Protein 4C4O (pdb70)

InterPro domains:
  IPR002328 Alcohol dehydrogenase, zinc-type, conserved site [PS00059] (64-78)
  IPR011032 GroES-like superfamily [SSF50129] (11-178)
  IPR013149 Alcohol dehydrogenase-like, C-terminal [PF00107] (181-300)
  IPR013154 Alcohol dehydrogenase-like, N-terminal [PF08240] (31-142)
  IPR020843 Enoylreductase domain [SM00829] (17-334)
  IPR036291 NAD(P)-binding domain superfamily [SSF51735] (145-305)

Secondary structure (DSSP, 8-state):
--SEEEEEEEETTTEEEEEEEEE-PPP-TT-EEEEEEEEE--TTT---S--S-SSEE---EEEEEEEEE-TT--S--TT-EEEE-TT---SSSHHHHBT-GGG-GGGTT-EETBEE--SSBSEEEES-GGGEEEPPTTS-HHHHHHHTTTTHHHHHHHHHTT--TT-EEEEE--SHHHHHHHHHHHHTT-EEEEE-SSHHHHHHHHHTT-SEEESS--TTSPTT-EEEEEESS-SHHHHHHHHHHEEEEEEEEE-S-S-SEEEEEHHHHHHTT-EEE---S--HHHHHHHHHHHHTTS------EEEGGGHHHHHHHHHT--EEE-/---SEEEEEEEETTTEEEEEEEEE-PPP-TT-EEEEEEEEE--HHHHHHHHS---S-SSEE---EEEEEEEEE-TT--S--TT-EEEE-TT---SSSHHHHTT-GGG-GGGTT-EETBEE--SSBSEEEES-GGGEEEPPTTS-HHHHHHIIIIIHHHHHHHHHTT--TT-EEEEE--SHHHHHHHHHHHHHT-EEEEE-SSHHHHHHHHHTT-SEEESS--TTSPTT-EEEEEESS--HHHHHHHHHHEEEEEEEEE-S-SSSEEEEEHHHHHHTT-EEE---S--HHHHHHHHHHHHTTS----EEEEEGGGHHHHHHHHHTT-SSSEEEEE-/--------PPP-TT-EEEEEEEEE--TTT--------EEEEEEEEE-TT--S--TT-EEEE-TT---SSSHHHHTT-GGG-GGGTT-EETBEE---SSEEEES-GGGEEEPPTTS-HHHHHHHTTTTHHHHHHHHHTT--TT-EEEEE--SHHHHHHHHHHHHTT-EEEEE-SSHHHHHHHHHTT-SEEESS--TTSPTT-EEEEEESS-SHHHHHHHHHHEEEEEEEEE-S-SSSEEEEEHHHHHHTT-EEE---S--HHHHHHHHHHHHTTS------EEEGGGHHHHHHHHHT--EEE-/------SS-EEEEEEEEE--TTT------EEEEE----TT-EEEE-TT---SSSHHHHBT-GGG-GGGTT-BTTBB---SEEEES-GGGEEEPPTTS-HHHHHHHTTTTHHHHHHHHHTT--TT-EEEEE--SHHHHHHHHHHHHTT-EEEEE-SSHHHHHHHHHTT-SEEESS--TTSPTT-EEEEEESS-SHHHHHHHHHHEEEEEEEEE-S-SSSEEEEEHHHHHHTT-EEE---S--HHHHHHHHHHHHTTS--------TT----

Structure (mmCIF, N/CA/C/O backbone):
data_4C4O
#
_entry.id   4C4O
#
_cell.length_a   66.720
_cell.length_b   88.840
_cell.length_c   118.200
_cell.angle_alpha   90.00
_cell.angle_beta   100.40
_cell.angle_gamma   90.00
#
_symmetry.space_group_name_H-M   'P 1 21 1'
#
loop_
_entity.id
_entity.type
_entity.pdbx_description
1 polymer 'CARBONYL REDUCTASE CPCR2'
2 non-polymer 'ZINC ION'
3 non-polymer NICOTINAMIDE-ADENINE-DINUCLEOTIDE
4 non-polymer 1,2-ETHANEDIOL
5 water water
#
loop_
_atom_site.group_PDB
_atom_site.id
_atom_site.type_symbol
_atom_site.label_atom_id
_atom_site.label_alt_id
_atom_site.label_comp_id
_atom_site.label_asym_id
_atom_site.label_entity_id
_atom_site.label_seq_id
_atom_site.pdbx_PDB_ins_code
_atom_site.Cartn_x
_atom_site.Cartn_y
_atom_site.Cartn_z
_atom_site.occupancy
_atom_site.B_iso_or_equiv
_atom_site.auth_seq_id
_atom_site.auth_comp_id
_atom_site.auth_asym_id
_atom_site.auth_atom_id
_atom_site.pdbx_PDB_model_num
ATOM 1 N N . ILE A 1 3 ? -33.403 -11.119 72.106 1.00 74.86 3 ILE A N 1
ATOM 2 C CA . ILE A 1 3 ? -34.450 -10.773 71.112 1.00 74.04 3 ILE A CA 1
ATOM 3 C C . ILE A 1 3 ? -35.740 -11.620 71.298 1.00 69.96 3 ILE A C 1
ATOM 4 O O . ILE A 1 3 ? -35.669 -12.790 71.595 1.00 70.71 3 ILE A O 1
ATOM 8 N N . PRO A 1 4 ? -36.930 -11.018 71.118 1.00 72.82 4 PRO A N 1
ATOM 9 C CA . PRO A 1 4 ? -38.120 -11.726 71.570 1.00 66.64 4 PRO A CA 1
ATOM 10 C C . PRO A 1 4 ? -38.461 -12.894 70.680 1.00 67.64 4 PRO A C 1
ATOM 11 O O . PRO A 1 4 ? -37.889 -13.049 69.624 1.00 77.51 4 PRO A O 1
ATOM 15 N N . SER A 1 5 ? -39.419 -13.703 71.099 1.00 66.34 5 SER A N 1
ATOM 16 C CA . SER A 1 5 ? -39.839 -14.836 70.324 1.00 60.02 5 SER A CA 1
ATOM 17 C C . SER A 1 5 ? -41.136 -14.505 69.592 1.00 58.71 5 SER A C 1
ATOM 18 O O . SER A 1 5 ? -41.479 -15.183 68.635 1.00 63.68 5 SER A O 1
ATOM 21 N N . SER A 1 6 ? -41.836 -13.463 70.028 1.00 55.58 6 SER A N 1
ATOM 22 C CA . SER A 1 6 ? -43.009 -12.917 69.326 1.00 61.99 6 SER A CA 1
ATOM 23 C C . SER A 1 6 ? -42.881 -11.431 69.019 1.00 56.47 6 SER A C 1
ATOM 24 O O . SER A 1 6 ? -42.122 -10.702 69.668 1.00 51.34 6 SER A O 1
ATOM 27 N N . GLN A 1 7 ? -43.732 -10.957 68.111 1.00 59.11 7 GLN A N 1
ATOM 28 C CA . GLN A 1 7 ? -43.692 -9.557 67.676 1.00 58.27 7 GLN A CA 1
ATOM 29 C C . GLN A 1 7 ? -45.019 -9.169 67.005 1.00 59.90 7 GLN A C 1
ATOM 30 O O . GLN A 1 7 ? -45.853 -10.030 66.733 1.00 60.51 7 GLN A O 1
ATOM 36 N N . TYR A 1 8 ? -45.178 -7.893 66.675 1.00 61.09 8 TYR A N 1
ATOM 37 C CA . TYR A 1 8 ? -46.336 -7.422 65.903 1.00 63.45 8 TYR A CA 1
ATOM 38 C C . TYR A 1 8 ? -45.990 -6.996 64.482 1.00 73.49 8 TYR A C 1
ATOM 39 O O . TYR A 1 8 ? -44.839 -6.658 64.197 1.00 73.85 8 TYR A O 1
ATOM 48 N N . GLY A 1 9 ? -46.990 -7.009 63.598 1.00 77.96 9 GLY A N 1
ATOM 49 C CA . GLY A 1 9 ? -46.808 -6.564 62.225 1.00 73.99 9 GLY A CA 1
ATOM 50 C C . GLY A 1 9 ? -48.071 -6.563 61.401 1.00 76.44 9 GLY A C 1
ATOM 51 O O . GLY A 1 9 ? -49.090 -7.123 61.801 1.00 78.86 9 GLY A O 1
ATOM 52 N N . PHE A 1 10 ? -47.979 -5.948 60.224 1.00 72.25 10 PHE A N 1
ATOM 53 C CA . PHE A 1 10 ? -49.103 -5.830 59.325 1.00 65.66 10 PHE A CA 1
ATOM 54 C C . PHE A 1 10 ? -48.926 -6.758 58.118 1.00 65.98 10 PHE A C 1
ATOM 55 O O . PHE A 1 10 ? -48.030 -6.537 57.256 1.00 70.11 10 PHE A O 1
ATOM 63 N N . VAL A 1 11 ? -49.783 -7.785 58.071 1.00 62.19 11 VAL A N 1
ATOM 64 C CA . VAL A 1 11 ? -49.816 -8.787 57.004 1.00 62.23 11 VAL A CA 1
ATOM 65 C C . VAL A 1 11 ? -50.947 -8.481 56.001 1.00 64.24 11 VAL A C 1
ATOM 66 O O . VAL A 1 11 ? -52.048 -8.087 56.401 1.00 70.54 11 VAL A O 1
ATOM 68 N N . PHE A 1 12 ? -50.644 -8.621 54.704 1.00 66.70 12 PHE A N 1
ATOM 69 C CA . PHE A 1 12 ? -51.617 -8.483 53.623 1.00 70.56 12 PHE A CA 1
ATOM 70 C C . PHE A 1 12 ? -52.117 -9.846 53.190 1.00 71.82 12 PHE A C 1
ATOM 71 O O . PHE A 1 12 ? -51.333 -10.796 53.076 1.00 71.98 12 PHE A O 1
ATOM 77 N N . ASN A 1 13 ? -53.425 -9.927 52.950 1.00 70.49 13 ASN A N 1
ATOM 78 C CA . ASN A 1 13 ? -54.055 -11.098 52.366 1.00 72.23 13 ASN A CA 1
ATOM 79 C C . ASN A 1 13 ? -54.989 -10.603 51.276 1.00 65.82 13 ASN A C 1
ATOM 80 O O . ASN A 1 13 ? -55.657 -9.580 51.437 1.00 63.14 13 ASN A O 1
ATOM 85 N N . LYS A 1 14 ? -55.016 -11.324 50.159 1.00 79.04 14 LYS A N 1
ATOM 86 C CA . LYS A 1 14 ? -55.806 -10.925 49.000 1.00 74.61 14 LYS A CA 1
ATOM 87 C C . LYS A 1 14 ? -57.296 -10.804 49.362 1.00 80.98 14 LYS A C 1
ATOM 88 O O . LYS A 1 14 ? -57.979 -9.919 48.843 1.00 72.25 14 LYS A O 1
ATOM 91 N N . GLN A 1 15 ? -57.763 -11.646 50.298 1.00 88.73 15 GLN A N 1
ATOM 92 C CA . GLN A 1 15 ? -59.174 -11.667 50.757 1.00 93.88 15 GLN A CA 1
ATOM 93 C C . GLN A 1 15 ? -59.585 -10.593 51.799 1.00 92.69 15 GLN A C 1
ATOM 94 O O . GLN A 1 15 ? -60.752 -10.218 51.858 1.00 96.71 15 GLN A O 1
ATOM 96 N N . SER A 1 16 ? -58.654 -10.117 52.623 1.00 89.76 16 SER A N 1
ATOM 97 C CA . SER A 1 16 ? -59.003 -9.245 53.754 1.00 83.70 16 SER A CA 1
ATOM 98 C C . SER A 1 16 ? -58.073 -8.052 53.977 1.00 84.39 16 SER A C 1
ATOM 99 O O . SER A 1 16 ? -58.073 -7.469 55.068 1.00 85.97 16 SER A O 1
ATOM 102 N N . GLY A 1 17 ? -57.282 -7.698 52.962 1.00 88.48 17 GLY A N 1
ATOM 103 C CA . GLY A 1 17 ? -56.439 -6.509 53.018 1.00 79.82 17 GLY A CA 1
ATOM 104 C C . GLY A 1 17 ? -55.288 -6.616 53.994 1.00 76.87 17 GLY A C 1
ATOM 105 O O . GLY A 1 17 ? -54.799 -7.714 54.274 1.00 70.29 17 GLY A O 1
ATOM 106 N N . LEU A 1 18 ? -54.866 -5.464 54.514 1.00 73.71 18 LEU A N 1
ATOM 107 C CA . LEU A 1 18 ? -53.745 -5.375 55.448 1.00 77.87 18 LEU A CA 1
ATOM 108 C C . LEU A 1 18 ? -54.282 -5.316 56.873 1.00 81.37 18 LEU A C 1
ATOM 109 O O . LEU A 1 18 ? -55.061 -4.425 57.188 1.00 71.61 18 LEU A O 1
ATOM 111 N N . ASN A 1 19 ? -53.832 -6.240 57.731 1.00 87.29 19 ASN A N 1
ATOM 112 C CA . ASN A 1 19 ? -54.323 -6.344 59.115 1.00 79.08 19 ASN A CA 1
ATOM 113 C C . ASN A 1 19 ? -53.201 -6.468 60.140 1.00 75.10 19 ASN A C 1
ATOM 114 O O . ASN A 1 19 ? -52.211 -7.166 59.890 1.00 71.89 19 ASN A O 1
ATOM 119 N N . LEU A 1 20 ? -53.365 -5.785 61.278 1.00 74.16 20 LEU A N 1
ATOM 120 C CA . LEU A 1 20 ? -52.486 -5.947 62.450 1.00 76.06 20 LEU A CA 1
ATOM 121 C C . LEU A 1 20 ? -52.579 -7.363 63.012 1.00 79.25 20 LEU A C 1
ATOM 122 O O . LEU A 1 20 ? -53.670 -7.920 63.106 1.00 82.14 20 LEU A O 1
ATOM 125 N N . ARG A 1 21 ? -51.425 -7.941 63.346 1.00 83.29 21 ARG A N 1
ATOM 126 C CA . ARG A 1 21 ? -51.343 -9.180 64.125 1.00 74.51 21 ARG A CA 1
ATOM 127 C C . ARG A 1 21 ? -50.307 -8.917 65.208 1.00 75.97 21 ARG A C 1
ATOM 128 O O . ARG A 1 21 ? -49.200 -8.464 64.892 1.00 71.29 21 ARG A O 1
ATOM 131 N N . ASN A 1 22 ? -50.651 -9.181 66.473 1.00 66.13 22 ASN A N 1
ATOM 132 C CA . ASN A 1 22 ? -49.725 -8.970 67.602 1.00 66.53 22 ASN A CA 1
ATOM 133 C C . ASN A 1 22 ? -49.062 -10.283 68.113 1.00 65.87 22 ASN A C 1
ATOM 134 O O . ASN A 1 22 ? -48.314 -10.286 69.108 1.00 61.62 22 ASN A O 1
ATOM 136 N N . ASP A 1 23 ? -49.295 -11.368 67.380 1.00 70.35 23 ASP A N 1
ATOM 137 C CA . ASP A 1 23 ? -48.897 -12.706 67.798 1.00 77.28 23 ASP A CA 1
ATOM 138 C C . ASP A 1 23 ? -48.001 -13.339 66.709 1.00 77.02 23 ASP A C 1
ATOM 139 O O . ASP A 1 23 ? -48.033 -14.549 66.503 1.00 83.83 23 ASP A O 1
ATOM 141 N N . LEU A 1 24 ? -47.213 -12.522 65.999 1.00 73.98 24 LEU A N 1
ATOM 142 C CA . LEU A 1 24 ? -46.366 -13.014 64.902 1.00 67.32 24 LEU A CA 1
ATOM 143 C C . LEU A 1 24 ? -45.100 -13.672 65.431 1.00 57.45 24 LEU A C 1
ATOM 144 O O . LEU A 1 24 ? -44.527 -13.236 66.420 1.00 53.24 24 LEU A O 1
ATOM 149 N N . PRO A 1 25 ? -44.622 -14.701 64.727 1.00 60.77 25 PRO A N 1
ATOM 150 C CA . PRO A 1 25 ? -43.345 -15.267 65.114 1.00 63.14 25 PRO A CA 1
ATOM 151 C C . PRO A 1 25 ? -42.135 -14.390 64.728 1.00 61.69 25 PRO A C 1
ATOM 152 O O . PRO A 1 25 ? -42.214 -13.549 63.821 1.00 55.68 25 PRO A O 1
ATOM 156 N N . VAL A 1 26 ? -41.038 -14.622 65.429 1.00 53.69 26 VAL A N 1
ATOM 157 C CA . VAL A 1 26 ? -39.725 -14.109 65.084 1.00 61.42 26 VAL A CA 1
ATOM 158 C C . VAL A 1 26 ? -38.844 -15.285 64.696 1.00 60.23 26 VAL A C 1
ATOM 159 O O . VAL A 1 26 ? -38.583 -16.158 65.521 1.00 56.39 26 VAL A O 1
ATOM 163 N N . HIS A 1 27 ? -38.370 -15.307 63.454 1.00 60.83 27 HIS A N 1
ATOM 164 C CA . HIS A 1 27 ? -37.692 -16.477 62.937 1.00 59.87 27 HIS A CA 1
ATOM 165 C C . HIS A 1 27 ? -36.221 -16.492 63.365 1.00 51.52 27 HIS A C 1
ATOM 166 O O . HIS A 1 27 ? -35.608 -15.442 63.483 1.00 54.48 27 HIS A O 1
ATOM 173 N N . LYS A 1 28 ? -35.640 -17.677 63.529 1.00 50.09 28 LYS A N 1
ATOM 174 C CA . LYS A 1 28 ? -34.201 -17.822 63.826 1.00 46.14 28 LYS A CA 1
ATOM 175 C C . LYS A 1 28 ? -33.600 -18.042 62.469 1.00 50.62 28 LYS A C 1
ATOM 176 O O . LYS A 1 28 ? -34.088 -18.871 61.709 1.00 50.62 28 LYS A O 1
ATOM 178 N N . PRO A 1 29 ? -32.542 -17.299 62.142 1.00 51.84 29 PRO A N 1
ATOM 179 C CA . PRO A 1 29 ? -31.930 -17.513 60.837 1.00 51.53 29 PRO A CA 1
ATOM 180 C C . PRO A 1 29 ? -31.283 -18.874 60.672 1.00 50.33 29 PRO A C 1
ATOM 181 O O . PRO A 1 29 ? -30.658 -19.364 61.586 1.00 49.41 29 PRO A O 1
ATOM 185 N N . LYS A 1 30 ? -31.422 -19.464 59.496 1.00 53.37 30 LYS A N 1
ATOM 186 C CA . LYS A 1 30 ? -30.611 -20.616 59.099 1.00 57.30 30 LYS A CA 1
ATOM 187 C C . LYS A 1 30 ? -29.259 -20.135 58.584 1.00 51.32 30 LYS A C 1
ATOM 188 O O . LYS A 1 30 ? -28.985 -18.914 58.497 1.00 47.33 30 LYS A O 1
ATOM 190 N N . ALA A 1 31 ? -28.432 -21.101 58.208 1.00 46.84 31 ALA A N 1
ATOM 191 C CA . ALA A 1 31 ? -27.156 -20.825 57.584 1.00 48.96 31 ALA A CA 1
ATOM 192 C C . ALA A 1 31 ? -27.485 -19.936 56.374 1.00 49.55 31 ALA A C 1
ATOM 193 O O . ALA A 1 31 ? -28.413 -20.180 55.583 1.00 48.23 31 ALA A O 1
ATOM 195 N N . GLY A 1 32 ? -26.703 -18.922 56.210 1.00 48.46 32 GLY A N 1
ATOM 196 C CA . GLY A 1 32 ? -26.857 -18.118 55.053 1.00 51.10 32 GLY A CA 1
ATOM 197 C C . GLY A 1 32 ? -27.869 -17.019 55.223 1.00 47.90 32 GLY A C 1
ATOM 198 O O . GLY A 1 32 ? -27.902 -16.192 54.374 1.00 49.09 32 GLY A O 1
ATOM 199 N N . GLN A 1 33 ? -28.624 -16.962 56.337 1.00 46.04 33 GLN A N 1
ATOM 200 C CA . GLN A 1 33 ? -29.648 -15.927 56.549 1.00 43.03 33 GLN A CA 1
ATO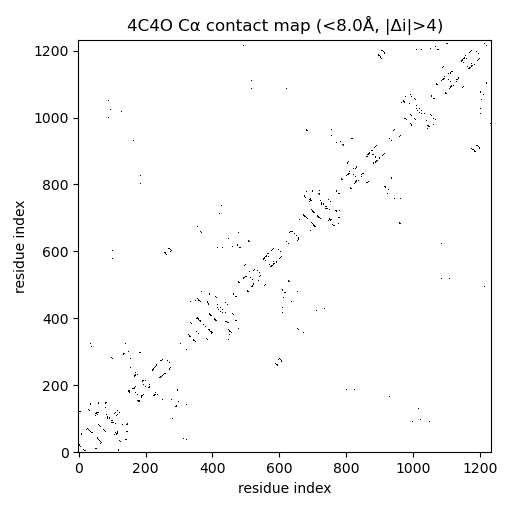M 201 C C . GLN A 1 33 ? -29.262 -15.010 57.667 1.00 47.37 33 GLN A C 1
ATOM 202 O O . GLN A 1 33 ? -28.276 -15.254 58.375 1.00 48.51 33 GLN A O 1
ATOM 208 N N . LEU A 1 34 ? -30.031 -13.940 57.826 1.00 38.93 34 LEU A N 1
ATOM 209 C CA . LEU A 1 34 ? -29.883 -13.091 58.984 1.00 39.02 34 LEU A CA 1
ATOM 210 C C . LEU A 1 34 ? -31.215 -12.516 59.377 1.00 36.14 34 LEU A C 1
ATOM 211 O O . LEU A 1 34 ? -32.172 -12.537 58.604 1.00 38.80 34 LEU A O 1
ATOM 216 N N . LEU A 1 35 ? -31.269 -12.040 60.603 1.00 41.26 35 LEU A N 1
ATOM 217 C CA . LEU A 1 35 ? -32.461 -11.455 61.168 1.00 41.70 35 LEU A CA 1
ATOM 218 C C . LEU A 1 35 ? -32.192 -10.007 61.356 1.00 40.61 35 LEU A C 1
ATOM 219 O O . LEU A 1 35 ? -31.196 -9.602 61.978 1.00 38.35 35 LEU A O 1
ATOM 224 N N . LEU A 1 36 ? -33.084 -9.199 60.797 1.00 40.07 36 LEU A N 1
ATOM 225 C CA . LEU A 1 36 ? -32.936 -7.762 60.841 1.00 40.88 36 LEU A CA 1
ATOM 226 C C . LEU A 1 36 ? -33.951 -7.193 61.813 1.00 46.13 36 LEU A C 1
ATOM 227 O O . LEU A 1 36 ? -35.178 -7.437 61.672 1.00 44.44 36 LEU A O 1
ATOM 232 N N . LYS A 1 37 ? -33.467 -6.377 62.736 1.00 42.18 37 LYS A N 1
ATOM 233 C CA . LYS A 1 37 ? -34.349 -5.552 63.548 1.00 46.14 37 LYS A CA 1
ATOM 234 C C . LYS A 1 37 ? -34.719 -4.265 62.798 1.00 44.69 37 LYS A C 1
ATOM 235 O O . LYS A 1 37 ? -33.845 -3.460 62.488 1.00 42.99 37 LYS A O 1
ATOM 241 N N . VAL A 1 38 ? -35.998 -4.069 62.518 1.00 41.64 38 VAL A N 1
ATOM 242 C CA . VAL A 1 38 ? -36.442 -2.954 61.666 1.00 42.95 38 VAL A CA 1
ATOM 243 C C . VAL A 1 38 ? -36.395 -1.668 62.449 1.00 48.44 38 VAL A C 1
ATOM 244 O O . VAL A 1 38 ? -37.005 -1.575 63.490 1.00 57.21 38 VAL A O 1
ATOM 248 N N . ASP A 1 39 ? -35.648 -0.679 61.963 1.00 47.59 39 ASP A N 1
ATOM 249 C CA . ASP A 1 39 ? -35.587 0.644 62.597 1.00 44.96 39 ASP A CA 1
ATOM 250 C C . ASP A 1 39 ? -36.541 1.643 61.903 1.00 45.87 39 ASP A C 1
ATOM 251 O O . ASP A 1 39 ? -37.113 2.503 62.560 1.00 48.77 39 ASP A O 1
ATOM 256 N N . ALA A 1 40 ? -36.720 1.538 60.581 1.00 41.10 40 ALA A N 1
ATOM 257 C CA . ALA A 1 40 ? -37.587 2.467 59.853 1.00 36.49 40 ALA A CA 1
ATOM 258 C C . ALA A 1 40 ? -38.064 1.788 58.616 1.00 42.02 40 ALA A C 1
ATOM 259 O O . ALA A 1 40 ? -37.328 0.990 58.018 1.00 44.07 40 ALA A O 1
ATOM 261 N N . VAL A 1 41 ? -39.329 2.012 58.280 1.00 46.98 41 VAL A N 1
ATOM 262 C CA . VAL A 1 41 ? -39.923 1.414 57.099 1.00 45.28 41 VAL A CA 1
ATOM 263 C C . VAL A 1 41 ? -40.885 2.426 56.457 1.00 51.65 41 VAL A C 1
ATOM 264 O O . VAL A 1 41 ? -41.725 3.035 57.143 1.00 46.42 41 VAL A O 1
ATOM 268 N N . GLY A 1 42 ? -40.723 2.628 55.144 1.00 55.44 42 GLY A N 1
ATOM 269 C CA . GLY A 1 42 ? -41.407 3.711 54.410 1.00 51.30 42 GLY A CA 1
ATOM 270 C C . GLY A 1 42 ? -42.705 3.198 53.838 1.00 50.48 42 GLY A C 1
ATOM 271 O O . GLY A 1 42 ? -42.865 2.013 53.680 1.00 53.35 42 GLY A O 1
ATOM 272 N N . LEU A 1 43 ? -43.610 4.114 53.500 1.00 50.36 43 LEU A N 1
ATOM 273 C CA . LEU A 1 43 ? -44.883 3.799 52.874 1.00 52.25 43 LEU A CA 1
ATOM 274 C C . LEU A 1 43 ? -44.898 4.411 51.460 1.00 46.98 43 LEU A C 1
ATOM 275 O O . LEU A 1 43 ? -44.575 5.610 51.373 1.00 49.65 43 LEU A O 1
ATOM 280 N N . HIS A 1 45 ? -46.768 5.049 47.363 1.00 51.92 45 HIS A N 1
ATOM 281 C CA . HIS A 1 45 ? -48.066 4.918 46.642 1.00 57.20 45 HIS A CA 1
ATOM 282 C C . HIS A 1 45 ? -48.263 3.493 46.161 1.00 62.56 45 HIS A C 1
ATOM 283 O O . HIS A 1 45 ? -49.399 3.050 46.055 1.00 55.87 45 HIS A O 1
ATOM 285 N N . SER A 1 46 ? -47.162 2.772 45.910 1.00 56.01 46 SER A N 1
ATOM 286 C CA . SER A 1 46 ? -47.227 1.378 45.455 1.00 59.11 46 SER A CA 1
ATOM 287 C C . SER A 1 46 ? -47.904 0.423 46.463 1.00 60.59 46 SER A C 1
ATOM 288 O O . SER A 1 46 ? -48.499 -0.592 46.056 1.00 54.21 46 SER A O 1
ATOM 291 N N . ASP A 1 47 ? -47.847 0.725 47.755 1.00 54.80 47 ASP A N 1
ATOM 292 C CA . ASP A 1 47 ? -48.581 -0.113 48.712 1.00 65.82 47 ASP A CA 1
ATOM 293 C C . ASP A 1 47 ? -50.106 -0.004 48.503 1.00 65.87 47 ASP A C 1
ATOM 294 O O . ASP A 1 47 ? -50.828 -0.995 48.601 1.00 64.64 47 ASP A O 1
ATOM 299 N N . LEU A 1 48 ? -50.569 1.197 48.171 1.00 69.62 48 LEU A N 1
ATOM 300 C CA . LEU A 1 48 ? -51.990 1.431 47.894 1.00 64.42 48 LEU A CA 1
ATOM 301 C C . LEU A 1 48 ? -52.420 0.634 46.664 1.00 70.36 48 LEU A C 1
ATOM 302 O O . LEU A 1 48 ? -53.486 0.015 46.685 1.00 71.57 48 LEU A O 1
ATOM 304 N N . HIS A 1 49 ? -51.591 0.591 45.614 1.00 72.15 49 HIS A N 1
ATOM 305 C CA . HIS A 1 49 ? -51.977 -0.151 44.396 1.00 72.68 49 HIS A CA 1
ATOM 306 C C . HIS A 1 49 ? -52.142 -1.645 44.695 1.00 69.82 49 HIS A C 1
ATOM 307 O O . HIS A 1 49 ? -53.065 -2.280 44.185 1.00 58.35 49 HIS A O 1
ATOM 314 N N . ILE A 1 51 ? -53.145 -4.508 46.873 1.00 52.01 51 ILE A N 1
ATOM 315 C CA . ILE A 1 51 ? -53.710 -3.723 47.986 1.00 64.11 51 ILE A CA 1
ATOM 316 C C . ILE A 1 51 ? -55.178 -3.249 47.734 1.00 71.32 51 ILE A C 1
ATOM 317 O O . ILE A 1 51 ? -56.103 -4.024 47.956 1.00 72.00 51 ILE A O 1
ATOM 319 N N . TYR A 1 52 ? -55.385 -2.006 47.280 1.00 75.80 52 TYR A N 1
ATOM 320 C CA . TYR A 1 52 ? -56.712 -1.491 46.893 1.00 80.66 52 TYR A CA 1
ATOM 321 C C . TYR A 1 52 ? -57.014 -1.672 45.414 1.00 81.38 52 TYR A C 1
ATOM 322 O O . TYR A 1 52 ? -58.168 -1.672 45.043 1.00 81.33 52 TYR A O 1
ATOM 331 N N . GLU A 1 53 ? -55.986 -1.821 44.580 1.00 87.19 53 GLU A N 1
ATOM 332 C CA . GLU A 1 53 ? -56.125 -1.777 43.120 1.00 82.58 53 GLU A CA 1
ATOM 333 C C . GLU A 1 53 ? -55.828 -3.110 42.456 1.00 87.03 53 GLU A C 1
ATOM 334 O O . GLU A 1 53 ? -55.956 -3.209 41.245 1.00 90.22 53 GLU A O 1
ATOM 336 N N . GLY A 1 54 ? -55.405 -4.097 43.251 1.00 86.53 54 GLY A N 1
ATOM 337 C CA . GLY A 1 54 ? -55.288 -5.489 42.836 1.00 80.96 54 GLY A CA 1
ATOM 338 C C . GLY A 1 54 ? -54.004 -5.883 42.107 1.00 89.61 54 GLY A C 1
ATOM 339 O O . GLY A 1 54 ? -54.060 -6.409 40.987 1.00 83.45 54 GLY A O 1
ATOM 340 N N . LEU A 1 55 ? -52.853 -5.705 42.768 1.00 100.09 55 LEU A N 1
ATOM 341 C CA . LEU A 1 55 ? -51.525 -5.898 42.147 1.00 93.68 55 LEU A CA 1
ATOM 342 C C . LEU A 1 55 ? -50.886 -7.246 42.582 1.00 89.55 55 LEU A C 1
ATOM 343 O O . LEU A 1 55 ? -51.575 -8.139 43.063 1.00 79.94 55 LEU A O 1
ATOM 348 N N . CYS A 1 57 ? -49.415 -8.659 43.243 1.00 84.48 57 CYS A N 1
ATOM 349 C CA . CYS A 1 57 ? -48.101 -8.952 43.787 1.00 95.34 57 CYS A CA 1
ATOM 350 C C . CYS A 1 57 ? -48.027 -10.058 44.855 1.00 94.00 57 CYS A C 1
ATOM 351 O O . CYS A 1 57 ? -46.978 -10.681 44.957 1.00 101.70 57 CYS A O 1
ATOM 353 N N . GLY A 1 58 ? -49.072 -10.333 45.653 1.00 92.29 58 GLY A N 1
ATOM 354 C CA . GLY A 1 58 ? -48.848 -11.378 46.655 1.00 87.82 58 GLY A CA 1
ATOM 355 C C . GLY A 1 58 ? -50.013 -12.141 47.293 1.00 85.41 58 GLY A C 1
ATOM 356 O O . GLY A 1 58 ? -50.884 -12.537 46.580 1.00 88.33 58 GLY A O 1
ATOM 357 N N . ASP A 1 59 ? -50.021 -12.351 48.619 1.00 91.83 59 ASP A N 1
ATOM 358 C CA . ASP A 1 59 ? -50.882 -13.312 49.240 1.00 88.34 59 ASP A CA 1
ATOM 359 C C . ASP A 1 59 ? -50.106 -13.693 50.479 1.00 81.77 59 ASP A C 1
ATOM 360 O O . ASP A 1 59 ? -49.209 -14.512 50.454 1.00 68.01 59 ASP A O 1
ATOM 365 N N . ASN A 1 60 ? -50.448 -13.020 51.560 1.00 78.38 60 ASN A N 1
ATOM 366 C CA . ASN A 1 60 ? -50.037 -13.446 52.890 1.00 70.65 60 ASN A CA 1
ATOM 367 C C . ASN A 1 60 ? -48.561 -13.190 53.167 1.00 75.56 60 ASN A C 1
ATOM 368 O O . ASN A 1 60 ? -47.790 -14.111 53.433 1.00 66.23 60 ASN A O 1
ATOM 370 N N . TYR A 1 61 ? -48.183 -11.913 53.110 1.00 73.46 61 TYR A N 1
ATOM 371 C CA . TYR A 1 61 ? -46.820 -11.494 53.399 1.00 60.51 61 TYR A CA 1
ATOM 372 C C . TYR A 1 61 ? -46.900 -10.195 54.177 1.00 65.89 61 TYR A C 1
ATOM 373 O O . TYR A 1 61 ? -47.874 -9.449 54.032 1.00 59.53 61 TYR A O 1
ATOM 382 N N . VAL A 1 62 ? -45.894 -9.935 55.014 1.00 58.69 62 VAL A N 1
ATOM 383 C CA . VAL A 1 62 ? -45.772 -8.642 55.699 1.00 58.17 62 VAL A CA 1
ATOM 384 C C . VAL A 1 62 ? -45.381 -7.601 54.635 1.00 59.41 62 VAL A C 1
ATOM 385 O O . VAL A 1 62 ? -44.444 -7.828 53.867 1.00 53.68 62 VAL A O 1
ATOM 389 N N . MET A 1 63 ? -46.132 -6.502 54.565 1.00 53.97 63 MET A N 1
ATOM 390 C CA . MET A 1 63 ? -45.826 -5.462 53.601 1.00 53.53 63 MET A CA 1
ATOM 391 C C . MET A 1 63 ? -44.762 -4.528 54.157 1.00 54.13 63 MET A C 1
ATOM 392 O O . MET A 1 63 ? -44.249 -4.733 55.263 1.00 57.84 63 MET A O 1
ATOM 397 N N . GLY A 1 64 ? -44.399 -3.532 53.362 1.00 49.65 64 GLY A N 1
ATOM 398 C CA . GLY A 1 64 ? -43.380 -2.563 53.737 1.00 51.02 64 GLY A CA 1
ATOM 399 C C . GLY A 1 64 ? -42.116 -2.843 52.926 1.00 49.66 64 GLY A C 1
ATOM 400 O O . GLY A 1 64 ? -41.341 -3.722 53.296 1.00 39.13 64 GLY A O 1
ATOM 401 N N . HIS A 1 65 ? -41.894 -2.087 51.850 1.00 44.48 65 HIS A N 1
ATOM 402 C CA . HIS A 1 65 ? -40.793 -2.417 50.905 1.00 46.90 65 HIS A CA 1
ATOM 403 C C . HIS A 1 65 ? -39.655 -1.398 50.922 1.00 46.07 65 HIS A C 1
ATOM 404 O O . HIS A 1 65 ? -38.768 -1.438 50.061 1.00 48.54 65 HIS A O 1
ATOM 411 N N . GLU A 1 66 ? -39.685 -0.479 51.893 1.00 43.50 66 GLU A N 1
ATOM 412 C CA . GLU A 1 66 ? -38.663 0.546 52.037 1.00 37.62 66 GLU A CA 1
ATOM 413 C C . GLU A 1 66 ? -38.134 0.363 53.420 1.00 42.35 66 GLU A C 1
ATOM 414 O O . GLU A 1 66 ? -38.655 0.977 54.370 1.00 45.11 66 GLU A O 1
ATOM 420 N N . ILE A 1 67 ? -37.050 -0.399 53.560 1.00 39.63 67 ILE A N 1
ATOM 421 C CA . ILE A 1 67 ? -36.636 -0.903 54.885 1.00 37.73 67 ILE A CA 1
ATOM 422 C C . ILE A 1 67 ? -35.212 -0.558 55.291 1.00 40.56 67 ILE A C 1
ATOM 423 O O . ILE A 1 67 ? -34.262 -0.768 54.508 1.00 39.62 67 ILE A O 1
ATOM 428 N N . ALA A 1 68 ? -35.059 -0.047 56.513 1.00 35.10 68 ALA A N 1
ATOM 429 C CA . ALA A 1 68 ? -33.777 0.188 57.126 1.00 36.09 68 ALA A CA 1
ATOM 430 C C . ALA A 1 68 ? -33.763 -0.456 58.532 1.00 41.49 68 ALA A C 1
ATOM 431 O O . ALA A 1 68 ? -34.768 -0.426 59.239 1.00 43.07 68 ALA A O 1
ATOM 433 N N . GLY A 1 69 ? -32.645 -1.053 58.920 1.00 37.77 69 GLY A N 1
ATOM 434 C CA . GLY A 1 69 ? -32.557 -1.691 60.212 1.00 40.56 69 GLY A CA 1
ATOM 435 C C . GLY A 1 69 ? -31.181 -2.061 60.639 1.00 39.76 69 GLY A C 1
ATOM 436 O O . GLY A 1 69 ? -30.203 -1.581 60.060 1.00 37.56 69 GLY A O 1
ATOM 437 N N . THR A 1 70 ? -31.119 -2.890 61.696 1.00 41.04 70 THR A N 1
ATOM 438 C CA . THR A 1 70 ? -29.878 -3.293 62.374 1.00 39.14 70 THR A CA 1
ATOM 439 C C . THR A 1 70 ? -29.894 -4.791 62.458 1.00 40.89 70 THR A C 1
ATOM 440 O O . THR A 1 70 ? -30.903 -5.397 62.855 1.00 40.49 70 THR A O 1
ATOM 444 N N . VAL A 1 71 ? -28.807 -5.415 62.009 1.00 40.73 71 VAL A N 1
ATOM 445 C CA . VAL A 1 71 ? -28.681 -6.874 62.051 1.00 42.67 71 VAL A CA 1
ATOM 446 C C . VAL A 1 71 ? -28.765 -7.328 63.543 1.00 47.22 71 VAL A C 1
ATOM 447 O O . VAL A 1 71 ? -27.975 -6.882 64.387 1.00 44.57 71 VAL A O 1
ATOM 451 N N . ALA A 1 72 ? -29.687 -8.236 63.827 1.00 45.16 72 ALA A N 1
ATOM 452 C CA . ALA A 1 72 ? -29.919 -8.694 65.187 1.00 50.42 72 ALA A CA 1
ATOM 453 C C . ALA A 1 72 ? -29.327 -10.071 65.417 1.00 51.66 72 ALA A C 1
ATOM 454 O O . ALA A 1 72 ? -28.947 -10.383 66.540 1.00 52.08 72 ALA A O 1
ATOM 456 N N . ALA A 1 73 ? -29.286 -10.907 64.388 1.00 48.14 73 ALA A N 1
ATOM 457 C CA . ALA A 1 73 ? -28.635 -12.209 64.484 1.00 47.78 73 ALA A CA 1
ATOM 458 C C . ALA A 1 73 ? -28.280 -12.675 63.103 1.00 49.57 73 ALA A C 1
ATOM 459 O O . ALA A 1 73 ? -28.978 -12.333 62.132 1.00 39.46 73 ALA A O 1
ATOM 461 N N . VAL A 1 74 ? -27.212 -13.467 63.011 1.00 46.43 74 VAL A N 1
ATOM 462 C CA . VAL A 1 74 ? -26.764 -14.013 61.752 1.00 46.61 74 VAL A CA 1
ATOM 463 C C . VAL A 1 74 ? -26.660 -15.505 61.850 1.00 49.31 74 VAL A C 1
ATOM 464 O O . VAL A 1 74 ? -26.383 -16.038 62.926 1.00 54.78 74 VAL A O 1
ATOM 468 N N . GLY A 1 75 ? -26.896 -16.173 60.729 1.00 50.10 75 GLY A N 1
ATOM 469 C CA . GLY A 1 75 ? -26.753 -17.627 60.592 1.00 46.78 75 GLY A CA 1
ATOM 470 C C . GLY A 1 75 ? -25.303 -17.981 60.343 1.00 43.55 75 GLY A C 1
ATOM 471 O O . GLY A 1 75 ? -24.457 -17.101 60.238 1.00 48.52 75 GLY A O 1
ATOM 472 N N . ASP A 1 76 ? -25.010 -19.273 60.269 1.00 49.80 76 ASP A N 1
ATOM 473 C CA . ASP A 1 76 ? -23.695 -19.733 59.770 1.00 54.74 76 ASP A CA 1
ATOM 474 C C . ASP A 1 76 ? -23.465 -19.288 58.333 1.00 58.13 76 ASP A C 1
ATOM 475 O O . ASP A 1 76 ? -24.413 -19.098 57.576 1.00 59.28 76 ASP A O 1
ATOM 480 N N . ASP A 1 77 ? -22.209 -19.203 57.930 1.00 63.14 77 ASP A N 1
ATOM 481 C CA . ASP A 1 77 ? -21.865 -18.855 56.541 1.00 74.72 77 ASP A CA 1
ATOM 482 C C . ASP A 1 77 ? -22.242 -17.442 56.203 1.00 76.19 77 ASP A C 1
ATOM 483 O O . ASP A 1 77 ? -22.287 -17.099 55.026 1.00 81.38 77 ASP A O 1
ATOM 488 N N . VAL A 1 78 ? -22.563 -16.623 57.197 1.00 70.97 78 VAL A N 1
ATOM 489 C CA . VAL A 1 78 ? -22.651 -15.224 56.906 1.00 72.17 78 VAL A CA 1
ATOM 490 C C . VAL A 1 78 ? -21.374 -14.518 57.398 1.00 82.85 78 VAL A C 1
ATOM 491 O O . VAL A 1 78 ? -21.105 -14.449 58.607 1.00 91.28 78 VAL A O 1
ATOM 495 N N . ILE A 1 79 ? -20.593 -14.016 56.445 1.00 86.54 79 ILE A N 1
ATOM 496 C CA . ILE A 1 79 ? -19.296 -13.378 56.740 1.00 87.35 79 ILE A CA 1
ATOM 497 C C . ILE A 1 79 ? -19.288 -11.871 56.429 1.00 74.89 79 ILE A C 1
ATOM 498 O O . ILE A 1 79 ? -18.474 -11.143 56.981 1.00 77.51 79 ILE A O 1
ATOM 500 N N . ASN A 1 80 ? -20.194 -11.408 55.566 1.00 66.66 80 ASN A N 1
ATOM 501 C CA . ASN A 1 80 ? -20.260 -9.998 55.200 1.00 61.03 80 ASN A CA 1
ATOM 502 C C . ASN A 1 80 ? -20.970 -9.120 56.250 1.00 62.69 80 ASN A C 1
ATOM 503 O O . ASN A 1 80 ? -20.804 -7.910 56.230 1.00 57.77 80 ASN A O 1
ATOM 508 N N . TYR A 1 81 ? -21.771 -9.712 57.142 1.00 53.99 81 TYR A N 1
ATOM 509 C CA . TYR A 1 81 ? -22.501 -8.932 58.127 1.00 54.32 81 TYR A CA 1
ATOM 510 C C . TYR A 1 81 ? -22.357 -9.517 59.505 1.00 52.71 81 TYR A C 1
ATOM 511 O O . TYR A 1 81 ? -22.191 -10.702 59.667 1.00 53.59 81 TYR A O 1
ATOM 520 N N . LYS A 1 82 ? -22.416 -8.649 60.493 1.00 55.38 82 LYS A N 1
ATOM 521 C CA . LYS A 1 82 ? -22.387 -9.069 61.878 1.00 58.37 82 LYS A CA 1
ATOM 522 C C . LYS A 1 82 ? -23.426 -8.279 62.655 1.00 47.00 82 LYS A C 1
ATOM 523 O O . LYS A 1 82 ? -23.879 -7.202 62.237 1.00 44.44 82 LYS A O 1
ATOM 529 N N . VAL A 1 83 ? -23.792 -8.829 63.793 1.00 46.78 83 VAL A N 1
ATOM 530 C CA . VAL A 1 83 ? -24.761 -8.224 64.661 1.00 44.40 83 VAL A CA 1
ATOM 531 C C . VAL A 1 83 ? -24.353 -6.775 64.927 1.00 41.17 83 VAL A C 1
ATOM 532 O O . VAL A 1 83 ? -23.192 -6.486 65.092 1.00 45.30 83 VAL A O 1
ATOM 536 N N . GLY A 1 84 ? -25.325 -5.862 64.933 1.00 47.76 84 GLY A N 1
ATOM 537 C CA . GLY A 1 84 ? -25.031 -4.414 65.042 1.00 50.17 84 GLY A CA 1
ATOM 538 C C . GLY A 1 84 ? -24.848 -3.643 63.724 1.00 51.92 84 GLY A C 1
ATOM 539 O O . GLY A 1 84 ? -24.969 -2.412 63.723 1.00 55.38 84 GLY A O 1
ATOM 540 N N . ASP A 1 85 ? -24.578 -4.330 62.599 1.00 47.08 85 ASP A N 1
ATOM 541 C CA . ASP A 1 85 ? -24.454 -3.619 61.308 1.00 44.49 85 ASP A CA 1
ATOM 542 C C . ASP A 1 85 ? -25.783 -2.963 60.907 1.00 41.50 85 ASP A C 1
ATOM 543 O O . ASP A 1 85 ? -26.862 -3.568 61.025 1.00 42.61 85 ASP A O 1
ATOM 548 N N . ARG A 1 86 ? -25.715 -1.720 60.463 1.00 35.60 86 ARG A N 1
ATOM 549 C CA . ARG A 1 86 ? -26.921 -1.037 60.018 1.00 40.36 86 ARG A CA 1
ATOM 550 C C . ARG A 1 86 ? -26.994 -1.272 58.509 1.00 38.90 86 ARG A C 1
ATOM 551 O O . ARG A 1 86 ? -26.022 -1.019 57.792 1.00 36.67 86 ARG A O 1
ATOM 559 N N . VAL A 1 87 ? -28.153 -1.748 58.031 1.00 41.02 87 VAL A N 1
ATOM 560 C CA . VAL A 1 87 ? -28.336 -2.072 56.615 1.00 39.01 87 VAL A CA 1
ATOM 561 C C . VAL A 1 87 ? -29.707 -1.630 56.090 1.00 41.30 87 VAL A C 1
ATOM 562 O O . VAL A 1 87 ? -30.650 -1.548 56.854 1.00 44.04 87 VAL A O 1
ATOM 566 N N . ALA A 1 88 ? -29.797 -1.365 54.783 1.00 40.57 88 ALA A N 1
ATOM 567 C CA . ALA A 1 88 ? -31.059 -1.089 54.093 1.00 37.21 88 ALA A CA 1
ATOM 568 C C . ALA A 1 88 ? -31.301 -2.178 53.077 1.00 36.94 88 ALA A C 1
ATOM 569 O O . ALA A 1 88 ? -30.345 -2.751 52.531 1.00 36.65 88 ALA A O 1
ATOM 571 N N . CYS A 1 89 ? -32.568 -2.473 52.820 1.00 35.46 89 CYS A N 1
ATOM 572 C CA . CYS A 1 89 ? -32.915 -3.613 51.990 1.00 35.26 89 CYS A CA 1
ATOM 573 C C . CYS A 1 89 ? -33.074 -3.163 50.555 1.00 39.50 89 CYS A C 1
ATOM 574 O O . CYS A 1 89 ? -33.715 -2.145 50.281 1.00 35.00 89 CYS A O 1
ATOM 577 N N . VAL A 1 90 ? -32.583 -4.010 49.656 1.00 36.85 90 VAL A N 1
ATOM 578 C CA . VAL A 1 90 ? -32.744 -3.790 48.221 1.00 43.89 90 VAL A CA 1
ATOM 579 C C . VAL A 1 90 ? -33.995 -4.555 47.802 1.00 42.97 90 VAL A C 1
ATOM 580 O O . VAL A 1 90 ? -33.973 -5.802 47.662 1.00 39.82 90 VAL A O 1
ATOM 584 N N . GLY A 1 91 ? -35.087 -3.787 47.657 1.00 39.92 91 GLY A N 1
ATOM 585 C CA . GLY A 1 91 ? -36.404 -4.314 47.368 1.00 36.55 91 GLY A CA 1
ATOM 586 C C . GLY A 1 91 ? -36.545 -5.513 46.409 1.00 38.92 91 GLY A C 1
ATOM 587 O O . GLY A 1 91 ? -37.219 -6.480 46.748 1.00 39.68 91 GLY A O 1
ATOM 588 N N . PRO A 1 92 ? -35.964 -5.443 45.198 1.00 38.16 92 PRO A N 1
ATOM 589 C CA . PRO A 1 92 ? -36.147 -6.543 44.220 1.00 38.89 92 PRO A CA 1
ATOM 590 C C . PRO A 1 92 ? -35.630 -7.891 44.713 1.00 39.56 92 PRO A C 1
ATOM 591 O O . PRO A 1 92 ? -35.979 -8.905 44.145 1.00 38.45 92 PRO A O 1
ATOM 595 N N . ASN A 1 93 ? -34.775 -7.885 45.752 1.00 40.35 93 ASN A N 1
ATOM 596 C CA . ASN A 1 93 ? -34.440 -9.125 46.420 1.00 40.05 93 ASN A CA 1
ATOM 597 C C . ASN A 1 93 ? -34.015 -10.269 45.441 1.00 43.87 93 ASN A C 1
ATOM 598 O O . ASN A 1 93 ? -34.490 -11.384 45.546 1.00 36.55 93 ASN A O 1
ATOM 603 N N . GLY A 1 94 ? -33.133 -9.977 44.477 1.00 42.68 94 GLY A N 1
ATOM 604 C CA . GLY A 1 94 ? -32.718 -10.957 43.490 1.00 39.54 94 GLY A CA 1
ATOM 605 C C . GLY A 1 94 ? -32.178 -12.298 44.069 1.00 42.03 94 GLY A C 1
ATOM 606 O O . GLY A 1 94 ? -31.534 -12.308 45.125 1.00 36.09 94 GLY A O 1
ATOM 607 N N . CYS A 1 95 ? -32.309 -13.370 43.288 1.00 42.89 95 CYS A N 1
ATOM 608 C CA . CYS A 1 95 ? -31.833 -14.703 43.685 1.00 46.11 95 CYS A CA 1
ATOM 609 C C . CYS A 1 95 ? -30.311 -14.800 43.881 1.00 47.04 95 CYS A C 1
ATOM 610 O O . CYS A 1 95 ? -29.839 -15.600 44.669 1.00 43.61 95 CYS A O 1
ATOM 613 N N . GLY A 1 96 ? -29.531 -13.994 43.170 1.00 43.09 96 GLY A N 1
ATOM 614 C CA . GLY A 1 96 ? -28.072 -14.051 43.326 1.00 49.13 96 GLY A CA 1
ATOM 615 C C . GLY A 1 96 ? -27.374 -15.165 42.536 1.00 49.86 96 GLY A C 1
ATOM 616 O O . GLY A 1 96 ? -26.168 -15.203 42.514 1.00 53.18 96 GLY A O 1
ATOM 617 N N . GLY A 1 97 ? -28.124 -16.050 41.885 1.00 49.88 97 GLY A N 1
ATOM 618 C CA . GLY A 1 97 ? -27.547 -17.202 41.184 1.00 50.97 97 GLY A CA 1
ATOM 619 C C . GLY A 1 97 ? -27.775 -17.233 39.672 1.00 55.62 97 GLY A C 1
ATOM 620 O O . GLY A 1 97 ? -27.151 -18.021 38.988 1.00 72.26 97 GLY A O 1
ATOM 621 N N . CYS A 1 98 ? -28.596 -16.344 39.125 1.00 51.82 98 CYS A N 1
ATOM 622 C CA . CYS A 1 98 ? -28.905 -16.371 37.701 1.00 50.27 98 CYS A CA 1
ATOM 623 C C . CYS A 1 98 ? -28.022 -15.356 36.927 1.00 54.44 98 CYS A C 1
ATOM 624 O O . CYS A 1 98 ? -27.219 -14.620 37.531 1.00 47.53 98 CYS A O 1
ATOM 627 N N . LYS A 1 99 ? -28.142 -15.358 35.595 1.00 46.81 99 LYS A N 1
ATOM 628 C CA . LYS A 1 99 ? -27.265 -14.522 34.761 1.00 49.31 99 LYS A CA 1
ATOM 629 C C . LYS A 1 99 ? -27.575 -13.043 34.956 1.00 45.66 99 LYS A C 1
ATOM 630 O O . LYS A 1 99 ? -26.667 -12.219 34.865 1.00 43.79 99 LYS A O 1
ATOM 636 N N . TYR A 1 100 ? -28.839 -12.722 35.250 1.00 37.93 100 TYR A N 1
ATOM 637 C CA . TYR A 1 100 ? -29.211 -11.330 35.507 1.00 47.03 100 TYR A CA 1
ATOM 638 C C . TYR A 1 100 ? -28.534 -10.846 36.776 1.00 48.27 100 TYR A C 1
ATOM 639 O O . TYR A 1 100 ? -27.868 -9.799 36.769 1.00 44.94 100 TYR A O 1
ATOM 648 N N . CYS A 1 101 ? -28.651 -11.634 37.846 1.00 48.04 101 CYS A N 1
ATOM 649 C CA . CYS A 1 101 ? -28.031 -11.244 39.116 1.00 49.16 101 CYS A CA 1
ATOM 650 C C . CYS A 1 101 ? -26.493 -11.177 39.049 1.00 54.66 101 CYS A C 1
ATOM 651 O O . CYS A 1 101 ? -25.872 -10.345 39.731 1.00 47.40 101 CYS A O 1
ATOM 654 N N . ARG A 1 102 ? -25.872 -11.992 38.198 1.00 54.09 102 ARG A N 1
ATOM 655 C CA . ARG A 1 102 ? -24.405 -12.157 38.269 1.00 54.04 102 ARG A CA 1
ATOM 656 C C . ARG A 1 102 ? -23.406 -11.236 37.479 1.00 53.59 102 ARG A C 1
ATOM 657 O O . ARG A 1 102 ? -22.254 -11.204 37.881 1.00 68.66 102 ARG A O 1
ATOM 665 N N . GLY A 1 103 ? -23.724 -10.484 36.419 1.00 64.19 103 GLY A N 1
ATOM 666 C CA . GLY A 1 103 ? -25.003 -9.946 36.012 1.00 58.81 103 GLY A CA 1
ATOM 667 C C . GLY A 1 103 ? -24.931 -8.402 36.093 1.00 57.29 103 GLY A C 1
ATOM 668 O O . GLY A 1 103 ? -24.894 -7.687 35.077 1.00 54.24 103 GLY A O 1
ATOM 669 N N . ALA A 1 104 ? -24.935 -7.914 37.328 1.00 50.63 104 ALA A N 1
ATOM 670 C CA . ALA A 1 104 ? -25.118 -6.483 37.676 1.00 56.29 104 ALA A CA 1
ATOM 671 C C . ALA A 1 104 ? -26.538 -5.969 37.454 1.00 54.14 104 ALA A C 1
ATOM 672 O O . ALA A 1 104 ? -26.795 -4.758 37.578 1.00 54.40 104 ALA A O 1
ATOM 674 N N . ILE A 1 105 ? -27.475 -6.867 37.169 1.00 46.80 105 ILE A N 1
ATOM 675 C CA . ILE A 1 105 ? -28.850 -6.443 36.952 1.00 47.12 105 ILE A CA 1
ATOM 676 C C . ILE A 1 105 ? -29.783 -7.318 37.780 1.00 45.02 105 ILE A C 1
ATOM 677 O O . ILE A 1 105 ? -30.755 -7.910 37.279 1.00 47.75 105 ILE A O 1
ATOM 681 N N . ASP A 1 106 ? -29.536 -7.295 39.088 1.00 43.56 106 ASP A N 1
ATOM 682 C CA . ASP A 1 106 ? -30.344 -8.108 40.004 1.00 39.82 106 ASP A CA 1
ATOM 683 C C . ASP A 1 106 ? -31.756 -7.542 40.156 1.00 39.96 106 ASP A C 1
ATOM 684 O O . ASP A 1 106 ? -32.606 -8.213 40.738 1.00 38.88 106 ASP A O 1
ATOM 689 N N . ASN A 1 107 ? -32.006 -6.321 39.670 1.00 37.41 107 ASN A N 1
ATOM 690 C CA . ASN A 1 107 ? -33.375 -5.764 39.695 1.00 38.86 107 ASN A CA 1
ATOM 691 C C . ASN A 1 107 ? -34.364 -6.435 38.711 1.00 44.01 107 ASN A C 1
ATOM 692 O O . ASN A 1 107 ? -35.572 -6.300 38.912 1.00 38.24 107 ASN A O 1
ATOM 697 N N . VAL A 1 108 ? -33.868 -7.160 37.683 1.00 37.73 108 VAL A N 1
ATOM 698 C CA . VAL A 1 108 ? -34.765 -7.846 36.719 1.00 39.01 108 VAL A CA 1
ATOM 699 C C . VAL A 1 108 ? -34.678 -9.375 36.836 1.00 40.61 108 VAL A C 1
ATOM 700 O O . VAL A 1 108 ? -34.951 -10.083 35.880 1.00 41.28 108 VAL A O 1
ATOM 704 N N . CYS A 1 109 ? -34.287 -9.870 38.010 1.00 41.00 109 CYS A N 1
ATOM 705 C CA . CYS A 1 109 ? -34.215 -11.309 38.267 1.00 46.78 109 CYS A CA 1
ATOM 706 C C . CYS A 1 109 ? -35.578 -11.989 38.063 1.00 50.02 109 CYS A C 1
ATOM 707 O O . CYS A 1 109 ? -36.516 -11.717 38.802 1.00 47.54 109 CYS A O 1
ATOM 710 N N . LYS A 1 110 ? -35.644 -12.925 37.121 1.00 47.26 110 LYS A N 1
ATOM 711 C CA . LYS A 1 110 ? -36.875 -13.733 36.914 1.00 51.18 110 LYS A CA 1
ATOM 712 C C . LYS A 1 110 ? -37.239 -14.604 38.131 1.00 48.88 110 LYS A C 1
ATOM 713 O O . LYS A 1 110 ? -38.387 -14.686 38.531 1.00 44.18 110 LYS A O 1
ATOM 719 N N . ASN A 1 111 ? -36.250 -15.283 38.693 1.00 50.84 111 ASN A N 1
ATOM 720 C CA . ASN A 1 111 ? -36.499 -16.132 39.874 1.00 53.38 111 ASN A CA 1
ATOM 721 C C . ASN A 1 111 ? -37.058 -15.404 41.121 1.00 56.61 111 ASN A C 1
ATOM 722 O O . ASN A 1 111 ? -37.635 -16.043 41.978 1.00 51.88 111 ASN A O 1
ATOM 727 N N . ALA A 1 112 ? -36.926 -14.074 41.203 1.00 55.39 112 ALA A N 1
ATOM 728 C CA . ALA A 1 112 ? -37.405 -13.312 42.370 1.00 55.54 112 ALA A CA 1
ATOM 729 C C . ALA A 1 112 ? -38.761 -12.619 42.138 1.00 57.86 112 ALA A C 1
ATOM 730 O O . ALA A 1 112 ? -39.281 -11.941 43.033 1.00 54.83 112 ALA A O 1
ATOM 732 N N . PHE A 1 113 ? -39.332 -12.755 40.945 1.00 57.58 113 PHE A N 1
ATOM 733 C CA . PHE A 1 113 ? -40.652 -12.178 40.699 1.00 64.58 113 PHE A CA 1
ATOM 734 C C . PHE A 1 113 ? -41.573 -12.803 41.746 1.00 60.00 113 PHE A C 1
ATOM 735 O O . PHE A 1 113 ? -41.532 -14.009 41.966 1.00 58.53 113 PHE A O 1
ATOM 740 N N . GLY A 1 114 ? -42.367 -11.983 42.425 1.00 53.67 114 GLY A N 1
ATOM 741 C CA . GLY A 1 114 ? -43.191 -12.468 43.529 1.00 53.37 114 GLY A CA 1
ATOM 742 C C . GLY A 1 114 ? -42.458 -12.679 44.859 1.00 59.72 114 GLY A C 1
ATOM 743 O O . GLY A 1 114 ? -43.070 -13.116 45.835 1.00 60.02 114 GLY A O 1
ATOM 744 N N . ASP A 1 115 ? -41.155 -12.374 44.913 1.00 56.45 115 ASP A N 1
ATOM 745 C CA . ASP A 1 115 ? -40.381 -12.536 46.143 1.00 51.24 115 ASP A CA 1
ATOM 746 C C . ASP A 1 115 ? -39.678 -11.242 46.585 1.00 46.32 115 ASP A C 1
ATOM 747 O O . ASP A 1 115 ? -38.685 -11.292 47.307 1.00 43.37 115 ASP A O 1
ATOM 752 N N . TRP A 1 116 ? -40.215 -10.080 46.191 1.00 46.32 116 TRP A N 1
ATOM 753 C CA . TRP A 1 116 ? -39.622 -8.787 46.565 1.00 44.54 116 TRP A CA 1
ATOM 754 C C . TRP A 1 116 ? -39.995 -8.463 48.022 1.00 49.21 116 TRP A C 1
ATOM 755 O O . TRP A 1 116 ? -41.073 -8.833 48.488 1.00 47.08 116 TRP A O 1
ATOM 766 N N . PHE A 1 117 ? -39.108 -7.764 48.719 1.00 44.79 117 PHE A N 1
ATOM 767 C CA . PHE A 1 117 ? -39.337 -7.354 50.102 1.00 46.75 117 PHE A CA 1
ATOM 768 C C . PHE A 1 117 ? -40.621 -6.543 50.196 1.00 49.89 117 PHE A C 1
ATOM 769 O O . PHE A 1 117 ? -40.774 -5.544 49.500 1.00 43.57 117 PHE A O 1
ATOM 777 N N . GLY A 1 118 ? -41.561 -7.031 51.010 1.00 57.39 118 GLY A N 1
ATOM 778 C CA . GLY A 1 118 ? -42.830 -6.353 51.275 1.00 55.51 118 GLY A CA 1
ATOM 779 C C . GLY A 1 118 ? -43.805 -6.380 50.112 1.00 48.98 118 GLY A C 1
ATOM 780 O O . GLY A 1 118 ? -44.804 -5.664 50.150 1.00 50.78 118 GLY A O 1
ATOM 781 N N . LEU A 1 119 ? -43.502 -7.161 49.073 1.00 45.96 119 LEU A N 1
ATOM 782 C CA . LEU A 1 119 ? -44.312 -7.238 47.840 1.00 47.17 119 LEU A CA 1
ATOM 783 C C . LEU A 1 119 ? -44.218 -8.671 47.281 1.00 49.66 119 LEU A C 1
ATOM 784 O O . LEU A 1 119 ? -43.768 -8.906 46.143 1.00 52.23 119 LEU A O 1
ATOM 789 N N . GLY A 1 120 ? -44.617 -9.634 48.122 1.00 49.54 120 GLY A N 1
ATOM 790 C CA . GLY A 1 120 ? -44.564 -11.048 47.787 1.00 45.61 120 GLY A CA 1
ATOM 791 C C . GLY A 1 120 ? -43.821 -11.816 48.865 1.00 58.48 120 GLY A C 1
ATOM 792 O O . GLY A 1 120 ? -44.323 -12.820 49.403 1.00 53.24 120 GLY A O 1
ATOM 793 N N . TYR A 1 121 ? -42.627 -11.342 49.204 1.00 55.39 121 TYR A N 1
ATOM 794 C CA . TYR A 1 121 ? -41.928 -11.811 50.391 1.00 55.13 121 TYR A CA 1
ATOM 795 C C . TYR A 1 121 ? -42.183 -10.783 51.505 1.00 52.11 121 TYR A C 1
ATOM 796 O O . TYR A 1 121 ? -42.565 -9.625 51.240 1.00 52.67 121 TYR A O 1
ATOM 805 N N . ASP A 1 122 ? -41.972 -11.196 52.754 1.00 52.32 122 ASP A N 1
ATOM 806 C CA . ASP A 1 122 ? -42.131 -10.300 53.915 1.00 48.62 122 ASP A CA 1
ATOM 807 C C . ASP A 1 122 ? -41.234 -9.081 53.823 1.00 44.76 122 ASP A C 1
ATOM 808 O O . ASP A 1 122 ? -40.104 -9.156 53.306 1.00 44.12 122 ASP A O 1
ATOM 813 N N . GLY A 1 123 ? -41.739 -7.995 54.395 1.00 46.05 123 GLY A N 1
ATOM 814 C CA . GLY A 1 123 ? -41.062 -6.733 54.425 1.00 43.97 123 GLY A CA 1
ATOM 815 C C . GLY A 1 123 ? -40.956 -6.139 55.810 1.00 47.51 123 GLY A C 1
ATOM 816 O O . GLY A 1 123 ? -40.838 -6.843 56.842 1.00 50.48 123 GLY A O 1
ATOM 817 N N . GLY A 1 124 ? -41.037 -4.820 55.828 1.00 45.85 124 GLY A N 1
ATOM 818 C CA . GLY A 1 124 ? -40.654 -4.040 56.992 1.00 49.85 124 GLY A CA 1
ATOM 819 C C . GLY A 1 124 ? -41.740 -3.627 57.983 1.00 51.61 124 GLY A C 1
ATOM 820 O O . GLY A 1 124 ? -41.419 -3.033 59.040 1.00 44.85 124 GLY A O 1
ATOM 821 N N . TYR A 1 125 ? -43.014 -3.881 57.668 1.00 49.51 125 TYR A N 1
ATOM 822 C CA . TYR A 1 125 ? -44.094 -3.491 58.607 1.00 56.41 125 TYR A CA 1
ATOM 823 C C . TYR A 1 125 ? -44.191 -4.504 59.775 1.00 54.00 125 TYR A C 1
ATOM 824 O O . TYR A 1 125 ? -45.247 -5.106 59.985 1.00 54.91 125 TYR A O 1
ATOM 833 N N . GLN A 1 126 ? -43.085 -4.659 60.504 1.00 47.29 126 GLN A N 1
ATOM 834 C CA . GLN A 1 126 ? -42.959 -5.591 61.649 1.00 52.27 126 GLN A CA 1
ATOM 835 C C . GLN A 1 126 ? -41.706 -5.195 62.418 1.00 53.39 126 GLN A C 1
ATOM 836 O O . GLN A 1 126 ? -40.988 -4.267 62.025 1.00 52.73 126 GLN A O 1
ATOM 842 N N . GLN A 1 127 ? -41.417 -5.896 63.501 1.00 49.29 127 GLN A N 1
ATOM 843 C CA . GLN A 1 127 ? -40.257 -5.550 64.318 1.00 48.93 127 GLN A CA 1
ATOM 844 C C . GLN A 1 127 ? -38.986 -6.246 63.880 1.00 42.22 127 GLN A C 1
ATOM 845 O O . GLN A 1 127 ? -37.900 -5.709 64.076 1.00 44.64 127 GLN A O 1
ATOM 851 N N . TYR A 1 128 ? -39.107 -7.466 63.351 1.00 45.42 128 TYR A N 1
ATOM 852 C CA . TYR A 1 128 ? -37.930 -8.309 63.043 1.00 49.23 128 TYR A CA 1
ATOM 853 C C . TYR A 1 128 ? -38.159 -9.030 61.733 1.00 50.67 128 TYR A C 1
ATOM 854 O O . TYR A 1 128 ? -39.147 -9.783 61.603 1.00 46.54 128 TYR A O 1
ATOM 863 N N . LEU A 1 129 ? -37.275 -8.795 60.760 1.00 43.33 129 LEU A N 1
ATOM 864 C CA . LEU A 1 129 ? -37.451 -9.345 59.412 1.00 46.88 129 LEU A CA 1
ATOM 865 C C . LEU A 1 129 ? -36.386 -10.382 59.154 1.00 43.64 129 LEU A C 1
ATOM 866 O O . LEU A 1 129 ? -35.202 -10.115 59.334 1.00 48.17 129 LEU A O 1
ATOM 871 N N . LEU A 1 130 ? -36.805 -11.543 58.675 1.00 42.40 130 LEU A N 1
ATOM 872 C CA . LEU A 1 130 ? -35.876 -12.547 58.274 1.00 45.48 130 LEU A CA 1
ATOM 873 C C . LEU A 1 130 ? -35.450 -12.235 56.880 1.00 47.54 130 LEU A C 1
ATOM 874 O O . LEU A 1 130 ? -36.282 -12.196 55.972 1.00 49.02 130 LEU A O 1
ATOM 879 N N . VAL A 1 131 ? -34.144 -12.054 56.695 1.00 47.60 131 VAL A N 1
ATOM 880 C CA . VAL A 1 131 ? -33.568 -11.854 55.375 1.00 39.28 131 VAL A CA 1
ATOM 881 C C . VAL A 1 131 ? -32.985 -13.161 54.898 1.00 43.95 131 VAL A C 1
ATOM 882 O O . VAL A 1 131 ? -31.941 -13.623 55.398 1.00 44.74 131 VAL A O 1
ATOM 886 N N . THR A 1 132 ? -33.660 -13.768 53.939 1.00 42.50 132 THR A N 1
ATOM 887 C CA . THR A 1 132 ? -33.213 -15.008 53.329 1.00 44.22 132 THR A CA 1
ATOM 888 C C . THR A 1 132 ? -31.995 -14.809 52.447 1.00 46.53 132 THR A C 1
ATOM 889 O O . THR A 1 132 ? -31.218 -15.751 52.253 1.00 48.42 132 THR A O 1
ATOM 893 N N . ARG A 1 133 ? -31.805 -13.600 51.918 1.00 48.21 133 ARG A N 1
ATOM 894 C CA . ARG A 1 133 ? -30.743 -13.347 50.939 1.00 49.52 133 ARG A CA 1
ATOM 895 C C . ARG A 1 133 ? -30.003 -12.060 51.304 1.00 45.79 133 ARG A C 1
ATOM 896 O O . ARG A 1 133 ? -30.254 -11.005 50.734 1.00 43.06 133 ARG A O 1
ATOM 904 N N . PRO A 1 134 ? -29.038 -12.171 52.222 1.00 44.18 134 PRO A N 1
ATOM 905 C CA . PRO A 1 134 ? -28.322 -11.017 52.675 1.00 40.05 134 PRO A CA 1
ATOM 906 C C . PRO A 1 134 ? -27.518 -10.291 51.604 1.00 41.85 134 PRO A C 1
ATOM 907 O O . PRO A 1 134 ? -27.125 -9.175 51.828 1.00 36.16 134 PRO A O 1
ATOM 911 N N . ARG A 1 135 ? -27.262 -10.900 50.441 1.00 40.34 135 ARG A N 1
ATOM 912 C CA . ARG A 1 135 ? -26.642 -10.166 49.363 1.00 40.72 135 ARG A CA 1
ATOM 913 C C . ARG A 1 135 ? -27.452 -8.900 49.011 1.00 37.27 135 ARG A C 1
ATOM 914 O O . ARG A 1 135 ? -26.899 -7.936 48.447 1.00 37.76 135 ARG A O 1
ATOM 922 N N . ASN A 1 136 ? -28.753 -8.923 49.277 1.00 33.83 136 ASN A N 1
ATOM 923 C CA . ASN A 1 136 ? -29.690 -7.822 48.957 1.00 34.63 136 ASN A CA 1
ATOM 924 C C . ASN A 1 136 ? -29.828 -6.811 50.075 1.00 37.90 136 ASN A C 1
ATOM 925 O O . ASN A 1 136 ? -30.941 -6.356 50.412 1.00 45.42 136 ASN A O 1
ATOM 930 N N . LEU A 1 137 ? -28.672 -6.410 50.595 1.00 35.59 137 LEU A N 1
ATOM 931 C CA . LEU A 1 137 ? -28.608 -5.442 51.692 1.00 36.68 137 LEU A CA 1
ATOM 932 C C . LEU A 1 137 ? -27.514 -4.477 51.345 1.00 35.46 137 LEU A C 1
ATOM 933 O O . LEU A 1 137 ? -26.552 -4.838 50.680 1.00 30.56 137 LEU A O 1
ATOM 938 N N . SER A 1 138 ? -27.662 -3.252 51.785 1.00 36.80 138 SER A N 1
ATOM 939 C CA . SER A 1 138 ? -26.645 -2.225 51.590 1.00 33.89 138 SER A CA 1
ATOM 940 C C . SER A 1 138 ? -26.350 -1.556 52.944 1.00 41.09 138 SER A C 1
ATOM 941 O O . SER A 1 138 ? -27.289 -1.252 53.705 1.00 36.21 138 SER A O 1
ATOM 944 N N . ARG A 1 139 ? -25.062 -1.373 53.265 1.00 39.96 139 ARG A N 1
ATOM 945 C CA . ARG A 1 139 ? -24.640 -0.829 54.552 1.00 42.27 139 ARG A CA 1
ATOM 946 C C . ARG A 1 139 ? -24.991 0.646 54.622 1.00 42.54 139 ARG A C 1
ATOM 947 O O . ARG A 1 139 ? -24.725 1.376 53.684 1.00 42.86 139 ARG A O 1
ATOM 952 N N . ILE A 1 140 ? -25.678 1.051 55.683 1.00 39.60 140 ILE A N 1
ATOM 953 C CA . ILE A 1 140 ? -26.036 2.452 55.868 1.00 43.61 140 ILE A CA 1
ATOM 954 C C . ILE A 1 140 ? -24.830 3.193 56.443 1.00 44.61 140 ILE A C 1
ATOM 955 O O . ILE A 1 140 ? -24.265 2.750 57.424 1.00 47.92 140 ILE A O 1
ATOM 960 N N . PRO A 1 141 ? -24.395 4.286 55.809 1.00 44.01 141 PRO A N 1
ATOM 961 C CA . PRO A 1 141 ? -23.259 4.990 56.421 1.00 46.24 141 PRO A CA 1
ATOM 962 C C . PRO A 1 141 ? -23.591 5.545 57.820 1.00 52.06 141 PRO A C 1
ATOM 963 O O . PRO A 1 141 ? -24.758 5.830 58.126 1.00 49.26 141 PRO A O 1
ATOM 967 N N . ASP A 1 142 ? -22.569 5.709 58.652 1.00 55.04 142 ASP A N 1
ATOM 968 C CA . ASP A 1 142 ? -22.773 6.128 60.049 1.00 55.18 142 ASP A CA 1
ATOM 969 C C . ASP A 1 142 ? -23.533 7.437 60.205 1.00 50.62 142 ASP A C 1
ATOM 970 O O . ASP A 1 142 ? -24.359 7.579 61.099 1.00 54.81 142 ASP A O 1
ATOM 975 N N . ASN A 1 143 ? -23.270 8.395 59.346 1.00 45.99 143 ASN A N 1
ATOM 976 C CA . ASN A 1 143 ? -23.956 9.690 59.445 1.00 50.09 143 ASN A CA 1
ATOM 977 C C . ASN A 1 143 ? -25.321 9.755 58.796 1.00 51.43 143 ASN A C 1
ATOM 978 O O . ASN A 1 143 ? -25.925 10.827 58.723 1.00 66.50 143 ASN A O 1
ATOM 983 N N . VAL A 1 144 ? -25.844 8.617 58.355 1.00 50.56 144 VAL A N 1
ATOM 984 C CA . VAL A 1 144 ? -27.177 8.589 57.765 1.00 48.22 144 VAL A CA 1
ATOM 985 C C . VAL A 1 144 ? -28.112 7.854 58.682 1.00 45.99 144 VAL A C 1
ATOM 986 O O . VAL A 1 144 ? -27.825 6.740 59.114 1.00 48.69 144 VAL A O 1
ATOM 990 N N . SER A 1 145 ? -29.261 8.460 58.935 1.00 49.01 145 SER A N 1
ATOM 991 C CA . SER A 1 145 ? -30.206 7.925 59.891 1.00 48.56 145 SER A CA 1
ATOM 992 C C . SER A 1 145 ? -30.967 6.807 59.226 1.00 48.19 145 SER A C 1
ATOM 993 O O . SER A 1 145 ? -31.074 6.777 58.008 1.00 52.54 145 SER A O 1
ATOM 996 N N . ALA A 1 146 ? -31.611 5.988 60.034 1.00 40.89 146 ALA A N 1
ATOM 997 C CA . ALA A 1 146 ? -32.421 4.920 59.536 1.00 48.08 146 ALA A CA 1
ATOM 998 C C . ALA A 1 146 ? -33.643 5.427 58.792 1.00 48.08 146 ALA A C 1
ATOM 999 O O . ALA A 1 146 ? -34.038 4.870 57.751 1.00 43.28 146 ALA A O 1
ATOM 1001 N N . ASP A 1 147 ? -34.238 6.501 59.285 1.00 44.00 147 ASP A N 1
ATOM 1002 C CA . ASP A 1 147 ? -35.369 7.139 58.587 1.00 43.82 147 ASP A CA 1
ATOM 1003 C C . ASP A 1 147 ? -35.020 7.585 57.140 1.00 41.80 147 ASP A C 1
ATOM 1004 O O . ASP A 1 147 ? -35.794 7.378 56.208 1.00 41.39 147 ASP A O 1
ATOM 1009 N N . VAL A 1 148 ? -33.898 8.256 56.988 1.00 40.96 148 VAL A N 1
ATOM 1010 C CA . VAL A 1 148 ? -33.481 8.800 55.685 1.00 40.59 148 VAL A CA 1
ATOM 1011 C C . VAL A 1 148 ? -33.091 7.642 54.754 1.00 38.20 148 VAL A C 1
ATOM 1012 O O . VAL A 1 148 ? -33.457 7.647 53.606 1.00 40.87 148 VAL A O 1
ATOM 1016 N N . ALA A 1 149 ? -32.439 6.624 55.301 1.00 38.49 149 ALA A N 1
ATOM 1017 C CA . ALA A 1 149 ? -32.060 5.411 54.540 1.00 36.67 149 ALA A CA 1
ATOM 1018 C C . ALA A 1 149 ? -33.297 4.711 54.045 1.00 42.44 149 ALA A C 1
ATOM 1019 O O . ALA A 1 149 ? -33.408 4.392 52.875 1.00 42.11 149 ALA A O 1
ATOM 1021 N N . ALA A 1 150 ? -34.285 4.551 54.900 1.00 37.82 150 ALA A N 1
ATOM 1022 C CA . ALA A 1 150 ? -35.505 3.947 54.453 1.00 38.45 150 ALA A CA 1
ATOM 1023 C C . ALA A 1 150 ? -36.127 4.750 53.313 1.00 35.98 150 ALA A C 1
ATOM 1024 O O . ALA A 1 150 ? -36.623 4.170 52.350 1.00 39.53 150 ALA A O 1
ATOM 1026 N N . ALA A 1 151 ? -36.187 6.066 53.456 1.00 37.61 151 ALA A N 1
ATOM 1027 C CA . ALA A 1 151 ? -36.799 6.905 52.421 1.00 43.93 151 ALA A CA 1
ATOM 1028 C C . ALA A 1 151 ? -35.987 6.957 51.125 1.00 36.97 151 ALA A C 1
ATOM 1029 O O . ALA A 1 151 ? -36.498 7.367 50.118 1.00 45.40 151 ALA A O 1
ATOM 1031 N N . SER A 1 152 ? -34.735 6.527 51.188 1.00 40.94 152 SER A N 1
ATOM 1032 C CA . SER A 1 152 ? -33.877 6.427 50.018 1.00 41.08 152 SER A CA 1
ATOM 1033 C C . SER A 1 152 ? -34.036 5.144 49.187 1.00 43.54 152 SER A C 1
ATOM 1034 O O . SER A 1 152 ? -33.538 5.093 48.052 1.00 40.78 152 SER A O 1
ATOM 1037 N N . THR A 1 153 ? -34.678 4.102 49.750 1.00 38.24 153 THR A N 1
ATOM 1038 C CA . THR A 1 153 ? -34.615 2.759 49.176 1.00 36.15 153 THR A CA 1
ATOM 1039 C C . THR A 1 153 ? -35.495 2.623 47.941 1.00 38.88 153 THR A C 1
ATOM 1040 O O . THR A 1 153 ? -35.389 1.628 47.210 1.00 38.98 153 THR A O 1
ATOM 1044 N N . ASP A 1 154 ? -36.359 3.599 47.704 1.00 37.02 154 ASP A N 1
ATOM 1045 C CA . ASP A 1 154 ? -37.203 3.611 46.526 1.00 40.01 154 ASP A CA 1
ATOM 1046 C C . ASP A 1 154 ? -37.269 5.056 45.939 1.00 42.89 154 ASP A C 1
ATOM 1047 O O . ASP A 1 154 ? -36.988 5.257 44.762 1.00 39.18 154 ASP A O 1
ATOM 1052 N N . ALA A 1 155 ? -37.671 6.042 46.747 1.00 40.72 155 ALA A N 1
ATOM 1053 C CA . ALA A 1 155 ? -37.826 7.436 46.250 1.00 42.80 155 ALA A CA 1
ATOM 1054 C C . ALA A 1 155 ? -36.544 8.058 45.665 1.00 32.88 155 ALA A C 1
ATOM 1055 O O . ALA A 1 155 ? -36.607 8.910 44.782 1.00 37.86 155 ALA A O 1
ATOM 1057 N N . VAL A 1 156 ? -35.405 7.660 46.173 1.00 33.25 156 VAL A N 1
ATOM 1058 C CA . VAL A 1 156 ? -34.141 8.099 45.622 1.00 32.50 156 VAL A CA 1
ATOM 1059 C C . VAL A 1 156 ? -33.496 7.031 44.690 1.00 30.13 156 VAL A C 1
ATOM 1060 O O . VAL A 1 156 ? -33.075 7.356 43.589 1.00 29.82 156 VAL A O 1
ATOM 1064 N N . LEU A 1 157 ? -33.546 5.771 45.113 1.00 33.64 157 LEU A N 1
ATOM 1065 C CA . LEU A 1 157 ? -33.042 4.646 44.345 1.00 34.84 157 LEU A CA 1
ATOM 1066 C C . LEU A 1 157 ? -33.583 4.587 42.932 1.00 31.93 157 LEU A C 1
ATOM 1067 O O . LEU A 1 157 ? -32.822 4.384 41.976 1.00 30.34 157 LEU A O 1
ATOM 1072 N N . THR A 1 158 ? -34.881 4.731 42.782 1.00 27.74 158 THR A N 1
ATOM 1073 C CA . THR A 1 158 ? -35.480 4.635 41.502 1.00 28.71 158 THR A CA 1
ATOM 1074 C C . THR A 1 158 ? -35.031 5.699 40.472 1.00 28.65 158 THR A C 1
ATOM 1075 O O . THR A 1 158 ? -34.586 5.330 39.356 1.00 28.16 158 THR A O 1
ATOM 1079 N N . PRO A 1 159 ? -35.139 6.995 40.784 1.00 29.34 159 PRO A N 1
ATOM 1080 C CA . PRO A 1 159 ? -34.562 7.983 39.823 1.00 30.01 159 PRO A CA 1
ATOM 1081 C C . PRO A 1 159 ? -33.044 7.892 39.686 1.00 28.65 159 PRO A C 1
ATOM 1082 O O . PRO A 1 159 ? -32.506 8.158 38.608 1.00 32.23 159 PRO A O 1
ATOM 1086 N N . TYR A 1 160 ? -32.331 7.520 40.754 1.00 27.15 160 TYR A N 1
ATOM 1087 C CA . TYR A 1 160 ? -30.866 7.381 40.633 1.00 25.83 160 TYR A CA 1
ATOM 1088 C C . TYR A 1 160 ? -30.543 6.295 39.557 1.00 29.71 160 TYR A C 1
ATOM 1089 O O . TYR A 1 160 ? -29.740 6.525 38.669 1.00 31.72 160 TYR A O 1
ATOM 1098 N N . HIS A 1 161 ? -31.228 5.155 39.630 1.00 28.59 161 HIS A N 1
ATOM 1099 C CA . HIS A 1 161 ? -31.032 4.060 38.678 1.00 26.78 161 HIS A CA 1
ATOM 1100 C C . HIS A 1 161 ? -31.269 4.489 37.252 1.00 24.65 161 HIS A C 1
ATOM 1101 O O . HIS A 1 161 ? -30.460 4.165 36.368 1.00 26.02 161 HIS A O 1
ATOM 1108 N N . ALA A 1 162 ? -32.326 5.269 37.012 1.00 25.78 162 ALA A N 1
ATOM 1109 C CA . ALA A 1 162 ? -32.632 5.824 35.681 1.00 27.93 162 ALA A CA 1
ATOM 1110 C C . ALA A 1 162 ? -31.622 6.813 35.196 1.00 26.53 162 ALA A C 1
ATOM 1111 O O . ALA A 1 162 ? -31.159 6.760 34.055 1.00 26.03 162 ALA A O 1
ATOM 1113 N N . ILE A 1 163 ? -31.246 7.746 36.056 1.00 25.49 163 ILE A N 1
ATOM 1114 C CA . ILE A 1 163 ? -30.226 8.762 35.693 1.00 23.91 163 ILE A CA 1
ATOM 1115 C C . ILE A 1 163 ? -28.851 8.159 35.379 1.00 23.30 163 ILE A C 1
ATOM 1116 O O . ILE A 1 163 ? -28.203 8.530 34.399 1.00 25.82 163 ILE A O 1
ATOM 1121 N N . LYS A 1 164 ? -28.413 7.197 36.185 1.00 24.72 164 LYS A N 1
ATOM 1122 C CA . LYS A 1 164 ? -27.185 6.482 35.936 1.00 24.57 164 LYS A CA 1
ATOM 1123 C C . LYS A 1 164 ? -27.266 5.718 34.617 1.00 29.40 164 LYS A C 1
ATOM 1124 O O . LYS A 1 164 ? -26.380 5.777 33.794 1.00 29.60 164 LYS A O 1
ATOM 1128 N N . MET A 1 165 ? -28.378 5.038 34.359 1.00 25.16 165 MET A N 1
ATOM 1129 C CA . MET A 1 165 ? -28.537 4.298 33.119 1.00 27.01 165 MET A CA 1
ATOM 1130 C C . MET A 1 165 ? -28.446 5.249 31.940 1.00 28.06 165 MET A C 1
ATOM 1131 O O . MET A 1 165 ? -28.012 4.865 30.891 1.00 28.69 165 MET A O 1
ATOM 1136 N N . ALA A 1 166 ? -29.001 6.441 32.060 1.00 26.62 166 ALA A N 1
ATOM 1137 C CA . ALA A 1 166 ? -28.924 7.401 30.969 1.00 26.91 166 ALA A CA 1
ATOM 1138 C C . ALA A 1 166 ? -27.538 8.004 30.771 1.00 26.58 166 ALA A C 1
ATOM 1139 O O . ALA A 1 166 ? -27.332 8.719 29.803 1.00 30.57 166 ALA A O 1
ATOM 1141 N N . GLN A 1 167 ? -26.596 7.716 31.655 1.00 30.40 167 GLN A N 1
ATOM 1142 C CA . GLN A 1 167 ? -25.206 8.212 31.544 1.00 33.19 167 GLN A CA 1
ATOM 1143 C C . GLN A 1 167 ? -25.097 9.709 31.541 1.00 32.27 167 GLN A C 1
ATOM 1144 O O . GLN A 1 167 ? -24.417 10.308 30.744 1.00 32.08 167 GLN A O 1
ATOM 1150 N N . VAL A 1 168 ? -25.840 10.327 32.436 1.00 34.51 168 VAL A N 1
ATOM 1151 C CA . VAL A 1 168 ? -25.874 11.771 32.576 1.00 33.98 168 VAL A CA 1
ATOM 1152 C C . VAL A 1 168 ? -24.497 12.271 33.095 1.00 31.26 168 VAL A C 1
ATOM 1153 O O . VAL A 1 168 ? -23.908 11.633 33.914 1.00 29.40 168 VAL A O 1
ATOM 1157 N N . SER A 1 169 ? -24.012 13.378 32.568 1.00 29.67 169 SER A N 1
ATOM 1158 C CA . SER A 1 169 ? -22.717 13.928 32.930 1.00 30.91 169 SER A CA 1
ATOM 1159 C C . SER A 1 169 ? -22.838 15.449 33.039 1.00 34.06 169 SER A C 1
ATOM 1160 O O . SER A 1 169 ? -23.905 16.025 32.794 1.00 29.11 169 SER A O 1
ATOM 1163 N N . PRO A 1 170 ? -21.749 16.133 33.415 1.00 31.24 170 PRO A N 1
ATOM 1164 C CA . PRO A 1 170 ? -21.811 17.551 33.509 1.00 31.61 170 PRO A CA 1
ATOM 1165 C C . PRO A 1 170 ? -22.030 18.243 32.177 1.00 33.52 170 PRO A C 1
ATOM 1166 O O . PRO A 1 170 ? -22.310 19.420 32.181 1.00 35.56 170 PRO A O 1
ATOM 1170 N N . THR A 1 171 ? -21.902 17.571 31.045 1.00 30.57 171 THR A N 1
ATOM 1171 C CA . THR A 1 171 ? -22.265 18.207 29.790 1.00 31.90 171 THR A CA 1
ATOM 1172 C C . THR A 1 171 ? -23.709 17.893 29.368 1.00 31.26 171 THR A C 1
ATOM 1173 O O . THR A 1 171 ? -24.140 18.319 28.330 1.00 33.19 171 THR A O 1
ATOM 1177 N N . SER A 1 172 ? -24.468 17.203 30.194 1.00 30.30 172 SER A N 1
ATOM 1178 C CA . SER A 1 172 ? -25.836 16.837 29.816 1.00 27.58 172 SER A CA 1
ATOM 1179 C C . SER A 1 172 ? -26.767 18.040 29.983 1.00 24.58 172 SER A C 1
ATOM 1180 O O . SER A 1 172 ? -26.636 18.805 30.883 1.00 26.08 172 SER A O 1
ATOM 1183 N N . ASN A 1 173 ? -27.774 18.089 29.130 1.00 28.27 173 ASN A N 1
ATOM 1184 C CA . ASN A 1 173 ? -28.804 19.078 29.143 1.00 28.97 173 ASN A CA 1
ATOM 1185 C C . ASN A 1 173 ? -30.152 18.336 29.174 1.00 27.49 173 ASN A C 1
ATOM 1186 O O . ASN A 1 173 ? -30.541 17.765 28.179 1.00 29.56 173 ASN A O 1
ATOM 1191 N N . ILE A 1 174 ? -30.751 18.202 30.341 1.00 26.13 174 ILE A N 1
ATOM 1192 C CA . ILE A 1 174 ? -31.842 17.268 30.484 1.00 29.84 174 ILE A CA 1
ATOM 1193 C C . ILE A 1 174 ? -33.163 17.931 30.767 1.00 32.51 174 ILE A C 1
ATOM 1194 O O . ILE A 1 174 ? -33.217 18.986 31.453 1.00 27.78 174 ILE A O 1
ATOM 1199 N N . LEU A 1 175 ? -34.221 17.219 30.388 1.00 29.18 175 LEU A N 1
ATOM 1200 C CA . LEU A 1 175 ? -35.606 17.639 30.628 1.00 27.78 175 LEU A CA 1
ATOM 1201 C C . LEU A 1 175 ? -36.242 16.643 31.542 1.00 27.39 175 LEU A C 1
ATOM 1202 O O . LEU A 1 175 ? -36.149 15.418 31.295 1.00 28.52 175 LEU A O 1
ATOM 1207 N N . LEU A 1 176 ? -36.822 17.101 32.664 1.00 25.92 176 LEU A N 1
ATOM 1208 C CA . LEU A 1 176 ? -37.584 16.219 33.537 1.00 28.17 176 LEU A CA 1
ATOM 1209 C C . LEU A 1 176 ? -39.070 16.675 33.485 1.00 32.12 176 LEU A C 1
ATOM 1210 O O . LEU A 1 176 ? -39.344 17.851 33.687 1.00 33.49 176 LEU A O 1
ATOM 1215 N N . ILE A 1 177 ? -39.993 15.753 33.271 1.00 31.72 177 ILE A N 1
ATOM 1216 C CA . ILE A 1 177 ? -41.410 16.075 33.233 1.00 29.76 177 ILE A CA 1
ATOM 1217 C C . ILE A 1 177 ? -42.025 15.482 34.462 1.00 36.39 177 ILE A C 1
ATOM 1218 O O . ILE A 1 177 ? -42.006 14.277 34.646 1.00 36.27 177 ILE A O 1
ATOM 1223 N N . GLY A 1 178 ? -42.518 16.343 35.366 1.00 39.86 178 GLY A N 1
ATOM 1224 C CA . GLY A 1 178 ? -43.155 15.849 36.624 1.00 41.30 178 GLY A CA 1
ATOM 1225 C C . GLY A 1 178 ? -42.253 15.884 37.833 1.00 45.55 178 GLY A C 1
ATOM 1226 O O . GLY A 1 178 ? -41.406 15.014 38.033 1.00 47.38 178 GLY A O 1
ATOM 1227 N N . ALA A 1 179 ? -42.460 16.885 38.689 1.00 52.83 179 ALA A N 1
ATOM 1228 C CA . ALA A 1 179 ? -41.600 17.088 39.832 1.00 47.82 179 ALA A CA 1
ATOM 1229 C C . ALA A 1 179 ? -42.250 16.714 41.175 1.00 52.80 179 ALA A C 1
ATOM 1230 O O . ALA A 1 179 ? -42.199 17.492 42.110 1.00 67.04 179 ALA A O 1
ATOM 1232 N N . GLY A 1 180 ? -42.826 15.524 41.296 1.00 60.35 180 GLY A N 1
ATOM 1233 C CA . GLY A 1 180 ? -43.390 15.055 42.596 1.00 51.50 180 GLY A CA 1
ATOM 1234 C C . GLY A 1 180 ? -42.408 14.246 43.412 1.00 57.88 180 GLY A C 1
ATOM 1235 O O . GLY A 1 180 ? -41.200 14.541 43.469 1.00 62.73 180 GLY A O 1
ATOM 1236 N N . GLY A 1 181 ? -42.890 13.184 44.028 1.00 60.08 181 GLY A N 1
ATOM 1237 C CA . GLY A 1 181 ? -42.028 12.375 44.902 1.00 70.37 181 GLY A CA 1
ATOM 1238 C C . GLY A 1 181 ? -40.711 11.922 44.268 1.00 70.19 181 GLY A C 1
ATOM 1239 O O . GLY A 1 181 ? -39.609 12.245 44.758 1.00 73.10 181 GLY A O 1
ATOM 1240 N N . LEU A 1 182 ? -40.818 11.139 43.194 1.00 69.52 182 LEU A N 1
ATOM 1241 C CA . LEU A 1 182 ? -39.630 10.680 42.443 1.00 60.32 182 LEU A CA 1
ATOM 1242 C C . LEU A 1 182 ? -38.979 11.859 41.708 1.00 54.56 182 LEU A C 1
ATOM 1243 O O . LEU A 1 182 ? -37.771 12.018 41.785 1.00 43.83 182 LEU A O 1
ATOM 1248 N N . GLY A 1 183 ? -39.776 12.690 41.023 1.00 49.62 183 GLY A N 1
ATOM 1249 C CA . GLY A 1 183 ? -39.223 13.789 40.199 1.00 51.57 183 GLY A CA 1
ATOM 1250 C C . GLY A 1 183 ? -38.360 14.766 40.978 1.00 50.82 183 GLY A C 1
ATOM 1251 O O . GLY A 1 183 ? -37.346 15.275 40.481 1.00 57.10 183 GLY A O 1
ATOM 1252 N N . GLY A 1 184 ? -38.769 15.071 42.198 1.00 50.89 184 GLY A N 1
ATOM 1253 C CA . GLY A 1 184 ? -38.032 16.038 43.029 1.00 40.44 184 GLY A CA 1
ATOM 1254 C C . GLY A 1 184 ? -36.707 15.471 43.440 1.00 40.01 184 GLY A C 1
ATOM 1255 O O . GLY A 1 184 ? -35.678 16.195 43.410 1.00 41.64 184 GLY A O 1
ATOM 1256 N N . ASN A 1 185 ? -36.690 14.178 43.810 1.00 37.12 185 ASN A N 1
ATOM 1257 C CA . ASN A 1 185 ? -35.420 13.534 44.089 1.00 40.15 185 ASN A CA 1
ATOM 1258 C C . ASN A 1 185 ? -34.574 13.420 42.843 1.00 37.67 185 ASN A C 1
ATOM 1259 O O . ASN A 1 185 ? -33.357 13.574 42.918 1.00 36.21 185 ASN A O 1
ATOM 1264 N N . ALA A 1 186 ? -35.198 13.219 41.693 1.00 37.30 186 ALA A N 1
ATOM 1265 C CA . ALA A 1 186 ? -34.460 13.164 40.446 1.00 39.96 186 ALA A CA 1
ATOM 1266 C C . ALA A 1 186 ? -33.725 14.437 40.180 1.00 35.56 186 ALA A C 1
ATOM 1267 O O . ALA A 1 186 ? -32.639 14.436 39.536 1.00 35.18 186 ALA A O 1
ATOM 1269 N N . ILE A 1 187 ? -34.345 15.570 40.548 1.00 35.58 187 ILE A N 1
ATOM 1270 C CA . ILE A 1 187 ? -33.685 16.882 40.362 1.00 34.03 187 ILE A CA 1
ATOM 1271 C C . ILE A 1 187 ? -32.396 16.903 41.107 1.00 30.54 187 ILE A C 1
ATOM 1272 O O . ILE A 1 187 ? -31.350 17.234 40.558 1.00 31.62 187 ILE A O 1
ATOM 1277 N N . GLN A 1 188 ? -32.445 16.491 42.349 1.00 33.81 188 GLN A N 1
ATOM 1278 C CA . GLN A 1 188 ? -31.255 16.539 43.179 1.00 36.40 188 GLN A CA 1
ATOM 1279 C C . GLN A 1 188 ? -30.198 15.532 42.648 1.00 32.19 188 GLN A C 1
ATOM 1280 O O . GLN A 1 188 ? -29.020 15.811 42.635 1.00 27.90 188 GLN A O 1
ATOM 1286 N N . VAL A 1 189 ? -30.626 14.357 42.255 1.00 30.91 189 VAL A N 1
ATOM 1287 C CA . VAL A 1 189 ? -29.654 13.359 41.757 1.00 30.68 189 VAL A CA 1
ATOM 1288 C C . VAL A 1 189 ? -29.013 13.878 40.494 1.00 30.58 189 VAL A C 1
ATOM 1289 O O . VAL A 1 189 ? -27.795 13.839 40.340 1.00 30.96 189 VAL A O 1
ATOM 1293 N N . ALA A 1 190 ? -29.816 14.423 39.594 1.00 31.12 190 ALA A N 1
ATOM 1294 C CA . ALA A 1 190 ? -29.272 14.919 38.329 1.00 29.30 190 ALA A CA 1
ATOM 1295 C C . ALA A 1 190 ? -28.288 16.046 38.521 1.00 32.82 190 ALA A C 1
ATOM 1296 O O . ALA A 1 190 ? -27.223 16.073 37.861 1.00 33.81 190 ALA A O 1
ATOM 1298 N N . LYS A 1 191 ? -28.583 16.965 39.453 1.00 30.34 191 LYS A N 1
ATOM 1299 C CA . LYS A 1 191 ? -27.638 18.041 39.754 1.00 30.71 191 LYS A CA 1
ATOM 1300 C C . LYS A 1 191 ? -26.384 17.475 40.307 1.00 26.84 191 LYS A C 1
ATOM 1301 O O . LYS A 1 191 ? -25.338 17.969 39.997 1.00 35.50 191 LYS A O 1
ATOM 1307 N N . ALA A 1 192 ? -26.448 16.421 41.117 1.00 26.92 192 ALA A N 1
ATOM 1308 C CA . ALA A 1 192 ? -25.224 15.851 41.634 1.00 28.38 192 ALA A CA 1
ATOM 1309 C C . ALA A 1 192 ? -24.347 15.254 40.511 1.00 32.82 192 ALA A C 1
ATOM 1310 O O . ALA A 1 192 ? -23.142 15.188 40.660 1.00 33.16 192 ALA A O 1
ATOM 1312 N N . PHE A 1 193 ? -24.936 14.834 39.400 1.00 31.33 193 PHE A N 1
ATOM 1313 C CA . PHE A 1 193 ? -24.133 14.372 38.247 1.00 31.80 193 PHE A CA 1
ATOM 1314 C C . PHE A 1 193 ? -23.598 15.549 37.431 1.00 34.14 193 PHE A C 1
ATOM 1315 O O . PHE A 1 193 ? -22.869 15.348 36.488 1.00 32.52 193 PHE A O 1
ATOM 1323 N N . GLY A 1 194 ? -24.001 16.773 37.769 1.00 34.58 194 GLY A N 1
ATOM 1324 C CA . GLY A 1 194 ? -23.452 17.995 37.134 1.00 30.46 194 GLY A CA 1
ATOM 1325 C C . GLY A 1 194 ? -24.317 18.496 36.012 1.00 32.59 194 GLY A C 1
ATOM 1326 O O . GLY A 1 194 ? -23.946 19.461 35.329 1.00 29.54 194 GLY A O 1
ATOM 1327 N N . ALA A 1 195 ? -25.439 17.832 35.755 1.00 24.96 195 ALA A N 1
ATOM 1328 C CA . ALA A 1 195 ? -26.248 18.184 34.640 1.00 27.72 195 ALA A CA 1
ATOM 1329 C C . ALA A 1 195 ? -26.937 19.522 34.788 1.00 29.89 195 ALA A C 1
ATOM 1330 O O . ALA A 1 195 ? -27.288 19.933 35.878 1.00 31.75 195 ALA A O 1
ATOM 1332 N N . LYS A 1 196 ? -27.210 20.158 33.655 1.00 29.60 196 LYS A N 1
ATOM 1333 C CA . LYS A 1 196 ? -28.230 21.199 33.605 1.00 30.54 196 LYS A CA 1
ATOM 1334 C C . LYS A 1 196 ? -29.619 20.514 33.583 1.00 31.93 196 LYS A C 1
ATOM 1335 O O . LYS A 1 196 ? -29.873 19.607 32.773 1.00 28.68 196 LYS A O 1
ATOM 1341 N N . VAL A 1 197 ? -30.537 20.987 34.413 1.00 27.82 197 VAL A N 1
ATOM 1342 C CA . VAL A 1 197 ? -31.855 20.405 34.557 1.00 29.38 197 VAL A CA 1
ATOM 1343 C C . VAL A 1 197 ? -32.987 21.404 34.312 1.00 30.57 197 VAL A C 1
ATOM 1344 O O . VAL A 1 197 ? -33.029 22.511 34.938 1.00 32.89 197 VAL A O 1
ATOM 1348 N N . THR A 1 198 ? -33.859 21.095 33.349 1.00 29.09 198 THR A N 1
ATOM 1349 C CA . THR A 1 198 ? -35.074 21.835 33.067 1.00 29.20 198 THR A CA 1
ATOM 1350 C C . THR A 1 198 ? -36.258 20.968 33.450 1.00 33.16 198 THR A C 1
ATOM 1351 O O . THR A 1 198 ? -36.290 19.764 33.158 1.00 34.12 198 THR A O 1
ATOM 1355 N N . VAL A 1 199 ? -37.211 21.537 34.189 1.00 34.67 199 VAL A N 1
ATOM 1356 C CA . VAL A 1 199 ? -38.354 20.835 34.751 1.00 31.57 199 VAL A CA 1
ATOM 1357 C C . VAL A 1 199 ? -39.663 21.403 34.165 1.00 40.38 199 VAL A C 1
ATOM 1358 O O . VAL A 1 199 ? -39.838 22.629 34.039 1.00 38.76 199 VAL A O 1
ATOM 1362 N N . LEU A 1 200 ? -40.561 20.502 33.765 1.00 44.64 200 LEU A N 1
ATOM 1363 C CA . LEU A 1 200 ? -41.918 20.852 33.376 1.00 39.62 200 LEU A CA 1
ATOM 1364 C C . LEU A 1 200 ? -42.859 20.241 34.380 1.00 41.42 200 LEU A C 1
ATOM 1365 O O . LEU A 1 200 ? -42.735 19.054 34.711 1.00 37.97 200 LEU A O 1
ATOM 1370 N N . ASP A 1 201 ? -43.757 21.050 34.943 1.00 39.13 201 ASP A N 1
ATOM 1371 C CA . ASP A 1 201 ? -44.800 20.514 35.794 1.00 38.75 201 ASP A CA 1
ATOM 1372 C C . ASP A 1 201 ? -46.031 21.424 35.686 1.00 45.05 201 ASP A C 1
ATOM 1373 O O . ASP A 1 201 ? -45.903 22.652 35.541 1.00 42.45 201 ASP A O 1
ATOM 1378 N N . LYS A 1 202 ? -47.200 20.808 35.692 1.00 47.16 202 LYS A N 1
ATOM 1379 C CA . LYS A 1 202 ? -48.468 21.532 35.503 1.00 57.88 202 LYS A CA 1
ATOM 1380 C C . LYS A 1 202 ? -48.885 22.257 36.800 1.00 56.22 202 LYS A C 1
ATOM 1381 O O . LYS A 1 202 ? -49.657 23.181 36.734 1.00 54.01 202 LYS A O 1
ATOM 1387 N N . LYS A 1 203 ? -48.372 21.824 37.951 1.00 54.28 203 LYS A N 1
ATOM 1388 C CA . LYS A 1 203 ? -48.767 22.362 39.266 1.00 54.93 203 LYS A CA 1
ATOM 1389 C C . LYS A 1 203 ? -47.791 23.403 39.767 1.00 54.81 203 LYS A C 1
ATOM 1390 O O . LYS A 1 203 ? -46.582 23.146 39.909 1.00 51.67 203 LYS A O 1
ATOM 1392 N N . LYS A 1 204 ? -48.322 24.585 40.059 1.00 52.90 204 LYS A N 1
ATOM 1393 C CA . LYS A 1 204 ? -47.523 25.724 40.526 1.00 46.92 204 LYS A CA 1
ATOM 1394 C C . LYS A 1 204 ? -46.658 25.356 41.687 1.00 43.02 204 LYS A C 1
ATOM 1395 O O . LYS A 1 204 ? -45.493 25.722 41.713 1.00 46.61 204 LYS A O 1
ATOM 1397 N N . GLU A 1 205 ? -47.195 24.614 42.643 1.00 41.81 205 GLU A N 1
ATOM 1398 C CA . GLU A 1 205 ? -46.409 24.300 43.861 1.00 49.71 205 GLU A CA 1
ATOM 1399 C C . GLU A 1 205 ? -45.221 23.407 43.559 1.00 47.85 205 GLU A C 1
ATOM 1400 O O . GLU A 1 205 ? -44.221 23.447 44.276 1.00 48.26 205 GLU A O 1
ATOM 1402 N N . ALA A 1 206 ? -45.378 22.532 42.563 1.00 46.63 206 ALA A N 1
ATOM 1403 C CA . ALA A 1 206 ? -44.294 21.603 42.192 1.00 47.54 206 ALA A CA 1
ATOM 1404 C C . ALA A 1 206 ? -43.239 22.410 41.459 1.00 40.72 206 ALA A C 1
ATOM 1405 O O . ALA A 1 206 ? -42.062 22.192 41.642 1.00 48.86 206 ALA A O 1
ATOM 1407 N N . ARG A 1 207 ? -43.649 23.372 40.655 1.00 39.73 207 ARG A N 1
ATOM 1408 C CA . ARG A 1 207 ? -42.688 24.209 40.009 1.00 41.21 207 ARG A CA 1
ATOM 1409 C C . ARG A 1 207 ? -41.867 25.007 41.004 1.00 52.72 207 ARG A C 1
ATOM 1410 O O . ARG A 1 207 ? -40.645 25.129 40.853 1.00 45.25 207 ARG A O 1
ATOM 1418 N N . ASP A 1 208 ? -42.526 25.529 42.045 1.00 51.43 208 ASP A N 1
ATOM 1419 C CA . ASP A 1 208 ? -41.841 26.276 43.107 1.00 47.16 208 ASP A CA 1
ATOM 1420 C C . ASP A 1 208 ? -40.838 25.403 43.827 1.00 41.09 208 ASP A C 1
ATOM 1421 O O . ASP A 1 208 ? -39.697 25.784 44.034 1.00 41.20 208 ASP A O 1
ATOM 1426 N N . GLN A 1 209 ? -41.275 24.235 44.253 1.00 37.90 209 GLN A N 1
ATOM 1427 C CA . GLN A 1 209 ? -40.376 23.295 44.899 1.00 41.85 209 GLN A CA 1
ATOM 1428 C C . GLN A 1 209 ? -39.167 22.920 43.970 1.00 43.49 209 GLN A C 1
ATOM 1429 O O . GLN A 1 209 ? -38.013 22.787 44.421 1.00 39.30 209 GLN A O 1
ATOM 1435 N N . ALA A 1 210 ? -39.444 22.742 42.694 1.00 42.68 210 ALA A N 1
ATOM 1436 C CA . ALA A 1 210 ? -38.392 22.358 41.731 1.00 47.76 210 ALA A CA 1
ATOM 1437 C C . ALA A 1 210 ? -37.309 23.395 41.690 1.00 46.65 210 ALA A C 1
ATOM 1438 O O . ALA A 1 210 ? -36.132 23.050 41.641 1.00 42.59 210 ALA A O 1
ATOM 1440 N N . LYS A 1 211 ? -37.694 24.674 41.718 1.00 46.30 211 LYS A N 1
ATOM 1441 C CA . LYS A 1 211 ? -36.698 25.766 41.828 1.00 44.77 211 LYS A CA 1
ATOM 1442 C C . LYS A 1 211 ? -35.895 25.622 43.057 1.00 44.82 211 LYS A C 1
ATOM 1443 O O . LYS A 1 211 ? -34.709 25.841 43.025 1.00 56.29 211 LYS A O 1
ATOM 1445 N N . LYS A 1 212 ? -36.544 25.351 44.178 1.00 51.81 212 LYS A N 1
ATOM 1446 C CA . LYS A 1 212 ? -35.834 25.290 45.469 1.00 56.85 212 LYS A CA 1
ATOM 1447 C C . LYS A 1 212 ? -34.860 24.118 45.516 1.00 53.23 212 LYS A C 1
ATOM 1448 O O . LYS A 1 212 ? -33.887 24.181 46.205 1.00 47.99 212 LYS A O 1
ATOM 1450 N N . LEU A 1 213 ? -35.160 23.043 44.792 1.00 52.99 213 LEU A N 1
ATOM 1451 C CA . LEU A 1 213 ? -34.340 21.848 44.821 1.00 50.16 213 LEU A CA 1
ATOM 1452 C C . LEU A 1 213 ? -33.157 21.921 43.853 1.00 45.33 213 LEU A C 1
ATOM 1453 O O . LEU A 1 213 ? -32.415 20.983 43.783 1.00 49.37 213 LEU A O 1
ATOM 1458 N N . GLY A 1 214 ? -33.029 23.004 43.088 1.00 43.72 214 GLY A N 1
ATOM 1459 C CA . GLY A 1 214 ? -31.869 23.261 42.232 1.00 45.23 214 GLY A CA 1
ATOM 1460 C C . GLY A 1 214 ? -32.071 23.248 40.707 1.00 42.64 214 GLY A C 1
ATOM 1461 O O . GLY A 1 214 ? -31.102 23.373 39.981 1.00 39.67 214 GLY A O 1
ATOM 1462 N N . ALA A 1 215 ? -33.298 23.087 40.198 1.00 34.47 215 ALA A N 1
ATOM 1463 C CA . ALA A 1 215 ? -33.464 23.031 38.785 1.00 36.12 215 ALA A CA 1
ATOM 1464 C C . ALA A 1 215 ? -32.919 24.316 38.178 1.00 40.12 215 ALA A C 1
ATOM 1465 O O . ALA A 1 215 ? -33.035 25.345 38.765 1.00 40.23 215 ALA A O 1
ATOM 1467 N N . ASP A 1 216 ? -32.366 24.271 36.991 1.00 36.85 216 ASP A N 1
ATOM 1468 C CA . ASP A 1 216 ? -31.861 25.467 36.334 1.00 37.06 216 ASP A CA 1
ATOM 1469 C C . ASP A 1 216 ? -32.954 26.240 35.619 1.00 39.53 216 ASP A C 1
ATOM 1470 O O . ASP A 1 216 ? -32.831 27.452 35.416 1.00 43.25 216 ASP A O 1
ATOM 1475 N N . ALA A 1 217 ? -34.005 25.558 35.175 1.00 39.20 217 ALA A N 1
ATOM 1476 C CA . ALA A 1 217 ? -35.175 26.247 34.573 1.00 36.47 217 ALA A CA 1
ATOM 1477 C C . ALA A 1 217 ? -36.384 25.450 34.883 1.00 41.25 217 ALA A C 1
ATOM 1478 O O . ALA A 1 217 ? -36.333 24.189 34.903 1.00 40.14 217 ALA A O 1
ATOM 1480 N N . VAL A 1 218 ? -37.467 26.149 35.220 1.00 39.37 218 VAL A N 1
ATOM 1481 C CA . VAL A 1 218 ? -38.724 25.487 35.408 1.00 40.64 218 VAL A CA 1
ATOM 1482 C C . VAL A 1 218 ? -39.876 26.161 34.686 1.00 45.72 218 VAL A C 1
ATOM 1483 O O . VAL A 1 218 ? -39.885 27.373 34.525 1.00 40.74 218 VAL A O 1
ATOM 1487 N N . TYR A 1 219 ? -40.752 25.347 34.089 1.00 45.31 219 TYR A N 1
ATOM 1488 C CA . TYR A 1 219 ? -41.832 25.844 33.211 1.00 43.41 219 TYR A CA 1
ATOM 1489 C C . TYR A 1 219 ? -43.048 24.991 33.323 1.00 44.36 219 TYR A C 1
ATOM 1490 O O . TYR A 1 219 ? -42.967 23.833 33.791 1.00 45.67 219 TYR A O 1
ATOM 1499 N N . GLU A 1 220 ? -44.178 25.595 32.926 1.00 44.23 220 GLU A N 1
ATOM 1500 C CA . GLU A 1 220 ? -45.435 24.917 32.760 1.00 41.31 220 GLU A CA 1
ATOM 1501 C C . GLU A 1 220 ? -45.488 24.305 31.375 1.00 43.93 220 GLU A C 1
ATOM 1502 O O . GLU A 1 220 ? -45.918 23.182 31.231 1.00 51.12 220 GLU A O 1
ATOM 1504 N N . THR A 1 221 ? -45.048 25.039 30.373 1.00 46.12 221 THR A N 1
ATOM 1505 C CA . THR A 1 221 ? -44.915 24.507 29.032 1.00 46.75 221 THR A CA 1
ATOM 1506 C C . THR A 1 221 ? -43.624 25.096 28.542 1.00 46.13 221 THR A C 1
ATOM 1507 O O . THR A 1 221 ? -43.236 26.195 28.921 1.00 43.75 221 THR A O 1
ATOM 1511 N N . LEU A 1 222 ? -42.940 24.375 27.675 1.00 48.00 222 LEU A N 1
ATOM 1512 C CA . LEU A 1 222 ? -41.681 24.860 27.162 1.00 45.92 222 LEU A CA 1
ATOM 1513 C C . LEU A 1 222 ? -41.974 26.002 26.250 1.00 51.09 222 LEU A C 1
ATOM 1514 O O . LEU A 1 222 ? -42.781 25.865 25.346 1.00 58.71 222 LEU A O 1
ATOM 1519 N N . PRO A 1 223 ? -41.272 27.117 26.443 1.00 55.62 223 PRO A N 1
ATOM 1520 C CA . PRO A 1 223 ? -41.443 28.248 25.547 1.00 56.84 223 PRO A CA 1
ATOM 1521 C C . PRO A 1 223 ? -40.845 28.030 24.185 1.00 55.88 223 PRO A C 1
ATOM 1522 O O . PRO A 1 223 ? -39.981 27.178 23.992 1.00 61.94 223 PRO A O 1
ATOM 1526 N N . GLU A 1 224 ? -41.293 28.865 23.262 1.00 55.16 224 GLU A N 1
ATOM 1527 C CA . GLU A 1 224 ? -41.001 28.728 21.864 1.00 58.66 224 GLU A CA 1
ATOM 1528 C C . GLU A 1 224 ? -39.534 28.960 21.594 1.00 56.41 224 GLU A C 1
ATOM 1529 O O . GLU A 1 224 ? -39.014 28.483 20.597 1.00 62.26 224 GLU A O 1
ATOM 1535 N N . SER A 1 225 ? -38.850 29.639 22.503 1.00 51.97 225 SER A N 1
ATOM 1536 C CA . SER A 1 225 ? -37.426 29.843 22.371 1.00 54.56 225 SER A CA 1
ATOM 1537 C C . SER A 1 225 ? -36.592 28.570 22.628 1.00 54.28 225 SER A C 1
ATOM 1538 O O . SER A 1 225 ? -35.415 28.534 22.265 1.00 52.27 225 SER A O 1
ATOM 1541 N N . ILE A 1 226 ? -37.160 27.547 23.269 1.00 53.30 226 ILE A N 1
ATOM 1542 C CA . ILE A 1 226 ? -36.412 26.280 23.407 1.00 43.59 226 ILE A CA 1
ATOM 1543 C C . ILE A 1 226 ? -36.471 25.578 22.059 1.00 39.67 226 ILE A C 1
ATOM 1544 O O . ILE A 1 226 ? -37.533 25.255 21.527 1.00 45.66 226 ILE A O 1
ATOM 1549 N N . SER A 1 227 ? -35.326 25.335 21.497 1.00 34.44 227 SER A N 1
ATOM 1550 C CA . SER A 1 227 ? -35.265 24.632 20.248 1.00 44.06 227 SER A CA 1
ATOM 1551 C C . SER A 1 227 ? -35.743 23.114 20.385 1.00 46.26 227 SER A C 1
ATOM 1552 O O . SER A 1 227 ? -35.435 22.433 21.344 1.00 38.57 227 SER A O 1
ATOM 1555 N N . PRO A 1 228 ? -36.528 22.606 19.427 1.00 48.40 228 PRO A N 1
ATOM 1556 C CA . PRO A 1 228 ? -36.673 21.156 19.431 1.00 43.71 228 PRO A CA 1
ATOM 1557 C C . PRO A 1 228 ? -35.316 20.449 19.319 1.00 36.82 228 PRO A C 1
ATOM 1558 O O . PRO A 1 228 ? -34.353 21.034 18.862 1.00 36.02 228 PRO A O 1
ATOM 1562 N N . GLY A 1 229 ? -35.237 19.183 19.698 1.00 36.21 229 GLY A N 1
ATOM 1563 C CA . GLY A 1 229 ? -34.005 18.396 19.423 1.00 34.12 229 GLY A CA 1
ATOM 1564 C C . GLY A 1 229 ? -32.786 18.931 20.162 1.00 29.82 229 GLY A C 1
ATOM 1565 O O . GLY A 1 229 ? -31.702 18.898 19.644 1.00 29.96 229 GLY A O 1
ATOM 1566 N N . SER A 1 230 ? -32.973 19.403 21.382 1.00 33.35 230 SER A N 1
ATOM 1567 C CA . SER A 1 230 ? -31.875 20.065 22.107 1.00 35.91 230 SER A CA 1
ATOM 1568 C C . SER A 1 230 ? -31.516 19.463 23.491 1.00 32.63 230 SER A C 1
ATOM 1569 O O . SER A 1 230 ? -30.561 19.892 24.070 1.00 32.57 230 SER A O 1
ATOM 1572 N N . PHE A 1 231 ? -32.255 18.475 24.001 1.00 30.35 231 PHE A N 1
ATOM 1573 C CA . PHE A 1 231 ? -31.941 17.835 25.259 1.00 30.18 231 PHE A CA 1
ATOM 1574 C C . PHE A 1 231 ? -31.272 16.464 25.071 1.00 30.97 231 PHE A C 1
ATOM 1575 O O . PHE A 1 231 ? -31.756 15.643 24.315 1.00 31.52 231 PHE A O 1
ATOM 1583 N N . SER A 1 232 ? -30.226 16.186 25.829 1.00 27.75 232 SER A N 1
ATOM 1584 C CA . SER A 1 232 ? -29.521 14.924 25.700 1.00 29.10 232 SER A CA 1
ATOM 1585 C C . SER A 1 232 ? -30.291 13.774 26.347 1.00 27.38 232 SER A C 1
ATOM 1586 O O . SER A 1 232 ? -30.202 12.663 25.877 1.00 27.08 232 SER A O 1
ATOM 1589 N N . ALA A 1 233 ? -31.114 14.068 27.327 1.00 26.57 233 ALA A N 1
ATOM 1590 C CA . ALA A 1 233 ? -31.978 13.085 27.907 1.00 28.19 233 ALA A CA 1
ATOM 1591 C C . ALA A 1 233 ? -33.287 13.714 28.402 1.00 29.71 233 ALA A C 1
ATOM 1592 O O . ALA A 1 233 ? -33.277 14.819 28.961 1.00 28.33 233 ALA A O 1
ATOM 1594 N N . CYS A 1 234 ? -34.365 12.961 28.273 1.00 24.94 234 CYS A N 1
ATOM 1595 C CA . CYS A 1 234 ? -35.678 13.357 28.753 1.00 26.38 234 CYS A CA 1
ATOM 1596 C C . CYS A 1 234 ? -36.180 12.284 29.676 1.00 27.44 234 CYS A C 1
ATOM 1597 O O . CYS A 1 234 ? -36.337 11.129 29.247 1.00 31.15 234 CYS A O 1
ATOM 1600 N N . PHE A 1 235 ? -36.424 12.632 30.944 1.00 24.61 235 PHE A N 1
ATOM 1601 C CA . PHE A 1 235 ? -37.029 11.718 31.898 1.00 26.26 235 PHE A CA 1
ATOM 1602 C C . PHE A 1 235 ? -38.483 12.094 32.130 1.00 31.21 235 PHE A C 1
ATOM 1603 O O . PHE A 1 235 ? -38.774 13.192 32.630 1.00 31.73 235 PHE A O 1
ATOM 1611 N N . ASP A 1 236 ? -39.386 11.161 31.879 1.00 29.56 236 ASP A N 1
ATOM 1612 C CA . ASP A 1 236 ? -40.860 11.446 31.963 1.00 28.53 236 ASP A CA 1
ATOM 1613 C C . ASP A 1 236 ? -41.439 10.712 33.135 1.00 29.71 236 ASP A C 1
ATOM 1614 O O . ASP A 1 236 ? -41.569 9.469 33.117 1.00 31.02 236 ASP A O 1
ATOM 1619 N N . PHE A 1 237 ? -41.681 11.455 34.212 1.00 26.42 237 PHE A N 1
ATOM 1620 C CA . PHE A 1 237 ? -42.231 10.865 35.434 1.00 30.64 237 PHE A CA 1
ATOM 1621 C C . PHE A 1 237 ? -43.764 10.851 35.372 1.00 32.85 237 PHE A C 1
ATOM 1622 O O . PHE A 1 237 ? -44.393 10.418 36.332 1.00 32.05 237 PHE A O 1
ATOM 1630 N N . VAL A 1 238 ? -44.359 11.284 34.268 1.00 33.41 238 VAL A N 1
ATOM 1631 C CA . VAL A 1 238 ? -45.827 11.136 34.139 1.00 36.00 238 VAL A CA 1
ATOM 1632 C C . VAL A 1 238 ? -46.194 10.002 33.162 1.00 35.30 238 VAL A C 1
ATOM 1633 O O . VAL A 1 238 ? -46.925 9.083 33.520 1.00 35.20 238 VAL A O 1
ATOM 1637 N N . SER A 1 239 ? -45.615 10.023 31.961 1.00 30.96 239 SER A N 1
ATOM 1638 C CA . SER A 1 239 ? -45.767 8.945 30.977 1.00 29.68 239 SER A CA 1
ATOM 1639 C C . SER A 1 239 ? -47.245 8.747 30.497 1.00 26.86 239 SER A C 1
ATOM 1640 O O . SER A 1 239 ? -47.733 7.662 30.523 1.00 27.45 239 SER A O 1
ATOM 1643 N N . VAL A 1 240 ? -47.834 9.813 29.955 1.00 27.87 240 VAL A N 1
ATOM 1644 C CA . VAL A 1 240 ? -48.977 9.731 29.077 1.00 31.87 240 VAL A CA 1
ATOM 1645 C C . VAL A 1 240 ? -48.500 10.133 27.738 1.00 31.48 240 VAL A C 1
ATOM 1646 O O . VAL A 1 240 ? -47.400 10.695 27.598 1.00 33.28 240 VAL A O 1
ATOM 1650 N N . GLN A 1 241 ? -49.353 9.971 26.735 1.00 30.26 241 GLN A N 1
ATOM 1651 C CA . GLN A 1 241 ? -48.940 10.193 25.387 1.00 29.14 241 GLN A CA 1
ATOM 1652 C C . GLN A 1 241 ? -48.451 11.601 25.188 1.00 31.40 241 GLN A C 1
ATOM 1653 O O . GLN A 1 241 ? -47.455 11.839 24.467 1.00 30.85 241 GLN A O 1
ATOM 1659 N N . ALA A 1 242 ? -49.144 12.584 25.744 1.00 29.79 242 ALA A N 1
ATOM 1660 C CA . ALA A 1 242 ? -48.753 13.997 25.480 1.00 31.34 242 ALA A CA 1
ATOM 1661 C C . ALA A 1 242 ? -47.339 14.325 26.025 1.00 25.35 242 ALA A C 1
ATOM 1662 O O . ALA A 1 242 ? -46.605 15.123 25.460 1.00 28.54 242 ALA A O 1
ATOM 1664 N N . THR A 1 243 ? -47.023 13.779 27.175 1.00 26.61 243 THR A N 1
ATOM 1665 C CA . THR A 1 243 ? -45.709 14.017 27.793 1.00 30.94 243 THR A CA 1
ATOM 1666 C C . THR A 1 243 ? -44.600 13.230 27.029 1.00 33.94 243 THR A C 1
ATOM 1667 O O . THR A 1 243 ? -43.457 13.753 26.821 1.00 30.20 243 THR A O 1
ATOM 1671 N N . PHE A 1 244 ? -44.954 12.015 26.583 1.00 32.36 244 PHE A N 1
ATOM 1672 C CA . PHE A 1 244 ? -44.039 11.256 25.675 1.00 30.29 244 PHE A CA 1
ATOM 1673 C C . PHE A 1 244 ? -43.719 12.036 24.411 1.00 29.42 244 PHE A C 1
ATOM 1674 O O . PHE A 1 244 ? -42.560 12.140 23.996 1.00 29.49 244 PHE A O 1
ATOM 1682 N N . ASP A 1 245 ? -44.728 12.660 23.824 1.00 29.92 245 ASP A N 1
ATOM 1683 C CA . ASP A 1 245 ? -44.542 13.421 22.600 1.00 29.85 245 ASP A CA 1
ATOM 1684 C C . ASP A 1 245 ? -43.693 14.631 22.814 1.00 27.42 245 ASP A C 1
ATOM 1685 O O . ASP A 1 245 ? -42.923 15.001 21.919 1.00 31.62 245 ASP A O 1
ATOM 1690 N N . VAL A 1 246 ? -43.813 15.273 23.969 1.00 28.15 246 VAL A N 1
ATOM 1691 C CA . VAL A 1 246 ? -42.834 16.324 24.245 1.00 30.51 246 VAL A CA 1
ATOM 1692 C C . VAL A 1 246 ? -41.392 15.767 24.374 1.00 26.46 246 VAL A C 1
ATOM 1693 O O . VAL A 1 246 ? -40.498 16.358 23.849 1.00 27.95 246 VAL A O 1
ATOM 1697 N N . CYS A 1 247 ? -41.207 14.655 25.061 1.00 28.82 247 CYS A N 1
ATOM 1698 C CA . CYS A 1 247 ? -39.869 14.046 25.137 1.00 31.33 247 CYS A CA 1
ATOM 1699 C C . CYS A 1 247 ? -39.342 13.818 23.708 1.00 28.94 247 CYS A C 1
ATOM 1700 O O . CYS A 1 247 ? -38.196 14.144 23.421 1.00 25.48 247 CYS A O 1
ATOM 1703 N N . GLN A 1 248 ? -40.178 13.275 22.831 1.00 26.84 248 GLN A N 1
ATOM 1704 C CA . GLN A 1 248 ? -39.719 12.936 21.519 1.00 27.52 248 GLN A CA 1
ATOM 1705 C C . GLN A 1 248 ? -39.403 14.147 20.676 1.00 30.22 248 GLN A C 1
ATOM 1706 O O . GLN A 1 248 ? -38.508 14.113 19.857 1.00 26.45 248 GLN A O 1
ATOM 1712 N N . LYS A 1 249 ? -40.154 15.226 20.836 1.00 26.68 249 LYS A N 1
ATOM 1713 C CA . LYS A 1 249 ? -39.882 16.413 20.068 1.00 27.56 249 LYS A CA 1
ATOM 1714 C C . LYS A 1 249 ? -38.596 17.095 20.594 1.00 25.75 249 LYS A C 1
ATOM 1715 O O . LYS A 1 249 ? -37.848 17.638 19.845 1.00 27.34 249 LYS A O 1
ATOM 1721 N N . TYR A 1 250 ? -38.383 17.105 21.898 1.00 27.64 250 TYR A N 1
ATOM 1722 C CA . TYR A 1 250 ? -37.282 17.877 22.447 1.00 27.41 250 TYR A CA 1
ATOM 1723 C C . TYR A 1 250 ? -35.972 17.120 22.689 1.00 26.05 250 TYR A C 1
ATOM 1724 O O . TYR A 1 250 ? -34.945 17.737 22.868 1.00 30.17 250 TYR A O 1
ATOM 1733 N N . VAL A 1 251 ? -35.999 15.808 22.665 1.00 27.35 251 VAL A N 1
ATOM 1734 C CA . VAL A 1 251 ? -34.728 15.018 22.683 1.00 27.56 251 VAL A CA 1
ATOM 1735 C C . VAL A 1 251 ? -33.878 15.225 21.445 1.00 28.49 251 VAL A C 1
ATOM 1736 O O . VAL A 1 251 ? -34.386 15.270 20.323 1.00 30.44 251 VAL A O 1
ATOM 1740 N N . GLU A 1 252 ? -32.571 15.357 21.642 1.00 28.20 252 GLU A N 1
ATOM 1741 C CA . GLU A 1 252 ? -31.583 15.442 20.568 1.00 29.09 252 GLU A CA 1
ATOM 1742 C C . GLU A 1 252 ? -31.335 14.139 19.848 1.00 23.96 252 GLU A C 1
ATOM 1743 O O . GLU A 1 252 ? -31.505 13.117 20.434 1.00 23.67 252 GLU A O 1
ATOM 1749 N N . PRO A 1 253 ? -30.645 14.209 18.717 1.00 23.49 253 PRO A N 1
ATOM 1750 C CA . PRO A 1 253 ? -30.306 12.996 17.991 1.00 29.21 253 PRO A CA 1
ATOM 1751 C C . PRO A 1 253 ? -29.377 12.187 18.819 1.00 29.32 253 PRO A C 1
ATOM 1752 O O . PRO A 1 253 ? -28.553 12.759 19.530 1.00 25.02 253 PRO A O 1
ATOM 1756 N N . LYS A 1 254 ? -29.595 10.871 18.838 1.00 31.17 254 LYS A N 1
ATOM 1757 C CA . LYS A 1 254 ? -28.857 9.937 19.694 1.00 29.03 254 LYS A CA 1
ATOM 1758 C C . LYS A 1 254 ? -29.154 10.109 21.152 1.00 30.08 254 LYS A C 1
ATOM 1759 O O . LYS A 1 254 ? -28.542 9.449 21.990 1.00 25.90 254 LYS A O 1
ATOM 1765 N N . GLY A 1 255 ? -30.127 10.952 21.502 1.00 25.17 255 GLY A N 1
ATOM 1766 C CA . GLY A 1 255 ? -30.460 11.126 22.888 1.00 23.75 255 GLY A CA 1
ATOM 1767 C C . GLY A 1 255 ? -31.392 10.048 23.415 1.00 22.32 255 GLY A C 1
ATOM 1768 O O . GLY A 1 255 ? -31.770 9.122 22.709 1.00 23.25 255 GLY A O 1
ATOM 1769 N N . VAL A 1 256 ? -31.733 10.153 24.686 1.00 21.88 256 VAL A N 1
ATOM 1770 C CA . VAL A 1 256 ? -32.491 9.092 25.343 1.00 23.60 256 VAL A CA 1
ATOM 1771 C C . VAL A 1 256 ? -33.787 9.609 25.967 1.00 25.28 256 VAL A C 1
ATOM 1772 O O . VAL A 1 256 ? -33.814 10.685 26.589 1.00 24.18 256 VAL A O 1
ATOM 1776 N N . ILE A 1 257 ? -34.842 8.818 25.816 1.00 24.01 257 ILE A N 1
ATOM 1777 C CA . ILE A 1 257 ? -36.118 9.059 26.530 1.00 23.56 257 ILE A CA 1
ATOM 1778 C C . ILE A 1 257 ? -36.294 7.972 27.534 1.00 23.27 257 ILE A C 1
ATOM 1779 O O . ILE A 1 257 ? -36.202 6.777 27.212 1.00 20.24 257 ILE A O 1
ATOM 1784 N N . MET A 1 258 ? -36.482 8.359 28.788 1.00 22.36 258 MET A N 1
ATOM 1785 C CA . MET A 1 258 ? -36.675 7.379 29.854 1.00 23.16 258 MET A CA 1
ATOM 1786 C C . MET A 1 258 ? -38.155 7.551 30.383 1.00 25.26 258 MET A C 1
ATOM 1787 O O . MET A 1 258 ? -38.451 8.456 31.178 1.00 28.97 258 MET A O 1
ATOM 1792 N N . PRO A 1 259 ? -39.037 6.666 30.005 1.00 25.08 259 PRO A N 1
ATOM 1793 C CA . PRO A 1 259 ? -40.423 6.783 30.503 1.00 27.91 259 PRO A CA 1
ATOM 1794 C C . PRO A 1 259 ? -40.602 6.113 31.864 1.00 31.15 259 PRO A C 1
ATOM 1795 O O . PRO A 1 259 ? -40.877 4.895 31.915 1.00 37.85 259 PRO A O 1
ATOM 1799 N N . VAL A 1 260 ? -40.396 6.876 32.955 1.00 31.23 260 VAL A N 1
ATOM 1800 C CA . VAL A 1 260 ? -40.207 6.279 34.294 1.00 32.30 260 VAL A CA 1
ATOM 1801 C C . VAL A 1 260 ? -41.527 6.249 35.011 1.00 36.65 260 VAL A C 1
ATOM 1802 O O . VAL A 1 260 ? -41.774 5.330 35.765 1.00 53.54 260 VAL A O 1
ATOM 1806 N N . GLY A 1 261 ? -42.418 7.158 34.675 1.00 38.20 261 GLY A N 1
ATOM 1807 C CA . GLY A 1 261 ? -43.786 7.076 35.125 1.00 31.22 261 GLY A CA 1
ATOM 1808 C C . GLY A 1 261 ? -44.645 5.973 34.549 1.00 37.42 261 GLY A C 1
ATOM 1809 O O . GLY A 1 261 ? -44.298 5.369 33.527 1.00 42.24 261 GLY A O 1
ATOM 1810 N N . LEU A 1 262 ? -45.843 5.831 35.100 1.00 41.98 262 LEU A N 1
ATOM 1811 C CA . LEU A 1 262 ? -46.758 4.798 34.669 1.00 44.69 262 LEU A CA 1
ATOM 1812 C C . LEU A 1 262 ? -48.162 5.354 34.382 1.00 41.27 262 LEU A C 1
ATOM 1813 O O . LEU A 1 262 ? -49.156 4.800 34.822 1.00 50.17 262 LEU A O 1
ATOM 1816 N N . GLY A 1 263 ? -48.266 6.376 33.552 1.00 39.19 263 GLY A N 1
ATOM 1817 C CA . GLY A 1 263 ? -49.538 7.072 33.363 1.00 36.98 263 GLY A CA 1
ATOM 1818 C C . GLY A 1 263 ? -50.452 6.488 32.276 1.00 40.06 263 GLY A C 1
ATOM 1819 O O . GLY A 1 263 ? -51.652 6.841 32.185 1.00 38.32 263 GLY A O 1
ATOM 1820 N N . ALA A 1 264 ? -49.920 5.641 31.412 1.00 36.15 264 ALA A N 1
ATOM 1821 C CA . ALA A 1 264 ? -50.712 4.925 30.406 1.00 36.09 264 ALA A CA 1
ATOM 1822 C C . ALA A 1 264 ? -50.151 3.533 30.208 1.00 34.92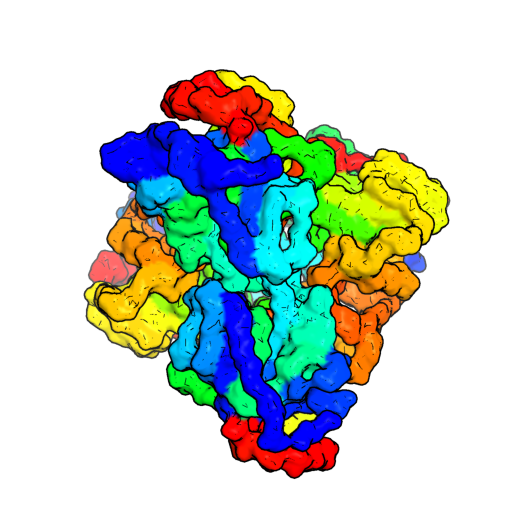 264 ALA A C 1
ATOM 1823 O O . ALA A 1 264 ? -48.958 3.275 30.499 1.00 38.84 264 ALA A O 1
ATOM 1825 N N . PRO A 1 265 ? -50.999 2.587 29.836 1.00 34.65 265 PRO A N 1
ATOM 1826 C CA . PRO A 1 265 ? -50.519 1.223 29.692 1.00 33.82 265 PRO A CA 1
ATOM 1827 C C . PRO A 1 265 ? -49.602 1.047 28.461 1.00 32.67 265 PRO A C 1
ATOM 1828 O O . PRO A 1 265 ? -48.807 0.092 28.456 1.00 29.46 265 PRO A O 1
ATOM 1832 N N . ASN A 1 266 ? -49.780 1.886 27.445 1.00 28.07 266 ASN A N 1
ATOM 1833 C CA . ASN A 1 266 ? -49.043 1.842 26.189 1.00 34.17 266 ASN A CA 1
ATOM 1834 C C . ASN A 1 266 ? -48.693 3.261 25.792 1.00 33.04 266 ASN A C 1
ATOM 1835 O O . ASN A 1 266 ? -49.459 4.174 26.044 1.00 30.21 266 ASN A O 1
ATOM 1840 N N . LEU A 1 267 ? -47.597 3.443 25.086 1.00 28.26 267 LEU A N 1
ATOM 1841 C CA . LEU A 1 267 ? -47.262 4.756 24.503 1.00 28.44 267 LEU A CA 1
ATOM 1842 C C . LEU A 1 267 ? -46.777 4.532 23.092 1.00 30.25 267 LEU A C 1
ATOM 1843 O O . LEU A 1 267 ? -46.191 3.455 22.816 1.00 30.92 267 LEU A O 1
ATOM 1848 N N . SER A 1 268 ? -47.002 5.513 22.218 1.00 28.73 268 SER A N 1
ATOM 1849 C CA . SER A 1 268 ? -46.554 5.456 20.817 1.00 30.75 268 SER A CA 1
ATOM 1850 C C . SER A 1 268 ? -45.414 6.385 20.562 1.00 26.47 268 SER A C 1
ATOM 1851 O O . SER A 1 268 ? -45.342 7.440 21.151 1.00 27.99 268 SER A O 1
ATOM 1854 N N . PHE A 1 269 ? -44.544 5.974 19.666 1.00 23.48 269 PHE A N 1
ATOM 1855 C CA . PHE A 1 269 ? -43.512 6.822 19.159 1.00 24.31 269 PHE A CA 1
ATOM 1856 C C . PHE A 1 269 ? -43.621 6.942 17.686 1.00 21.67 269 PHE A C 1
ATOM 1857 O O . PHE A 1 269 ? -44.111 6.023 17.021 1.00 25.33 269 PHE A O 1
ATOM 1865 N N . ASN A 1 270 ? -43.117 8.059 17.149 1.00 23.05 270 ASN A N 1
ATOM 1866 C CA . ASN A 1 270 ? -43.011 8.285 15.734 1.00 24.31 270 ASN A CA 1
ATOM 1867 C C . ASN A 1 270 ? -41.772 7.508 15.210 1.00 28.20 270 ASN A C 1
ATOM 1868 O O . ASN A 1 270 ? -40.660 7.780 15.644 1.00 25.15 270 ASN A O 1
ATOM 1873 N N . LEU A 1 271 ? -41.990 6.576 14.290 1.00 30.90 271 LEU A N 1
ATOM 1874 C CA . LEU A 1 271 ? -40.929 5.604 13.925 1.00 29.89 271 LEU A CA 1
ATOM 1875 C C . LEU A 1 271 ? -39.876 6.251 13.040 1.00 25.40 271 LEU A C 1
ATOM 1876 O O . LEU A 1 271 ? -38.680 6.056 13.240 1.00 24.83 271 LEU A O 1
ATOM 1881 N N . GLY A 1 272 ? -40.320 7.020 12.053 1.00 24.68 272 GLY A N 1
ATOM 1882 C CA . GLY A 1 272 ? -39.387 7.691 11.157 1.00 23.45 272 GLY A CA 1
ATOM 1883 C C . GLY A 1 272 ? -38.460 8.567 11.923 1.00 26.62 272 GLY A C 1
ATOM 1884 O O . GLY A 1 272 ? -37.235 8.609 11.667 1.00 27.08 272 GLY A O 1
ATOM 1885 N N . ASP A 1 273 ? -39.006 9.274 12.917 1.00 27.59 273 ASP A N 1
ATOM 1886 C CA . ASP A 1 273 ? -38.175 10.152 13.746 1.00 25.61 273 ASP A CA 1
ATOM 1887 C C . ASP A 1 273 ? -37.204 9.353 14.642 1.00 23.89 273 ASP A C 1
ATOM 1888 O O . ASP A 1 273 ? -36.025 9.710 14.774 1.00 26.19 273 ASP A O 1
ATOM 1893 N N . LEU A 1 274 ? -37.690 8.296 15.282 1.00 24.26 274 LEU A N 1
ATOM 1894 C CA . LEU A 1 274 ? -36.842 7.538 16.141 1.00 26.62 274 LEU A CA 1
ATOM 1895 C C . LEU A 1 274 ? -35.674 6.928 15.378 1.00 23.65 274 LEU A C 1
ATOM 1896 O O . LEU A 1 274 ? -34.535 6.914 15.839 1.00 22.14 274 LEU A O 1
ATOM 1901 N N . ALA A 1 275 ? -35.977 6.385 14.214 1.00 25.19 275 ALA A N 1
ATOM 1902 C CA . ALA A 1 275 ? -34.956 5.763 13.363 1.00 24.17 275 ALA A CA 1
ATOM 1903 C C . ALA A 1 275 ? -33.937 6.787 12.842 1.00 26.32 275 ALA A C 1
ATOM 1904 O O . ALA A 1 275 ? -32.739 6.637 13.013 1.00 28.35 275 ALA A O 1
ATOM 1906 N N . LEU A 1 276 ? -34.431 7.815 12.166 1.00 27.71 276 LEU A N 1
ATOM 1907 C CA . LEU A 1 276 ? -33.589 8.817 11.550 1.00 27.07 276 LEU A CA 1
ATOM 1908 C C . LEU A 1 276 ? -32.663 9.519 12.511 1.00 27.76 276 LEU A C 1
ATOM 1909 O O . LEU A 1 276 ? -31.527 9.783 12.189 1.00 27.41 276 LEU A O 1
ATOM 1914 N N . ARG A 1 277 ? -33.144 9.799 13.729 1.00 28.63 277 ARG A N 1
ATOM 1915 C CA . ARG A 1 277 ? -32.339 10.510 14.657 1.00 27.77 277 ARG A CA 1
ATOM 1916 C C . ARG A 1 277 ? -31.734 9.599 15.719 1.00 25.89 277 ARG A C 1
ATOM 1917 O O . ARG A 1 277 ? -31.082 10.105 16.638 1.00 26.10 277 ARG A O 1
ATOM 1925 N N . GLU A 1 278 ? -31.924 8.297 15.550 1.00 25.47 278 GLU A N 1
ATOM 1926 C CA . GLU A 1 278 ? -31.377 7.254 16.424 1.00 22.27 278 GLU A CA 1
ATOM 1927 C C . GLU A 1 278 ? -31.688 7.557 17.884 1.00 24.08 278 GLU A C 1
ATOM 1928 O O . GLU A 1 278 ? -30.813 7.515 18.744 1.00 25.62 278 GLU A O 1
ATOM 1934 N N . ILE A 1 279 ? -32.969 7.782 18.172 1.00 22.17 279 ILE A N 1
ATOM 1935 C CA . ILE A 1 279 ? -33.411 8.004 19.536 1.00 21.94 279 ILE A CA 1
ATOM 1936 C C . ILE A 1 279 ? -33.498 6.680 20.222 1.00 20.93 279 ILE A C 1
ATOM 1937 O O . ILE A 1 279 ? -33.772 5.663 19.601 1.00 20.72 279 ILE A O 1
ATOM 1942 N N . ARG A 1 280 ? -33.275 6.692 21.520 1.00 20.56 280 ARG A N 1
ATOM 1943 C CA . ARG A 1 280 ? -33.296 5.455 22.290 1.00 22.79 280 ARG A CA 1
ATOM 1944 C C . ARG A 1 280 ? -34.334 5.635 23.340 1.00 22.61 280 ARG A C 1
ATOM 1945 O O . ARG A 1 280 ? -34.395 6.714 23.978 1.00 25.38 280 ARG A O 1
ATOM 1953 N N . ILE A 1 281 ? -35.103 4.583 23.620 1.00 24.82 281 ILE A N 1
ATOM 1954 C CA . ILE A 1 281 ? -36.067 4.594 24.693 1.00 23.48 281 ILE A CA 1
ATOM 1955 C C . ILE A 1 281 ? -35.613 3.489 25.603 1.00 23.53 281 ILE A C 1
ATOM 1956 O O . ILE A 1 281 ? -35.593 2.334 25.186 1.00 22.00 281 ILE A O 1
ATOM 1961 N N . LEU A 1 282 ? -35.347 3.799 26.876 1.00 23.26 282 LEU A N 1
ATOM 1962 C CA . LEU A 1 282 ? -34.864 2.829 27.809 1.00 25.04 282 LEU A CA 1
ATOM 1963 C C . LEU A 1 282 ? -35.820 2.624 28.985 1.00 29.87 282 LEU A C 1
ATOM 1964 O O . LEU A 1 282 ? -36.063 3.561 29.755 1.00 24.27 282 LEU A O 1
ATOM 1969 N N . GLY A 1 283 ? -36.261 1.378 29.197 1.00 28.80 283 GLY A N 1
ATOM 1970 C CA . GLY A 1 283 ? -36.983 1.055 30.426 1.00 27.58 283 GLY A CA 1
ATOM 1971 C C . GLY A 1 283 ? -36.083 0.961 31.635 1.00 29.29 283 GLY A C 1
ATOM 1972 O O . GLY A 1 283 ? -34.944 0.493 31.547 1.00 26.89 283 GLY A O 1
ATOM 1973 N N . SER A 1 284 ? -36.641 1.359 32.781 1.00 25.96 284 SER A N 1
ATOM 1974 C CA . SER A 1 284 ? -35.942 1.402 34.070 1.00 30.35 284 SER A CA 1
ATOM 1975 C C . SER A 1 284 ? -36.857 0.969 35.221 1.00 30.32 284 SER A C 1
ATOM 1976 O O . SER A 1 284 ? -38.014 1.390 35.284 1.00 31.29 284 SER A O 1
ATOM 1979 N N . PHE A 1 285 ? -36.391 0.076 36.074 1.00 31.57 285 PHE A N 1
ATOM 1980 C CA . PHE A 1 285 ? -37.200 -0.489 37.164 1.00 31.91 285 PHE A CA 1
ATOM 1981 C C . PHE A 1 285 ? -36.456 -0.550 38.463 1.00 28.55 285 PHE A C 1
ATOM 1982 O O . PHE A 1 285 ? -35.456 -1.235 38.599 1.00 31.97 285 PHE A O 1
ATOM 1990 N N . TRP A 1 286 ? -36.941 0.202 39.428 1.00 29.96 286 TRP A N 1
ATOM 1991 C CA . TRP A 1 286 ? -36.404 0.229 40.805 1.00 30.76 286 TRP A CA 1
ATOM 1992 C C . TRP A 1 286 ? -34.911 0.510 40.785 1.00 30.20 286 TRP A C 1
ATOM 1993 O O . TRP A 1 286 ? -34.499 1.489 40.127 1.00 32.62 286 TRP A O 1
ATOM 2004 N N . GLY A 1 287 ? -34.118 -0.333 41.428 1.00 26.50 287 GLY A N 1
ATOM 2005 C CA . GLY A 1 287 ? -32.710 -0.273 41.333 1.00 28.87 287 GLY A CA 1
ATOM 2006 C C . GLY A 1 287 ? -32.017 -1.498 41.886 1.00 30.93 287 GLY A C 1
ATOM 2007 O O . GLY A 1 287 ? -32.593 -2.422 42.467 1.00 28.16 287 GLY A O 1
ATOM 2008 N N . THR A 1 288 ? -30.730 -1.477 41.696 1.00 27.49 288 THR A N 1
ATOM 2009 C CA . THR A 1 288 ? -29.882 -2.600 41.990 1.00 30.12 288 THR A CA 1
ATOM 2010 C C . THR A 1 288 ? -29.253 -2.388 43.359 1.00 31.67 288 THR A C 1
ATOM 2011 O O . THR A 1 288 ? -29.313 -1.278 43.950 1.00 30.88 288 THR A O 1
ATOM 2015 N N . THR A 1 289 ? -28.666 -3.457 43.904 1.00 33.33 289 THR A N 1
ATOM 2016 C CA . THR A 1 289 ? -27.937 -3.411 45.180 1.00 38.38 289 THR A CA 1
ATOM 2017 C C . THR A 1 289 ? -26.815 -2.401 45.130 1.00 34.71 289 THR A C 1
ATOM 2018 O O . THR A 1 289 ? -26.647 -1.571 46.015 1.00 35.29 289 THR A O 1
ATOM 2022 N N . ASN A 1 290 ? -26.006 -2.478 44.092 1.00 29.97 290 ASN A N 1
ATOM 2023 C CA . ASN A 1 290 ? -24.902 -1.491 43.967 1.00 35.41 290 ASN A CA 1
ATOM 2024 C C . ASN A 1 290 ? -25.404 -0.059 43.846 1.00 32.95 290 ASN A C 1
ATOM 2025 O O . ASN A 1 290 ? -24.754 0.874 44.317 1.00 30.83 290 ASN A O 1
ATOM 2030 N N . ASP A 1 291 ? -26.570 0.122 43.232 1.00 30.00 291 ASP A N 1
ATOM 2031 C CA . ASP A 1 291 ? -27.142 1.473 43.079 1.00 29.51 291 ASP A CA 1
ATOM 2032 C C . ASP A 1 291 ? -27.477 1.982 44.468 1.00 29.84 291 ASP A C 1
ATOM 2033 O O . ASP A 1 291 ? -27.335 3.163 44.736 1.00 31.86 291 ASP A O 1
ATOM 2038 N N . LEU A 1 292 ? -27.985 1.094 45.328 1.00 30.24 292 LEU A N 1
ATOM 2039 C CA . LEU A 1 292 ? -28.342 1.542 46.675 1.00 30.36 292 LEU A CA 1
ATOM 2040 C C . LEU A 1 292 ? -27.100 1.980 47.453 1.00 28.63 292 LEU A C 1
ATOM 2041 O O . LEU A 1 292 ? -27.181 2.993 48.145 1.00 33.26 292 LEU A O 1
ATOM 2046 N N . ASP A 1 293 ? -26.005 1.224 47.368 1.00 30.39 293 ASP A N 1
ATOM 2047 C CA . ASP A 1 293 ? -24.716 1.678 47.935 1.00 35.27 293 ASP A CA 1
ATOM 2048 C C . ASP A 1 293 ? -24.399 3.098 47.438 1.00 34.10 293 ASP A C 1
ATOM 2049 O O . ASP A 1 293 ? -23.989 3.946 48.216 1.00 35.52 293 ASP A O 1
ATOM 2054 N N . ASP A 1 294 ? -24.510 3.327 46.127 1.00 31.66 294 ASP A N 1
ATOM 2055 C CA . ASP A 1 294 ? -24.253 4.656 45.572 1.00 31.31 294 ASP A CA 1
ATOM 2056 C C . ASP A 1 294 ? -25.179 5.707 46.156 1.00 33.18 294 ASP A C 1
ATOM 2057 O O . ASP A 1 294 ? -24.778 6.800 46.430 1.00 29.50 294 ASP A O 1
ATOM 2062 N N . VAL A 1 295 ? -26.462 5.385 46.265 1.00 30.87 295 VAL A N 1
ATOM 2063 C CA . VAL A 1 295 ? -27.408 6.335 46.732 1.00 34.74 295 VAL A CA 1
ATOM 2064 C C . VAL A 1 295 ? -27.085 6.762 48.176 1.00 36.66 295 VAL A C 1
ATOM 2065 O O . VAL A 1 295 ? -27.178 7.937 48.496 1.00 36.79 295 VAL A O 1
ATOM 2069 N N . LEU A 1 296 ? -26.709 5.795 49.001 1.00 35.10 296 LEU A N 1
ATOM 2070 C CA . LEU A 1 296 ? -26.509 6.040 50.396 1.00 38.05 296 LEU A CA 1
ATOM 2071 C C . LEU A 1 296 ? -25.262 6.864 50.548 1.00 46.05 296 LEU A C 1
ATOM 2072 O O . LEU A 1 296 ? -25.176 7.653 51.483 1.00 45.04 296 LEU A O 1
ATOM 2077 N N . LYS A 1 297 ? -24.313 6.694 49.632 1.00 43.33 297 LYS A N 1
ATOM 2078 C CA . LYS A 1 297 ? -23.105 7.528 49.611 1.00 45.19 297 LYS A CA 1
ATOM 2079 C C . LYS A 1 297 ? -23.452 8.962 49.249 1.00 44.91 297 LYS A C 1
ATOM 2080 O O . LYS A 1 297 ? -23.035 9.904 49.935 1.00 49.45 297 LYS A O 1
ATOM 2086 N N . LEU A 1 298 ? -24.265 9.153 48.221 1.00 36.18 298 LEU A N 1
ATOM 2087 C CA . LEU A 1 298 ? -24.702 10.512 47.896 1.00 41.87 298 LEU A CA 1
ATOM 2088 C C . LEU A 1 298 ? -25.431 11.188 49.073 1.00 42.04 298 LEU A C 1
ATOM 2089 O O . LEU A 1 298 ? -25.246 12.376 49.340 1.00 38.50 298 LEU A O 1
ATOM 2094 N N . VAL A 1 299 ? -26.291 10.430 49.728 1.00 39.23 299 VAL A N 1
ATOM 2095 C CA . VAL A 1 299 ? -27.054 10.964 50.857 1.00 42.67 299 VAL A CA 1
ATOM 2096 C C . VAL A 1 299 ? -26.090 11.286 51.975 1.00 40.88 299 VAL A C 1
ATOM 2097 O O . VAL A 1 299 ? -26.228 12.312 52.624 1.00 44.94 299 VAL A O 1
ATOM 2101 N N . SER A 1 300 ? -25.118 10.407 52.186 1.00 45.49 300 SER A N 1
ATOM 2102 C CA . SER A 1 300 ? -24.122 10.580 53.222 1.00 48.36 300 SER A CA 1
ATOM 2103 C C . SER A 1 300 ? -23.337 11.839 53.036 1.00 59.61 300 SER A C 1
ATOM 2104 O O . SER A 1 300 ? -23.013 12.526 54.003 1.00 69.19 300 SER A O 1
ATOM 2107 N N . GLU A 1 301 ? -23.012 12.138 51.788 1.00 59.04 301 GLU A N 1
ATOM 2108 C CA . GLU A 1 301 ? -22.206 13.297 51.457 1.00 55.25 301 GLU A CA 1
ATOM 2109 C C . GLU A 1 301 ? -23.023 14.572 51.326 1.00 48.43 301 GLU A C 1
ATOM 2110 O O . GLU A 1 301 ? -22.518 15.567 50.883 1.00 57.64 301 GLU A O 1
ATOM 2116 N N . GLY A 1 302 ? -24.296 14.532 51.657 1.00 48.75 302 GLY A N 1
ATOM 2117 C CA . GLY A 1 302 ? -25.147 15.690 51.567 1.00 46.73 302 GLY A CA 1
ATOM 2118 C C . GLY A 1 302 ? -25.627 16.094 50.186 1.00 50.94 302 GLY A C 1
ATOM 2119 O O . GLY A 1 302 ? -26.335 17.096 50.053 1.00 52.21 302 GLY A O 1
ATOM 2120 N N . LYS A 1 303 ? -25.288 15.335 49.147 1.00 51.40 303 LYS A N 1
ATOM 2121 C CA . LYS A 1 303 ? -25.693 15.700 47.773 1.00 45.96 303 LYS A CA 1
ATOM 2122 C C . LYS A 1 303 ? -27.183 15.493 47.498 1.00 46.79 303 LYS A C 1
ATOM 2123 O O . LYS A 1 303 ? -27.759 16.147 46.644 1.00 45.74 303 LYS A O 1
ATOM 2129 N N . VAL A 1 304 ? -27.832 14.625 48.261 1.00 39.03 304 VAL A N 1
ATOM 2130 C CA . VAL A 1 304 ? -29.228 14.405 48.072 1.00 39.35 304 VAL A CA 1
ATOM 2131 C C . VAL A 1 304 ? -29.814 14.360 49.468 1.00 43.90 304 VAL A C 1
ATOM 2132 O O . VAL A 1 304 ? -29.250 13.675 50.345 1.00 52.08 304 VAL A O 1
ATOM 2136 N N . LYS A 1 305 ? -30.912 15.082 49.681 1.00 48.68 305 LYS A N 1
ATOM 2137 C CA . LYS A 1 305 ? -31.559 15.137 51.013 1.00 46.26 305 LYS A CA 1
ATOM 2138 C C . LYS A 1 305 ? -33.005 14.792 50.833 1.00 46.90 305 LYS A C 1
ATOM 2139 O O . LYS A 1 305 ? -33.806 15.634 50.446 1.00 50.93 305 LYS A O 1
ATOM 2142 N N . PRO A 1 306 ? -33.356 13.526 51.034 1.00 42.29 306 PRO A N 1
ATOM 2143 C CA . PRO A 1 306 ? -34.745 13.129 50.875 1.00 48.86 306 PRO A CA 1
ATOM 2144 C C . PRO A 1 306 ? -35.642 13.784 51.937 1.00 54.82 306 PRO A C 1
ATOM 2145 O O . PRO A 1 306 ? -35.198 13.990 53.044 1.00 52.89 306 PRO A O 1
ATOM 2149 N N . VAL A 1 307 ? -36.886 14.100 51.591 1.00 61.05 307 VAL A N 1
ATOM 2150 C CA . VAL A 1 307 ? -37.848 14.642 52.552 1.00 66.66 307 VAL A CA 1
ATOM 2151 C C . VAL A 1 307 ? -38.615 13.541 53.287 1.00 64.58 307 VAL A C 1
ATOM 2152 O O . VAL A 1 307 ? -39.313 12.738 52.657 1.00 62.26 307 VAL A O 1
ATOM 2155 N N . VAL A 1 308 ? -38.506 13.515 54.614 1.00 65.09 308 VAL A N 1
ATOM 2156 C CA . VAL A 1 308 ? -39.084 12.425 55.411 1.00 70.46 308 VAL A CA 1
ATOM 2157 C C . VAL A 1 308 ? -39.649 12.897 56.757 1.00 72.55 308 VAL A C 1
ATOM 2158 O O . VAL A 1 308 ? -38.988 13.645 57.475 1.00 60.87 308 VAL A O 1
ATOM 2162 N N . ARG A 1 309 ? -40.872 12.459 57.070 1.00 70.98 309 ARG A N 1
ATOM 2163 C CA . ARG A 1 309 ? -41.457 12.596 58.408 1.00 72.59 309 ARG A CA 1
ATOM 2164 C C . ARG A 1 309 ? -41.659 11.198 59.047 1.00 74.73 309 ARG A C 1
ATOM 2165 O O . ARG A 1 309 ? -42.045 10.247 58.352 1.00 73.24 309 ARG A O 1
ATOM 2167 N N . SER A 1 310 ? -41.406 11.086 60.358 1.00 64.61 310 SER A N 1
ATOM 2168 C CA . SER A 1 310 ? -41.487 9.804 61.097 1.00 65.71 310 SER A CA 1
ATOM 2169 C C . SER A 1 310 ? -42.782 9.620 61.912 1.00 68.09 310 SER A C 1
ATOM 2170 O O . SER A 1 310 ? -43.391 10.588 62.339 1.00 61.33 310 SER A O 1
ATOM 2172 N N . ALA A 1 311 ? -43.190 8.368 62.127 1.00 72.22 311 ALA A N 1
ATOM 2173 C CA . ALA A 1 311 ? -44.313 8.032 63.007 1.00 70.89 311 ALA A CA 1
ATOM 2174 C C . ALA A 1 311 ? -44.143 6.612 63.531 1.00 73.45 311 ALA A C 1
ATOM 2175 O O . ALA A 1 311 ? -43.287 5.872 63.035 1.00 65.37 311 ALA A O 1
ATOM 2177 N N . LYS A 1 312 ? -44.952 6.227 64.523 1.00 67.29 312 LYS A N 1
ATOM 2178 C CA . LYS A 1 312 ? -44.878 4.871 65.085 1.00 60.68 312 LYS A CA 1
ATOM 2179 C C . LYS A 1 312 ? -45.603 3.923 64.141 1.00 65.29 312 LYS A C 1
ATOM 2180 O O . LYS A 1 312 ? -46.606 4.303 63.514 1.00 58.80 312 LYS A O 1
ATOM 2183 N N . LEU A 1 313 ? -45.066 2.712 63.998 1.00 61.33 313 LEU A N 1
ATOM 2184 C CA . LEU A 1 313 ? -45.640 1.733 63.059 1.00 68.13 313 LEU A CA 1
ATOM 2185 C C . LEU A 1 313 ? -47.129 1.466 63.323 1.00 70.49 313 LEU A C 1
ATOM 2186 O O . LEU A 1 313 ? -47.917 1.329 62.378 1.00 70.29 313 LEU A O 1
ATOM 2188 N N . LYS A 1 314 ? -47.532 1.429 64.591 1.00 78.21 314 LYS A N 1
ATOM 2189 C CA . LYS A 1 314 ? -48.966 1.301 64.919 1.00 83.43 314 LYS A CA 1
ATOM 2190 C C . LYS A 1 314 ? -49.889 2.348 64.251 1.00 70.12 314 LYS A C 1
ATOM 2191 O O . LYS A 1 314 ? -51.049 2.073 64.002 1.00 66.85 314 LYS A O 1
ATOM 2193 N N . GLU A 1 315 ? -49.372 3.536 63.972 1.00 75.54 315 GLU A N 1
ATOM 2194 C CA . GLU A 1 315 ? -50.141 4.572 63.263 1.00 74.82 315 GLU A CA 1
ATOM 2195 C C . GLU A 1 315 ? -50.374 4.273 61.769 1.00 72.04 315 GLU A C 1
ATOM 2196 O O . GLU A 1 315 ? -51.078 5.026 61.089 1.00 62.78 315 GLU A O 1
ATOM 2202 N N . LEU A 1 316 ? -49.797 3.183 61.250 1.00 74.01 316 LEU A N 1
ATOM 2203 C CA . LEU A 1 316 ? -49.778 2.956 59.806 1.00 72.35 316 LEU A CA 1
ATOM 2204 C C . LEU A 1 316 ? -51.164 3.063 59.160 1.00 69.60 316 LEU A C 1
ATOM 2205 O O . LEU A 1 316 ? -51.299 3.716 58.131 1.00 55.88 316 LEU A O 1
ATOM 2207 N N . PRO A 1 317 ? -52.196 2.403 59.740 1.00 78.98 317 PRO A N 1
ATOM 2208 C CA . PRO A 1 317 ? -53.513 2.484 59.060 1.00 79.60 317 PRO A CA 1
ATOM 2209 C C . PRO A 1 317 ? -54.039 3.923 58.858 1.00 74.13 317 PRO A C 1
ATOM 2210 O O . PRO A 1 317 ? -54.666 4.192 57.831 1.00 59.16 317 PRO A O 1
ATOM 2214 N N . GLU A 1 318 ? -53.731 4.831 59.795 1.00 66.71 318 GLU A N 1
ATOM 2215 C CA . GLU A 1 318 ? -54.173 6.225 59.689 1.00 68.86 318 GLU A CA 1
ATOM 2216 C C . GLU A 1 318 ? -53.470 6.920 58.517 1.00 71.48 318 GLU A C 1
ATOM 2217 O O . GLU A 1 318 ? -54.096 7.663 57.751 1.00 79.35 318 GLU A O 1
ATOM 2219 N N . TYR A 1 319 ? -52.185 6.651 58.339 1.00 63.86 319 TYR A N 1
ATOM 2220 C CA . TYR A 1 319 ? -51.467 7.276 57.240 1.00 65.39 319 TYR A CA 1
ATOM 2221 C C . TYR A 1 319 ? -51.806 6.668 55.885 1.00 68.66 319 TYR A C 1
ATOM 2222 O O . TYR A 1 319 ? -51.760 7.368 54.856 1.00 60.62 319 TYR A O 1
ATOM 2231 N N . ILE A 1 320 ? -52.141 5.377 55.866 1.00 64.79 320 ILE A N 1
ATOM 2232 C CA . ILE A 1 320 ? -52.574 4.751 54.602 1.00 69.80 320 ILE A CA 1
ATOM 2233 C C . ILE A 1 320 ? -53.806 5.500 54.064 1.00 78.62 320 ILE A C 1
ATOM 2234 O O . ILE A 1 320 ? -53.828 5.880 52.892 1.00 79.32 320 ILE A O 1
ATOM 2236 N N . GLU A 1 321 ? -54.804 5.749 54.923 1.00 76.93 321 GLU A N 1
ATOM 2237 C CA . GLU A 1 321 ? -56.017 6.482 54.501 1.00 77.79 321 GLU A CA 1
ATOM 2238 C C . GLU A 1 321 ? -55.708 7.894 54.037 1.00 72.92 321 GLU A C 1
ATOM 2239 O O . GLU A 1 321 ? -56.206 8.320 52.999 1.00 61.61 321 GLU A O 1
ATOM 2241 N N . LYS A 1 322 ? -54.855 8.596 54.789 1.00 74.14 322 LYS A N 1
ATOM 2242 C CA . LYS A 1 322 ? -54.363 9.923 54.395 1.00 78.56 3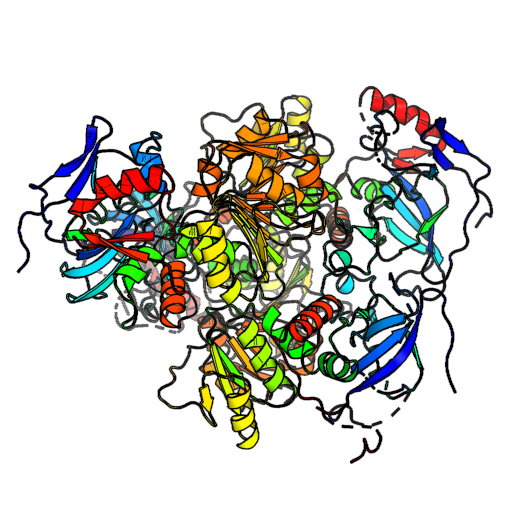22 LYS A CA 1
ATOM 2243 C C . LYS A 1 322 ? -53.757 9.998 52.969 1.00 86.53 322 LYS A C 1
ATOM 2244 O O . LYS A 1 322 ? -54.125 10.890 52.181 1.00 81.51 322 LYS A O 1
ATOM 2250 N N . LEU A 1 323 ? -52.872 9.051 52.639 1.00 86.84 323 LEU A N 1
ATOM 2251 C CA . LEU A 1 323 ? -52.202 9.024 51.335 1.00 85.51 323 LEU A CA 1
ATOM 2252 C C . LEU A 1 323 ? -53.210 8.708 50.235 1.00 80.27 323 LEU A C 1
ATOM 2253 O O . LEU A 1 323 ? -53.148 9.279 49.153 1.00 80.95 323 LEU A O 1
ATOM 2255 N N . ARG A 1 324 ? -54.124 7.784 50.520 1.00 78.92 324 ARG A N 1
ATOM 2256 C CA . ARG A 1 324 ? -55.225 7.445 49.615 1.00 83.69 324 ARG A CA 1
ATOM 2257 C C . ARG A 1 324 ? -56.053 8.681 49.202 1.00 86.60 324 ARG A C 1
ATOM 2258 O O . ARG A 1 324 ? -56.587 8.751 48.096 1.00 87.06 324 ARG A O 1
ATOM 2266 N N . ASN A 1 325 ? -56.163 9.646 50.108 1.00 93.14 325 ASN A N 1
ATOM 2267 C CA . ASN A 1 325 ? -56.849 10.905 49.828 1.00 94.30 325 ASN A CA 1
ATOM 2268 C C . ASN A 1 325 ? -55.887 12.076 49.541 1.00 96.32 325 ASN A C 1
ATOM 2269 O O . ASN A 1 325 ? -56.303 13.224 49.510 1.00 105.56 325 ASN A O 1
ATOM 2274 N N . ASN A 1 326 ? -54.607 11.775 49.324 1.00 97.47 326 ASN A N 1
ATOM 2275 C CA . ASN A 1 326 ? -53.614 12.794 48.907 1.00 98.22 326 ASN A CA 1
ATOM 2276 C C . ASN A 1 326 ? -53.508 13.955 49.909 1.00 83.07 326 ASN A C 1
ATOM 2277 O O . ASN A 1 326 ? -53.440 15.121 49.527 1.00 71.93 326 ASN A O 1
ATOM 2279 N N . VAL A 1 332 ? -43.390 9.439 54.312 1.00 56.71 332 VAL A N 1
ATOM 2280 C CA . VAL A 1 332 ? -43.494 9.073 55.733 1.00 64.21 332 VAL A CA 1
ATOM 2281 C C . VAL A 1 332 ? -42.882 7.702 55.983 1.00 60.04 332 VAL A C 1
ATOM 2282 O O . VAL A 1 332 ? -43.152 6.745 55.224 1.00 53.40 332 VAL A O 1
ATOM 2286 N N . VAL A 1 333 ? -42.098 7.616 57.059 1.00 54.07 333 VAL A N 1
ATOM 2287 C CA . VAL A 1 333 ? -41.559 6.350 57.502 1.00 64.10 333 VAL A CA 1
ATOM 2288 C C . VAL A 1 333 ? -42.013 6.025 58.922 1.00 64.63 333 VAL A C 1
ATOM 2289 O O . VAL A 1 333 ? -42.409 6.909 59.679 1.00 61.22 333 VAL A O 1
ATOM 2293 N N . PHE A 1 334 ? -41.937 4.741 59.263 1.00 60.62 334 PHE A N 1
ATOM 2294 C CA . PHE A 1 334 ? -42.434 4.234 60.529 1.00 57.87 334 PHE A CA 1
ATOM 2295 C C . PHE A 1 334 ? -41.367 3.509 61.352 1.00 58.91 334 PHE A C 1
ATOM 2296 O O . PHE A 1 334 ? -40.568 2.741 60.797 1.00 65.53 334 PHE A O 1
ATOM 2304 N N . ASN A 1 335 ? -41.338 3.808 62.663 1.00 56.03 335 ASN A N 1
ATOM 2305 C CA . ASN A 1 335 ? -40.459 3.150 63.625 1.00 57.01 335 ASN A CA 1
ATOM 2306 C C . ASN A 1 335 ? -41.247 2.085 64.385 1.00 58.82 335 ASN A C 1
ATOM 2307 O O . ASN A 1 335 ? -42.237 2.398 65.046 1.00 63.62 335 ASN A O 1
ATOM 2312 N N . PRO A 1 336 ? -40.890 0.799 64.204 1.00 60.23 336 PRO A N 1
ATOM 2313 C CA . PRO A 1 336 ? -41.614 -0.217 64.953 1.00 61.87 336 PRO A CA 1
ATOM 2314 C C . PRO A 1 336 ? -41.170 -0.144 66.428 1.00 59.38 336 PRO A C 1
ATOM 2315 O O . PRO A 1 336 ? -41.850 -0.685 67.293 1.00 68.27 336 PRO A O 1
ATOM 2319 N N . SER B 1 2 ? -14.574 9.135 -24.663 1.00 72.38 2 SER B N 1
ATOM 2320 C CA . SER B 1 2 ? -14.153 9.630 -23.318 1.00 72.11 2 SER B CA 1
ATOM 2321 C C . SER B 1 2 ? -15.412 9.778 -22.436 1.00 67.13 2 SER B C 1
ATOM 2322 O O . SER B 1 2 ? -16.112 8.794 -22.246 1.00 70.83 2 SER B O 1
ATOM 2325 N N . ILE B 1 3 ? -15.717 10.965 -21.916 1.00 62.75 3 ILE B N 1
ATOM 2326 C CA . ILE B 1 3 ? -16.913 11.176 -21.075 1.00 50.28 3 ILE B CA 1
ATOM 2327 C C . ILE B 1 3 ? -17.905 12.012 -21.843 1.00 45.13 3 ILE B C 1
ATOM 2328 O O . ILE B 1 3 ? -17.569 13.090 -22.246 1.00 45.81 3 ILE B O 1
ATOM 2333 N N . PRO B 1 4 ? -19.127 11.537 -22.023 1.00 48.88 4 PRO B N 1
ATOM 2334 C CA . PRO B 1 4 ? -20.089 12.333 -22.765 1.00 45.30 4 PRO B CA 1
ATOM 2335 C C . PRO B 1 4 ? -20.510 13.594 -22.014 1.00 47.53 4 PRO B C 1
ATOM 2336 O O . PRO B 1 4 ? -20.139 13.772 -20.878 1.00 42.37 4 PRO B O 1
ATOM 2340 N N . SER B 1 5 ? -21.219 14.492 -22.683 1.00 46.36 5 SER B N 1
ATOM 2341 C CA . SER B 1 5 ? -21.627 15.758 -22.085 1.00 42.76 5 SER B CA 1
ATOM 2342 C C . SER B 1 5 ? -23.073 15.699 -21.692 1.00 38.79 5 SER B C 1
ATOM 2343 O O . SER B 1 5 ? -23.516 16.475 -20.855 1.00 40.91 5 SER B O 1
ATOM 2346 N N . SER B 1 6 ? -23.798 14.727 -22.234 1.00 36.57 6 SER B N 1
ATOM 2347 C CA . SER B 1 6 ? -25.139 14.382 -21.789 1.00 40.38 6 SER B CA 1
ATOM 2348 C C . SER B 1 6 ? -25.281 12.912 -21.417 1.00 38.34 6 SER B C 1
ATOM 2349 O O . SER B 1 6 ? -24.474 12.091 -21.815 1.00 39.22 6 SER B O 1
ATOM 2352 N N . GLN B 1 7 ? -26.392 12.572 -20.774 1.00 38.57 7 GLN B N 1
ATOM 2353 C CA . GLN B 1 7 ? -26.587 11.200 -20.324 1.00 37.11 7 GLN B CA 1
ATOM 2354 C C . GLN B 1 7 ? -28.055 11.002 -20.029 1.00 37.69 7 GLN B C 1
ATOM 2355 O O . GLN B 1 7 ? -28.802 11.975 -19.967 1.00 37.67 7 GLN B O 1
ATOM 2361 N N . TYR B 1 8 ? -28.428 9.774 -19.692 1.00 36.96 8 TYR B N 1
ATOM 2362 C CA . TYR B 1 8 ? -29.783 9.469 -19.267 1.00 34.29 8 TYR B CA 1
ATOM 2363 C C . TYR B 1 8 ? -29.874 9.132 -17.778 1.00 33.39 8 TYR B C 1
ATOM 2364 O O . TYR B 1 8 ? -28.919 8.690 -17.206 1.00 36.47 8 TYR B O 1
ATOM 2373 N N . GLY B 1 9 ? -31.067 9.260 -17.201 1.00 33.51 9 GLY B N 1
ATOM 2374 C CA . GLY B 1 9 ? -31.317 8.851 -15.845 1.00 34.16 9 GLY B CA 1
ATOM 2375 C C . GLY B 1 9 ? -32.750 9.013 -15.405 1.00 33.28 9 GLY B C 1
ATOM 2376 O O . GLY B 1 9 ? -33.554 9.614 -16.085 1.00 44.78 9 GLY B O 1
ATOM 2377 N N . PHE B 1 10 ? -33.054 8.529 -14.213 1.00 37.59 10 PHE B N 1
ATOM 2378 C CA . PHE B 1 10 ? -34.383 8.597 -13.634 1.00 38.40 10 PHE B CA 1
ATOM 2379 C C . PHE B 1 10 ? -34.436 9.648 -12.520 1.00 43.24 10 PHE B C 1
ATOM 2380 O O . PHE B 1 10 ? -33.807 9.487 -11.472 1.00 37.97 10 PHE B O 1
ATOM 2388 N N . VAL B 1 11 ? -35.210 10.713 -12.788 1.00 44.65 11 VAL B N 1
ATOM 2389 C CA . VAL B 1 11 ? -35.437 11.860 -11.896 1.00 44.56 11 VAL B CA 1
ATOM 2390 C C . VAL B 1 11 ? -36.800 11.744 -11.219 1.00 45.89 11 VAL B C 1
ATOM 2391 O O . VAL B 1 11 ? -37.788 11.372 -11.868 1.00 39.23 11 VAL B O 1
ATOM 2395 N N . PHE B 1 12 ? -36.852 12.055 -9.930 1.00 39.91 12 PHE B N 1
ATOM 2396 C CA . PHE B 1 12 ? -38.092 12.146 -9.178 1.00 44.00 12 PHE B CA 1
ATOM 2397 C C . PHE B 1 12 ? -38.551 13.597 -8.989 1.00 52.74 12 PHE B C 1
ATOM 2398 O O . PHE B 1 12 ? -37.725 14.484 -8.691 1.00 51.43 12 PHE B O 1
ATOM 2406 N N . ASN B 1 13 ? -39.859 13.827 -9.176 1.00 54.79 13 ASN B N 1
ATOM 2407 C CA . ASN B 1 13 ? -40.495 15.158 -8.874 1.00 57.37 13 ASN B CA 1
ATOM 2408 C C . ASN B 1 13 ? -41.798 14.893 -8.219 1.00 54.15 13 ASN B C 1
ATOM 2409 O O . ASN B 1 13 ? -42.478 13.932 -8.581 1.00 51.15 13 ASN B O 1
ATOM 2414 N N . LYS B 1 14 ? -42.131 15.698 -7.225 1.00 59.11 14 LYS B N 1
ATOM 2415 C CA . LYS B 1 14 ? -43.380 15.503 -6.474 1.00 65.11 14 LYS B CA 1
ATOM 2416 C C . LYS B 1 14 ? -44.592 15.561 -7.393 1.00 60.51 14 LYS B C 1
ATOM 2417 O O . LYS B 1 14 ? -45.579 14.858 -7.148 1.00 68.75 14 LYS B O 1
ATOM 2423 N N . GLN B 1 15 ? -44.500 16.345 -8.468 1.00 56.87 15 GLN B N 1
ATOM 2424 C CA . GLN B 1 15 ? -45.634 16.522 -9.393 1.00 68.44 15 GLN B CA 1
ATOM 2425 C C . GLN B 1 15 ? -45.905 15.306 -10.280 1.00 75.96 15 GLN B C 1
ATOM 2426 O O . GLN B 1 15 ? -47.056 15.016 -10.585 1.00 76.13 15 GLN B O 1
ATOM 2428 N N . SER B 1 16 ? -44.859 14.590 -10.689 1.00 75.56 16 SER B N 1
ATOM 2429 C CA . SER B 1 16 ? -45.010 13.570 -11.730 1.00 64.71 16 SER B CA 1
ATOM 2430 C C . SER B 1 16 ? -44.220 12.265 -11.514 1.00 62.63 16 SER B C 1
ATOM 2431 O O . SER B 1 16 ? -43.974 11.540 -12.465 1.00 65.88 16 SER B O 1
ATOM 2434 N N . GLY B 1 17 ? -43.818 11.976 -10.276 1.00 59.62 17 GLY B N 1
ATOM 2435 C CA . GLY B 1 17 ? -43.164 10.715 -9.918 1.00 56.81 17 GLY B CA 1
ATOM 2436 C C . GLY B 1 17 ? -41.765 10.560 -10.490 1.00 50.66 17 GLY B C 1
ATOM 2437 O O . GLY B 1 17 ? -41.057 11.545 -10.704 1.00 45.34 17 GLY B O 1
ATOM 2438 N N . LEU B 1 18 ? -41.359 9.306 -10.696 1.00 50.06 18 LEU B N 1
ATOM 2439 C CA . LEU B 1 18 ? -40.034 8.992 -11.227 1.00 51.24 18 LEU B CA 1
ATOM 2440 C C . LEU B 1 18 ? -40.116 8.837 -12.739 1.00 50.83 18 LEU B C 1
ATOM 2441 O O . LEU B 1 18 ? -40.858 7.983 -13.210 1.00 56.91 18 LEU B O 1
ATOM 2446 N N . ASN B 1 19 ? -39.332 9.614 -13.484 1.00 51.80 19 ASN B N 1
ATOM 2447 C CA . ASN B 1 19 ? -39.359 9.607 -14.953 1.00 47.98 19 ASN B CA 1
ATOM 2448 C C . ASN B 1 19 ? -38.002 9.529 -15.577 1.00 52.38 19 ASN B C 1
ATOM 2449 O O . ASN B 1 19 ? -37.046 10.140 -15.089 1.00 51.46 19 ASN B O 1
ATOM 2454 N N . LEU B 1 20 ? -37.915 8.769 -16.663 1.00 47.81 20 LEU B N 1
ATOM 2455 C CA . LEU B 1 20 ? -36.731 8.720 -17.491 1.00 47.33 20 LEU B CA 1
ATOM 2456 C C . LEU B 1 20 ? -36.480 10.070 -18.126 1.00 46.02 20 LEU B C 1
ATOM 2457 O O . LEU B 1 20 ? -37.396 10.677 -18.642 1.00 43.96 20 LEU B O 1
ATOM 2462 N N . ARG B 1 21 ? -35.224 10.513 -18.132 1.00 47.96 21 ARG B N 1
ATOM 2463 C CA . ARG B 1 21 ? -34.818 11.737 -18.819 1.00 48.29 21 ARG B CA 1
ATOM 2464 C C . ARG B 1 21 ? -33.578 11.396 -19.630 1.00 45.81 21 ARG B C 1
ATOM 2465 O O . ARG B 1 21 ? -32.669 10.785 -19.108 1.00 43.32 21 ARG B O 1
ATOM 2473 N N . ASN B 1 22 ? -33.527 11.792 -20.893 1.00 45.00 22 ASN B N 1
ATOM 2474 C CA . ASN B 1 22 ? -32.355 11.527 -21.765 1.00 48.83 22 ASN B CA 1
ATOM 2475 C C . ASN B 1 22 ? -31.503 12.737 -22.021 1.00 45.91 22 ASN B C 1
ATOM 2476 O O . ASN B 1 22 ? -30.562 12.694 -22.805 1.00 55.67 22 ASN B O 1
ATOM 2481 N N . ASP B 1 23 ? -31.820 13.830 -21.334 1.00 46.15 23 ASP B N 1
ATOM 2482 C CA . ASP B 1 23 ? -31.081 15.077 -21.501 1.00 54.30 23 ASP B CA 1
ATOM 2483 C C . ASP B 1 23 ? -30.496 15.601 -20.190 1.00 53.43 23 ASP B C 1
ATOM 2484 O O . ASP B 1 23 ? -30.541 16.801 -19.921 1.00 57.63 23 ASP B O 1
ATOM 2489 N N . LEU B 1 24 ? -29.943 14.703 -19.379 1.00 49.68 24 LEU B N 1
ATOM 2490 C CA . LEU B 1 24 ? -29.302 15.101 -18.151 1.00 39.91 24 LEU B CA 1
ATOM 2491 C C . LEU B 1 24 ? -27.899 15.579 -18.415 1.00 39.29 24 LEU B C 1
ATOM 2492 O O . LEU B 1 24 ? -27.194 15.024 -19.252 1.00 36.08 24 LEU B O 1
ATOM 2497 N N . PRO B 1 25 ? -27.453 16.582 -17.652 1.00 35.68 25 PRO B N 1
ATOM 2498 C CA . PRO B 1 25 ? -26.088 16.989 -17.781 1.00 36.57 25 PRO B CA 1
ATOM 2499 C C . PRO B 1 25 ? -25.088 16.020 -17.121 1.00 36.37 25 PRO B C 1
ATOM 2500 O O . PRO B 1 25 ? -25.466 15.233 -16.262 1.00 31.85 25 PRO B O 1
ATOM 2504 N N . VAL B 1 26 ? -23.842 16.136 -17.548 1.00 32.05 26 VAL B N 1
ATOM 2505 C CA . VAL B 1 26 ? -22.700 15.506 -16.923 1.00 32.39 26 VAL B CA 1
ATOM 2506 C C . VAL B 1 26 ? -21.792 16.597 -16.436 1.00 32.17 26 VAL B C 1
ATOM 2507 O O . VAL B 1 26 ? -21.268 17.349 -17.224 1.00 41.33 26 VAL B O 1
ATOM 2511 N N . HIS B 1 27 ? -21.595 16.697 -15.111 1.00 30.13 27 HIS B N 1
ATOM 2512 C CA . HIS B 1 27 ? -20.913 17.835 -14.534 1.00 34.20 27 HIS B CA 1
ATOM 2513 C C . HIS B 1 27 ? -19.417 17.629 -14.521 1.00 40.04 27 HIS B C 1
ATOM 2514 O O . HIS B 1 27 ? -18.959 16.493 -14.458 1.00 40.92 27 HIS B O 1
ATOM 2521 N N . LYS B 1 28 ? -18.659 18.713 -14.631 1.00 36.81 28 LYS B N 1
ATOM 2522 C CA . LYS B 1 28 ? -17.222 18.706 -14.567 1.00 35.07 28 LYS B CA 1
ATOM 2523 C C . LYS B 1 28 ? -16.939 18.988 -13.125 1.00 37.86 28 LYS B C 1
ATOM 2524 O O . LYS B 1 28 ? -17.462 19.946 -12.579 1.00 34.65 28 LYS B O 1
ATOM 2527 N N . PRO B 1 29 ? -16.150 18.142 -12.459 1.00 35.48 29 PRO B N 1
ATOM 2528 C CA . PRO B 1 29 ? -15.885 18.419 -11.077 1.00 34.08 29 PRO B CA 1
ATOM 2529 C C . PRO B 1 29 ? -15.122 19.728 -10.819 1.00 37.01 29 PRO B C 1
ATOM 2530 O O . PRO B 1 29 ? -14.214 20.042 -11.523 1.00 34.91 29 PRO B O 1
ATOM 2534 N N . LYS B 1 30 ? -15.452 20.417 -9.741 1.00 35.67 30 LYS B N 1
ATOM 2535 C CA . LYS B 1 30 ? -14.606 21.471 -9.203 1.00 39.90 30 LYS B CA 1
ATOM 2536 C C . LYS B 1 30 ? -13.512 20.873 -8.360 1.00 36.53 30 LYS B C 1
ATOM 2537 O O . LYS B 1 30 ? -13.455 19.679 -8.119 1.00 32.92 30 LYS B O 1
ATOM 2543 N N . ALA B 1 31 ? -12.667 21.745 -7.870 1.00 34.33 31 ALA B N 1
ATOM 2544 C CA . ALA B 1 31 ? -11.419 21.375 -7.240 1.00 41.07 31 ALA B CA 1
ATOM 2545 C C . ALA B 1 31 ? -11.496 20.178 -6.298 1.00 45.65 31 ALA B C 1
ATOM 2546 O O . ALA B 1 31 ? -10.689 19.241 -6.426 1.00 57.63 31 ALA B O 1
ATOM 2548 N N . GLY B 1 32 ? -12.424 20.221 -5.356 1.00 37.05 32 GLY B N 1
ATOM 2549 C CA . GLY B 1 32 ? -12.509 19.179 -4.330 1.00 40.09 32 GLY B CA 1
ATOM 2550 C C . GLY B 1 32 ? -13.504 18.052 -4.615 1.00 35.06 32 GLY B C 1
ATOM 2551 O O . GLY B 1 32 ? -13.828 17.301 -3.720 1.00 39.25 32 GLY B O 1
ATOM 2552 N N . GLN B 1 33 ? -13.954 17.922 -5.857 1.00 30.73 33 GLN B N 1
ATOM 2553 C CA . GLN B 1 33 ? -15.045 17.001 -6.226 1.00 31.05 33 GLN B CA 1
ATOM 2554 C C . GLN B 1 33 ? -14.531 15.935 -7.140 1.00 28.41 33 GLN B C 1
ATOM 2555 O O . GLN B 1 33 ? -13.381 16.011 -7.618 1.00 32.16 33 GLN B O 1
ATOM 2561 N N . LEU B 1 34 ? -15.369 14.934 -7.390 1.00 26.61 34 LEU B N 1
ATOM 2562 C CA . LEU B 1 34 ? -15.101 13.966 -8.440 1.00 24.17 34 LEU B CA 1
ATOM 2563 C C . LEU B 1 34 ? -16.317 13.538 -9.151 1.00 26.97 34 LEU B C 1
ATOM 2564 O O . LEU B 1 34 ? -17.434 13.720 -8.662 1.00 28.35 34 LEU B O 1
ATOM 2569 N N . LEU B 1 35 ? -16.112 12.937 -10.333 1.00 28.82 35 LEU B N 1
ATOM 2570 C CA . LEU B 1 35 ? -17.170 12.401 -11.131 1.00 25.91 35 LEU B CA 1
ATOM 2571 C C . LEU B 1 35 ? -17.058 10.892 -11.102 1.00 28.82 35 LEU B C 1
ATOM 2572 O O . LEU B 1 35 ? -16.020 10.325 -11.420 1.00 27.36 35 LEU B O 1
ATOM 2577 N N . LEU B 1 36 ? -18.168 10.246 -10.765 1.00 29.14 36 LEU B N 1
ATOM 2578 C CA . LEU B 1 36 ? -18.243 8.789 -10.672 1.00 29.48 36 LEU B CA 1
ATOM 2579 C C . LEU B 1 36 ? -19.024 8.254 -11.819 1.00 28.13 36 LEU B C 1
ATOM 2580 O O . LEU B 1 36 ? -20.172 8.664 -12.086 1.00 34.47 36 LEU B O 1
ATOM 2585 N N . LYS B 1 37 ? -18.435 7.326 -12.544 1.00 28.64 37 LYS B N 1
ATOM 2586 C CA . LYS B 1 37 ? -19.191 6.579 -13.551 1.00 27.62 37 LYS B CA 1
ATOM 2587 C C . LYS B 1 37 ? -19.913 5.449 -12.788 1.00 27.05 37 LYS B C 1
ATOM 2588 O O . LYS B 1 37 ? -19.264 4.581 -12.206 1.00 26.83 37 LYS B O 1
ATOM 2594 N N . VAL B 1 38 ? -21.221 5.412 -12.879 1.00 26.27 38 VAL B N 1
ATOM 2595 C CA . VAL B 1 38 ? -21.994 4.427 -12.116 1.00 27.81 38 VAL B CA 1
ATOM 2596 C C . VAL B 1 38 ? -21.889 3.036 -12.794 1.00 36.27 38 VAL B C 1
ATOM 2597 O O . VAL B 1 38 ? -22.217 2.915 -13.979 1.00 33.10 38 VAL B O 1
ATOM 2601 N N . ASP B 1 39 ? -21.424 2.012 -12.052 1.00 31.32 39 ASP B N 1
ATOM 2602 C CA . ASP B 1 39 ? -21.373 0.605 -12.547 1.00 29.61 39 ASP B CA 1
ATOM 2603 C C . ASP B 1 39 ? -22.595 -0.210 -12.078 1.00 31.92 39 ASP B C 1
ATOM 2604 O O . ASP B 1 39 ? -23.130 -0.993 -12.828 1.00 27.74 39 ASP B O 1
ATOM 2609 N N . ALA B 1 40 ? -23.125 0.088 -10.885 1.00 28.43 40 ALA B N 1
ATOM 2610 C CA . ALA B 1 40 ? -24.287 -0.651 -10.397 1.00 27.81 40 ALA B CA 1
ATOM 2611 C C . ALA B 1 40 ? -24.969 0.230 -9.386 1.00 24.99 40 ALA B C 1
ATOM 2612 O O . ALA B 1 40 ? -24.305 0.986 -8.654 1.00 29.28 40 ALA B O 1
ATOM 2614 N N . VAL B 1 41 ? -26.286 0.143 -9.362 1.00 25.90 41 VAL B N 1
ATOM 2615 C CA . VAL B 1 41 ? -27.086 0.907 -8.433 1.00 28.47 41 VAL B CA 1
ATOM 2616 C C . VAL B 1 41 ? -28.280 0.061 -8.020 1.00 28.04 41 VAL B C 1
ATOM 2617 O O . VAL B 1 41 ? -28.996 -0.519 -8.874 1.00 31.50 41 VAL B O 1
ATOM 2621 N N . GLY B 1 42 ? -28.496 -0.026 -6.710 1.00 27.69 42 GLY B N 1
ATOM 2622 C CA . GLY B 1 42 ? -29.509 -0.943 -6.114 1.00 27.09 42 GLY B CA 1
ATOM 2623 C C . GLY B 1 42 ? -30.845 -0.243 -5.984 1.00 29.88 42 GLY B C 1
ATOM 2624 O O . GLY B 1 42 ? -30.897 0.971 -5.976 1.00 32.74 42 GLY B O 1
ATOM 2625 N N . LEU B 1 43 ? -31.917 -1.025 -5.863 1.00 30.00 43 LEU B N 1
ATOM 2626 C CA . LEU B 1 43 ? -33.249 -0.547 -5.629 1.00 30.26 43 LEU B CA 1
ATOM 2627 C C . LEU B 1 43 ? -33.663 -1.059 -4.297 1.00 31.30 43 LEU B C 1
ATOM 2628 O O . LEU B 1 43 ? -33.435 -2.194 -3.988 1.00 38.36 43 LEU B O 1
ATOM 2633 N N . CYS B 1 44 ? -34.327 -0.217 -3.510 1.00 34.97 44 CYS B N 1
ATOM 2634 C CA . CYS B 1 44 ? -34.535 -0.460 -2.086 1.00 34.20 44 CYS B CA 1
ATOM 2635 C C . CYS B 1 44 ? -35.936 -0.246 -1.936 1.00 34.01 44 CYS B C 1
ATOM 2636 O O . CYS B 1 44 ? -36.490 0.706 -2.500 1.00 31.85 44 CYS B O 1
ATOM 2639 N N . HIS B 1 45 ? -36.457 -0.916 -0.953 1.00 39.55 45 HIS B N 1
ATOM 2640 C CA . HIS B 1 45 ? -37.826 -0.695 -0.581 1.00 45.02 45 HIS B CA 1
ATOM 2641 C C . HIS B 1 45 ? -38.067 0.741 -0.173 1.00 38.86 45 HIS B C 1
ATOM 2642 O O . HIS B 1 45 ? -39.161 1.217 -0.316 1.00 38.27 45 HIS B O 1
ATOM 2649 N N . SER B 1 46 ? -37.040 1.449 0.326 1.00 39.67 46 SER B N 1
ATOM 2650 C CA . SER B 1 46 ? -37.156 2.894 0.641 1.00 39.62 46 SER B CA 1
ATOM 2651 C C . SER B 1 46 ? -37.468 3.781 -0.565 1.00 40.48 46 SER B C 1
ATOM 2652 O O . SER B 1 46 ? -38.043 4.876 -0.405 1.00 46.62 46 SER B O 1
ATOM 2655 N N . ASP B 1 47 ? -37.096 3.372 -1.777 1.00 39.26 47 ASP B N 1
ATOM 2656 C CA . ASP B 1 47 ? -37.482 4.169 -2.969 1.00 37.93 47 ASP B CA 1
ATOM 2657 C C . ASP B 1 47 ? -39.039 4.173 -3.131 1.00 41.28 47 ASP B C 1
ATOM 2658 O O . ASP B 1 47 ? -39.621 5.185 -3.453 1.00 42.62 47 ASP B O 1
ATOM 2663 N N . LEU B 1 48 ? -39.675 3.060 -2.783 1.00 40.03 48 LEU B N 1
ATOM 2664 C CA . LEU B 1 48 ? -41.138 2.957 -2.825 1.00 44.88 48 LEU B CA 1
ATOM 2665 C C . LEU B 1 48 ? -41.776 3.900 -1.851 1.00 50.60 48 LEU B C 1
ATOM 2666 O O . LEU B 1 48 ? -42.777 4.516 -2.189 1.00 54.72 48 LEU B O 1
ATOM 2671 N N . HIS B 1 49 ? -41.238 3.998 -0.623 1.00 48.98 49 HIS B N 1
ATOM 2672 C CA . HIS B 1 49 ? -41.839 4.907 0.371 1.00 46.40 49 HIS B CA 1
ATOM 2673 C C . HIS B 1 49 ? -41.815 6.303 -0.211 1.00 45.66 49 HIS B C 1
ATOM 2674 O O . HIS B 1 49 ? -42.750 7.096 0.022 1.00 47.02 49 HIS B O 1
ATOM 2681 N N . VAL B 1 50 ? -40.790 6.610 -0.996 1.00 41.24 50 VAL B N 1
ATOM 2682 C CA . VAL B 1 50 ? -40.647 7.975 -1.604 1.00 40.20 50 VAL B CA 1
ATOM 2683 C C . VAL B 1 50 ? -41.568 8.293 -2.781 1.00 44.83 50 VAL B C 1
ATOM 2684 O O . VAL B 1 50 ? -42.068 9.439 -2.954 1.00 46.34 50 VAL B O 1
ATOM 2688 N N . ILE B 1 51 ? -41.689 7.304 -3.649 1.00 43.26 51 ILE B N 1
ATOM 2689 C CA . ILE B 1 51 ? -42.508 7.411 -4.860 1.00 49.63 51 ILE B CA 1
ATOM 2690 C C . ILE B 1 51 ? -44.020 7.353 -4.522 1.00 42.44 51 ILE B C 1
ATOM 2691 O O . ILE B 1 51 ? -44.763 8.174 -4.978 1.00 42.73 51 ILE B O 1
ATOM 2696 N N . TYR B 1 52 ? -44.397 6.442 -3.635 1.00 43.89 52 TYR B N 1
ATOM 2697 C CA . TYR B 1 52 ? -45.797 6.071 -3.359 1.00 42.65 52 TYR B CA 1
ATOM 2698 C C . TYR B 1 52 ? -46.381 6.461 -2.000 1.00 51.24 52 TYR B C 1
ATOM 2699 O O . TYR B 1 52 ? -47.593 6.451 -1.865 1.00 60.89 52 TYR B O 1
ATOM 2708 N N . GLU B 1 53 ? -45.549 6.827 -1.006 1.00 46.00 53 GLU B N 1
ATOM 2709 C CA . GLU B 1 53 ? -46.046 7.142 0.322 1.00 44.24 53 GLU B CA 1
ATOM 2710 C C . GLU B 1 53 ? -45.744 8.555 0.708 1.00 47.19 53 GLU B C 1
ATOM 2711 O O . GLU B 1 53 ? -46.006 8.931 1.828 1.00 56.08 53 GLU B O 1
ATOM 2717 N N . GLY B 1 54 ? -45.260 9.375 -0.231 1.00 51.97 54 GLY B N 1
ATOM 2718 C CA . GLY B 1 54 ? -44.958 10.763 0.065 1.00 55.38 54 GLY B CA 1
ATOM 2719 C C . GLY B 1 54 ? -43.894 10.898 1.143 1.00 61.53 54 GLY B C 1
ATOM 2720 O O . GLY B 1 54 ? -43.755 11.975 1.697 1.00 62.99 54 GLY B O 1
ATOM 2721 N N . LEU B 1 55 ? -43.140 9.838 1.465 1.00 58.71 55 LEU B N 1
ATOM 2722 C CA . LEU B 1 55 ? -41.947 10.051 2.336 1.00 62.42 55 LEU B CA 1
ATOM 2723 C C . LEU B 1 55 ? -41.048 11.107 1.697 1.00 50.54 55 LEU B C 1
ATOM 2724 O O . LEU B 1 55 ? -40.394 10.876 0.692 1.00 53.33 55 LEU B O 1
ATOM 2729 N N . ASP B 1 56 ? -40.987 12.263 2.314 1.00 57.37 56 ASP B N 1
ATOM 2730 C CA . ASP B 1 56 ? -40.485 13.418 1.646 1.00 51.90 56 ASP B CA 1
ATOM 2731 C C . ASP B 1 56 ? -38.966 13.544 1.912 1.00 60.64 56 ASP B C 1
ATOM 2732 O O . ASP B 1 56 ? -38.558 13.654 3.070 1.00 55.03 56 ASP B O 1
ATOM 2737 N N . CYS B 1 57 ? -38.150 13.505 0.851 1.00 54.33 57 CYS B N 1
ATOM 2738 C CA . CYS B 1 57 ? -36.701 13.689 0.943 1.00 52.74 57 CYS B CA 1
ATOM 2739 C C . CYS B 1 57 ? -36.246 14.882 0.142 1.00 50.84 57 CYS B C 1
ATOM 2740 O O . CYS B 1 57 ? -35.045 15.130 -0.004 1.00 60.89 57 CYS B O 1
ATOM 2743 N N . GLY B 1 58 ? -37.193 15.665 -0.351 1.00 49.49 58 GLY B N 1
ATOM 2744 C CA . GLY B 1 58 ? -36.851 16.792 -1.254 1.00 46.02 58 GLY B CA 1
ATOM 2745 C C . GLY B 1 58 ? -37.655 16.548 -2.513 1.00 44.36 58 GLY B C 1
ATOM 2746 O O . GLY B 1 58 ? -38.523 15.650 -2.531 1.00 49.80 58 GLY B O 1
ATOM 2747 N N . ASP B 1 59 ? -37.306 17.249 -3.575 1.00 47.30 59 ASP B N 1
ATOM 2748 C CA . ASP B 1 59 ? -37.945 17.164 -4.858 1.00 49.71 59 ASP B CA 1
ATOM 2749 C C . ASP B 1 59 ? -36.843 17.349 -5.895 1.00 47.36 59 ASP B C 1
ATOM 2750 O O . ASP B 1 59 ? -35.843 18.020 -5.637 1.00 47.60 59 ASP B O 1
ATOM 2755 N N . ASN B 1 60 ? -37.031 16.731 -7.054 1.00 41.65 60 ASN B N 1
ATOM 2756 C CA . ASN B 1 60 ? -36.262 17.029 -8.262 1.00 43.53 60 ASN B CA 1
ATOM 2757 C C . ASN B 1 60 ? -34.774 16.595 -8.242 1.00 45.28 60 ASN B C 1
ATOM 2758 O O . ASN B 1 60 ? -33.869 17.403 -8.405 1.00 42.84 60 ASN B O 1
ATOM 2763 N N . TYR B 1 61 ? -34.544 15.311 -8.043 1.00 41.54 61 TYR B N 1
ATOM 2764 C CA . TYR B 1 61 ? -33.176 14.764 -7.966 1.00 40.00 61 TYR B CA 1
ATOM 2765 C C . TYR B 1 61 ? -33.191 13.404 -8.652 1.00 38.61 61 TYR B C 1
ATOM 2766 O O . TYR B 1 61 ? -34.229 12.771 -8.659 1.00 35.51 61 TYR B O 1
ATOM 2775 N N . VAL B 1 62 ? -32.029 12.950 -9.140 1.00 36.30 62 VAL B N 1
ATOM 2776 C CA . VAL B 1 62 ? -31.856 11.566 -9.618 1.00 31.12 62 VAL B CA 1
ATOM 2777 C C . VAL B 1 62 ? -31.892 10.641 -8.435 1.00 33.01 62 VAL B C 1
ATOM 2778 O O . VAL B 1 62 ? -31.154 10.869 -7.429 1.00 32.89 62 VAL B O 1
ATOM 2782 N N . MET B 1 63 ? -32.773 9.632 -8.478 1.00 27.81 63 MET B N 1
ATOM 2783 C CA . MET B 1 63 ? -32.838 8.667 -7.403 1.00 30.87 63 MET B CA 1
ATOM 2784 C C . MET B 1 63 ? -31.764 7.600 -7.514 1.00 29.32 63 MET B C 1
ATOM 2785 O O . MET B 1 63 ? -30.963 7.627 -8.427 1.00 31.01 63 MET B O 1
ATOM 2790 N N . GLY B 1 64 ? -31.766 6.670 -6.577 1.00 30.12 64 GLY B N 1
ATOM 2791 C CA . GLY B 1 64 ? -30.802 5.569 -6.532 1.00 33.16 64 GLY B CA 1
ATOM 2792 C C . GLY B 1 64 ? -29.760 5.785 -5.470 1.00 25.39 64 GLY B C 1
ATOM 2793 O O . GLY B 1 64 ? -28.815 6.554 -5.663 1.00 27.89 64 GLY B O 1
ATOM 2794 N N . HIS B 1 65 ? -29.867 5.074 -4.369 1.00 29.62 65 HIS B N 1
ATOM 2795 C CA . HIS B 1 65 ? -29.061 5.449 -3.177 1.00 30.21 65 HIS B CA 1
ATOM 2796 C C . HIS B 1 65 ? -28.109 4.351 -2.729 1.00 29.35 65 HIS B C 1
ATOM 2797 O O . HIS B 1 65 ? -27.517 4.448 -1.687 1.00 29.57 65 HIS B O 1
ATOM 2804 N N . GLU B 1 66 ? -28.011 3.312 -3.545 1.00 26.80 66 GLU B N 1
ATOM 2805 C CA A GLU B 1 66 ? -27.141 2.189 -3.307 0.50 28.41 66 GLU B CA 1
ATOM 2806 C CA B GLU B 1 66 ? -27.127 2.212 -3.328 0.50 28.68 66 GLU B CA 1
ATOM 2807 C C . GLU B 1 66 ? -26.197 2.142 -4.537 1.00 28.07 66 GLU B C 1
ATOM 2808 O O . GLU B 1 66 ? -26.539 1.553 -5.531 1.00 27.33 66 GLU B O 1
ATOM 2819 N N . ILE B 1 67 ? -25.040 2.797 -4.436 1.00 26.82 67 ILE B N 1
ATOM 2820 C CA . ILE B 1 67 ? -24.238 3.137 -5.604 1.00 26.80 67 ILE B CA 1
ATOM 2821 C C . ILE B 1 67 ? -22.782 2.621 -5.533 1.00 22.88 67 ILE B C 1
ATOM 2822 O O . ILE B 1 67 ? -22.067 2.862 -4.583 1.00 24.90 67 ILE B O 1
ATOM 2827 N N . ALA B 1 68 ? -22.381 1.977 -6.610 1.00 26.16 68 ALA B N 1
ATOM 2828 C CA . ALA B 1 68 ? -21.017 1.534 -6.824 1.00 25.47 68 ALA B CA 1
ATOM 2829 C C . ALA B 1 68 ? -20.554 1.977 -8.222 1.00 22.66 68 ALA B C 1
ATOM 2830 O O . ALA B 1 68 ? -21.315 1.986 -9.181 1.00 26.01 68 ALA B O 1
ATOM 2832 N N . GLY B 1 69 ? -19.341 2.433 -8.299 1.00 28.14 69 GLY B N 1
ATOM 2833 C CA . GLY B 1 69 ? -18.837 2.886 -9.591 1.00 28.38 69 GLY B CA 1
ATOM 2834 C C . GLY B 1 69 ? -17.348 3.008 -9.637 1.00 26.45 69 GLY B C 1
ATOM 2835 O O . GLY B 1 69 ? -16.634 2.542 -8.740 1.00 26.80 69 GLY B O 1
ATOM 2836 N N . THR B 1 70 ? -16.910 3.722 -10.664 1.00 27.15 70 THR B N 1
ATOM 2837 C CA . THR B 1 70 ? -15.515 3.942 -10.968 1.00 29.47 70 THR B CA 1
ATOM 2838 C C . THR B 1 70 ? -15.272 5.437 -11.233 1.00 28.29 70 THR B C 1
ATOM 2839 O O . THR B 1 70 ? -16.072 6.084 -11.919 1.00 32.04 70 THR B O 1
ATOM 2843 N N . VAL B 1 71 ? -14.274 5.985 -10.567 1.00 29.81 71 VAL B N 1
ATOM 2844 C CA . VAL B 1 71 ? -13.938 7.372 -10.634 1.00 29.84 71 VAL B CA 1
ATOM 2845 C C . VAL B 1 71 ? -13.573 7.675 -12.096 1.00 33.33 71 VAL B C 1
ATOM 2846 O O . VAL B 1 71 ? -12.704 7.027 -12.684 1.00 28.94 71 VAL B O 1
ATOM 2850 N N . ALA B 1 72 ? -14.280 8.619 -12.684 1.00 33.49 72 ALA B N 1
ATOM 2851 C CA . ALA B 1 72 ? -14.107 8.958 -14.095 1.00 33.26 72 ALA B CA 1
ATOM 2852 C C . ALA B 1 72 ? -13.283 10.233 -14.260 1.00 35.14 72 ALA B C 1
ATOM 2853 O O . ALA B 1 72 ? -12.608 10.373 -15.242 1.00 36.28 72 ALA B O 1
ATOM 2855 N N . ALA B 1 73 ? -13.386 11.174 -13.319 1.00 36.96 73 ALA B N 1
ATOM 2856 C CA . ALA B 1 73 ? -12.554 12.365 -13.355 1.00 37.47 73 ALA B CA 1
ATOM 2857 C C . ALA B 1 73 ? -12.506 12.918 -11.944 1.00 37.08 73 ALA B C 1
ATOM 2858 O O . ALA B 1 73 ? -13.471 12.755 -11.180 1.00 37.37 73 ALA B O 1
ATOM 2860 N N . VAL B 1 74 ? -11.420 13.593 -11.618 1.00 31.81 74 VAL B N 1
ATOM 2861 C CA . VAL B 1 74 ? -11.243 14.223 -10.339 1.00 33.68 74 VAL B CA 1
ATOM 2862 C C . VAL B 1 74 ? -10.886 15.668 -10.516 1.00 33.71 74 VAL B C 1
ATOM 2863 O O . VAL B 1 74 ? -10.296 16.044 -11.531 1.00 37.57 74 VAL B O 1
ATOM 2867 N N . GLY B 1 75 ? -11.248 16.470 -9.528 1.00 36.02 75 GLY B N 1
ATOM 2868 C CA . GLY B 1 75 ? -10.955 17.921 -9.499 1.00 36.95 75 GLY B CA 1
ATOM 2869 C C . GLY B 1 75 ? -9.538 18.132 -9.036 1.00 43.83 75 GLY B C 1
ATOM 2870 O O . GLY B 1 75 ? -8.910 17.199 -8.537 1.00 38.58 75 GLY B O 1
ATOM 2871 N N . ASP B 1 76 ? -9.058 19.366 -9.144 1.00 45.50 76 ASP B N 1
ATOM 2872 C CA . ASP B 1 76 ? -7.665 19.641 -8.931 1.00 50.49 76 ASP B CA 1
ATOM 2873 C C . ASP B 1 76 ? -7.167 19.199 -7.578 1.00 50.75 76 ASP B C 1
ATOM 2874 O O . ASP B 1 76 ? -6.066 18.704 -7.475 1.00 55.21 76 ASP B O 1
ATOM 2879 N N . ASP B 1 77 ? -7.909 19.455 -6.524 1.00 49.65 77 ASP B N 1
ATOM 2880 C CA . ASP B 1 77 ? -7.288 19.289 -5.199 1.00 54.88 77 ASP B CA 1
ATOM 2881 C C . ASP B 1 77 ? -7.462 17.878 -4.647 1.00 53.16 77 ASP B C 1
ATOM 2882 O O . ASP B 1 77 ? -7.240 17.696 -3.460 1.00 53.32 77 ASP B O 1
ATOM 2887 N N . VAL B 1 78 ? -7.899 16.909 -5.461 1.00 55.39 78 VAL B N 1
ATOM 2888 C CA . VAL B 1 78 ? -8.250 15.581 -4.960 1.00 51.39 78 VAL B CA 1
ATOM 2889 C C . VAL B 1 78 ? -7.045 14.665 -5.143 1.00 48.78 78 VAL B C 1
ATOM 2890 O O . VAL B 1 78 ? -6.586 14.419 -6.267 1.00 42.72 78 VAL B O 1
ATOM 2894 N N . ILE B 1 79 ? -6.566 14.128 -4.033 1.00 48.46 79 ILE B N 1
ATOM 2895 C CA . ILE B 1 79 ? -5.365 13.265 -4.029 1.00 55.94 79 ILE B CA 1
ATOM 2896 C C . ILE B 1 79 ? -5.654 11.831 -3.541 1.00 56.08 79 ILE B C 1
ATOM 2897 O O . ILE B 1 79 ? -4.907 10.912 -3.858 1.00 63.72 79 ILE B O 1
ATOM 2902 N N . ASN B 1 80 ? -6.723 11.648 -2.772 1.00 48.95 80 ASN B N 1
ATOM 2903 C CA . ASN B 1 80 ? -7.099 10.344 -2.246 1.00 45.20 80 ASN B CA 1
ATOM 2904 C C . ASN B 1 80 ? -7.679 9.404 -3.278 1.00 42.70 80 ASN B C 1
ATOM 2905 O O . ASN B 1 80 ? -7.772 8.221 -3.036 1.00 45.73 80 ASN B O 1
ATOM 2910 N N . TYR B 1 81 ? -8.147 9.940 -4.408 1.00 36.91 81 TYR B N 1
ATOM 2911 C CA . TYR B 1 81 ? -8.712 9.123 -5.425 1.00 31.27 81 TYR B CA 1
ATOM 2912 C C . TYR B 1 81 ? -8.120 9.498 -6.724 1.00 33.77 81 TYR B C 1
ATOM 2913 O O . TYR B 1 81 ? -7.794 10.644 -6.937 1.00 35.97 81 TYR B O 1
ATOM 2922 N N . LYS B 1 82 ? -8.120 8.550 -7.633 1.00 31.86 82 LYS B N 1
ATOM 2923 C CA . LYS B 1 82 ? -7.718 8.805 -8.984 1.00 39.47 82 LYS B CA 1
ATOM 2924 C C . LYS B 1 82 ? -8.646 8.069 -9.929 1.00 38.58 82 LYS B C 1
ATOM 2925 O O . LYS B 1 82 ? -9.334 7.114 -9.553 1.00 33.59 82 LYS B O 1
ATOM 2931 N N . VAL B 1 83 ? -8.623 8.509 -11.173 1.00 36.51 83 VAL B N 1
ATOM 2932 C CA . VAL B 1 83 ? -9.399 7.937 -12.209 1.00 37.51 83 VAL B CA 1
ATOM 2933 C C . VAL B 1 83 ? -9.136 6.411 -12.254 1.00 38.99 83 VAL B C 1
ATOM 2934 O O . VAL B 1 83 ? -8.011 5.984 -12.093 1.00 35.24 83 VAL B O 1
ATOM 2938 N N . GLY B 1 84 ? -10.192 5.625 -12.410 1.00 37.97 84 GLY B N 1
ATOM 2939 C CA . GLY B 1 84 ? -10.089 4.184 -12.319 1.00 39.39 84 GLY B CA 1
ATOM 2940 C C . GLY B 1 84 ? -10.311 3.563 -10.924 1.00 34.16 84 GLY B C 1
ATOM 2941 O O . GLY B 1 84 ? -10.601 2.393 -10.850 1.00 34.74 84 GLY B O 1
ATOM 2942 N N . ASP B 1 85 ? -10.240 4.333 -9.843 1.00 35.71 85 ASP B N 1
ATOM 2943 C CA . ASP B 1 85 ? -10.586 3.772 -8.496 1.00 34.40 85 ASP B CA 1
ATOM 2944 C C . ASP B 1 85 ? -12.039 3.326 -8.433 1.00 31.88 85 ASP B C 1
ATOM 2945 O O . ASP B 1 85 ? -12.943 4.021 -8.899 1.00 28.56 85 ASP B O 1
ATOM 2950 N N . ARG B 1 86 ? -12.273 2.150 -7.862 1.00 29.84 86 ARG B N 1
ATOM 2951 C CA . ARG B 1 86 ? -13.642 1.644 -7.689 1.00 28.32 86 ARG B CA 1
ATOM 2952 C C . ARG B 1 86 ? -14.095 1.988 -6.254 1.00 25.85 86 ARG B C 1
ATOM 2953 O O . ARG B 1 86 ? -13.350 1.787 -5.291 1.00 29.04 86 ARG B O 1
ATOM 2961 N N . VAL B 1 87 ? -15.253 2.632 -6.146 1.00 26.89 87 VAL B N 1
ATOM 2962 C CA . VAL B 1 87 ? -15.722 3.195 -4.897 1.00 24.63 87 VAL B CA 1
ATOM 2963 C C . VAL B 1 87 ? -17.210 3.012 -4.782 1.00 23.82 87 VAL B C 1
ATOM 2964 O O . VAL B 1 87 ? -17.908 2.934 -5.760 1.00 28.28 87 VAL B O 1
ATOM 2968 N N . ALA B 1 88 ? -17.674 2.947 -3.542 1.00 25.42 88 ALA B N 1
ATOM 2969 C CA . ALA B 1 88 ? -19.076 2.859 -3.245 1.00 22.29 88 ALA B CA 1
ATOM 2970 C C . ALA B 1 88 ? -19.427 4.094 -2.418 1.00 22.28 88 ALA B C 1
ATOM 2971 O O . ALA B 1 88 ? -18.600 4.590 -1.631 1.00 25.17 88 ALA B O 1
ATOM 2973 N N . CYS B 1 89 ? -20.648 4.564 -2.578 1.00 25.90 89 CYS B N 1
ATOM 2974 C CA . CYS B 1 89 ? -21.075 5.815 -1.925 1.00 23.91 89 CYS B CA 1
ATOM 2975 C C . CYS B 1 89 ? -21.638 5.518 -0.554 1.00 24.82 89 CYS B C 1
ATOM 2976 O O . CYS B 1 89 ? -22.460 4.647 -0.421 1.00 27.24 89 CYS B O 1
ATOM 2979 N N . VAL B 1 90 ? -21.285 6.358 0.406 1.00 26.37 90 VAL B N 1
ATOM 2980 C CA . VAL B 1 90 ? -21.901 6.374 1.723 1.00 29.02 90 VAL B CA 1
ATOM 2981 C C . VAL B 1 90 ? -23.127 7.281 1.641 1.00 26.80 90 VAL B C 1
ATOM 2982 O O . VAL B 1 90 ? -23.029 8.500 1.715 1.00 26.98 90 VAL B O 1
ATOM 2986 N N . GLY B 1 91 ? -24.293 6.634 1.543 1.00 27.62 91 GLY B N 1
ATOM 2987 C CA . GLY B 1 91 ? -25.576 7.280 1.318 1.00 25.00 91 GLY B CA 1
ATOM 2988 C C . GLY B 1 91 ? -25.866 8.539 2.081 1.00 24.02 91 GLY B C 1
ATOM 2989 O O . GLY B 1 91 ? -26.344 9.521 1.487 1.00 25.31 91 GLY B O 1
ATOM 2990 N N . PRO B 1 92 ? -25.632 8.527 3.393 1.00 27.08 92 PRO B N 1
ATOM 2991 C CA . PRO B 1 92 ? -26.029 9.737 4.184 1.00 28.00 92 PRO B CA 1
ATOM 2992 C C . PRO B 1 92 ? -25.232 10.968 3.813 1.00 27.81 92 PRO B C 1
ATOM 2993 O O . PRO B 1 92 ? -25.617 12.068 4.207 1.00 28.40 92 PRO B O 1
ATOM 2997 N N . ASN B 1 93 ? -24.121 10.784 3.119 1.00 28.53 93 ASN B N 1
ATOM 2998 C CA . ASN B 1 93 ? -23.413 11.925 2.501 1.00 26.12 93 ASN B CA 1
ATOM 2999 C C . ASN B 1 93 ? -23.162 13.019 3.564 1.00 29.92 93 ASN B C 1
ATOM 3000 O O . ASN B 1 93 ? -23.444 14.145 3.306 1.00 27.98 93 ASN B O 1
ATOM 3005 N N . GLY B 1 94 ? -22.630 12.688 4.740 1.00 31.17 94 GLY B N 1
ATOM 3006 C CA . GLY B 1 94 ? -22.409 13.667 5.849 1.00 32.69 94 GLY B CA 1
ATOM 3007 C C . GLY B 1 94 ? -21.512 14.849 5.456 1.00 34.25 94 GLY B C 1
ATOM 3008 O O . GLY B 1 94 ? -20.647 14.736 4.574 1.00 29.90 94 GLY B O 1
ATOM 3009 N N . CYS B 1 95 ? -21.700 15.989 6.126 1.00 36.05 95 CYS B N 1
ATOM 3010 C CA . CYS B 1 95 ? -20.885 17.202 5.858 1.00 33.53 95 CYS B CA 1
ATOM 3011 C C . CYS B 1 95 ? -19.418 17.064 6.222 1.00 31.18 95 CYS B C 1
ATOM 3012 O O . CYS B 1 95 ? -18.568 17.699 5.603 1.00 36.86 95 CYS B O 1
ATOM 3015 N N . GLY B 1 96 ? -19.068 16.223 7.179 1.00 32.74 96 GLY B N 1
ATOM 3016 C CA . GLY B 1 96 ? -17.662 16.058 7.579 1.00 38.61 96 GLY B CA 1
ATOM 3017 C C . GLY B 1 96 ? -17.164 17.014 8.679 1.00 39.93 96 GLY B C 1
ATOM 3018 O O . GLY B 1 96 ? -16.130 16.782 9.297 1.00 43.01 96 GLY B O 1
ATOM 3019 N N . GLY B 1 97 ? -17.916 18.079 8.946 1.00 44.25 97 GLY B N 1
ATOM 3020 C CA . GLY B 1 97 ? -17.429 19.155 9.805 1.00 42.42 97 GLY B CA 1
ATOM 3021 C C . GLY B 1 97 ? -18.184 19.407 11.101 1.00 42.68 97 GLY B C 1
ATOM 3022 O O . GLY B 1 97 ? -17.762 20.235 11.897 1.00 57.74 97 GLY B O 1
ATOM 3023 N N . CYS B 1 98 ? -19.338 18.790 11.273 1.00 35.85 98 CYS B N 1
ATOM 3024 C CA . CYS B 1 98 ? -20.169 19.018 12.444 1.00 34.93 98 CYS B CA 1
ATOM 3025 C C . CYS B 1 98 ? -19.803 18.047 13.548 1.00 33.85 98 CYS B C 1
ATOM 3026 O O . CYS B 1 98 ? -18.966 17.136 13.358 1.00 33.94 98 CYS B O 1
ATOM 3029 N N . LYS B 1 99 ? -20.428 18.217 14.708 1.00 38.29 99 LYS B N 1
ATOM 3030 C CA . LYS B 1 99 ? -20.145 17.371 15.871 1.00 41.12 99 LYS B CA 1
ATOM 3031 C C . LYS B 1 99 ? -20.551 15.916 15.635 1.00 40.59 99 LYS B C 1
ATOM 3032 O O . LYS B 1 99 ? -19.886 15.007 16.141 1.00 35.05 99 LYS B O 1
ATOM 3038 N N . TYR B 1 100 ? -21.621 15.697 14.874 1.00 37.23 100 TYR B N 1
ATOM 3039 C CA . TYR B 1 100 ? -22.018 14.321 14.589 1.00 38.06 100 TYR B CA 1
ATOM 3040 C C . TYR B 1 100 ? -20.996 13.651 13.699 1.00 36.78 100 TYR B C 1
ATOM 3041 O O . TYR B 1 100 ? -20.516 12.555 14.020 1.00 35.58 100 TYR B O 1
ATOM 3050 N N . CYS B 1 101 ? -20.562 14.350 12.647 1.00 34.37 101 CYS B N 1
ATOM 3051 C CA . CYS B 1 101 ? -19.567 13.796 11.725 1.00 34.55 101 CYS B CA 1
ATOM 3052 C C . CYS B 1 101 ? -18.187 13.586 12.365 1.00 40.45 101 CYS B C 1
ATOM 3053 O O . CYS B 1 101 ? -17.480 12.621 12.027 1.00 33.56 101 CYS B O 1
ATOM 3056 N N . ARG B 1 102 ? -17.843 14.379 13.384 1.00 44.31 102 ARG B N 1
ATOM 3057 C CA . ARG B 1 102 ? -16.489 14.331 13.969 1.00 48.78 102 ARG B CA 1
ATOM 3058 C C . ARG B 1 102 ? -16.021 13.360 15.108 1.00 43.99 102 ARG B C 1
ATOM 3059 O O . ARG B 1 102 ? -14.803 13.119 15.189 1.00 64.02 102 ARG B O 1
ATOM 3067 N N . GLY B 1 103 ? -16.818 12.751 15.967 1.00 50.45 103 GLY B N 1
ATOM 3068 C CA . GLY B 1 103 ? -18.217 12.431 15.854 1.00 46.28 103 GLY B CA 1
ATOM 3069 C C . GLY B 1 103 ? -18.350 10.877 15.902 1.00 48.47 103 GLY B C 1
ATOM 3070 O O . GLY B 1 103 ? -18.832 10.287 16.872 1.00 49.95 103 GLY B O 1
ATOM 3071 N N . ALA B 1 104 ? -17.908 10.243 14.813 1.00 47.94 104 ALA B N 1
ATOM 3072 C CA . ALA B 1 104 ? -18.200 8.834 14.493 1.00 48.78 104 ALA B CA 1
ATOM 3073 C C . ALA B 1 104 ? -19.669 8.533 14.120 1.00 48.81 104 ALA B C 1
ATOM 3074 O O . ALA B 1 104 ? -20.056 7.361 13.975 1.00 41.47 104 ALA B O 1
ATOM 3076 N N . ILE B 1 105 ? -20.473 9.566 13.927 1.00 40.16 105 ILE B N 1
ATOM 3077 C CA . ILE B 1 105 ? -21.865 9.350 13.631 1.00 39.20 105 ILE B CA 1
ATOM 3078 C C . ILE B 1 105 ? -22.258 10.263 12.479 1.00 31.52 105 ILE B C 1
ATOM 3079 O O . ILE B 1 105 ? -23.244 10.993 12.547 1.00 30.05 105 ILE B O 1
ATOM 3084 N N . ASP B 1 106 ? -21.572 10.065 11.350 1.00 29.30 106 ASP B N 1
ATOM 3085 C CA . ASP B 1 106 ? -21.850 10.877 10.163 1.00 27.29 106 ASP B CA 1
ATOM 3086 C C . ASP B 1 106 ? -23.160 10.517 9.509 1.00 24.49 106 ASP B C 1
ATOM 3087 O O . ASP B 1 106 ? -23.645 11.239 8.661 1.00 28.92 106 ASP B O 1
ATOM 3092 N N . ASN B 1 107 ? -23.776 9.434 9.961 1.00 23.91 107 ASN B N 1
ATOM 3093 C CA . ASN B 1 107 ? -25.119 9.102 9.461 1.00 26.87 107 ASN B CA 1
ATOM 3094 C C . ASN B 1 107 ? -26.245 9.997 9.949 1.00 25.77 107 ASN B C 1
ATOM 3095 O O . ASN B 1 107 ? -27.326 9.977 9.355 1.00 28.94 107 ASN B O 1
ATOM 3100 N N . VAL B 1 108 ? -26.038 10.720 11.054 1.00 28.92 108 VAL B N 1
ATOM 3101 C CA . VAL B 1 108 ? -27.098 11.562 11.591 1.00 31.54 108 VAL B CA 1
ATOM 3102 C C . VAL B 1 108 ? -26.691 13.026 11.514 1.00 35.54 108 VAL B C 1
ATOM 3103 O O . VAL B 1 108 ? -27.199 13.843 12.253 1.00 47.05 108 VAL B O 1
ATOM 3107 N N . CYS B 1 109 ? -25.832 13.349 10.561 1.00 38.11 109 CYS B N 1
ATOM 3108 C CA . CYS B 1 109 ? -25.522 14.709 10.231 1.00 39.34 109 CYS B CA 1
ATOM 3109 C C . CYS B 1 109 ? -26.743 15.582 9.947 1.00 36.91 109 CYS B C 1
ATOM 3110 O O . CYS B 1 109 ? -27.426 15.400 8.941 1.00 33.16 109 CYS B O 1
ATOM 3113 N N . LYS B 1 110 ? -26.954 16.625 10.761 1.00 44.45 110 LYS B N 1
ATOM 3114 C CA . LYS B 1 110 ? -28.062 17.598 10.532 1.00 43.20 110 LYS B CA 1
ATOM 3115 C C . LYS B 1 110 ? -27.881 18.372 9.259 1.00 35.61 110 LYS B C 1
ATOM 3116 O O . LYS B 1 110 ? -28.846 18.572 8.497 1.00 50.66 110 LYS B O 1
ATOM 3118 N N . ASN B 1 111 ? -26.671 18.768 8.943 1.00 36.25 111 ASN B N 1
ATOM 3119 C CA . ASN B 1 111 ? -26.426 19.504 7.686 1.00 34.78 111 ASN B CA 1
ATOM 3120 C C . ASN B 1 111 ? -26.797 18.772 6.401 1.00 38.40 111 ASN B C 1
ATOM 3121 O O . ASN B 1 111 ? -26.911 19.395 5.362 1.00 38.60 111 ASN B O 1
ATOM 3126 N N . ALA B 1 112 ? -26.884 17.454 6.458 1.00 34.85 112 ALA B N 1
ATOM 3127 C CA . ALA B 1 112 ? -27.024 16.673 5.253 1.00 39.23 112 ALA B CA 1
ATOM 3128 C C . ALA B 1 112 ? -28.447 16.176 5.083 1.00 37.82 112 ALA B C 1
ATOM 3129 O O . ALA B 1 112 ? -28.748 15.509 4.130 1.00 35.72 112 ALA B O 1
ATOM 3131 N N . PHE B 1 113 ? -29.339 16.566 5.979 1.00 34.77 113 PHE B N 1
ATOM 3132 C CA . PHE B 1 113 ? -30.762 16.251 5.815 1.00 46.08 113 PHE B CA 1
ATOM 3133 C C . PHE B 1 113 ? -31.241 16.825 4.518 1.00 44.84 113 PHE B C 1
ATOM 3134 O O . PHE B 1 113 ? -30.923 17.967 4.199 1.00 44.53 113 PHE B O 1
ATOM 3141 N N . GLY B 1 114 ? -31.910 16.007 3.712 1.00 46.36 114 GLY B N 1
ATOM 3142 C CA . GLY B 1 114 ? -32.265 16.432 2.339 1.00 37.99 114 GLY B CA 1
ATOM 3143 C C . GLY B 1 114 ? -31.135 16.393 1.317 1.00 39.24 114 GLY B C 1
ATOM 3144 O O . GLY B 1 114 ? -31.325 16.866 0.191 1.00 32.31 114 GLY B O 1
ATOM 3145 N N . ASP B 1 115 ? -29.926 15.911 1.691 1.00 33.34 115 ASP B N 1
ATOM 3146 C CA . ASP B 1 115 ? -28.800 15.927 0.743 1.00 31.62 115 ASP B CA 1
ATOM 3147 C C . ASP B 1 115 ? -28.154 14.526 0.583 1.00 33.72 115 ASP B C 1
ATOM 3148 O O . ASP B 1 115 ? -26.964 14.401 0.259 1.00 31.06 115 ASP B O 1
ATOM 3153 N N . TRP B 1 116 ? -28.928 13.482 0.883 1.00 32.69 116 TRP B N 1
ATOM 3154 C CA . TRP B 1 116 ? -28.413 12.108 0.820 1.00 28.58 116 TRP B CA 1
ATOM 3155 C C . TRP B 1 116 ? -28.386 11.670 -0.618 1.00 24.91 116 TRP B C 1
ATOM 3156 O O . TRP B 1 116 ? -29.221 12.083 -1.420 1.00 27.44 116 TRP B O 1
ATOM 3167 N N . PHE B 1 117 ? -27.402 10.840 -0.977 1.00 26.34 117 PHE B N 1
ATOM 3168 C CA . PHE B 1 117 ? -27.317 10.304 -2.346 1.00 25.88 117 PHE B CA 1
ATOM 3169 C C . PHE B 1 117 ? -28.626 9.624 -2.736 1.00 28.15 117 PHE B C 1
ATOM 3170 O O . PHE B 1 117 ? -29.081 8.759 -2.038 1.00 30.60 117 PHE B O 1
ATOM 3178 N N . GLY B 1 118 ? -29.245 10.096 -3.806 1.00 29.85 118 GLY B N 1
ATOM 3179 C CA . GLY B 1 118 ? -30.472 9.527 -4.369 1.00 31.38 118 GLY B CA 1
ATOM 3180 C C . GLY B 1 118 ? -31.714 9.755 -3.537 1.00 33.43 118 GLY B C 1
ATOM 3181 O O . GLY B 1 118 ? -32.754 9.173 -3.833 1.00 36.40 118 GLY B O 1
ATOM 3182 N N . LEU B 1 119 ? -31.605 10.581 -2.501 1.00 28.76 119 LEU B N 1
ATOM 3183 C CA . LEU B 1 119 ? -32.707 10.902 -1.623 1.00 29.68 119 LEU B CA 1
ATOM 3184 C C . LEU B 1 119 ? -32.571 12.422 -1.184 1.00 30.74 119 LEU B C 1
ATOM 3185 O O . LEU B 1 119 ? -32.424 12.730 -0.029 1.00 34.48 119 LEU B O 1
ATOM 3190 N N . GLY B 1 120 ? -32.612 13.305 -2.156 1.00 31.39 120 GLY B N 1
ATOM 3191 C CA . GLY B 1 120 ? -32.477 14.763 -1.964 1.00 33.27 120 GLY B CA 1
ATOM 3192 C C . GLY B 1 120 ? -31.396 15.302 -2.868 1.00 30.98 120 GLY B C 1
ATOM 3193 O O . GLY B 1 120 ? -31.588 16.249 -3.550 1.00 33.56 120 GLY B O 1
ATOM 3194 N N . TYR B 1 121 ? -30.221 14.668 -2.825 1.00 31.45 121 TYR B N 1
ATOM 3195 C CA . TYR B 1 121 ? -29.142 14.930 -3.751 1.00 29.59 121 TYR B CA 1
ATOM 3196 C C . TYR B 1 121 ? -29.182 13.801 -4.773 1.00 31.17 121 TYR B C 1
ATOM 3197 O O . TYR B 1 121 ? -29.804 12.727 -4.537 1.00 32.25 121 TYR B O 1
ATOM 3206 N N . ASP B 1 122 ? -28.580 14.043 -5.919 1.00 27.66 122 ASP B N 1
ATOM 3207 C CA . ASP B 1 122 ? -28.561 13.088 -7.014 1.00 28.76 122 ASP B CA 1
ATOM 3208 C C . ASP B 1 122 ? -27.832 11.833 -6.649 1.00 32.54 122 ASP B C 1
ATOM 3209 O O . ASP B 1 122 ? -26.911 11.826 -5.777 1.00 30.53 122 ASP B O 1
ATOM 3214 N N . GLY B 1 123 ? -28.352 10.740 -7.219 1.00 31.71 123 GLY B N 1
ATOM 3215 C CA . GLY B 1 123 ? -27.866 9.411 -6.893 1.00 31.64 123 GLY B CA 1
ATOM 3216 C C . GLY B 1 123 ? -27.522 8.662 -8.152 1.00 29.66 123 GLY B C 1
ATOM 3217 O O . GLY B 1 123 ? -26.992 9.214 -9.114 1.00 27.82 123 GLY B O 1
ATOM 3218 N N . GLY B 1 124 ? -27.772 7.358 -8.091 1.00 29.36 124 GLY B N 1
ATOM 3219 C CA . GLY B 1 124 ? -27.143 6.409 -8.986 1.00 31.38 124 GLY B CA 1
ATOM 3220 C C . GLY B 1 124 ? -27.989 5.955 -10.181 1.00 33.16 124 GLY B C 1
ATOM 3221 O O . GLY B 1 124 ? -27.455 5.250 -11.062 1.00 30.80 124 GLY B O 1
ATOM 3222 N N . TYR B 1 125 ? -29.263 6.359 -10.250 1.00 30.37 125 TYR B N 1
ATOM 3223 C CA . TYR B 1 125 ? -30.076 5.994 -11.419 1.00 32.52 125 TYR B CA 1
ATOM 3224 C C . TYR B 1 125 ? -29.730 6.859 -12.655 1.00 32.39 125 TYR B C 1
ATOM 3225 O O . TYR B 1 125 ? -30.590 7.498 -13.210 1.00 35.07 125 TYR B O 1
ATOM 3234 N N . GLN B 1 126 ? -28.457 6.852 -13.040 1.00 30.27 126 GLN B N 1
ATOM 3235 C CA . GLN B 1 126 ? -27.897 7.639 -14.151 1.00 32.03 126 GLN B CA 1
ATOM 3236 C C . GLN B 1 126 ? -26.527 7.088 -14.473 1.00 28.80 126 GLN B C 1
ATOM 3237 O O . GLN B 1 126 ? -26.069 6.139 -13.851 1.00 31.44 126 GLN B O 1
ATOM 3243 N N . GLN B 1 127 ? -25.868 7.642 -15.472 1.00 29.62 127 GLN B N 1
ATOM 3244 C CA . GLN B 1 127 ? -24.606 7.121 -15.922 1.00 31.04 127 GLN B CA 1
ATOM 3245 C C . GLN B 1 127 ? -23.398 7.709 -15.209 1.00 30.09 127 GLN B C 1
ATOM 3246 O O . GLN B 1 127 ? -22.385 7.033 -15.056 1.00 29.39 127 GLN B O 1
ATOM 3252 N N . TYR B 1 128 ? -23.486 8.976 -14.822 1.00 30.94 128 TYR B N 1
ATOM 3253 C CA . TYR B 1 128 ? -22.362 9.687 -14.232 1.00 30.87 128 TYR B CA 1
ATOM 3254 C C . TYR B 1 128 ? -22.854 10.541 -13.099 1.00 29.84 128 TYR B C 1
ATOM 3255 O O . TYR B 1 128 ? -23.676 11.434 -13.311 1.00 28.83 128 TYR B O 1
ATOM 3264 N N . LEU B 1 129 ? -22.301 10.337 -11.915 1.00 26.27 129 LEU B N 1
ATOM 3265 C CA . LEU B 1 129 ? -22.716 11.064 -10.726 1.00 28.89 129 LEU B CA 1
ATOM 3266 C C . LEU B 1 129 ? -21.626 12.004 -10.256 1.00 23.83 129 LEU B C 1
ATOM 3267 O O . LEU B 1 129 ? -20.461 11.578 -10.025 1.00 25.89 129 LEU B O 1
ATOM 3272 N N . LEU B 1 130 ? -21.978 13.246 -10.005 1.00 23.77 130 LEU B N 1
ATOM 3273 C CA . LEU B 1 130 ? -21.024 14.203 -9.424 1.00 26.36 130 LEU B CA 1
ATOM 3274 C C . LEU B 1 130 ? -21.032 14.020 -7.910 1.00 27.96 130 LEU B C 1
ATOM 3275 O O . LEU B 1 130 ? -22.085 14.144 -7.291 1.00 29.69 130 LEU B O 1
ATOM 3280 N N . VAL B 1 131 ? -19.874 13.700 -7.339 1.00 24.75 131 VAL B N 1
ATOM 3281 C CA . VAL B 1 131 ? -19.699 13.573 -5.924 1.00 22.98 131 VAL B CA 1
ATOM 3282 C C . VAL B 1 131 ? -19.082 14.843 -5.369 1.00 27.12 131 VAL B C 1
ATOM 3283 O O . VAL B 1 131 ? -17.896 15.131 -5.606 1.00 27.44 131 VAL B O 1
ATOM 3287 N N . THR B 1 132 ? -19.902 15.605 -4.652 1.00 27.35 132 THR B N 1
ATOM 3288 C CA . THR B 1 132 ? -19.453 16.860 -4.055 1.00 30.33 132 THR B CA 1
ATOM 3289 C C . THR B 1 132 ? -18.564 16.652 -2.846 1.00 32.02 132 THR B C 1
ATOM 3290 O O . THR B 1 132 ? -17.716 17.481 -2.556 1.00 31.00 132 THR B O 1
ATOM 3294 N N . ARG B 1 133 ? -18.766 15.557 -2.126 1.00 27.05 133 ARG B N 1
ATOM 3295 C CA . ARG B 1 133 ? -17.962 15.288 -0.941 1.00 27.61 133 ARG B CA 1
ATOM 3296 C C . ARG B 1 133 ? -17.333 13.909 -1.031 1.00 27.65 133 ARG B C 1
ATOM 3297 O O . ARG B 1 133 ? -17.940 12.918 -0.624 1.00 30.53 133 ARG B O 1
ATOM 3305 N N . PRO B 1 134 ? -16.119 13.837 -1.568 1.00 28.37 134 PRO B N 1
ATOM 3306 C CA . PRO B 1 134 ? -15.470 12.520 -1.734 1.00 29.49 134 PRO B CA 1
ATOM 3307 C C . PRO B 1 134 ? -15.093 11.852 -0.421 1.00 25.22 134 PRO B C 1
ATOM 3308 O O . PRO B 1 134 ? -14.854 10.679 -0.468 1.00 27.95 134 PRO B O 1
ATOM 3312 N N . ARG B 1 135 ? -15.138 12.534 0.729 1.00 27.70 135 ARG B N 1
ATOM 3313 C CA . ARG B 1 135 ? -15.010 11.830 1.992 1.00 30.09 135 ARG B CA 1
ATOM 3314 C C . ARG B 1 135 ? -16.045 10.696 2.111 1.00 28.41 135 ARG B C 1
ATOM 3315 O O . ARG B 1 135 ? -15.831 9.750 2.819 1.00 27.02 135 ARG B O 1
ATOM 3323 N N . ASN B 1 136 ? -17.224 10.882 1.522 1.00 25.00 136 ASN B N 1
ATOM 3324 C CA . ASN B 1 136 ? -18.343 9.926 1.637 1.00 25.39 136 ASN B CA 1
ATOM 3325 C C . ASN B 1 136 ? -18.291 8.797 0.591 1.00 26.88 136 ASN B C 1
ATOM 3326 O O . ASN B 1 136 ? -19.296 8.474 -0.070 1.00 28.82 136 ASN B O 1
ATOM 3331 N N . LEU B 1 137 ? -17.089 8.223 0.448 1.00 25.58 137 LEU B N 1
ATOM 3332 C CA . LEU B 1 137 ? -16.827 7.139 -0.479 1.00 26.35 137 LEU B CA 1
ATOM 3333 C C . LEU B 1 137 ? -16.068 6.081 0.251 1.00 27.13 137 LEU B C 1
ATOM 3334 O O . LEU B 1 137 ? -15.274 6.393 1.119 1.00 27.96 137 LEU B O 1
ATOM 3339 N N . SER B 1 138 ? -16.256 4.841 -0.163 1.00 28.57 138 SER B N 1
ATOM 3340 C CA . SER B 1 138 ? -15.462 3.737 0.390 1.00 32.37 138 SER B CA 1
ATOM 3341 C C . SER B 1 138 ? -14.900 2.891 -0.771 1.00 26.27 138 SER B C 1
ATOM 3342 O O . SER B 1 138 ? -15.598 2.615 -1.743 1.00 26.33 138 SER B O 1
ATOM 3345 N N . ARG B 1 139 ? -13.616 2.577 -0.706 1.00 29.90 139 ARG B N 1
ATOM 3346 C CA . ARG B 1 139 ? -12.933 1.838 -1.773 1.00 29.70 139 ARG B CA 1
ATOM 3347 C C . ARG B 1 139 ? -13.470 0.436 -1.814 1.00 29.23 139 ARG B C 1
ATOM 3348 O O . ARG B 1 139 ? -13.547 -0.205 -0.784 1.00 34.83 139 ARG B O 1
ATOM 3356 N N . ILE B 1 140 ? -13.875 -0.025 -2.997 1.00 31.18 140 ILE B N 1
ATOM 3357 C CA . ILE B 1 140 ? -14.373 -1.385 -3.166 1.00 30.46 140 ILE B CA 1
ATOM 3358 C C . ILE B 1 140 ? -13.147 -2.320 -3.276 1.00 35.45 140 ILE B C 1
ATOM 3359 O O . ILE B 1 140 ? -12.266 -2.071 -4.093 1.00 32.17 140 ILE B O 1
ATOM 3364 N N . PRO B 1 141 ? -13.068 -3.361 -2.432 1.00 33.07 141 PRO B N 1
ATOM 3365 C CA . PRO B 1 141 ? -11.926 -4.267 -2.635 1.00 36.48 141 PRO B CA 1
ATOM 3366 C C . PRO B 1 141 ? -11.915 -4.972 -4.003 1.00 31.50 141 PRO B C 1
ATOM 3367 O O . PRO B 1 141 ? -12.938 -5.134 -4.657 1.00 30.52 141 PRO B O 1
ATOM 3371 N N . ASP B 1 142 ? -10.715 -5.340 -4.440 1.00 44.03 142 ASP B N 1
ATOM 3372 C CA . ASP B 1 142 ? -10.503 -5.874 -5.782 1.00 43.02 142 ASP B CA 1
ATOM 3373 C C . ASP B 1 142 ? -11.416 -7.049 -6.108 1.00 40.63 142 ASP B C 1
ATOM 3374 O O . ASP B 1 142 ? -11.952 -7.141 -7.213 1.00 38.18 142 ASP B O 1
ATOM 3379 N N . ASN B 1 143 ? -11.583 -7.949 -5.147 1.00 36.91 143 ASN B N 1
ATOM 3380 C CA . ASN B 1 143 ? -12.354 -9.142 -5.363 1.00 36.79 143 ASN B CA 1
ATOM 3381 C C . ASN B 1 143 ? -13.846 -8.977 -5.187 1.00 40.05 143 ASN B C 1
ATOM 3382 O O . ASN B 1 143 ? -14.572 -9.978 -5.194 1.00 39.43 143 ASN B O 1
ATOM 3387 N N . VAL B 1 144 ? -14.319 -7.744 -5.021 1.00 33.00 144 VAL B N 1
ATOM 3388 C CA . VAL B 1 144 ? -15.747 -7.534 -4.851 1.00 27.69 144 VAL B CA 1
ATOM 3389 C C . VAL B 1 144 ? -16.295 -6.840 -6.088 1.00 28.04 144 VAL B C 1
ATOM 3390 O O . VAL B 1 144 ? -15.735 -5.812 -6.476 1.00 34.70 144 VAL B O 1
ATOM 3394 N N . SER B 1 145 ? -17.373 -7.371 -6.651 1.00 28.75 145 SER B N 1
ATOM 3395 C CA . SER B 1 145 ? -17.931 -6.892 -7.873 1.00 32.56 145 SER B CA 1
ATOM 3396 C C . SER B 1 145 ? -18.747 -5.641 -7.570 1.00 33.63 145 SER B C 1
ATOM 3397 O O . SER B 1 145 ? -19.128 -5.395 -6.427 1.00 27.38 145 SER B O 1
ATOM 3400 N N . ALA B 1 146 ? -19.006 -4.860 -8.584 1.00 31.52 146 ALA B N 1
ATOM 3401 C CA . ALA B 1 146 ? -19.740 -3.616 -8.392 1.00 34.87 146 ALA B CA 1
ATOM 3402 C C . ALA B 1 146 ? -21.172 -3.924 -7.977 1.00 33.09 146 ALA B C 1
ATOM 3403 O O . ALA B 1 146 ? -21.759 -3.173 -7.170 1.00 28.25 146 ALA B O 1
ATOM 3405 N N . ASP B 1 147 ? -21.765 -4.956 -8.577 1.00 30.09 147 ASP B N 1
ATOM 3406 C CA . ASP B 1 147 ? -23.125 -5.375 -8.219 1.00 32.45 147 ASP B CA 1
ATOM 3407 C C . ASP B 1 147 ? -23.266 -5.684 -6.723 1.00 29.18 147 ASP B C 1
ATOM 3408 O O . ASP B 1 147 ? -24.190 -5.242 -6.044 1.00 33.80 147 ASP B O 1
ATOM 3413 N N . VAL B 1 148 ? -22.311 -6.420 -6.198 1.00 30.81 148 VAL B N 1
ATOM 3414 C CA . VAL B 1 148 ? -22.313 -6.808 -4.799 1.00 30.71 148 VAL B CA 1
ATOM 3415 C C . VAL B 1 148 ? -22.035 -5.584 -3.909 1.00 33.20 148 VAL B C 1
ATOM 3416 O O . VAL B 1 148 ? -22.655 -5.441 -2.877 1.00 31.91 148 VAL B O 1
ATOM 3420 N N . ALA B 1 149 ? -21.092 -4.712 -4.302 1.00 26.24 149 ALA B N 1
ATOM 3421 C CA . ALA B 1 149 ? -20.793 -3.510 -3.571 1.00 24.17 149 ALA B CA 1
ATOM 3422 C C . ALA B 1 149 ? -21.996 -2.612 -3.521 1.00 24.58 149 ALA B C 1
ATOM 3423 O O . ALA B 1 149 ? -22.338 -2.084 -2.454 1.00 27.57 149 ALA B O 1
ATOM 3425 N N . ALA B 1 150 ? -22.707 -2.465 -4.626 1.00 27.73 150 ALA B N 1
ATOM 3426 C CA . ALA B 1 150 ? -23.904 -1.678 -4.601 1.00 28.99 150 ALA B CA 1
ATOM 3427 C C . ALA B 1 150 ? -24.927 -2.236 -3.608 1.00 33.86 150 ALA B C 1
ATOM 3428 O O . ALA B 1 150 ? -25.497 -1.507 -2.809 1.00 35.20 150 ALA B O 1
ATOM 3430 N N . ALA B 1 151 ? -25.154 -3.537 -3.629 1.00 33.60 151 ALA B N 1
ATOM 3431 C CA . ALA B 1 151 ? -26.083 -4.136 -2.670 1.00 33.50 151 ALA B CA 1
ATOM 3432 C C . ALA B 1 151 ? -25.553 -3.858 -1.230 1.00 32.47 151 ALA B C 1
ATOM 3433 O O . ALA B 1 151 ? -26.281 -3.488 -0.325 1.00 44.53 151 ALA B O 1
ATOM 3435 N N . SER B 1 152 ? -24.247 -3.794 -1.057 1.00 28.60 152 SER B N 1
ATOM 3436 C CA . SER B 1 152 ? -23.712 -3.648 0.226 1.00 27.85 152 SER B CA 1
ATOM 3437 C C . SER B 1 152 ? -23.912 -2.270 0.915 1.00 36.76 152 SER B C 1
ATOM 3438 O O . SER B 1 152 ? -23.847 -2.194 2.134 1.00 33.00 152 SER B O 1
ATOM 3441 N N . THR B 1 153 ? -24.233 -1.239 0.138 1.00 27.63 153 THR B N 1
ATOM 3442 C CA . THR B 1 153 ? -24.241 0.127 0.607 1.00 27.77 153 THR B CA 1
ATOM 3443 C C . THR B 1 153 ? -25.409 0.462 1.463 1.00 25.69 153 THR B C 1
ATOM 3444 O O . THR B 1 153 ? -25.423 1.493 2.127 1.00 25.61 153 THR B O 1
ATOM 3448 N N . ASP B 1 154 ? -26.391 -0.416 1.460 1.00 29.89 154 ASP B N 1
ATOM 3449 C CA . ASP B 1 154 ? -27.595 -0.192 2.202 1.00 27.14 154 ASP B CA 1
ATOM 3450 C C . ASP B 1 154 ? -28.086 -1.563 2.752 1.00 26.29 154 ASP B C 1
ATOM 3451 O O . ASP B 1 154 ? -28.297 -1.698 3.944 1.00 26.60 154 ASP B O 1
ATOM 3456 N N . ALA B 1 155 ? -28.324 -2.530 1.867 1.00 23.61 155 ALA B N 1
ATOM 3457 C CA . ALA B 1 155 ? -28.862 -3.848 2.233 1.00 25.34 155 ALA B CA 1
ATOM 3458 C C . ALA B 1 155 ? -27.971 -4.570 3.237 1.00 25.56 155 ALA B C 1
ATOM 3459 O O . ALA B 1 155 ? -28.438 -5.296 4.041 1.00 24.61 155 ALA B O 1
ATOM 3461 N N . VAL B 1 156 ? -26.661 -4.347 3.179 1.00 25.47 156 VAL B N 1
ATOM 3462 C CA . VAL B 1 156 ? -25.783 -4.866 4.179 1.00 23.92 156 VAL B CA 1
ATOM 3463 C C . VAL B 1 156 ? -25.437 -3.814 5.261 1.00 25.61 156 VAL B C 1
ATOM 3464 O O . VAL B 1 156 ? -25.380 -4.128 6.449 1.00 25.16 156 VAL B O 1
ATOM 3468 N N . LEU B 1 157 ? -25.127 -2.597 4.836 1.00 22.59 157 LEU B N 1
ATOM 3469 C CA . LEU B 1 157 ? -24.681 -1.533 5.753 1.00 22.44 157 LEU B CA 1
ATOM 3470 C C . LEU B 1 157 ? -25.674 -1.313 6.863 1.00 21.30 157 LEU B C 1
ATOM 3471 O O . LEU B 1 157 ? -25.277 -1.127 7.995 1.00 23.27 157 LEU B O 1
ATOM 3476 N N . THR B 1 158 ? -26.959 -1.227 6.514 1.00 22.43 158 THR B N 1
ATOM 3477 C CA . THR B 1 158 ? -27.984 -0.910 7.511 1.00 23.30 158 THR B CA 1
ATOM 3478 C C . THR B 1 158 ? -28.099 -1.983 8.610 1.00 23.94 158 THR B C 1
ATOM 3479 O O . THR B 1 158 ? -28.003 -1.642 9.790 1.00 23.56 158 THR B O 1
ATOM 3483 N N . PRO B 1 159 ? -28.177 -3.260 8.242 1.00 20.70 159 PRO B N 1
ATOM 3484 C CA . PRO B 1 159 ? -28.204 -4.244 9.307 1.00 23.03 159 PRO B CA 1
ATOM 3485 C C . PRO B 1 159 ? -26.866 -4.352 10.014 1.00 24.06 159 PRO B C 1
ATOM 3486 O O . PRO B 1 159 ? -26.834 -4.598 11.195 1.00 23.37 159 PRO B O 1
ATOM 3490 N N . TYR B 1 160 ? -25.770 -4.135 9.340 1.00 22.41 160 TYR B N 1
ATOM 3491 C CA . TYR B 1 160 ? -24.447 -4.160 10.056 1.00 23.06 160 TYR B CA 1
ATOM 3492 C C . TYR B 1 160 ? -24.426 -3.096 11.143 1.00 24.91 160 TYR B C 1
ATOM 3493 O O . TYR B 1 160 ? -24.080 -3.396 12.258 1.00 21.05 160 TYR B O 1
ATOM 3502 N N . HIS B 1 161 ? -24.829 -1.865 10.805 1.00 24.04 161 HIS B N 1
ATOM 3503 C CA . HIS B 1 161 ? -24.793 -0.780 11.755 1.00 21.45 161 HIS B CA 1
ATOM 3504 C C . HIS B 1 161 ? -25.659 -1.092 13.003 1.00 22.15 161 HIS B C 1
ATOM 3505 O O . HIS B 1 161 ? -25.306 -0.766 14.119 1.00 21.72 161 HIS B O 1
ATOM 3512 N N . ALA B 1 162 ? -26.819 -1.669 12.779 1.00 21.83 162 ALA B N 1
ATOM 3513 C CA . ALA B 1 162 ? -27.792 -2.041 13.835 1.00 22.75 162 ALA B CA 1
ATOM 3514 C C . ALA B 1 162 ? -27.282 -3.162 14.676 1.00 23.78 162 ALA B C 1
ATOM 3515 O O . ALA B 1 162 ? -27.380 -3.112 15.883 1.00 21.04 162 ALA B O 1
ATOM 3517 N N . ILE B 1 163 ? -26.718 -4.178 14.040 1.00 20.58 163 ILE B N 1
ATOM 3518 C CA . ILE B 1 163 ? -26.158 -5.310 14.762 1.00 23.00 163 ILE B CA 1
ATOM 3519 C C . ILE B 1 163 ? -24.998 -4.883 15.634 1.00 23.85 163 ILE B C 1
ATOM 3520 O O . ILE B 1 163 ? -24.878 -5.307 16.802 1.00 20.83 163 ILE B O 1
ATOM 3525 N N . LYS B 1 164 ? -24.172 -4.000 15.121 1.00 23.53 164 LYS B N 1
ATOM 3526 C CA . LYS B 1 164 ? -23.029 -3.473 15.880 1.00 25.14 164 LYS B CA 1
ATOM 3527 C C . LYS B 1 164 ? -23.490 -2.627 17.050 1.00 26.48 164 LYS B C 1
ATOM 3528 O O . LYS B 1 164 ? -23.039 -2.813 18.138 1.00 30.60 164 LYS B O 1
ATOM 3534 N N . MET B 1 165 ? -24.508 -1.796 16.843 1.00 24.43 165 MET B N 1
ATOM 3535 C CA . MET B 1 165 ? -25.085 -1.008 17.886 1.00 24.44 165 MET B CA 1
ATOM 3536 C C . MET B 1 165 ? -25.693 -1.850 18.971 1.00 26.67 165 MET B C 1
ATOM 3537 O O . MET B 1 165 ? -25.636 -1.502 20.098 1.00 27.78 165 MET B O 1
ATOM 3542 N N . ALA B 1 166 ? -26.305 -2.964 18.627 1.00 26.44 166 ALA B N 1
ATOM 3543 C CA . ALA B 1 166 ? -26.890 -3.853 19.617 1.00 25.29 166 ALA B CA 1
ATOM 3544 C C . ALA B 1 166 ? -25.852 -4.670 20.370 1.00 27.85 166 ALA B C 1
ATOM 3545 O O . ALA B 1 166 ? -26.205 -5.387 21.275 1.00 27.13 166 ALA B O 1
ATOM 3547 N N . GLN B 1 167 ? -24.587 -4.638 19.942 1.00 28.71 167 GLN B N 1
ATOM 3548 C CA . GLN B 1 167 ? -23.490 -5.346 20.610 1.00 31.45 167 GLN B CA 1
ATOM 3549 C C . GLN B 1 167 ? -23.690 -6.855 20.586 1.00 28.56 167 GLN B C 1
ATOM 3550 O O . GLN B 1 167 ? -23.460 -7.527 21.560 1.00 33.53 167 GLN B O 1
ATOM 3556 N N . VAL B 1 168 ? -24.113 -7.369 19.451 1.00 25.91 168 VAL B N 1
ATOM 3557 C CA . VAL B 1 168 ? -24.282 -8.783 19.233 1.00 27.66 168 VAL B CA 1
ATOM 3558 C C . VAL B 1 168 ? -22.938 -9.491 19.386 1.00 28.72 168 VAL B C 1
ATOM 3559 O O . VAL B 1 168 ? -21.931 -9.018 18.932 1.00 31.15 168 VAL B O 1
ATOM 3563 N N . SER B 1 169 ? -22.944 -10.647 20.023 1.00 27.74 169 SER B N 1
ATOM 3564 C CA . SER B 1 169 ? -21.687 -11.399 20.289 1.00 27.50 169 SER B CA 1
ATOM 3565 C C . SER B 1 169 ? -21.975 -12.898 20.043 1.00 26.15 169 SER B C 1
ATOM 3566 O O . SER B 1 169 ? -23.138 -13.311 19.762 1.00 26.26 169 SER B O 1
ATOM 3569 N N . PRO B 1 170 ? -20.964 -13.747 20.181 1.00 29.95 170 PRO B N 1
ATOM 3570 C CA . PRO B 1 170 ? -21.208 -15.177 20.078 1.00 33.17 170 PRO B CA 1
ATOM 3571 C C . PRO B 1 170 ? -22.107 -15.815 21.118 1.00 32.85 170 PRO B C 1
ATOM 3572 O O . PRO B 1 170 ? -22.571 -16.931 20.927 1.00 35.82 170 PRO B O 1
ATOM 3576 N N . THR B 1 171 ? -22.456 -15.127 22.163 1.00 30.96 171 THR B N 1
ATOM 3577 C CA . THR B 1 171 ? -23.481 -15.682 23.083 1.00 31.53 171 THR B CA 1
ATOM 3578 C C . THR B 1 171 ? -24.906 -15.134 22.798 1.00 32.83 171 THR B C 1
ATOM 3579 O O . THR B 1 171 ? -25.807 -15.392 23.557 1.00 29.57 171 THR B O 1
ATOM 3583 N N . SER B 1 172 ? -25.090 -14.318 21.760 1.00 27.97 172 SER B N 1
ATOM 3584 C CA . SER B 1 172 ? -26.405 -13.664 21.514 1.00 23.31 172 SER B CA 1
ATOM 3585 C C . SER B 1 172 ? -27.360 -14.666 20.916 1.00 22.71 172 SER B C 1
ATOM 3586 O O . SER B 1 172 ? -26.956 -15.573 20.161 1.00 26.86 172 SER B O 1
ATOM 3589 N N . ASN B 1 173 ? -28.620 -14.529 21.229 1.00 24.22 173 ASN B N 1
ATOM 3590 C CA . ASN B 1 173 ? -29.688 -15.373 20.695 1.00 22.39 173 ASN B CA 1
ATOM 3591 C C . ASN B 1 173 ? -30.684 -14.378 20.128 1.00 24.77 173 ASN B C 1
ATOM 3592 O O . ASN B 1 173 ? -31.424 -13.722 20.880 1.00 26.66 173 ASN B O 1
ATOM 3597 N N . ILE B 1 174 ? -30.667 -14.198 18.807 1.00 22.25 174 ILE B N 1
ATOM 3598 C CA . ILE B 1 174 ? -31.410 -13.105 18.218 1.00 24.37 174 ILE B CA 1
ATOM 3599 C C . ILE B 1 174 ? -32.533 -13.511 17.273 1.00 25.31 174 ILE B C 1
ATOM 3600 O O . ILE B 1 174 ? -32.512 -14.607 16.651 1.00 24.52 174 ILE B O 1
ATOM 3605 N N . LEU B 1 175 ? -33.539 -12.631 17.197 1.00 25.06 175 LEU B N 1
ATOM 3606 C CA . LEU B 1 175 ? -34.717 -12.821 16.353 1.00 23.96 175 LEU B CA 1
ATOM 3607 C C . LEU B 1 175 ? -34.673 -11.777 15.291 1.00 25.76 175 LEU B C 1
ATOM 3608 O O . LEU B 1 175 ? -34.475 -10.569 15.606 1.00 24.16 175 LEU B O 1
ATOM 3613 N N . LEU B 1 176 ? -34.796 -12.187 14.046 1.00 22.94 176 LEU B N 1
ATOM 3614 C CA . LEU B 1 176 ? -34.906 -11.225 12.940 1.00 26.76 176 LEU B CA 1
ATOM 3615 C C . LEU B 1 176 ? -36.247 -11.371 12.262 1.00 26.89 176 LEU B C 1
ATOM 3616 O O . LEU B 1 176 ? -36.584 -12.495 11.854 1.00 25.97 176 LEU B O 1
ATOM 3621 N N . ILE B 1 177 ? -36.989 -10.262 12.077 1.00 22.84 177 ILE B N 1
ATOM 3622 C CA . ILE B 1 177 ? -38.260 -10.348 11.380 1.00 23.37 177 ILE B CA 1
ATOM 3623 C C . ILE B 1 177 ? -38.133 -9.683 10.028 1.00 25.65 177 ILE B C 1
ATOM 3624 O O . ILE B 1 177 ? -37.836 -8.535 9.972 1.00 27.25 177 ILE B O 1
ATOM 3629 N N . GLY B 1 178 ? -38.272 -10.441 8.952 1.00 25.50 178 GLY B N 1
ATOM 3630 C CA . GLY B 1 178 ? -38.130 -9.961 7.599 1.00 26.79 178 GLY B CA 1
ATOM 3631 C C . GLY B 1 178 ? -36.814 -10.501 7.078 1.00 29.65 178 GLY B C 1
ATOM 3632 O O . GLY B 1 178 ? -35.784 -10.305 7.728 1.00 33.52 178 GLY B O 1
ATOM 3633 N N . ALA B 1 179 ? -36.858 -11.243 5.960 1.00 25.43 179 ALA B N 1
ATOM 3634 C CA . ALA B 1 179 ? -35.685 -11.741 5.296 1.00 30.26 179 ALA B CA 1
ATOM 3635 C C . ALA B 1 179 ? -35.549 -11.386 3.828 1.00 32.29 179 ALA B C 1
ATOM 3636 O O . ALA B 1 179 ? -35.156 -12.216 3.001 1.00 29.34 179 ALA B O 1
ATOM 3638 N N . GLY B 1 180 ? -35.845 -10.140 3.503 1.00 29.92 180 GLY B N 1
ATOM 3639 C CA . GLY B 1 180 ? -35.613 -9.636 2.176 1.00 28.82 180 GLY B CA 1
ATOM 3640 C C . GLY B 1 180 ? -34.236 -9.030 2.020 1.00 30.91 180 GLY B C 1
ATOM 3641 O O . GLY B 1 180 ? -33.226 -9.545 2.554 1.00 29.08 180 GLY B O 1
ATOM 3642 N N . GLY B 1 181 ? -34.174 -7.904 1.293 1.00 27.21 181 GLY B N 1
ATOM 3643 C CA . GLY B 1 181 ? -32.895 -7.249 1.070 1.00 25.63 181 GLY B CA 1
ATOM 3644 C C . GLY B 1 181 ? -32.090 -7.111 2.332 1.00 26.03 181 GLY B C 1
ATOM 3645 O O . GLY B 1 181 ? -30.939 -7.604 2.425 1.00 26.98 181 GLY B O 1
ATOM 3646 N N . LEU B 1 182 ? -32.652 -6.399 3.289 1.00 23.66 182 LEU B N 1
ATOM 3647 C CA . LEU B 1 182 ? -31.934 -6.149 4.536 1.00 24.56 182 LEU B CA 1
ATOM 3648 C C . LEU B 1 182 ? -31.814 -7.401 5.346 1.00 25.20 182 LEU B C 1
ATOM 3649 O O . LEU B 1 182 ? -30.732 -7.726 5.836 1.00 24.09 182 LEU B O 1
ATOM 3654 N N . GLY B 1 183 ? -32.938 -8.084 5.537 1.00 25.47 183 GLY B N 1
ATOM 3655 C CA . GLY B 1 183 ? -32.971 -9.201 6.470 1.00 25.59 183 GLY B CA 1
ATOM 3656 C C . GLY B 1 183 ? -32.053 -10.348 6.097 1.00 25.60 183 GLY B C 1
ATOM 3657 O O . GLY B 1 183 ? -31.429 -10.948 6.965 1.00 26.08 183 GLY B O 1
ATOM 3658 N N . GLY B 1 184 ? -31.888 -10.583 4.816 1.00 25.46 184 GLY B N 1
ATOM 3659 C CA . GLY B 1 184 ? -31.025 -11.669 4.337 1.00 25.42 184 GLY B CA 1
ATOM 3660 C C . GLY B 1 184 ? -29.621 -11.374 4.654 1.00 31.21 184 GLY B C 1
ATOM 3661 O O . GLY B 1 184 ? -28.860 -12.273 5.069 1.00 28.60 184 GLY B O 1
ATOM 3662 N N . ASN B 1 185 ? -29.235 -10.101 4.464 1.00 25.85 185 ASN B N 1
ATOM 3663 C CA . ASN B 1 185 ? -27.896 -9.765 4.875 1.00 25.13 185 ASN B CA 1
ATOM 3664 C C . ASN B 1 185 ? -27.717 -9.777 6.339 1.00 22.88 185 ASN B C 1
ATOM 3665 O O . ASN B 1 185 ? -26.646 -10.131 6.781 1.00 26.64 185 ASN B O 1
ATOM 3670 N N . ALA B 1 186 ? -28.746 -9.397 7.101 1.00 24.49 186 ALA B N 1
ATOM 3671 C CA . ALA B 1 186 ? -28.657 -9.363 8.519 1.00 22.38 186 ALA B CA 1
ATOM 3672 C C . ALA B 1 186 ? -28.347 -10.767 9.069 1.00 25.37 186 ALA B C 1
ATOM 3673 O O . ALA B 1 186 ? -27.612 -10.867 10.059 1.00 23.72 186 ALA B O 1
ATOM 3675 N N . ILE B 1 187 ? -28.910 -11.774 8.411 1.00 26.95 187 ILE B N 1
ATOM 3676 C CA . ILE B 1 187 ? -28.620 -13.150 8.754 1.00 26.15 187 ILE B CA 1
ATOM 3677 C C . ILE B 1 187 ? -27.188 -13.389 8.680 1.00 24.68 187 ILE B C 1
ATOM 3678 O O . ILE B 1 187 ? -26.549 -13.856 9.641 1.00 28.29 187 ILE B O 1
ATOM 3683 N N . GLN B 1 188 ? -26.605 -13.095 7.541 1.00 26.39 188 GLN B N 1
ATOM 3684 C CA . GLN B 1 188 ? -25.179 -13.375 7.376 1.00 27.63 188 GLN B CA 1
ATOM 3685 C C . GLN B 1 188 ? -24.295 -12.504 8.305 1.00 28.91 188 GLN B C 1
ATOM 3686 O O . GLN B 1 188 ? -23.292 -12.941 8.836 1.00 28.95 188 GLN B O 1
ATOM 3692 N N . VAL B 1 189 ? -24.668 -11.254 8.545 1.00 24.80 189 VAL B N 1
ATOM 3693 C CA . VAL B 1 189 ? -23.834 -10.386 9.393 1.00 23.47 189 VAL B CA 1
ATOM 3694 C C . VAL B 1 189 ? -23.882 -10.942 10.784 1.00 24.38 189 VAL B C 1
ATOM 3695 O O . VAL B 1 189 ? -22.851 -11.033 11.448 1.00 27.78 189 VAL B O 1
ATOM 3699 N N . ALA B 1 190 ? -25.075 -11.277 11.237 1.00 24.41 190 ALA B N 1
ATOM 3700 C CA . ALA B 1 190 ? -25.229 -11.740 12.622 1.00 25.61 190 ALA B CA 1
ATOM 3701 C C . ALA B 1 190 ? -24.418 -13.051 12.840 1.00 26.46 190 ALA B C 1
ATOM 3702 O O . ALA B 1 190 ? -23.823 -13.191 13.854 1.00 28.71 190 ALA B O 1
ATOM 3704 N N . LYS B 1 191 ? -24.425 -13.950 11.857 1.00 28.15 191 LYS B N 1
ATOM 3705 C CA . LYS B 1 191 ? -23.669 -15.203 11.941 1.00 28.38 191 LYS B CA 1
ATOM 3706 C C . LYS B 1 191 ? -22.216 -14.875 11.993 1.00 31.09 191 LYS B C 1
ATOM 3707 O O . LYS B 1 191 ? -21.531 -15.476 12.742 1.00 29.70 191 LYS B O 1
ATOM 3713 N N . ALA B 1 192 ? -21.743 -13.880 11.238 1.00 28.85 192 ALA B N 1
ATOM 3714 C CA . ALA B 1 192 ? -20.330 -13.481 11.342 1.00 25.67 192 ALA B CA 1
ATOM 3715 C C . ALA B 1 192 ? -19.990 -12.963 12.711 1.00 28.94 192 ALA B C 1
ATOM 3716 O O . ALA B 1 192 ? -18.859 -13.102 13.120 1.00 28.63 192 ALA B O 1
ATOM 3718 N N . PHE B 1 193 ? -20.945 -12.343 13.441 1.00 26.73 193 PHE B N 1
ATOM 3719 C CA . PHE B 1 193 ? -20.685 -11.880 14.831 1.00 27.10 193 PHE B CA 1
ATOM 3720 C C . PHE B 1 193 ? -20.786 -13.069 15.821 1.00 27.57 193 PHE B C 1
ATOM 3721 O O . PHE B 1 193 ? -20.395 -12.917 16.971 1.00 27.05 193 PHE B O 1
ATOM 3729 N N . GLY B 1 194 ? -21.208 -14.242 15.344 1.00 32.88 194 GLY B N 1
ATOM 3730 C CA . GLY B 1 194 ? -21.205 -15.491 16.157 1.00 31.52 194 GLY B CA 1
ATOM 3731 C C . GLY B 1 194 ? -22.572 -15.801 16.717 1.00 29.75 194 GLY B C 1
ATOM 3732 O O . GLY B 1 194 ? -22.752 -16.765 17.428 1.00 28.29 194 GLY B O 1
ATOM 3733 N N . ALA B 1 195 ? -23.574 -15.003 16.394 1.00 25.14 195 ALA B N 1
ATOM 3734 C CA . ALA B 1 195 ? -24.879 -15.205 17.031 1.00 24.39 195 ALA B CA 1
ATOM 3735 C C . ALA B 1 195 ? -25.649 -16.420 16.558 1.00 23.53 195 ALA B C 1
ATOM 3736 O O . ALA B 1 195 ? -25.528 -16.860 15.438 1.00 24.36 195 ALA B O 1
ATOM 3738 N N . LYS B 1 196 ? -26.530 -16.916 17.394 1.00 24.87 196 LYS B N 1
ATOM 3739 C CA . LYS B 1 196 ? -27.600 -17.771 16.956 1.00 26.87 196 LYS B CA 1
ATOM 3740 C C . LYS B 1 196 ? -28.741 -16.919 16.394 1.00 26.06 196 LYS B C 1
ATOM 3741 O O . LYS B 1 196 ? -29.138 -15.924 17.019 1.00 26.44 196 LYS B O 1
ATOM 3745 N N . VAL B 1 197 ? -29.295 -17.318 15.248 1.00 23.80 197 VAL B N 1
ATOM 3746 C CA . VAL B 1 197 ? -30.227 -16.491 14.518 1.00 24.83 197 VAL B CA 1
ATOM 3747 C C . VAL B 1 197 ? -31.500 -17.255 14.184 1.00 24.55 197 VAL B C 1
ATOM 3748 O O . VAL B 1 197 ? -31.462 -18.331 13.482 1.00 26.12 197 VAL B O 1
ATOM 3752 N N . THR B 1 198 ? -32.601 -16.681 14.599 1.00 23.23 198 THR B N 1
ATOM 3753 C CA . THR B 1 198 ? -33.929 -17.144 14.224 1.00 23.05 198 THR B CA 1
ATOM 3754 C C . THR B 1 198 ? -34.625 -16.098 13.346 1.00 25.12 198 THR B C 1
ATOM 3755 O O . THR B 1 198 ? -34.543 -14.911 13.646 1.00 25.94 198 THR B O 1
ATOM 3759 N N . VAL B 1 199 ? -35.222 -16.526 12.229 1.00 25.22 199 VAL B N 1
ATOM 3760 C CA . VAL B 1 199 ? -35.830 -15.660 11.233 1.00 24.90 199 VAL B CA 1
ATOM 3761 C C . VAL B 1 199 ? -37.299 -15.923 11.090 1.00 28.98 199 VAL B C 1
ATOM 3762 O O . VAL B 1 199 ? -37.744 -17.083 11.055 1.00 32.77 199 VAL B O 1
ATOM 3766 N N . LEU B 1 200 ? -38.081 -14.849 11.016 1.00 25.80 200 LEU B N 1
ATOM 3767 C CA . LEU B 1 200 ? -39.500 -14.923 10.654 1.00 28.72 200 LEU B CA 1
ATOM 3768 C C . LEU B 1 200 ? -39.690 -14.199 9.323 1.00 35.52 200 LEU B C 1
ATOM 3769 O O . LEU B 1 200 ? -39.233 -13.058 9.196 1.00 31.02 200 LEU B O 1
ATOM 3774 N N . ASP B 1 201 ? -40.385 -14.821 8.354 1.00 30.93 201 ASP B N 1
ATOM 3775 C CA . ASP B 1 201 ? -40.879 -14.070 7.166 1.00 28.39 201 ASP B CA 1
ATOM 3776 C C . ASP B 1 201 ? -42.186 -14.627 6.695 1.00 29.07 201 ASP B C 1
ATOM 3777 O O . ASP B 1 201 ? -42.421 -15.831 6.863 1.00 29.85 201 ASP B O 1
ATOM 3782 N N . LYS B 1 202 ? -43.065 -13.749 6.192 1.00 30.86 202 LYS B N 1
ATOM 3783 C CA . LYS B 1 202 ? -44.420 -14.124 5.804 1.00 32.36 202 LYS B CA 1
ATOM 3784 C C . LYS B 1 202 ? -44.396 -14.816 4.402 1.00 33.02 202 LYS B C 1
ATOM 3785 O O . LYS B 1 202 ? -45.294 -15.552 4.101 1.00 34.50 202 LYS B O 1
ATOM 3791 N N . LYS B 1 203 ? -43.314 -14.655 3.647 1.00 32.71 203 LYS B N 1
ATOM 3792 C CA . LYS B 1 203 ? -43.213 -15.186 2.301 1.00 33.12 203 LYS B CA 1
ATOM 3793 C C . LYS B 1 203 ? -42.360 -16.430 2.228 1.00 35.19 203 LYS B C 1
ATOM 3794 O O . LYS B 1 203 ? -41.178 -16.453 2.624 1.00 35.55 203 LYS B O 1
ATOM 3800 N N . LYS B 1 204 ? -42.950 -17.484 1.657 1.00 38.07 204 LYS B N 1
ATOM 3801 C CA . LYS B 1 204 ? -42.281 -18.777 1.573 1.00 34.57 204 LYS B CA 1
ATOM 3802 C C . LYS B 1 204 ? -40.931 -18.713 0.953 1.00 29.52 204 LYS B C 1
ATOM 3803 O O . LYS B 1 204 ? -39.991 -19.307 1.451 1.00 30.61 204 LYS B O 1
ATOM 3809 N N . GLU B 1 205 ? -40.799 -17.992 -0.150 1.00 31.53 205 GLU B N 1
ATOM 3810 C CA . GLU B 1 205 ? -39.509 -17.966 -0.863 1.00 36.07 205 GLU B CA 1
ATOM 3811 C C . GLU B 1 205 ? -38.414 -17.253 -0.090 1.00 33.76 205 GLU B C 1
ATOM 3812 O O . GLU B 1 205 ? -37.230 -17.633 -0.194 1.00 36.26 205 GLU B O 1
ATOM 3818 N N . ALA B 1 206 ? -38.799 -16.290 0.767 1.00 29.70 206 ALA B N 1
ATOM 3819 C CA . ALA B 1 206 ? -37.830 -15.613 1.683 1.00 29.11 206 ALA B CA 1
ATOM 3820 C C . ALA B 1 206 ? -37.429 -16.524 2.825 1.00 27.77 206 ALA B C 1
ATOM 3821 O O . ALA B 1 206 ? -36.269 -16.635 3.192 1.00 25.31 206 ALA B O 1
ATOM 3823 N N . ARG B 1 207 ? -38.378 -17.305 3.327 1.00 29.38 207 ARG B N 1
ATOM 3824 C CA . ARG B 1 207 ? -37.994 -18.320 4.294 1.00 29.99 207 ARG B CA 1
ATOM 3825 C C . ARG B 1 207 ? -36.986 -19.333 3.738 1.00 31.31 207 ARG B C 1
ATOM 3826 O O . ARG B 1 207 ? -35.993 -19.723 4.425 1.00 32.47 207 ARG B O 1
ATOM 3834 N N . ASP B 1 208 ? -37.263 -19.803 2.519 1.00 36.43 208 ASP B N 1
ATOM 3835 C CA . ASP B 1 208 ? -36.361 -20.796 1.867 1.00 35.50 208 ASP B CA 1
ATOM 3836 C C . ASP B 1 208 ? -34.967 -20.217 1.671 1.00 32.26 208 ASP B C 1
ATOM 3837 O O . ASP B 1 208 ? -33.960 -20.816 1.997 1.00 35.78 208 ASP B O 1
ATOM 3842 N N . GLN B 1 209 ? -34.896 -18.989 1.178 1.00 31.46 209 GLN B N 1
ATOM 3843 C CA . GLN B 1 209 ? -33.571 -18.323 1.101 1.00 33.95 209 GLN B CA 1
ATOM 3844 C C . GLN B 1 209 ? -32.841 -18.103 2.451 1.00 32.12 209 GLN B C 1
ATOM 3845 O O . GLN B 1 209 ? -31.602 -18.304 2.587 1.00 36.04 209 GLN B O 1
ATOM 3851 N N . ALA B 1 210 ? -33.588 -17.684 3.475 1.00 32.80 210 ALA B N 1
ATOM 3852 C CA . ALA B 1 210 ? -33.042 -17.529 4.816 1.00 30.78 210 ALA B CA 1
ATOM 3853 C C . ALA B 1 210 ? -32.300 -18.802 5.287 1.00 31.83 210 ALA B C 1
ATOM 3854 O O . ALA B 1 210 ? -31.289 -18.723 5.993 1.00 32.52 210 ALA B O 1
ATOM 3856 N N . LYS B 1 211 ? -32.900 -19.959 5.029 1.00 35.48 211 LYS B N 1
ATOM 3857 C CA . LYS B 1 211 ? -32.271 -21.253 5.374 1.00 37.28 211 LYS B CA 1
ATOM 3858 C C . LYS B 1 211 ? -30.947 -21.436 4.675 1.00 33.08 211 LYS B C 1
ATOM 3859 O O . LYS B 1 211 ? -29.981 -21.818 5.302 1.00 39.68 211 LYS B O 1
ATOM 3863 N N . LYS B 1 212 ? -30.898 -21.107 3.399 1.00 35.70 212 LYS B N 1
ATOM 3864 C CA . LYS B 1 212 ? -29.664 -21.242 2.591 1.00 39.45 212 LYS B CA 1
ATOM 3865 C C . LYS B 1 212 ? -28.589 -20.244 3.053 1.00 36.98 212 LYS B C 1
ATOM 3866 O O . LYS B 1 212 ? -27.412 -20.527 2.976 1.00 34.12 212 LYS B O 1
ATOM 3870 N N . LEU B 1 213 ? -28.988 -19.136 3.673 1.00 35.57 213 LEU B N 1
ATOM 3871 C CA . LEU B 1 213 ? -28.026 -18.116 4.120 1.00 32.45 213 LEU B CA 1
ATOM 3872 C C . LEU B 1 213 ? -27.444 -18.346 5.512 1.00 34.29 213 LEU B C 1
ATOM 3873 O O . LEU B 1 213 ? -26.686 -17.539 5.980 1.00 32.72 213 LEU B O 1
ATOM 3878 N N . GLY B 1 214 ? -27.866 -19.406 6.201 1.00 37.29 214 GLY B N 1
ATOM 3879 C CA . GLY B 1 214 ? -27.252 -19.806 7.464 1.00 35.82 214 GLY B CA 1
ATOM 3880 C C . GLY B 1 214 ? -28.081 -19.553 8.740 1.00 34.24 214 GLY B C 1
ATOM 3881 O O . GLY B 1 214 ? -27.566 -19.715 9.828 1.00 35.45 214 GLY B O 1
ATOM 3882 N N . ALA B 1 215 ? -29.356 -19.167 8.635 1.00 29.92 215 ALA B N 1
ATOM 3883 C CA . ALA B 1 215 ? -30.176 -18.981 9.829 1.00 29.57 215 ALA B CA 1
ATOM 3884 C C . ALA B 1 215 ? -30.260 -20.298 10.599 1.00 31.94 215 ALA B C 1
ATOM 3885 O O . ALA B 1 215 ? -30.184 -21.319 9.988 1.00 32.11 215 ALA B O 1
ATOM 3887 N N . ASP B 1 216 ? -30.314 -20.265 11.928 1.00 30.45 216 ASP B N 1
ATOM 3888 C CA . ASP B 1 216 ? -30.330 -21.517 12.719 1.00 31.42 216 ASP B CA 1
ATOM 3889 C C . ASP B 1 216 ? -31.743 -22.040 12.759 1.00 33.13 216 ASP B C 1
ATOM 3890 O O . ASP B 1 216 ? -31.956 -23.226 12.852 1.00 34.55 216 ASP B O 1
ATOM 3895 N N . ALA B 1 217 ? -32.727 -21.153 12.674 1.00 31.46 217 ALA B N 1
ATOM 3896 C CA . ALA B 1 217 ? -34.145 -21.545 12.606 1.00 26.49 217 ALA B CA 1
ATOM 3897 C C . ALA B 1 217 ? -34.898 -20.543 11.745 1.00 31.45 217 ALA B C 1
ATOM 3898 O O . ALA B 1 217 ? -34.631 -19.323 11.833 1.00 26.67 217 ALA B O 1
ATOM 3900 N N . VAL B 1 218 ? -35.830 -21.016 10.927 1.00 28.67 218 VAL B N 1
ATOM 3901 C CA . VAL B 1 218 ? -36.741 -20.155 10.196 1.00 32.86 218 VAL B CA 1
ATOM 3902 C C . VAL B 1 218 ? -38.187 -20.569 10.188 1.00 37.80 218 VAL B C 1
ATOM 3903 O O . VAL B 1 218 ? -38.517 -21.738 10.029 1.00 36.18 218 VAL B O 1
ATOM 3907 N N . TYR B 1 219 ? -39.046 -19.580 10.438 1.00 30.84 219 TYR B N 1
ATOM 3908 C CA . TYR B 1 219 ? -40.444 -19.851 10.660 1.00 30.83 219 TYR B CA 1
ATOM 3909 C C . TYR B 1 219 ? -41.254 -18.754 10.032 1.00 28.64 219 TYR B C 1
ATOM 3910 O O . TYR B 1 219 ? -40.756 -17.632 9.709 1.00 30.20 219 TYR B O 1
ATOM 3919 N N . GLU B 1 220 ? -42.519 -19.039 9.887 1.00 29.06 220 GLU B N 1
ATOM 3920 C CA . GLU B 1 220 ? -43.528 -18.024 9.569 1.00 32.37 220 GLU B CA 1
ATOM 3921 C C . GLU B 1 220 ? -43.967 -17.377 10.865 1.00 33.82 220 GLU B C 1
ATOM 3922 O O . GLU B 1 220 ? -44.155 -16.203 10.914 1.00 35.06 220 GLU B O 1
ATOM 3928 N N . THR B 1 221 ? -44.226 -18.198 11.877 1.00 34.60 221 THR B N 1
ATOM 3929 C CA . THR B 1 221 ? -44.705 -17.779 13.148 1.00 35.61 221 THR B CA 1
ATOM 3930 C C . THR B 1 221 ? -43.933 -18.587 14.178 1.00 37.44 221 THR B C 1
ATOM 3931 O O . THR B 1 221 ? -43.612 -19.738 13.935 1.00 30.00 221 THR B O 1
ATOM 3935 N N . LEU B 1 222 ? -43.612 -17.977 15.298 1.00 31.64 222 LEU B N 1
ATOM 3936 C CA . LEU B 1 222 ? -42.803 -18.650 16.278 1.00 34.76 222 LEU B CA 1
ATOM 3937 C C . LEU B 1 222 ? -43.655 -19.719 16.953 1.00 28.62 222 LEU B C 1
ATOM 3938 O O . LEU B 1 222 ? -44.748 -19.427 17.359 1.00 29.46 222 LEU B O 1
ATOM 3943 N N . PRO B 1 223 ? -43.171 -20.944 16.994 1.00 32.61 223 PRO B N 1
ATOM 3944 C CA . PRO B 1 223 ? -43.928 -22.048 17.608 1.00 33.77 223 PRO B CA 1
ATOM 3945 C C . PRO B 1 223 ? -43.974 -21.944 19.144 1.00 38.32 223 PRO B C 1
ATOM 3946 O O . PRO B 1 223 ? -43.181 -21.206 19.767 1.00 34.07 223 PRO B O 1
ATOM 3950 N N . GLU B 1 224 ? -44.857 -22.716 19.727 1.00 35.08 224 GLU B N 1
ATOM 3951 C CA . GLU B 1 224 ? -45.140 -22.670 21.148 1.00 39.83 224 GLU B CA 1
ATOM 3952 C C . GLU B 1 224 ? -43.984 -23.056 22.023 1.00 41.79 224 GLU B C 1
ATOM 3953 O O . GLU B 1 224 ? -43.919 -22.643 23.160 1.00 45.79 224 GLU B O 1
ATOM 3959 N N . SER B 1 225 ? -43.070 -23.830 21.467 1.00 36.95 225 SER B N 1
ATOM 3960 C CA . SER B 1 225 ? -41.914 -24.242 22.173 1.00 36.64 225 SER B CA 1
ATOM 3961 C C . SER B 1 225 ? -40.913 -23.102 22.387 1.00 37.72 225 SER B C 1
ATOM 3962 O O . SER B 1 225 ? -39.976 -23.247 23.146 1.00 38.90 225 SER B O 1
ATOM 3965 N N . ILE B 1 226 ? -41.079 -21.981 21.696 1.00 36.09 226 ILE B N 1
ATOM 3966 C CA . ILE B 1 226 ? -40.186 -20.865 21.957 1.00 31.44 226 ILE B CA 1
ATOM 3967 C C . ILE B 1 226 ? -40.751 -20.120 23.163 1.00 31.42 226 ILE B C 1
ATOM 3968 O O . ILE B 1 226 ? -41.853 -19.599 23.162 1.00 29.92 226 ILE B O 1
ATOM 3973 N N . SER B 1 227 ? -39.952 -20.014 24.175 1.00 31.52 227 SER B N 1
ATOM 3974 C CA . SER B 1 227 ? -40.371 -19.254 25.375 1.00 40.43 227 SER B CA 1
ATOM 3975 C C . SER B 1 227 ? -40.463 -17.683 25.134 1.00 31.78 227 SER B C 1
ATOM 3976 O O . SER B 1 227 ? -39.658 -17.121 24.446 1.00 32.48 227 SER B O 1
ATOM 3979 N N . PRO B 1 228 ? -41.524 -17.036 25.579 1.00 36.84 228 PRO B N 1
ATOM 3980 C CA . PRO B 1 228 ? -41.416 -15.600 25.603 1.00 33.68 228 PRO B CA 1
ATOM 3981 C C . PRO B 1 228 ? -40.181 -15.141 26.366 1.00 33.43 228 PRO B C 1
ATOM 3982 O O . PRO B 1 228 ? -39.671 -15.845 27.219 1.00 29.57 228 PRO B O 1
ATOM 3986 N N . GLY B 1 229 ? -39.695 -13.936 26.079 1.00 31.74 229 GLY B N 1
ATOM 3987 C CA . GLY B 1 229 ? -38.645 -13.364 26.950 1.00 28.43 229 GLY B CA 1
ATOM 3988 C C . GLY B 1 229 ? -37.358 -14.133 26.836 1.00 27.24 229 GLY B C 1
ATOM 3989 O O . GLY B 1 229 ? -36.646 -14.258 27.799 1.00 26.87 229 GLY B O 1
ATOM 3990 N N . SER B 1 230 ? -37.035 -14.649 25.650 1.00 27.83 230 SER B N 1
ATOM 3991 C CA . SER B 1 230 ? -35.840 -15.490 25.520 1.00 25.92 230 SER B CA 1
ATOM 3992 C C . SER B 1 230 ? -34.769 -15.004 24.507 1.00 29.24 230 SER B C 1
ATOM 3993 O O . SER B 1 230 ? -33.745 -15.639 24.395 1.00 28.39 230 SER B O 1
ATOM 3996 N N . PHE B 1 231 ? -35.011 -13.908 23.760 1.00 28.29 231 PHE B N 1
ATOM 3997 C CA . PHE B 1 231 ? -34.040 -13.410 22.777 1.00 24.72 231 PHE B CA 1
ATOM 3998 C C . PHE B 1 231 ? -33.306 -12.209 23.322 1.00 27.35 231 PHE B C 1
ATOM 3999 O O . PHE B 1 231 ? -33.930 -11.281 23.851 1.00 23.12 231 PHE B O 1
ATOM 4007 N N . SER B 1 232 ? -31.992 -12.166 23.146 1.00 24.02 232 SER B N 1
ATOM 4008 C CA . SER B 1 232 ? -31.235 -11.028 23.657 1.00 26.40 232 SER B CA 1
ATOM 4009 C C . SER B 1 232 ? -31.454 -9.798 22.814 1.00 23.46 232 SER B C 1
ATOM 4010 O O . SER B 1 232 ? -31.397 -8.684 23.303 1.00 26.33 232 SER B O 1
ATOM 4013 N N . ALA B 1 233 ? -31.755 -9.979 21.547 1.00 23.20 233 ALA B N 1
ATOM 4014 C CA . ALA B 1 233 ? -32.072 -8.865 20.676 1.00 24.92 233 ALA B CA 1
ATOM 4015 C C . ALA B 1 233 ? -33.091 -9.278 19.604 1.00 25.64 233 ALA B C 1
ATOM 4016 O O . ALA B 1 233 ? -32.990 -10.391 19.055 1.00 26.15 233 ALA B O 1
ATOM 4018 N N . CYS B 1 234 ? -33.996 -8.355 19.250 1.00 23.42 234 CYS B N 1
ATOM 4019 C CA . CYS B 1 234 ? -34.983 -8.533 18.191 1.00 22.76 234 CYS B CA 1
ATOM 4020 C C . CYS B 1 234 ? -34.862 -7.406 17.175 1.00 24.43 234 CYS B C 1
ATOM 4021 O O . CYS B 1 234 ? -34.911 -6.252 17.551 1.00 25.85 234 CYS B O 1
ATOM 4024 N N . PHE B 1 235 ? -34.541 -7.755 15.914 1.00 23.43 235 PHE B N 1
ATOM 4025 C CA . PHE B 1 235 ? -34.374 -6.817 14.844 1.00 21.83 235 PHE B CA 1
ATOM 4026 C C . PHE B 1 235 ? -35.559 -6.948 13.955 1.00 25.82 235 PHE B C 1
ATOM 4027 O O . PHE B 1 235 ? -35.769 -8.001 13.358 1.00 28.01 235 PHE B O 1
ATOM 4035 N N . ASP B 1 236 ? -36.371 -5.880 13.877 1.00 24.11 236 ASP B N 1
ATOM 4036 C CA . ASP B 1 236 ? -37.560 -5.893 13.059 1.00 26.95 236 ASP B CA 1
ATOM 4037 C C . ASP B 1 236 ? -37.295 -5.128 11.775 1.00 26.32 236 ASP B C 1
ATOM 4038 O O . ASP B 1 236 ? -37.273 -3.861 11.776 1.00 26.44 236 ASP B O 1
ATOM 4043 N N . PHE B 1 237 ? -37.219 -5.863 10.664 1.00 24.64 237 PHE B N 1
ATOM 4044 C CA . PHE B 1 237 ? -37.090 -5.252 9.347 1.00 25.80 237 PHE B CA 1
ATOM 4045 C C . PHE B 1 237 ? -38.394 -4.964 8.631 1.00 28.04 237 PHE B C 1
ATOM 4046 O O . PHE B 1 237 ? -38.371 -4.545 7.490 1.00 27.25 237 PHE B O 1
ATOM 4054 N N . VAL B 1 238 ? -39.510 -5.169 9.311 1.00 26.37 238 VAL B N 1
ATOM 4055 C CA . VAL B 1 238 ? -40.812 -4.843 8.780 1.00 27.72 238 VAL B CA 1
ATOM 4056 C C . VAL B 1 238 ? -41.414 -3.605 9.504 1.00 28.75 238 VAL B C 1
ATOM 4057 O O . VAL B 1 238 ? -41.730 -2.608 8.867 1.00 24.26 238 VAL B O 1
ATOM 4061 N N . SER B 1 239 ? -41.516 -3.676 10.824 1.00 26.27 239 SER B N 1
ATOM 4062 C CA . SER B 1 239 ? -41.945 -2.587 11.682 1.00 28.38 239 SER B CA 1
ATOM 4063 C C . SER B 1 239 ? -43.399 -2.139 11.442 1.00 31.85 239 SER B C 1
ATOM 4064 O O . SER B 1 239 ? -43.646 -0.954 11.161 1.00 32.43 239 SER B O 1
ATOM 4067 N N . VAL B 1 240 ? -44.323 -3.092 11.534 1.00 29.65 240 VAL B N 1
ATOM 4068 C CA . VAL B 1 240 ? -45.735 -2.795 11.730 1.00 32.37 240 VAL B CA 1
ATOM 4069 C C . VAL B 1 240 ? -46.078 -3.248 13.139 1.00 32.78 240 VAL B C 1
ATOM 4070 O O . VAL B 1 240 ? -45.234 -3.876 13.792 1.00 28.20 240 VAL B O 1
ATOM 4074 N N . GLN B 1 241 ? -47.259 -2.882 13.633 1.00 26.60 241 GLN B N 1
ATOM 4075 C CA . GLN B 1 241 ? -47.545 -3.080 15.032 1.00 30.12 241 GLN B CA 1
ATOM 4076 C C . GLN B 1 241 ? -47.439 -4.546 15.402 1.00 30.61 241 GLN B C 1
ATOM 4077 O O . GLN B 1 241 ? -46.924 -4.878 16.460 1.00 29.73 241 GLN B O 1
ATOM 4083 N N . ALA B 1 242 ? -47.911 -5.431 14.544 1.00 28.76 242 ALA B N 1
ATOM 4084 C CA . ALA B 1 242 ? -47.940 -6.832 14.876 1.00 27.57 242 ALA B CA 1
ATOM 4085 C C . ALA B 1 242 ? -46.487 -7.420 15.027 1.00 26.17 242 ALA B C 1
ATOM 4086 O O . ALA B 1 242 ? -46.258 -8.302 15.845 1.00 29.35 242 ALA B O 1
ATOM 4088 N N . THR B 1 243 ? -45.563 -6.934 14.237 1.00 24.87 243 THR B N 1
ATOM 4089 C CA . THR B 1 243 ? -44.172 -7.459 14.272 1.00 26.60 243 THR B CA 1
ATOM 4090 C C . THR B 1 243 ? -43.465 -6.823 15.487 1.00 26.61 243 THR B C 1
ATOM 4091 O O . THR B 1 243 ? -42.662 -7.504 16.183 1.00 28.60 243 THR B O 1
ATOM 4095 N N . PHE B 1 244 ? -43.794 -5.564 15.788 1.00 27.83 244 PHE B N 1
ATOM 4096 C CA . PHE B 1 244 ? -43.278 -4.907 16.997 1.00 26.53 244 PHE B CA 1
ATOM 4097 C C . PHE B 1 244 ? -43.727 -5.640 18.251 1.00 27.93 244 PHE B C 1
ATOM 4098 O O . PHE B 1 244 ? -42.912 -5.961 19.141 1.00 24.03 244 PHE B O 1
ATOM 4106 N N . ASP B 1 245 ? -45.001 -6.020 18.286 1.00 25.10 245 ASP B N 1
ATOM 4107 C CA . ASP B 1 245 ? -45.502 -6.788 19.404 1.00 24.70 245 ASP B CA 1
ATOM 4108 C C . ASP B 1 245 ? -44.822 -8.138 19.578 1.00 25.37 245 ASP B C 1
ATOM 4109 O O . ASP B 1 245 ? -44.657 -8.611 20.719 1.00 23.68 245 ASP B O 1
ATOM 4114 N N . VAL B 1 246 ? -44.507 -8.818 18.490 1.00 25.15 246 VAL B N 1
ATOM 4115 C CA . VAL B 1 246 ? -43.752 -10.038 18.616 1.00 25.91 246 VAL B CA 1
ATOM 4116 C C . VAL B 1 246 ? -42.327 -9.765 19.179 1.00 27.69 246 VAL B C 1
ATOM 4117 O O . VAL B 1 246 ? -41.904 -10.467 20.102 1.00 25.50 246 VAL B O 1
ATOM 4121 N N . CYS B 1 247 ? -41.650 -8.698 18.742 1.00 23.93 247 CYS B N 1
ATOM 4122 C CA . CYS B 1 247 ? -40.357 -8.302 19.365 1.00 25.57 247 CYS B CA 1
ATOM 4123 C C . CYS B 1 247 ? -40.509 -8.082 20.847 1.00 26.32 247 CYS B C 1
ATOM 4124 O O . CYS B 1 247 ? -39.743 -8.623 21.650 1.00 25.75 247 CYS B O 1
ATOM 4127 N N . GLN B 1 248 ? -41.586 -7.411 21.226 1.00 23.42 248 GLN B N 1
ATOM 4128 C CA . GLN B 1 248 ? -41.726 -7.063 22.606 1.00 24.68 248 GLN B CA 1
ATOM 4129 C C . GLN B 1 248 ? -42.083 -8.280 23.486 1.00 25.65 248 GLN B C 1
ATOM 4130 O O . GLN B 1 248 ? -41.638 -8.378 24.592 1.00 25.91 248 GLN B O 1
ATOM 4136 N N . LYS B 1 249 ? -42.835 -9.231 22.959 1.00 25.88 249 LYS B N 1
ATOM 4137 C CA . LYS B 1 249 ? -43.137 -10.421 23.720 1.00 25.72 249 LYS B CA 1
ATOM 4138 C C . LYS B 1 249 ? -41.904 -11.328 23.857 1.00 23.90 249 LYS B C 1
ATOM 4139 O O . LYS B 1 249 ? -41.705 -11.953 24.857 1.00 24.68 249 LYS B O 1
ATOM 4145 N N . TYR B 1 250 ? -41.082 -11.431 22.803 1.00 25.84 250 TYR B N 1
ATOM 4146 C CA . TYR B 1 250 ? -39.996 -12.399 22.799 1.00 24.99 250 TYR B CA 1
ATOM 4147 C C . TYR B 1 250 ? -38.633 -11.902 23.255 1.00 24.47 250 TYR B C 1
ATOM 4148 O O . TYR B 1 250 ? -37.760 -12.708 23.501 1.00 25.43 250 TYR B O 1
ATOM 4157 N N . VAL B 1 251 ? -38.436 -10.584 23.355 1.00 24.57 251 VAL B N 1
ATOM 4158 C CA . VAL B 1 251 ? -37.173 -10.052 23.862 1.00 22.96 251 VAL B CA 1
ATOM 4159 C C . VAL B 1 251 ? -37.046 -10.364 25.366 1.00 27.65 251 VAL B C 1
ATOM 4160 O O . VAL B 1 251 ? -38.039 -10.261 26.100 1.00 23.70 251 VAL B O 1
ATOM 4164 N N . GLU B 1 252 ? -35.860 -10.785 25.784 1.00 23.05 252 GLU B N 1
ATOM 4165 C CA . GLU B 1 252 ? -35.504 -10.968 27.173 1.00 25.09 252 GLU B CA 1
ATOM 4166 C C . GLU B 1 252 ? -35.452 -9.666 27.961 1.00 23.06 252 GLU B C 1
ATOM 4167 O O . GLU B 1 252 ? -35.164 -8.634 27.417 1.00 20.98 252 GLU B O 1
ATOM 4173 N N . PRO B 1 253 ? -35.482 -9.764 29.270 1.00 21.16 253 PRO B N 1
ATOM 4174 C CA . PRO B 1 253 ? -35.272 -8.616 30.118 1.00 25.52 253 PRO B CA 1
ATOM 4175 C C . PRO B 1 253 ? -33.901 -8.002 29.854 1.00 27.19 253 PRO B C 1
ATOM 4176 O O . PRO B 1 253 ? -32.949 -8.751 29.570 1.00 26.06 253 PRO B O 1
ATOM 4180 N N . LYS B 1 254 ? -33.842 -6.681 29.847 1.00 26.47 254 LYS B N 1
ATOM 4181 C CA . LYS B 1 254 ? -32.701 -5.916 29.454 1.00 30.23 254 LYS B CA 1
ATOM 4182 C C . LYS B 1 254 ? -32.304 -6.058 27.986 1.00 28.45 254 LYS B C 1
ATOM 4183 O O . LYS B 1 254 ? -31.238 -5.588 27.591 1.00 25.59 254 LYS B O 1
ATOM 4189 N N . GLY B 1 255 ? -33.098 -6.759 27.196 1.00 25.35 255 GLY B N 1
ATOM 4190 C CA . GLY B 1 255 ? -32.750 -6.976 25.819 1.00 24.40 255 GLY B CA 1
ATOM 4191 C C . GLY B 1 255 ? -33.106 -5.769 24.990 1.00 24.96 255 GLY B C 1
ATOM 4192 O O . GLY B 1 255 ? -33.643 -4.758 25.494 1.00 25.14 255 GLY B O 1
ATOM 4193 N N . VAL B 1 256 ? -32.801 -5.852 23.705 1.00 24.46 256 VAL B N 1
ATOM 4194 C CA . VAL B 1 256 ? -33.007 -4.729 22.823 1.00 21.56 256 VAL B CA 1
ATOM 4195 C C . VAL B 1 256 ? -33.911 -5.053 21.656 1.00 24.65 256 VAL B C 1
ATOM 4196 O O . VAL B 1 256 ? -33.847 -6.132 21.065 1.00 23.36 256 VAL B O 1
ATOM 4200 N N . ILE B 1 257 ? -34.780 -4.091 21.311 1.00 25.18 257 ILE B N 1
ATOM 4201 C CA . ILE B 1 257 ? -35.601 -4.172 20.124 1.00 21.35 257 ILE B CA 1
ATOM 4202 C C . ILE B 1 257 ? -35.133 -3.077 19.169 1.00 21.16 257 ILE B C 1
ATOM 4203 O O . ILE B 1 257 ? -34.956 -1.931 19.580 1.00 19.34 257 ILE B O 1
ATOM 4208 N N . MET B 1 258 ? -34.877 -3.452 17.931 1.00 19.27 258 MET B N 1
ATOM 4209 C CA . MET B 1 258 ? -34.382 -2.524 16.938 1.00 23.33 258 MET B CA 1
ATOM 4210 C C . MET B 1 258 ? -35.384 -2.460 15.797 1.00 25.93 258 MET B C 1
ATOM 4211 O O . MET B 1 258 ? -35.377 -3.350 14.922 1.00 24.60 258 MET B O 1
ATOM 4216 N N . PRO B 1 259 ? -36.193 -1.406 15.734 1.00 27.67 259 PRO B N 1
ATOM 4217 C CA . PRO B 1 259 ? -37.189 -1.289 14.666 1.00 28.30 259 PRO B CA 1
ATOM 4218 C C . PRO B 1 259 ? -36.561 -0.643 13.433 1.00 29.44 259 PRO B C 1
ATOM 4219 O O . PRO B 1 259 ? -36.568 0.587 13.278 1.00 25.15 259 PRO B O 1
ATOM 4223 N N . VAL B 1 260 ? -35.879 -1.467 12.650 1.00 31.30 260 VAL B N 1
ATOM 4224 C CA . VAL B 1 260 ? -35.056 -0.969 11.547 1.00 25.11 260 VAL B CA 1
ATOM 4225 C C . VAL B 1 260 ? -35.961 -0.713 10.336 1.00 26.52 260 VAL B C 1
ATOM 4226 O O . VAL B 1 260 ? -35.696 0.201 9.550 1.00 28.37 260 VAL B O 1
ATOM 4230 N N . GLY B 1 261 ? -36.992 -1.544 10.146 1.00 23.78 261 GLY B N 1
ATOM 4231 C CA . GLY B 1 261 ? -37.943 -1.311 9.085 1.00 26.71 261 GLY B CA 1
ATOM 4232 C C . GLY B 1 261 ? -38.805 -0.081 9.285 1.00 29.98 261 GLY B C 1
ATOM 4233 O O . GLY B 1 261 ? -38.868 0.508 10.369 1.00 28.73 261 GLY B O 1
ATOM 4234 N N . LEU B 1 262 ? -39.481 0.323 8.219 1.00 29.80 262 LEU B N 1
ATOM 4235 C CA . LEU B 1 262 ? -40.291 1.533 8.246 1.00 30.81 262 LEU B CA 1
ATOM 4236 C C . LEU B 1 262 ? -41.713 1.253 7.740 1.00 27.84 262 LEU B C 1
ATOM 4237 O O . LEU B 1 262 ? -42.128 1.825 6.797 1.00 35.46 262 LEU B O 1
ATOM 4242 N N . GLY B 1 263 ? -42.449 0.390 8.390 1.00 31.08 263 GLY B N 1
ATOM 4243 C CA . GLY B 1 263 ? -43.719 -0.141 7.860 1.00 32.14 263 GLY B CA 1
ATOM 4244 C C . GLY B 1 263 ? -44.952 0.606 8.371 1.00 34.41 263 GLY B C 1
ATOM 4245 O O . GLY B 1 263 ? -46.050 0.414 7.868 1.00 39.88 263 GLY B O 1
ATOM 4246 N N . ALA B 1 264 ? -44.766 1.428 9.378 1.00 31.95 264 ALA B N 1
ATOM 4247 C CA . ALA B 1 264 ? -45.845 2.243 9.902 1.00 33.07 264 ALA B CA 1
ATOM 4248 C C . ALA B 1 264 ? -45.247 3.568 10.380 1.00 41.42 264 ALA B C 1
ATOM 4249 O O . ALA B 1 264 ? -44.046 3.632 10.705 1.00 32.57 264 ALA B O 1
ATOM 4251 N N . PRO B 1 265 ? -46.079 4.632 10.411 1.00 34.98 265 PRO B N 1
ATOM 4252 C CA . PRO B 1 265 ? -45.549 5.914 10.839 1.00 35.92 265 PRO B CA 1
ATOM 4253 C C . PRO B 1 265 ? -45.291 5.962 12.324 1.00 31.86 265 PRO B C 1
ATOM 4254 O O . PRO B 1 265 ? -44.436 6.760 12.753 1.00 32.88 265 PRO B O 1
ATOM 4258 N N . ASN B 1 266 ? -46.071 5.204 13.088 1.00 28.41 266 ASN B N 1
ATOM 4259 C CA . ASN B 1 266 ? -45.995 5.158 14.556 1.00 30.56 266 ASN B CA 1
ATOM 4260 C C . ASN B 1 266 ? -46.108 3.742 15.045 1.00 29.98 266 ASN B C 1
ATOM 4261 O O . ASN B 1 266 ? -46.738 2.925 14.390 1.00 27.74 266 ASN B O 1
ATOM 4266 N N . LEU B 1 267 ? -45.510 3.449 16.192 1.00 27.92 267 LEU B N 1
ATOM 4267 C CA . LEU B 1 267 ? -45.658 2.142 16.796 1.00 27.18 267 LEU B CA 1
ATOM 4268 C C . LEU B 1 267 ? -45.854 2.365 18.230 1.00 24.18 267 LEU B C 1
ATOM 4269 O O . LEU B 1 267 ? -45.358 3.351 18.772 1.00 28.29 267 LEU B O 1
ATOM 4274 N N . SER B 1 268 ? -46.540 1.445 18.874 1.00 25.37 268 SER B N 1
ATOM 4275 C CA . SER B 1 268 ? -46.681 1.538 20.288 1.00 28.03 268 SER B CA 1
ATOM 4276 C C . SER B 1 268 ? -46.036 0.394 21.056 1.00 28.11 268 SER B C 1
ATOM 4277 O O . SER B 1 268 ? -45.901 -0.693 20.559 1.00 30.26 268 SER B O 1
ATOM 4280 N N . PHE B 1 269 ? -45.644 0.668 22.294 1.00 27.81 269 PHE B N 1
ATOM 4281 C CA . PHE B 1 269 ? -45.138 -0.318 23.189 1.00 25.45 269 PHE B CA 1
ATOM 4282 C C . PHE B 1 269 ? -45.908 -0.353 24.445 1.00 25.26 269 PHE B C 1
ATOM 4283 O O . PHE B 1 269 ? -46.426 0.659 24.861 1.00 26.63 269 PHE B O 1
ATOM 4291 N N . ASN B 1 270 ? -45.892 -1.506 25.099 1.00 28.86 270 ASN B N 1
ATOM 4292 C CA . ASN B 1 270 ? -46.471 -1.690 26.414 1.00 29.43 270 ASN B CA 1
ATOM 4293 C C . ASN B 1 270 ? -45.530 -1.130 27.449 1.00 31.36 270 ASN B C 1
ATOM 4294 O O . ASN B 1 270 ? -44.424 -1.633 27.618 1.00 27.10 270 ASN B O 1
ATOM 4299 N N . LEU B 1 271 ? -45.959 -0.087 28.151 1.00 29.07 271 LEU B N 1
ATOM 4300 C CA . LEU B 1 271 ? -45.066 0.649 29.057 1.00 30.68 271 LEU B CA 1
ATOM 4301 C C . LEU B 1 271 ? -44.705 -0.147 30.305 1.00 30.93 271 LEU B C 1
ATOM 4302 O O . LEU B 1 271 ? -43.535 -0.176 30.740 1.00 27.81 271 LEU B O 1
ATOM 4307 N N . GLY B 1 272 ? -45.713 -0.772 30.930 1.00 28.75 272 GLY B N 1
ATOM 4308 C CA . GLY B 1 272 ? -45.445 -1.602 32.122 1.00 27.76 272 GLY B CA 1
ATOM 4309 C C . GLY B 1 272 ? -44.415 -2.666 31.857 1.00 29.39 272 GLY B C 1
ATOM 4310 O O . GLY B 1 272 ? -43.515 -2.908 32.679 1.00 30.53 272 GLY B O 1
ATOM 4311 N N . ASP B 1 273 ? -44.521 -3.303 30.685 1.00 28.45 273 ASP B N 1
ATOM 4312 C CA . ASP B 1 273 ? -43.578 -4.340 30.314 1.00 29.33 273 ASP B CA 1
ATOM 4313 C C . ASP B 1 273 ? -42.175 -3.763 30.008 1.00 26.58 273 ASP B C 1
ATOM 4314 O O . ASP B 1 273 ? -41.149 -4.300 30.474 1.00 27.01 273 ASP B O 1
ATOM 4319 N N . LEU B 1 274 ? -42.114 -2.681 29.246 1.00 24.62 274 LEU B N 1
ATOM 4320 C CA . LEU B 1 274 ? -40.842 -2.102 28.945 1.00 26.45 274 LEU B CA 1
ATOM 4321 C C . LEU B 1 274 ? -40.093 -1.684 30.246 1.00 27.88 274 LEU B C 1
ATOM 4322 O O . LEU B 1 274 ? -38.892 -1.888 30.385 1.00 23.35 274 LEU B O 1
ATOM 4327 N N . ALA B 1 275 ? -40.817 -1.068 31.183 1.00 25.41 275 ALA B N 1
ATOM 4328 C CA . ALA B 1 275 ? -40.213 -0.578 32.412 1.00 27.67 275 ALA B CA 1
ATOM 4329 C C . ALA B 1 275 ? -39.794 -1.727 33.294 1.00 27.97 275 ALA B C 1
ATOM 4330 O O . ALA B 1 275 ? -38.644 -1.821 33.770 1.00 29.10 275 ALA B O 1
ATOM 4332 N N . LEU B 1 276 ? -40.735 -2.609 33.572 1.00 29.65 276 LEU B N 1
ATOM 4333 C CA . LEU B 1 276 ? -40.478 -3.732 34.475 1.00 28.90 276 LEU B CA 1
ATOM 4334 C C . LEU B 1 276 ? -39.342 -4.658 34.058 1.00 28.58 276 LEU B C 1
ATOM 4335 O O . LEU B 1 276 ? -38.559 -5.101 34.880 1.00 29.68 276 LEU B O 1
ATOM 4340 N N . ARG B 1 277 ? -39.246 -4.930 32.763 1.00 28.32 277 ARG B N 1
ATOM 4341 C CA . ARG B 1 277 ? -38.212 -5.811 32.266 1.00 26.82 277 ARG B CA 1
ATOM 4342 C C . ARG B 1 277 ? -37.016 -5.039 31.677 1.00 26.06 277 ARG B C 1
ATOM 4343 O O . ARG B 1 277 ? -36.101 -5.655 31.128 1.00 26.20 277 ARG B O 1
ATOM 4351 N N . GLU B 1 278 ? -37.059 -3.717 31.782 1.00 27.22 278 GLU B N 1
ATOM 4352 C CA . GLU B 1 278 ? -35.972 -2.792 31.317 1.00 26.87 278 GLU B CA 1
ATOM 4353 C C . GLU B 1 278 ? -35.603 -3.048 29.851 1.00 28.98 278 GLU B C 1
ATOM 4354 O O . GLU B 1 278 ? -34.409 -3.175 29.491 1.00 27.81 278 GLU B O 1
ATOM 4360 N N . ILE B 1 279 ? -36.627 -3.031 28.998 1.00 23.78 279 ILE B N 1
ATOM 4361 C CA . ILE B 1 279 ? -36.404 -3.269 27.545 1.00 23.41 279 ILE B CA 1
ATOM 4362 C C . ILE B 1 279 ? -35.903 -1.986 26.996 1.00 21.64 279 ILE B C 1
ATOM 4363 O O . ILE B 1 279 ? -36.242 -0.902 27.471 1.00 20.87 279 ILE B O 1
ATOM 4368 N N . ARG B 1 280 ? -35.082 -2.078 25.974 1.00 22.90 280 ARG B N 1
ATOM 4369 C CA . ARG B 1 280 ? -34.509 -0.907 25.296 1.00 21.46 280 ARG B CA 1
ATOM 4370 C C . ARG B 1 280 ? -34.911 -0.931 23.894 1.00 20.97 280 ARG B C 1
ATOM 4371 O O . ARG B 1 280 ? -34.899 -2.001 23.253 1.00 25.13 280 ARG B O 1
ATOM 4379 N N . ILE B 1 281 ? -35.306 0.209 23.358 1.00 21.65 281 ILE B N 1
ATOM 4380 C CA . ILE B 1 281 ? -35.661 0.312 21.936 1.00 22.82 281 ILE B CA 1
ATOM 4381 C C . ILE B 1 281 ? -34.656 1.280 21.362 1.00 22.75 281 ILE B C 1
ATOM 4382 O O . ILE B 1 281 ? -34.559 2.412 21.840 1.00 24.31 281 ILE B O 1
ATOM 4387 N N . LEU B 1 282 ? -33.900 0.879 20.373 1.00 22.55 282 LEU B N 1
ATOM 4388 C CA . LEU B 1 282 ? -32.831 1.719 19.840 1.00 22.92 282 LEU B CA 1
ATOM 4389 C C . LEU B 1 282 ? -33.089 2.007 18.365 1.00 23.45 282 LEU B C 1
ATOM 4390 O O . LEU B 1 282 ? -33.171 1.080 17.540 1.00 22.93 282 LEU B O 1
ATOM 4395 N N . GLY B 1 283 ? -33.210 3.276 18.020 1.00 22.39 283 GLY B N 1
ATOM 4396 C CA . GLY B 1 283 ? -33.281 3.643 16.649 1.00 26.63 283 GLY B CA 1
ATOM 4397 C C . GLY B 1 283 ? -31.924 3.536 15.955 1.00 25.71 283 GLY B C 1
ATOM 4398 O O . GLY B 1 283 ? -30.864 3.807 16.552 1.00 26.32 283 GLY B O 1
ATOM 4399 N N . SER B 1 284 ? -31.997 3.176 14.677 1.00 26.90 284 SER B N 1
ATOM 4400 C CA . SER B 1 284 ? -30.819 2.935 13.832 1.00 26.04 284 SER B CA 1
ATOM 4401 C C . SER B 1 284 ? -31.118 3.431 12.431 1.00 23.18 284 SER B C 1
ATOM 4402 O O . SER B 1 284 ? -32.183 3.195 11.896 1.00 26.09 284 SER B O 1
ATOM 4405 N N . PHE B 1 285 ? -30.204 4.196 11.882 1.00 26.10 285 PHE B N 1
ATOM 4406 C CA . PHE B 1 285 ? -30.364 4.764 10.539 1.00 24.66 285 PHE B CA 1
ATOM 4407 C C . PHE B 1 285 ? -29.154 4.486 9.676 1.00 21.77 285 PHE B C 1
ATOM 4408 O O . PHE B 1 285 ? -28.081 5.027 9.881 1.00 22.56 285 PHE B O 1
ATOM 4416 N N . TRP B 1 286 ? -29.367 3.675 8.645 1.00 25.18 286 TRP B N 1
ATOM 4417 C CA . TRP B 1 286 ? -28.386 3.478 7.574 1.00 21.44 286 TRP B CA 1
ATOM 4418 C C . TRP B 1 286 ? -27.076 2.983 8.149 1.00 22.26 286 TRP B C 1
ATOM 4419 O O . TRP B 1 286 ? -27.084 2.097 9.004 1.00 22.53 286 TRP B O 1
ATOM 4430 N N . GLY B 1 287 ? -25.971 3.648 7.804 1.00 25.02 287 GLY B N 1
ATOM 4431 C CA . GLY B 1 287 ? -24.717 3.474 8.427 1.00 23.96 287 GLY B CA 1
ATOM 4432 C C . GLY B 1 287 ? -23.714 4.568 8.123 1.00 25.67 287 GLY B C 1
ATOM 4433 O O . GLY B 1 287 ? -23.910 5.496 7.360 1.00 25.02 287 GLY B O 1
ATOM 4434 N N . THR B 1 288 ? -22.600 4.430 8.767 1.00 24.77 288 THR B N 1
ATOM 4435 C CA . THR B 1 288 ? -21.519 5.401 8.769 1.00 25.92 288 THR B CA 1
ATOM 4436 C C . THR B 1 288 ? -20.424 5.018 7.700 1.00 27.07 288 THR B C 1
ATOM 4437 O O . THR B 1 288 ? -20.426 3.908 7.116 1.00 26.62 288 THR B O 1
ATOM 4441 N N . THR B 1 289 ? -19.576 5.969 7.388 1.00 24.42 289 THR B N 1
ATOM 4442 C CA . THR B 1 289 ? -18.446 5.747 6.485 1.00 28.46 289 THR B CA 1
ATOM 4443 C C . THR B 1 289 ? -17.539 4.587 7.016 1.00 27.31 289 THR B C 1
ATOM 4444 O O . THR B 1 289 ? -17.162 3.697 6.247 1.00 26.60 289 THR B O 1
ATOM 4448 N N . ASN B 1 290 ? -17.195 4.610 8.307 1.00 25.96 290 ASN B N 1
ATOM 4449 C CA . ASN B 1 290 ? -16.363 3.519 8.858 1.00 27.18 290 ASN B CA 1
ATOM 4450 C C . ASN B 1 290 ? -17.079 2.187 8.790 1.00 25.96 290 ASN B C 1
ATOM 4451 O O . ASN B 1 290 ? -16.461 1.190 8.448 1.00 28.27 290 ASN B O 1
ATOM 4456 N N . ASP B 1 291 ? -18.404 2.194 8.946 1.00 24.62 291 ASP B N 1
ATOM 4457 C CA . ASP B 1 291 ? -19.188 1.001 8.873 1.00 22.06 291 ASP B CA 1
ATOM 4458 C C . ASP B 1 291 ? -19.079 0.413 7.452 1.00 23.95 291 ASP B C 1
ATOM 4459 O O . ASP B 1 291 ? -19.061 -0.799 7.298 1.00 25.09 291 ASP B O 1
ATOM 4464 N N . LEU B 1 292 ? -19.174 1.260 6.410 1.00 23.19 292 LEU B N 1
ATOM 4465 C CA . LEU B 1 292 ? -19.088 0.772 5.029 1.00 24.27 292 LEU B CA 1
ATOM 4466 C C . LEU B 1 292 ? -17.734 0.110 4.727 1.00 24.63 292 LEU B C 1
ATOM 4467 O O . LEU B 1 292 ? -17.727 -0.930 4.049 1.00 26.55 292 LEU B O 1
ATOM 4472 N N . ASP B 1 293 ? -16.638 0.743 5.166 1.00 24.32 293 ASP B N 1
ATOM 4473 C CA . ASP B 1 293 ? -15.310 0.106 5.074 1.00 27.37 293 ASP B CA 1
ATOM 4474 C C . ASP B 1 293 ? -15.321 -1.258 5.781 1.00 32.55 293 ASP B C 1
ATOM 4475 O O . ASP B 1 293 ? -14.888 -2.236 5.180 1.00 28.68 293 ASP B O 1
ATOM 4480 N N . ASP B 1 294 ? -15.917 -1.348 6.990 1.00 27.79 294 ASP B N 1
ATOM 4481 C CA . ASP B 1 294 ? -16.067 -2.663 7.668 1.00 30.70 294 ASP B CA 1
ATOM 4482 C C . ASP B 1 294 ? -16.891 -3.640 6.840 1.00 29.38 294 ASP B C 1
ATOM 4483 O O . ASP B 1 294 ? -16.559 -4.827 6.684 1.00 27.33 294 ASP B O 1
ATOM 4488 N N . VAL B 1 295 ? -18.019 -3.176 6.301 1.00 23.49 295 VAL B N 1
ATOM 4489 C CA . VAL B 1 295 ? -18.873 -4.076 5.520 1.00 24.58 295 VAL B CA 1
ATOM 4490 C C . VAL B 1 295 ? -18.146 -4.658 4.283 1.00 25.52 295 VAL B C 1
ATOM 4491 O O . VAL B 1 295 ? -18.316 -5.837 3.945 1.00 25.91 295 VAL B O 1
ATOM 4495 N N . LEU B 1 296 ? -17.445 -3.795 3.538 1.00 27.59 296 LEU B N 1
ATOM 4496 C CA . LEU B 1 296 ? -16.851 -4.220 2.267 1.00 30.36 296 LEU B CA 1
ATOM 4497 C C . LEU B 1 296 ? -15.728 -5.225 2.564 1.00 28.71 296 LEU B C 1
ATOM 4498 O O . LEU B 1 296 ? -15.470 -6.099 1.746 1.00 30.08 296 LEU B O 1
ATOM 4503 N N . LYS B 1 297 ? -15.106 -5.076 3.713 1.00 33.16 297 LYS B N 1
ATOM 4504 C CA . LYS B 1 297 ? -14.090 -6.012 4.176 1.00 36.66 297 LYS B CA 1
ATOM 4505 C C . LYS B 1 297 ? -14.720 -7.361 4.545 1.00 36.54 297 LYS B C 1
ATOM 4506 O O . LYS B 1 297 ? -14.263 -8.394 4.065 1.00 34.82 297 LYS B O 1
ATOM 4511 N N . LEU B 1 298 ? -15.854 -7.359 5.255 1.00 32.82 298 LEU B N 1
ATOM 4512 C CA . LEU B 1 298 ? -16.603 -8.621 5.462 1.00 31.92 298 LEU B CA 1
ATOM 4513 C C . LEU B 1 298 ? -16.987 -9.294 4.149 1.00 34.55 298 LEU B C 1
ATOM 4514 O O . LEU B 1 298 ? -16.887 -10.525 4.001 1.00 30.82 298 LEU B O 1
ATOM 4519 N N . VAL B 1 299 ? -17.474 -8.510 3.204 1.00 31.20 299 VAL B N 1
ATOM 4520 C CA . VAL B 1 299 ? -17.887 -9.062 1.917 1.00 29.59 299 VAL B CA 1
ATOM 4521 C C . VAL B 1 299 ? -16.644 -9.622 1.179 1.00 31.16 299 VAL B C 1
ATOM 4522 O O . VAL B 1 299 ? -16.706 -10.685 0.578 1.00 32.56 299 VAL B O 1
ATOM 4526 N N . SER B 1 300 ? -15.552 -8.886 1.246 1.00 31.95 300 SER B N 1
ATOM 4527 C CA . SER B 1 300 ? -14.323 -9.277 0.576 1.00 35.92 300 SER B CA 1
ATOM 4528 C C . SER B 1 300 ? -13.760 -10.590 1.148 1.00 39.36 300 SER B C 1
ATOM 4529 O O . SER B 1 300 ? -13.248 -11.419 0.410 1.00 35.76 300 SER B O 1
ATOM 4532 N N . GLU B 1 301 ? -13.900 -10.767 2.454 1.00 40.29 301 GLU B N 1
ATOM 4533 C CA . GLU B 1 301 ? -13.446 -11.981 3.140 1.00 38.48 301 GLU B CA 1
ATOM 4534 C C . GLU B 1 301 ? -14.424 -13.118 3.054 1.00 40.69 301 GLU B C 1
ATOM 4535 O O . GLU B 1 301 ? -14.217 -14.134 3.688 1.00 52.07 301 GLU B O 1
ATOM 4541 N N . GLY B 1 302 ? -15.498 -12.974 2.297 1.00 33.50 302 GLY B N 1
ATOM 4542 C CA . GLY B 1 302 ? -16.404 -14.063 2.108 1.00 33.54 302 GLY B CA 1
ATOM 4543 C C . GLY B 1 302 ? -17.393 -14.323 3.246 1.00 38.13 302 GLY B C 1
ATOM 4544 O O . GLY B 1 302 ? -18.214 -15.210 3.142 1.00 34.18 302 GLY B O 1
ATOM 4545 N N . LYS B 1 303 ? -17.358 -13.519 4.300 1.00 36.05 303 LYS B N 1
ATOM 4546 C CA . LYS B 1 303 ? -18.272 -13.733 5.417 1.00 38.25 303 LYS B CA 1
ATOM 4547 C C . LYS B 1 303 ? -19.708 -13.346 5.097 1.00 36.00 303 LYS B C 1
ATOM 4548 O O . LYS B 1 303 ? -20.610 -13.790 5.727 1.00 37.67 303 LYS B O 1
ATOM 4554 N N . VAL B 1 304 ? -19.916 -12.454 4.129 1.00 30.79 304 VAL B N 1
ATOM 4555 C CA . VAL B 1 304 ? -21.270 -12.024 3.777 1.00 28.78 304 VAL B CA 1
ATOM 4556 C C . VAL B 1 304 ? -21.311 -12.058 2.280 1.00 31.01 304 VAL B C 1
ATOM 4557 O O . VAL B 1 304 ? -20.392 -11.504 1.668 1.00 34.19 304 VAL B O 1
ATOM 4561 N N . LYS B 1 305 ? -22.332 -12.683 1.706 1.00 29.35 305 LYS B N 1
ATOM 4562 C CA . LYS B 1 305 ? -22.487 -12.846 0.255 1.00 31.20 305 LYS B CA 1
ATOM 4563 C C . LYS B 1 305 ? -23.869 -12.409 -0.091 1.00 34.08 305 LYS B C 1
ATOM 4564 O O . LYS B 1 305 ? -24.837 -13.191 -0.035 1.00 31.88 305 LYS B O 1
ATOM 4570 N N . PRO B 1 306 ? -24.013 -11.125 -0.430 1.00 35.53 306 PRO B N 1
ATOM 4571 C CA . PRO B 1 306 ? -25.343 -10.570 -0.587 1.00 31.53 306 PRO B CA 1
ATOM 4572 C C . PRO B 1 306 ? -26.087 -11.193 -1.757 1.00 32.33 306 PRO B C 1
ATOM 4573 O O . PRO B 1 306 ? -25.506 -11.408 -2.796 1.00 36.49 306 PRO B O 1
ATOM 4577 N N . VAL B 1 307 ? -27.380 -11.467 -1.595 1.00 37.92 307 VAL B N 1
ATOM 4578 C CA . VAL B 1 307 ? -28.141 -12.013 -2.677 1.00 34.72 307 VAL B CA 1
ATOM 4579 C C . VAL B 1 307 ? -28.549 -10.871 -3.618 1.00 34.16 307 VAL B C 1
ATOM 4580 O O . VAL B 1 307 ? -29.251 -9.922 -3.243 1.00 31.75 307 VAL B O 1
ATOM 4584 N N . VAL B 1 308 ? -28.016 -10.924 -4.834 1.00 32.47 308 VAL B N 1
ATOM 4585 C CA . VAL B 1 308 ? -28.183 -9.836 -5.832 1.00 37.12 308 VAL B CA 1
ATOM 4586 C C . VAL B 1 308 ? -28.379 -10.411 -7.226 1.00 38.02 308 VAL B C 1
ATOM 4587 O O . VAL B 1 308 ? -27.665 -11.328 -7.610 1.00 37.78 308 VAL B O 1
ATOM 4591 N N . ARG B 1 309 ? -29.385 -9.920 -7.937 1.00 36.57 309 ARG B N 1
ATOM 4592 C CA . ARG B 1 309 ? -29.521 -10.174 -9.365 1.00 40.14 309 ARG B CA 1
ATOM 4593 C C . ARG B 1 309 ? -29.432 -8.817 -10.132 1.00 42.19 309 ARG B C 1
ATOM 4594 O O . ARG B 1 309 ? -29.888 -7.776 -9.640 1.00 39.48 309 ARG B O 1
ATOM 4599 N N . SER B 1 310 ? -28.813 -8.824 -11.308 1.00 43.77 310 SER B N 1
ATOM 4600 C CA . SER B 1 310 ? -28.591 -7.594 -12.108 1.00 41.15 310 SER B CA 1
ATOM 4601 C C . SER B 1 310 ? -29.608 -7.422 -13.258 1.00 46.39 310 SER B C 1
ATOM 4602 O O . SER B 1 310 ? -30.196 -8.391 -13.743 1.00 45.46 310 SER B O 1
ATOM 4605 N N . ALA B 1 311 ? -29.826 -6.180 -13.664 1.00 37.79 311 ALA B N 1
ATOM 4606 C CA . ALA B 1 311 ? -30.616 -5.859 -14.812 1.00 36.42 311 ALA B CA 1
ATOM 4607 C C . ALA B 1 311 ? -30.154 -4.517 -15.381 1.00 39.73 311 ALA B C 1
ATOM 4608 O O . ALA B 1 311 ? -29.369 -3.794 -14.742 1.00 35.19 311 ALA B O 1
ATOM 4610 N N . LYS B 1 312 ? -30.605 -4.182 -16.588 1.00 38.41 312 LYS B N 1
ATOM 4611 C CA . LYS B 1 312 ? -30.212 -2.897 -17.200 1.00 38.05 312 LYS B CA 1
ATOM 4612 C C . LYS B 1 312 ? -31.036 -1.821 -16.544 1.00 33.72 312 LYS B C 1
ATOM 4613 O O . LYS B 1 312 ? -32.205 -2.019 -16.209 1.00 38.45 312 LYS B O 1
ATOM 4617 N N . LEU B 1 313 ? -30.436 -0.649 -16.377 1.00 37.55 313 LEU B N 1
ATOM 4618 C CA . LEU B 1 313 ? -31.116 0.463 -15.722 1.00 37.36 313 LEU B CA 1
ATOM 4619 C C . LEU B 1 313 ? -32.445 0.827 -16.366 1.00 38.54 313 LEU B C 1
ATOM 4620 O O . LEU B 1 313 ? -33.428 1.130 -15.648 1.00 36.04 313 LEU B O 1
ATOM 4625 N N . LYS B 1 314 ? -32.524 0.761 -17.705 1.00 42.25 314 LYS B N 1
ATOM 4626 C CA . LYS B 1 314 ? -33.846 0.967 -18.423 1.00 39.04 314 LYS B CA 1
ATOM 4627 C C . LYS B 1 314 ? -35.001 0.106 -17.945 1.00 35.37 314 LYS B C 1
ATOM 4628 O O . LYS B 1 314 ? -36.142 0.521 -17.969 1.00 39.20 314 LYS B O 1
ATOM 4634 N N . GLU B 1 315 ? -34.701 -1.053 -17.417 1.00 36.89 315 GLU B N 1
ATOM 4635 C CA . GLU B 1 315 ? -35.706 -1.917 -16.834 1.00 40.66 315 GLU B CA 1
ATOM 4636 C C . GLU B 1 315 ? -36.223 -1.476 -15.437 1.00 41.18 315 GLU B C 1
ATOM 4637 O O . GLU B 1 315 ? -37.153 -2.075 -14.905 1.00 41.15 315 GLU B O 1
ATOM 4643 N N . LEU B 1 316 ? -35.692 -0.386 -14.876 1.00 37.92 316 LEU B N 1
ATOM 4644 C CA . LEU B 1 316 ? -36.034 -0.009 -13.496 1.00 35.40 316 LEU B CA 1
ATOM 4645 C C . LEU B 1 316 ? -37.544 0.072 -13.244 1.00 37.06 316 LEU B C 1
ATOM 4646 O O . LEU B 1 316 ? -38.016 -0.440 -12.215 1.00 37.96 316 LEU B O 1
ATOM 4651 N N . PRO B 1 317 ? -38.312 0.754 -14.122 1.00 36.94 317 PRO B N 1
ATOM 4652 C CA . PRO B 1 317 ? -39.763 0.817 -13.803 1.00 35.35 317 PRO B CA 1
ATOM 4653 C C . PRO B 1 317 ? -40.458 -0.574 -13.619 1.00 39.81 317 PRO B C 1
ATOM 4654 O O . PRO B 1 317 ? -41.373 -0.715 -12.797 1.00 40.62 317 PRO B O 1
ATOM 4658 N N . GLU B 1 318 ? -39.983 -1.593 -14.318 1.00 40.41 318 GLU B N 1
ATOM 4659 C CA . GLU B 1 318 ? -40.591 -2.929 -14.169 1.00 47.63 318 GLU B CA 1
ATOM 4660 C C . GLU B 1 318 ? -40.262 -3.500 -12.814 1.00 48.03 318 GLU B C 1
ATOM 4661 O O . GLU B 1 318 ? -41.087 -4.189 -12.201 1.00 41.80 318 GLU B O 1
ATOM 4667 N N . TYR B 1 319 ? -39.014 -3.291 -12.378 1.00 43.11 319 TYR B N 1
ATOM 4668 C CA . TYR B 1 319 ? -38.607 -3.851 -11.089 1.00 41.44 319 TYR B CA 1
ATOM 4669 C C . TYR B 1 319 ? -39.190 -3.089 -9.921 1.00 38.22 319 TYR B C 1
ATOM 4670 O O . TYR B 1 319 ? -39.479 -3.671 -8.856 1.00 39.07 319 TYR B O 1
ATOM 4679 N N . ILE B 1 320 ? -39.454 -1.814 -10.131 1.00 36.32 320 ILE B N 1
ATOM 4680 C CA . ILE B 1 320 ? -40.163 -1.017 -9.107 1.00 41.86 320 ILE B CA 1
ATOM 4681 C C . ILE B 1 320 ? -41.532 -1.638 -8.805 1.00 44.75 320 ILE B C 1
ATOM 4682 O O . ILE B 1 320 ? -41.865 -1.891 -7.644 1.00 38.32 320 ILE B O 1
ATOM 4687 N N . GLU B 1 321 ? -42.300 -1.949 -9.847 1.00 50.21 321 GLU B N 1
ATOM 4688 C CA . GLU B 1 321 ? -43.621 -2.612 -9.657 1.00 51.41 321 GLU B CA 1
ATOM 4689 C C . GLU B 1 321 ? -43.480 -3.943 -8.941 1.00 42.83 321 GLU B C 1
ATOM 4690 O O . GLU B 1 321 ? -44.267 -4.269 -8.047 1.00 45.04 321 GLU B O 1
ATOM 4696 N N . LYS B 1 322 ? -42.520 -4.740 -9.386 1.00 40.90 322 LYS B N 1
ATOM 4697 C CA . LYS B 1 322 ? -42.248 -6.040 -8.769 1.00 40.57 322 LYS B CA 1
ATOM 4698 C C . LYS B 1 322 ? -42.008 -5.977 -7.249 1.00 49.99 322 LYS B C 1
ATOM 4699 O O . LYS B 1 322 ? -42.577 -6.780 -6.500 1.00 40.68 322 LYS B O 1
ATOM 4705 N N . LEU B 1 323 ? -41.199 -4.999 -6.809 1.00 41.72 323 LEU B N 1
ATOM 4706 C CA . LEU B 1 323 ? -40.852 -4.858 -5.415 1.00 39.57 323 LEU B CA 1
ATOM 4707 C C . LEU B 1 323 ? -42.052 -4.411 -4.624 1.00 36.53 323 LEU B C 1
ATOM 4708 O O . LEU B 1 323 ? -42.268 -4.864 -3.519 1.00 34.09 323 LEU B O 1
ATOM 4713 N N . ARG B 1 324 ? -42.795 -3.476 -5.190 1.00 37.42 324 ARG B N 1
ATOM 4714 C CA . ARG B 1 324 ? -44.057 -3.036 -4.644 1.00 42.01 324 ARG B CA 1
ATOM 4715 C C . ARG B 1 324 ? -45.024 -4.232 -4.329 1.00 44.42 324 ARG B C 1
ATOM 4716 O O . ARG B 1 324 ? -45.839 -4.166 -3.396 1.00 37.62 324 ARG B O 1
ATOM 4724 N N . ASN B 1 325 ? -44.943 -5.288 -5.116 1.00 40.58 325 ASN B N 1
ATOM 4725 C CA . ASN B 1 325 ? -45.740 -6.518 -4.875 1.00 44.33 325 ASN B CA 1
ATOM 4726 C C . ASN B 1 325 ? -44.913 -7.659 -4.253 1.00 46.66 325 ASN B C 1
ATOM 4727 O O . ASN B 1 325 ? -45.354 -8.793 -4.201 1.00 45.54 325 ASN B O 1
ATOM 4732 N N . ASN B 1 326 ? -43.706 -7.344 -3.757 1.00 41.08 326 ASN B N 1
ATOM 4733 C CA . ASN B 1 326 ? -42.896 -8.327 -3.017 1.00 35.58 326 ASN B CA 1
ATOM 4734 C C . ASN B 1 326 ? -42.632 -9.577 -3.843 1.00 39.45 326 ASN B C 1
ATOM 4735 O O . ASN B 1 326 ? -42.625 -10.731 -3.324 1.00 43.71 326 ASN B O 1
ATOM 4740 N N . ALA B 1 327 ? -42.324 -9.351 -5.102 1.00 42.31 327 ALA B N 1
ATOM 4741 C CA . ALA B 1 327 ? -42.291 -10.408 -6.106 1.00 43.89 327 ALA B CA 1
ATOM 4742 C C . ALA B 1 327 ? -40.973 -11.033 -6.354 1.00 42.72 327 ALA B C 1
ATOM 4743 O O . ALA B 1 327 ? -40.896 -12.054 -7.045 1.00 48.83 327 ALA B O 1
ATOM 4745 N N . TYR B 1 328 ? -39.907 -10.481 -5.805 1.00 36.84 328 TYR B N 1
ATOM 4746 C CA . TYR B 1 328 ? -38.647 -11.219 -5.805 1.00 35.88 328 TYR B CA 1
ATOM 4747 C C . TYR B 1 328 ? -37.974 -11.220 -4.428 1.00 32.58 328 TYR B C 1
ATOM 4748 O O . TYR B 1 328 ? -38.389 -10.550 -3.525 1.00 30.78 328 TYR B O 1
ATOM 4757 N N . GLU B 1 329 ? -36.896 -11.982 -4.305 1.00 31.51 329 GLU B N 1
ATOM 4758 C CA . GLU B 1 329 ? -36.171 -12.113 -3.102 1.00 35.36 329 GLU B CA 1
ATOM 4759 C C . GLU B 1 329 ? -34.789 -11.498 -3.294 1.00 34.48 329 GLU B C 1
ATOM 4760 O O . GLU B 1 329 ? -34.224 -11.544 -4.382 1.00 36.36 329 GLU B O 1
ATOM 4766 N N . GLY B 1 330 ? -34.174 -11.002 -2.224 1.00 37.45 330 GLY B N 1
ATOM 4767 C CA . GLY B 1 330 ? -32.832 -10.413 -2.381 1.00 36.41 330 GLY B CA 1
ATOM 4768 C C . GLY B 1 330 ? -32.905 -9.047 -3.050 1.00 32.28 330 GLY B C 1
ATOM 4769 O O . GLY B 1 330 ? -33.948 -8.491 -3.155 1.00 32.50 330 GLY B O 1
ATOM 4770 N N . ARG B 1 331 ? -31.766 -8.488 -3.431 1.00 36.19 331 ARG B N 1
ATOM 4771 C CA . ARG B 1 331 ? -31.708 -7.165 -4.075 1.00 33.61 331 ARG B CA 1
ATOM 4772 C C . ARG B 1 331 ? -31.663 -7.329 -5.569 1.00 32.97 331 ARG B C 1
ATOM 4773 O O . ARG B 1 331 ? -31.074 -8.303 -6.082 1.00 34.02 331 ARG B O 1
ATOM 4781 N N . VAL B 1 332 ? -32.241 -6.381 -6.279 1.00 32.77 332 VAL B N 1
ATOM 4782 C CA . VAL B 1 332 ? -31.892 -6.207 -7.690 1.00 31.78 332 VAL B CA 1
ATOM 4783 C C . VAL B 1 332 ? -31.089 -4.911 -7.813 1.00 33.09 332 VAL B C 1
ATOM 4784 O O . VAL B 1 332 ? -31.406 -3.876 -7.148 1.00 30.94 332 VAL B O 1
ATOM 4788 N N . VAL B 1 333 ? -30.040 -4.981 -8.604 1.00 32.55 333 VAL B N 1
ATOM 4789 C CA . VAL B 1 333 ? -29.214 -3.823 -8.930 1.00 35.98 333 VAL B CA 1
ATOM 4790 C C . VAL B 1 333 ? -29.226 -3.610 -10.440 1.00 35.36 333 VAL B C 1
ATOM 4791 O O . VAL B 1 333 ? -29.508 -4.542 -11.219 1.00 42.02 333 VAL B O 1
ATOM 4795 N N . PHE B 1 334 ? -28.910 -2.398 -10.852 1.00 30.66 334 PHE B N 1
ATOM 4796 C CA . PHE B 1 334 ? -29.008 -1.975 -12.259 1.00 30.01 334 PHE B CA 1
ATOM 4797 C C . PHE B 1 334 ? -27.676 -1.458 -12.805 1.00 32.38 334 PHE B C 1
ATOM 4798 O O . PHE B 1 334 ? -26.917 -0.723 -12.092 1.00 29.98 334 PHE B O 1
ATOM 4806 N N . ASN B 1 335 ? -27.339 -1.894 -14.022 1.00 35.51 335 ASN B N 1
ATOM 4807 C CA . ASN B 1 335 ? -26.163 -1.421 -14.721 1.00 35.96 335 ASN B CA 1
ATOM 4808 C C . ASN B 1 335 ? -26.591 -0.340 -15.731 1.00 36.03 335 ASN B C 1
ATOM 4809 O O . ASN B 1 335 ? -27.424 -0.602 -16.561 1.00 37.00 335 ASN B O 1
ATOM 4814 N N . PRO B 1 336 ? -26.058 0.915 -15.622 1.00 35.83 336 PRO B N 1
ATOM 4815 C CA . PRO B 1 336 ? -26.564 1.989 -16.534 1.00 37.29 336 PRO B CA 1
ATOM 4816 C C . PRO B 1 336 ? -26.110 1.879 -17.969 1.00 35.17 336 PRO B C 1
ATOM 4817 O O . PRO B 1 336 ? -25.058 1.291 -18.106 1.00 45.09 336 PRO B O 1
ATOM 4821 N N . LEU C 1 18 ? 12.904 30.695 15.847 1.00 64.29 18 LEU C N 1
ATOM 4822 C CA . LEU C 1 18 ? 11.588 31.141 15.327 1.00 78.70 18 LEU C CA 1
ATOM 4823 C C . LEU C 1 18 ? 11.193 32.521 15.962 1.00 91.50 18 LEU C C 1
ATOM 4824 O O . LEU C 1 18 ? 11.005 32.620 17.175 1.00 98.63 18 LEU C O 1
ATOM 4829 N N . ASN C 1 19 ? 11.088 33.568 15.127 1.00 89.15 19 ASN C N 1
ATOM 4830 C CA . ASN C 1 19 ? 11.058 34.998 15.564 1.00 88.56 19 ASN C CA 1
ATOM 4831 C C . ASN C 1 19 ? 9.964 35.860 14.905 1.00 90.33 19 ASN C C 1
ATOM 4832 O O . ASN C 1 19 ? 9.336 35.426 13.937 1.00 74.08 19 ASN C O 1
ATOM 4837 N N . LEU C 1 20 ? 9.831 37.109 15.377 1.00 95.03 20 LEU C N 1
ATOM 4838 C CA . LEU C 1 20 ? 8.879 38.097 14.830 1.00 104.60 20 LEU C CA 1
ATOM 4839 C C . LEU C 1 20 ? 9.228 38.522 13.414 1.00 107.25 20 LEU C C 1
ATOM 4840 O O . LEU C 1 20 ? 10.387 38.788 13.115 1.00 120.11 20 LEU C O 1
ATOM 4842 N N . ASN C 1 22 ? 7.397 41.296 10.751 1.00 94.67 22 ASN C N 1
ATOM 4843 C CA . ASN C 1 22 ? 6.342 42.313 10.818 1.00 86.90 22 ASN C CA 1
ATOM 4844 C C . ASN C 1 22 ? 5.705 42.597 9.451 1.00 87.85 22 ASN C C 1
ATOM 4845 O O . ASN C 1 22 ? 4.920 43.542 9.298 1.00 85.43 22 ASN C O 1
ATOM 4847 N N . ASP C 1 23 ? 6.024 41.751 8.472 1.00 81.22 23 ASP C N 1
ATOM 4848 C CA . ASP C 1 23 ? 5.386 41.812 7.160 1.00 82.67 23 ASP C CA 1
ATOM 4849 C C . ASP C 1 23 ? 5.016 40.410 6.662 1.00 79.61 23 ASP C C 1
ATOM 4850 O O . ASP C 1 23 ? 5.104 40.132 5.464 1.00 90.83 23 ASP C O 1
ATOM 4852 N N . LEU C 1 24 ? 4.596 39.514 7.551 1.00 74.57 24 LEU C N 1
ATOM 4853 C CA . LEU C 1 24 ? 4.174 38.170 7.127 1.00 69.80 24 LEU C CA 1
ATOM 4854 C C . LEU C 1 24 ? 2.982 38.281 6.170 1.00 67.11 24 LEU C C 1
ATOM 4855 O O . LEU C 1 24 ? 2.190 39.222 6.263 1.00 82.19 24 LEU C O 1
ATOM 4857 N N . PRO C 1 25 ? 2.849 37.338 5.227 1.00 64.09 25 PRO C N 1
ATOM 4858 C CA . PRO C 1 25 ? 1.675 37.346 4.354 1.00 58.65 25 PRO C CA 1
ATOM 4859 C C . PRO C 1 25 ? 0.391 36.835 5.034 1.00 70.01 25 PRO C C 1
ATOM 4860 O O . PRO C 1 25 ? 0.458 36.127 6.042 1.00 59.88 25 PRO C O 1
ATOM 4864 N N . VAL C 1 26 ? -0.753 37.213 4.472 1.00 67.39 26 VAL C N 1
ATOM 4865 C CA . VAL C 1 26 ? -2.075 36.772 4.904 1.00 70.58 26 VAL C CA 1
ATOM 4866 C C . VAL C 1 26 ? -2.729 35.987 3.784 1.00 76.98 26 VAL C C 1
ATOM 4867 O O . VAL C 1 26 ? -2.977 36.534 2.723 1.00 79.37 26 VAL C O 1
ATOM 4871 N N . HIS C 1 27 ? -3.037 34.715 4.024 1.00 80.06 27 HIS C N 1
ATOM 4872 C CA . HIS C 1 27 ? -3.440 33.819 2.951 1.00 79.05 27 HIS C CA 1
ATOM 4873 C C . HIS C 1 27 ? -4.930 33.929 2.675 1.00 80.07 27 HIS C C 1
ATOM 4874 O O . HIS C 1 27 ? -5.704 34.198 3.582 1.00 91.26 27 HIS C O 1
ATOM 4881 N N . LYS C 1 28 ? -5.330 33.703 1.424 1.00 78.51 28 LYS C N 1
ATOM 4882 C CA . LYS C 1 28 ? -6.740 33.687 1.033 1.00 84.08 28 LYS C CA 1
ATOM 4883 C C . LYS C 1 28 ? -7.139 32.238 1.107 1.00 78.26 28 LYS C C 1
ATOM 4884 O O . LYS C 1 28 ? -6.429 31.393 0.586 1.00 90.68 28 LYS C O 1
ATOM 4886 N N . PRO C 1 29 ? -8.273 31.941 1.745 1.00 76.62 29 PRO C N 1
ATOM 4887 C CA . PRO C 1 29 ? -8.649 30.536 1.839 1.00 80.24 29 PRO C CA 1
ATOM 4888 C C . PRO C 1 29 ? -9.061 29.924 0.505 1.00 81.40 29 PRO C C 1
ATOM 4889 O O . PRO C 1 29 ? -9.687 30.590 -0.288 1.00 82.60 29 PRO C O 1
ATOM 4893 N N . LYS C 1 30 ? -8.706 28.661 0.282 1.00 80.15 30 LYS C N 1
ATOM 4894 C CA . LYS C 1 30 ? -9.272 27.868 -0.814 1.00 73.03 30 LYS C CA 1
ATOM 4895 C C . LYS C 1 30 ? -10.605 27.309 -0.391 1.00 74.40 30 LYS C C 1
ATOM 4896 O O . LYS C 1 30 ? -11.025 27.472 0.746 1.00 74.45 30 LYS C O 1
ATOM 4899 N N . ALA C 1 31 ? -11.240 26.621 -1.321 1.00 74.00 31 ALA C N 1
ATOM 4900 C CA . ALA C 1 31 ? -12.644 26.197 -1.192 1.00 82.84 31 ALA C CA 1
ATOM 4901 C C . ALA C 1 31 ? -13.057 25.678 0.179 1.00 85.79 31 ALA C C 1
ATOM 4902 O O . ALA C 1 31 ? -14.037 26.150 0.769 1.00 97.89 31 ALA C O 1
ATOM 4904 N N . GLY C 1 32 ? -12.296 24.729 0.698 1.00 72.96 32 GLY C N 1
ATOM 4905 C CA . GLY C 1 32 ? -12.637 24.076 1.958 1.00 75.42 32 GLY C CA 1
ATOM 4906 C C . GLY C 1 32 ? -11.953 24.641 3.201 1.00 72.10 32 GLY C C 1
ATOM 4907 O O . GLY C 1 32 ? -11.984 24.005 4.247 1.00 69.19 32 GLY C O 1
ATOM 4908 N N . GLN C 1 33 ? -11.363 25.833 3.102 1.00 67.41 33 GLN C N 1
ATOM 4909 C CA . GLN C 1 33 ? -10.553 26.408 4.169 1.00 62.93 33 GLN C CA 1
ATOM 4910 C C . GLN C 1 33 ? -11.207 27.655 4.726 1.00 65.26 33 GLN C C 1
ATOM 4911 O O . GLN C 1 33 ? -12.233 28.119 4.209 1.00 59.44 33 GLN C O 1
ATOM 4917 N N . LEU C 1 34 ? -10.617 28.190 5.795 1.00 57.45 34 LEU C N 1
ATOM 4918 C CA . LEU C 1 34 ? -11.036 29.475 6.306 1.00 60.69 34 LEU C CA 1
ATOM 4919 C C . LEU C 1 34 ? -9.870 30.222 6.894 1.00 57.63 34 LEU C C 1
ATOM 4920 O O . LEU C 1 34 ? -8.835 29.628 7.207 1.00 67.42 34 LEU C O 1
ATOM 4925 N N . LEU C 1 35 ? -10.061 31.528 7.044 1.00 54.30 35 LEU C N 1
ATOM 4926 C CA . LEU C 1 35 ? -9.070 32.393 7.637 1.00 52.12 35 LEU C CA 1
ATOM 4927 C C . LEU C 1 35 ? -9.588 32.848 8.991 1.00 58.60 35 LEU C C 1
ATOM 4928 O O . LEU C 1 35 ? -10.721 33.370 9.103 1.00 49.36 35 LEU C O 1
ATOM 4933 N N . LEU C 1 36 ? -8.753 32.665 10.016 1.00 48.97 36 LEU C N 1
ATOM 4934 C CA . LEU C 1 36 ? -9.137 33.015 11.378 1.00 51.63 36 LEU C CA 1
ATOM 4935 C C . LEU C 1 36 ? -8.393 34.240 11.805 1.00 46.68 36 LEU C C 1
ATOM 4936 O O . LEU C 1 36 ? -7.165 34.290 11.700 1.00 46.83 36 LEU C O 1
ATOM 4938 N N . LYS C 1 37 ? -9.134 35.246 12.279 1.00 46.98 37 LYS C N 1
ATOM 4939 C CA . LYS C 1 37 ? -8.501 36.377 12.933 1.00 48.52 37 LYS C CA 1
ATOM 4940 C C . LYS C 1 37 ? -8.234 35.980 14.394 1.00 46.50 37 LYS C C 1
ATOM 4941 O O . LYS C 1 37 ? -9.153 35.741 15.143 1.00 50.46 37 LYS C O 1
ATOM 4947 N N . VAL C 1 38 ? -6.978 35.962 14.807 1.00 52.12 38 VAL C N 1
ATOM 4948 C CA . VAL C 1 38 ? -6.615 35.514 16.153 1.00 52.39 38 VAL C CA 1
ATOM 4949 C C . VAL C 1 38 ? -6.963 36.577 17.202 1.00 49.18 38 VAL C C 1
ATOM 4950 O O . VAL C 1 38 ? -6.499 37.704 17.109 1.00 42.33 38 VAL C O 1
ATOM 4954 N N . ASP C 1 39 ? -7.779 36.215 18.188 1.00 49.56 39 ASP C N 1
ATOM 4955 C CA . ASP C 1 39 ? -8.126 37.131 19.298 1.00 48.27 39 ASP C CA 1
ATOM 4956 C C . ASP C 1 39 ? -7.275 36.868 20.539 1.00 51.98 39 ASP C C 1
ATOM 4957 O O . ASP C 1 39 ? -6.940 37.795 21.273 1.00 54.12 39 ASP C O 1
ATOM 4962 N N . ALA C 1 40 ? -6.919 35.606 20.796 1.00 52.48 40 ALA C N 1
ATOM 4963 C CA . ALA C 1 40 ? -6.092 35.275 21.948 1.00 46.38 40 ALA C CA 1
ATOM 4964 C C . ALA C 1 40 ? -5.340 34.005 21.645 1.00 46.31 40 ALA C C 1
ATOM 4965 O O . ALA C 1 40 ? -5.868 33.110 20.990 1.00 51.28 40 ALA C O 1
ATOM 4967 N N . VAL C 1 41 ? -4.106 33.927 22.139 1.00 54.09 41 VAL C N 1
ATOM 4968 C CA . VAL C 1 41 ? -3.281 32.740 21.970 1.00 53.26 41 VAL C CA 1
ATOM 4969 C C . VAL C 1 41 ? -2.456 32.517 23.233 1.00 54.62 41 VAL C C 1
ATOM 4970 O O . VAL C 1 41 ? -1.808 33.441 23.715 1.00 62.91 41 VAL C O 1
ATOM 4974 N N . GLY C 1 42 ? -2.477 31.282 23.744 1.00 53.22 42 GLY C N 1
ATOM 4975 C CA . GLY C 1 42 ? -1.847 30.920 25.030 1.00 55.79 42 GLY C CA 1
ATOM 4976 C C . GLY C 1 42 ? -0.428 30.426 24.835 1.00 62.24 42 GLY C C 1
ATOM 4977 O O . GLY C 1 42 ? -0.043 30.082 23.725 1.00 61.73 42 GLY C O 1
ATOM 4978 N N . LEU C 1 43 ? 0.364 30.438 25.898 1.00 68.64 43 LEU C N 1
ATOM 4979 C CA . LEU C 1 43 ? 1.751 29.940 25.820 1.00 64.61 43 LEU C CA 1
ATOM 4980 C C . LEU C 1 43 ? 1.859 28.634 26.594 1.00 56.52 43 LEU C C 1
ATOM 4981 O O . LEU C 1 43 ? 1.660 28.642 27.804 1.00 60.49 43 LEU C O 1
ATOM 4983 N N . HIS C 1 45 ? 4.157 25.629 28.304 1.00 65.13 45 HIS C N 1
ATOM 4984 C CA . HIS C 1 45 ? 5.251 24.758 28.734 1.00 72.38 45 HIS C CA 1
ATOM 4985 C C . HIS C 1 45 ? 5.866 23.972 27.565 1.00 78.68 45 HIS C C 1
ATOM 4986 O O . HIS C 1 45 ? 7.082 23.895 27.410 1.00 77.78 45 HIS C O 1
ATOM 4988 N N . SER C 1 46 ? 5.008 23.342 26.780 1.00 75.98 46 SER C N 1
ATOM 4989 C CA . SER C 1 46 ? 5.432 22.654 25.577 1.00 74.60 46 SER C CA 1
ATOM 4990 C C . SER C 1 46 ? 6.098 23.556 24.572 1.00 69.21 46 SER C C 1
ATOM 4991 O O . SER C 1 46 ? 6.855 23.060 23.742 1.00 59.89 46 SER C O 1
ATOM 4993 N N . ASP C 1 47 ? 5.778 24.847 24.579 1.00 65.94 47 ASP C N 1
ATOM 4994 C CA . ASP C 1 47 ? 6.460 25.749 23.651 1.00 76.76 47 ASP C CA 1
ATOM 4995 C C . ASP C 1 47 ? 7.959 25.801 24.007 1.00 79.65 47 ASP C C 1
ATOM 4996 O O . ASP C 1 47 ? 8.825 25.823 23.117 1.00 69.80 47 ASP C O 1
ATOM 4998 N N . LEU C 1 48 ? 8.258 25.779 25.308 1.00 82.91 48 LEU C N 1
ATOM 4999 C CA . LEU C 1 48 ? 9.652 25.792 25.785 1.00 89.35 48 LEU C CA 1
ATOM 5000 C C . LEU C 1 48 ? 10.405 24.546 25.316 1.00 91.00 48 LEU C C 1
ATOM 5001 O O . LEU C 1 48 ? 11.548 24.655 24.886 1.00 89.76 48 LEU C O 1
ATOM 5003 N N . HIS C 1 49 ? 9.767 23.374 25.370 1.00 89.03 49 HIS C N 1
ATOM 5004 C CA . HIS C 1 49 ? 10.468 22.141 24.968 1.00 90.58 49 HIS C CA 1
ATOM 5005 C C . HIS C 1 49 ? 10.981 22.188 23.532 1.00 87.45 49 HIS C C 1
ATOM 5006 O O . HIS C 1 49 ? 12.099 21.730 23.270 1.00 83.44 49 HIS C O 1
ATOM 5013 N N . GLY C 1 58 ? 8.749 19.717 13.366 1.00 74.43 58 GLY C N 1
ATOM 5014 C CA . GLY C 1 58 ? 7.784 20.468 12.581 1.00 81.99 58 GLY C CA 1
ATOM 5015 C C . GLY C 1 58 ? 8.471 21.376 11.569 1.00 86.99 58 GLY C C 1
ATOM 5016 O O . GLY C 1 58 ? 8.124 21.395 10.386 1.00 88.81 58 GLY C O 1
ATOM 5017 N N . ASP C 1 59 ? 9.439 22.138 12.073 1.00 83.16 59 ASP C N 1
ATOM 5018 C CA . ASP C 1 59 ? 10.236 23.109 11.311 1.00 83.61 59 ASP C CA 1
ATOM 5019 C C . ASP C 1 59 ? 9.518 24.249 10.498 1.00 78.20 59 ASP C C 1
ATOM 5020 O O . ASP C 1 59 ? 8.774 23.975 9.567 1.00 71.62 59 ASP C O 1
ATOM 5025 N N . ASN C 1 60 ? 9.827 25.514 10.814 1.00 76.42 60 ASN C N 1
ATOM 5026 C CA . ASN C 1 60 ? 9.413 26.692 10.025 1.00 77.96 60 ASN C CA 1
ATOM 5027 C C . ASN C 1 60 ? 7.896 26.895 10.011 1.00 75.77 60 ASN C C 1
ATOM 5028 O O . ASN C 1 60 ? 7.252 26.899 8.962 1.00 75.55 60 ASN C O 1
ATOM 5033 N N . VAL C 1 62 ? 4.541 29.042 12.289 1.00 77.30 62 VAL C N 1
ATOM 5034 C CA . VAL C 1 62 ? 4.098 29.965 13.322 1.00 73.39 62 VAL C CA 1
ATOM 5035 C C . VAL C 1 62 ? 3.730 29.115 14.537 1.00 66.01 62 VAL C C 1
ATOM 5036 O O . VAL C 1 62 ? 2.951 28.183 14.426 1.00 70.85 62 VAL C O 1
ATOM 5038 N N . MET C 1 63 ? 4.305 29.424 15.699 1.00 72.73 63 MET C N 1
ATOM 5039 C CA . MET C 1 63 ? 3.962 28.697 16.927 1.00 67.18 63 MET C CA 1
ATOM 5040 C C . MET C 1 63 ? 2.709 29.286 17.566 1.00 68.13 63 MET C C 1
ATOM 5041 O O . MET C 1 63 ? 2.107 30.220 17.026 1.00 64.11 63 MET C O 1
ATOM 5046 N N . GLY C 1 64 ? 2.307 28.707 18.692 1.00 63.33 64 GLY C N 1
ATOM 5047 C CA . GLY C 1 64 ? 1.121 29.138 19.416 1.00 59.67 64 GLY C CA 1
ATOM 5048 C C . GLY C 1 64 ? 0.025 28.106 19.207 1.00 57.40 64 GLY C C 1
ATOM 5049 O O . GLY C 1 64 ? -0.636 28.120 18.184 1.00 51.38 64 GLY C O 1
ATOM 5050 N N . HIS C 1 65 ? -0.164 27.205 20.161 1.00 60.56 65 HIS C N 1
ATOM 5051 C CA . HIS C 1 65 ? -1.058 26.045 19.955 1.00 63.67 65 HIS C CA 1
ATOM 5052 C C . HIS C 1 65 ? -2.338 26.106 20.786 1.00 61.99 65 HIS C C 1
ATOM 5053 O O . HIS C 1 65 ? -3.074 25.094 20.864 1.00 54.87 65 HIS C O 1
ATOM 5060 N N . GLU C 1 66 ? -2.563 27.261 21.424 1.00 50.95 66 GLU C N 1
ATOM 5061 C CA . GLU C 1 66 ? -3.722 27.492 22.267 1.00 47.93 66 GLU C CA 1
ATOM 5062 C C . GLU C 1 66 ? -4.436 28.706 21.722 1.00 47.75 66 GLU C C 1
ATOM 5063 O O . GLU C 1 66 ? -4.087 29.811 22.066 1.00 44.16 66 GLU C O 1
ATOM 5069 N N . ILE C 1 67 ? -5.397 28.492 20.827 1.00 46.33 67 ILE C N 1
ATOM 5070 C CA . ILE C 1 67 ? -5.850 29.543 19.920 1.00 49.00 67 ILE C CA 1
ATOM 5071 C C . ILE C 1 67 ? -7.340 29.777 19.983 1.00 53.81 67 ILE C C 1
ATOM 5072 O O . ILE C 1 67 ? -8.120 28.833 19.852 1.00 50.47 67 ILE C O 1
ATOM 5077 N N . ALA C 1 68 ? -7.714 31.047 20.145 1.00 41.69 68 ALA C N 1
ATOM 5078 C CA . ALA C 1 68 ? -9.070 31.490 20.014 1.00 43.05 68 ALA C CA 1
ATOM 5079 C C . ALA C 1 68 ? -9.162 32.676 19.027 1.00 41.92 68 ALA C C 1
ATOM 5080 O O . ALA C 1 68 ? -8.312 33.558 19.019 1.00 46.12 68 ALA C O 1
ATOM 5082 N N . GLY C 1 69 ? -10.204 32.712 18.216 1.00 49.50 69 GLY C N 1
ATOM 5083 C CA . GLY C 1 69 ? -10.382 33.821 17.286 1.00 46.32 69 GLY C CA 1
ATOM 5084 C C . GLY C 1 69 ? -11.751 33.911 16.673 1.00 48.37 69 GLY C C 1
ATOM 5085 O O . GLY C 1 69 ? -12.697 33.282 17.147 1.00 48.17 69 GLY C O 1
ATOM 5086 N N . THR C 1 70 ? -11.834 34.716 15.604 1.00 44.70 70 THR C N 1
ATOM 5087 C CA . THR C 1 70 ? -13.057 35.019 14.877 1.00 43.03 70 THR C CA 1
ATOM 5088 C C . THR C 1 70 ? -12.804 34.711 13.420 1.00 46.00 70 THR C C 1
ATOM 5089 O O . THR C 1 70 ? -11.774 35.103 12.860 1.00 52.65 70 THR C O 1
ATOM 5093 N N . VAL C 1 71 ? -13.725 33.973 12.802 1.00 49.16 71 VAL C N 1
ATOM 5094 C CA . VAL C 1 71 ? -13.641 33.663 11.363 1.00 49.31 71 VAL C CA 1
ATOM 5095 C C . VAL C 1 71 ? -13.707 34.971 10.542 1.00 52.91 71 VAL C C 1
ATOM 5096 O O . VAL C 1 71 ? -14.624 35.765 10.695 1.00 54.02 71 VAL C O 1
ATOM 5100 N N . ALA C 1 72 ? -12.698 35.194 9.712 1.00 61.12 72 ALA C N 1
ATOM 5101 C CA . ALA C 1 72 ? -12.549 36.449 8.974 1.00 63.22 72 ALA C CA 1
ATOM 5102 C C . ALA C 1 72 ? -12.911 36.268 7.527 1.00 64.43 72 ALA C C 1
ATOM 5103 O O . ALA C 1 72 ? -13.405 37.198 6.910 1.00 64.48 72 ALA C O 1
ATOM 5105 N N . ALA C 1 73 ? -12.667 35.082 6.977 1.00 64.41 73 ALA C N 1
ATOM 5106 C CA . ALA C 1 73 ? -13.115 34.762 5.619 1.00 64.32 73 ALA C CA 1
ATOM 5107 C C . ALA C 1 73 ? -13.215 33.254 5.474 1.00 70.28 73 ALA C C 1
ATOM 5108 O O . ALA C 1 73 ? -12.482 32.524 6.159 1.00 63.21 73 ALA C O 1
ATOM 5110 N N . VAL C 1 74 ? -14.147 32.800 4.632 1.00 68.14 74 VAL C N 1
ATOM 5111 C CA . VAL C 1 74 ? -14.337 31.385 4.383 1.00 76.02 74 VAL C CA 1
ATOM 5112 C C . VAL C 1 74 ? -14.216 31.122 2.904 1.00 86.21 74 VAL C C 1
ATOM 5113 O O . VAL C 1 74 ? -14.545 31.988 2.100 1.00 96.70 74 VAL C O 1
ATOM 5117 N N . GLY C 1 75 ? -13.757 29.921 2.563 1.00 88.50 75 GLY C N 1
ATOM 5118 C CA . GLY C 1 75 ? -13.665 29.451 1.183 1.00 80.70 75 GLY C CA 1
ATOM 5119 C C . GLY C 1 75 ? -15.026 29.014 0.705 1.00 84.15 75 GLY C C 1
ATOM 5120 O O . GLY C 1 75 ? -15.957 28.871 1.494 1.00 84.81 75 GLY C O 1
ATOM 5121 N N . ASP C 1 76 ? -15.132 28.765 -0.593 1.00 95.15 76 ASP C N 1
ATOM 5122 C CA . ASP C 1 76 ? -16.424 28.586 -1.235 1.00 93.13 76 ASP C CA 1
ATOM 5123 C C . ASP C 1 76 ? -17.216 27.414 -0.626 1.00 93.10 76 ASP C C 1
ATOM 5124 O O . ASP C 1 76 ? -18.411 27.544 -0.412 1.00 113.56 76 ASP C O 1
ATOM 5126 N N . ASP C 1 77 ? -16.586 26.296 -0.291 1.00 83.23 77 ASP C N 1
ATOM 5127 C CA . ASP C 1 77 ? -17.400 25.107 0.039 1.00 90.21 77 ASP C CA 1
ATOM 5128 C C . ASP C 1 77 ? -17.962 25.017 1.485 1.00 83.86 77 ASP C C 1
ATOM 5129 O O . ASP C 1 77 ? -18.829 24.169 1.769 1.00 83.33 77 ASP C O 1
ATOM 5131 N N . VAL C 1 78 ? -17.522 25.942 2.345 1.00 78.93 78 VAL C N 1
ATOM 5132 C CA . VAL C 1 78 ? -17.577 25.829 3.815 1.00 69.12 78 VAL C CA 1
ATOM 5133 C C . VAL C 1 78 ? -18.970 26.189 4.295 1.00 67.71 78 VAL C C 1
ATOM 5134 O O . VAL C 1 78 ? -19.432 27.319 4.077 1.00 66.98 78 VAL C O 1
ATOM 5138 N N . ILE C 1 79 ? -19.621 25.230 4.964 1.00 65.97 79 ILE C N 1
ATOM 5139 C CA . ILE C 1 79 ? -21.009 25.386 5.407 1.00 75.10 79 ILE C CA 1
ATOM 5140 C C . ILE C 1 79 ? -21.185 25.422 6.920 1.00 65.04 79 ILE C C 1
ATOM 5141 O O . ILE C 1 79 ? -22.191 25.918 7.406 1.00 64.87 79 ILE C O 1
ATOM 5143 N N . ASN C 1 80 ? -20.232 24.869 7.656 1.00 59.08 80 ASN C N 1
ATOM 5144 C CA . ASN C 1 80 ? -20.323 24.852 9.111 1.00 54.83 80 ASN C CA 1
ATOM 5145 C C . ASN C 1 80 ? -19.904 26.171 9.786 1.00 62.66 80 ASN C C 1
ATOM 5146 O O . ASN C 1 80 ? -20.220 26.377 10.946 1.00 56.34 80 ASN C O 1
ATOM 5151 N N . TYR C 1 81 ? -19.194 27.059 9.084 1.00 59.80 81 TYR C N 1
ATOM 5152 C CA . TYR C 1 81 ? -18.764 28.328 9.682 1.00 58.00 81 TYR C CA 1
ATOM 5153 C C . TYR C 1 81 ? -19.035 29.498 8.774 1.00 59.31 81 TYR C C 1
ATOM 5154 O O . TYR C 1 81 ? -19.066 29.367 7.547 1.00 53.82 81 TYR C O 1
ATOM 5163 N N . LYS C 1 82 ? -19.242 30.653 9.396 1.00 55.97 82 LYS C N 1
ATOM 5164 C CA . LYS C 1 82 ? -19.441 31.878 8.658 1.00 61.83 82 LYS C CA 1
ATOM 5165 C C . LYS C 1 82 ? -18.617 32.988 9.293 1.00 56.08 82 LYS C C 1
ATOM 5166 O O . LYS C 1 82 ? -18.293 32.926 10.491 1.00 51.46 82 LYS C O 1
ATOM 5172 N N . VAL C 1 83 ? -18.296 34.005 8.498 1.00 53.20 83 VAL C N 1
ATOM 5173 C CA . VAL C 1 83 ? -17.543 35.159 8.962 1.00 49.03 83 VAL C CA 1
ATOM 5174 C C . VAL C 1 83 ? -18.220 35.669 10.231 1.00 55.71 83 VAL C C 1
ATOM 5175 O O . VAL C 1 83 ? -19.464 35.682 10.321 1.00 52.58 83 VAL C O 1
ATOM 5179 N N . GLY C 1 84 ? -17.422 36.062 11.224 1.00 52.84 84 GLY C N 1
ATOM 5180 C CA . GLY C 1 84 ? -17.972 36.480 12.533 1.00 54.65 84 GLY C CA 1
ATOM 5181 C C . GLY C 1 84 ? -18.062 35.370 13.596 1.00 56.38 84 GLY C C 1
ATOM 5182 O O . GLY C 1 84 ? -18.146 35.673 14.787 1.00 52.18 84 GLY C O 1
ATOM 5183 N N . ASP C 1 85 ? -18.074 34.090 13.205 1.00 53.22 85 ASP C N 1
ATOM 5184 C CA . ASP C 1 85 ? -18.136 32.986 14.223 1.00 50.26 85 ASP C CA 1
ATOM 5185 C C . ASP C 1 85 ? -16.882 32.990 15.106 1.00 43.77 85 ASP C C 1
ATOM 5186 O O . ASP C 1 85 ? -15.766 33.126 14.610 1.00 44.56 85 ASP C O 1
ATOM 5191 N N . ARG C 1 86 ? -17.076 32.899 16.415 1.00 41.56 86 ARG C N 1
ATOM 5192 C CA . ARG C 1 86 ? -15.962 32.828 17.329 1.00 41.65 86 ARG C CA 1
ATOM 5193 C C . ARG C 1 86 ? -15.630 31.332 17.534 1.00 49.42 86 ARG C C 1
ATOM 5194 O O . ARG C 1 86 ? -16.541 30.546 17.803 1.00 46.07 86 ARG C O 1
ATOM 5202 N N . VAL C 1 87 ? -14.352 30.962 17.375 1.00 42.32 87 VAL C N 1
ATOM 5203 C CA . VAL C 1 87 ? -13.934 29.574 17.384 1.00 43.91 87 VAL C CA 1
ATOM 5204 C C . VAL C 1 87 ? -12.599 29.386 18.027 1.00 46.74 87 VAL C C 1
ATOM 5205 O O . VAL C 1 87 ? -11.803 30.320 18.068 1.00 48.12 87 VAL C O 1
ATOM 5209 N N . ALA C 1 88 ? -12.404 28.216 18.646 1.00 42.55 88 ALA C N 1
ATOM 5210 C CA . ALA C 1 88 ? -11.121 27.849 19.258 1.00 44.74 88 ALA C CA 1
ATOM 5211 C C . ALA C 1 88 ? -10.570 26.649 18.516 1.00 44.98 88 ALA C C 1
ATOM 5212 O O . ALA C 1 88 ? -11.351 25.868 17.961 1.00 50.52 88 ALA C O 1
ATOM 5214 N N . CYS C 1 89 ? -9.255 26.531 18.455 1.00 41.76 89 CYS C N 1
ATOM 5215 C CA . CYS C 1 89 ? -8.632 25.514 17.597 1.00 49.71 89 CYS C CA 1
ATOM 5216 C C . CYS C 1 89 ? -8.314 24.275 18.403 1.00 50.03 89 CYS C C 1
ATOM 5217 O O . CYS C 1 89 ? -7.811 24.387 19.526 1.00 42.86 89 CYS C O 1
ATOM 5220 N N . VAL C 1 90 ? -8.636 23.116 17.827 1.00 49.15 90 VAL C N 1
ATOM 5221 C CA . VAL C 1 90 ? -8.277 21.875 18.485 1.00 53.64 90 VAL C CA 1
ATOM 5222 C C . VAL C 1 90 ? -6.935 21.424 17.908 1.00 52.75 90 VAL C C 1
ATOM 5223 O O . VAL C 1 90 ? -6.803 21.024 16.716 1.00 44.46 90 VAL C O 1
ATOM 5227 N N . GLY C 1 91 ? -5.955 21.606 18.783 1.00 47.19 91 GLY C N 1
ATOM 5228 C CA . GLY C 1 91 ? -4.566 21.467 18.503 1.00 48.13 91 GLY C CA 1
ATOM 5229 C C . GLY C 1 91 ? -4.133 20.302 17.632 1.00 53.74 91 GLY C C 1
ATOM 5230 O O . GLY C 1 91 ? -3.414 20.520 16.671 1.00 56.58 91 GLY C O 1
ATOM 5231 N N . PRO C 1 92 ? -4.588 19.072 17.934 1.00 45.40 92 PRO C N 1
ATOM 5232 C CA . PRO C 1 92 ? -4.197 17.918 17.100 1.00 48.97 92 PRO C CA 1
ATOM 5233 C C . PRO C 1 92 ? -4.563 17.987 15.614 1.00 49.89 92 PRO C C 1
ATOM 5234 O O . PRO C 1 92 ? -3.980 17.254 14.804 1.00 52.66 92 PRO C O 1
ATOM 5238 N N . ASN C 1 93 ? -5.527 18.829 15.251 1.00 50.70 93 ASN C N 1
ATOM 5239 C CA . ASN C 1 93 ? -5.735 19.160 13.843 1.00 54.54 93 ASN C CA 1
ATOM 5240 C C . ASN C 1 93 ? -5.872 17.915 12.915 1.00 55.86 93 ASN C C 1
ATOM 5241 O O . ASN C 1 93 ? -5.212 17.828 11.879 1.00 54.61 93 ASN C O 1
ATOM 5246 N N . GLY C 1 94 ? -6.671 16.948 13.327 1.00 47.71 94 GLY C N 1
ATOM 5247 C CA . GLY C 1 94 ? -6.839 15.703 12.571 1.00 59.19 94 GLY C CA 1
ATOM 5248 C C . GLY C 1 94 ? -7.253 15.835 11.102 1.00 62.66 94 GLY C C 1
ATOM 5249 O O . GLY C 1 94 ? -7.928 16.802 10.729 1.00 66.07 94 GLY C O 1
ATOM 5250 N N . CYS C 1 95 ? -6.857 14.857 10.275 1.00 56.65 95 CYS C N 1
ATOM 5251 C CA . CYS C 1 95 ? -7.112 14.895 8.820 1.00 53.34 95 CYS C CA 1
ATOM 5252 C C . CYS C 1 95 ? -8.615 14.858 8.449 1.00 57.53 95 CYS C C 1
ATOM 5253 O O . CYS C 1 95 ? -9.018 15.404 7.430 1.00 48.86 95 CYS C O 1
ATOM 5256 N N . GLY C 1 96 ? -9.447 14.238 9.277 1.00 53.47 96 GLY C N 1
ATOM 5257 C CA . GLY C 1 96 ? -10.881 14.180 8.999 1.00 53.76 96 GLY C CA 1
ATOM 5258 C C . GLY C 1 96 ? -11.294 13.081 8.053 1.00 60.86 96 GLY C C 1
ATOM 5259 O O . GLY C 1 96 ? -12.475 12.885 7.851 1.00 59.82 96 GLY C O 1
ATOM 5260 N N . GLY C 1 97 ? -10.332 12.347 7.480 1.00 63.89 97 GLY C N 1
ATOM 5261 C CA . GLY C 1 97 ? -10.637 11.341 6.466 1.00 64.46 97 GLY C CA 1
ATOM 5262 C C . GLY C 1 97 ? -10.281 9.918 6.837 1.00 67.66 97 GLY C C 1
ATOM 5263 O O . GLY C 1 97 ? -10.663 8.990 6.140 1.00 62.79 97 GLY C O 1
ATOM 5264 N N . CYS C 1 98 ? -9.549 9.725 7.926 1.00 65.33 98 CYS C N 1
ATOM 5265 C CA . CYS C 1 98 ? -9.101 8.389 8.279 1.00 55.46 98 CYS C CA 1
ATOM 5266 C C . CYS C 1 98 ? -10.079 7.752 9.265 1.00 48.89 98 CYS C C 1
ATOM 5267 O O . CYS C 1 98 ? -11.021 8.396 9.748 1.00 43.47 98 CYS C O 1
ATOM 5270 N N . LYS C 1 99 ? -9.838 6.479 9.582 1.00 47.56 99 LYS C N 1
ATOM 5271 C CA . LYS C 1 99 ? -10.729 5.767 10.472 1.00 50.69 99 LYS C CA 1
ATOM 5272 C C . LYS C 1 99 ? -10.711 6.359 11.912 1.00 53.34 99 LYS C C 1
ATOM 5273 O O . LYS C 1 99 ? -11.717 6.271 12.619 1.00 44.62 99 LYS C O 1
ATOM 5279 N N . TYR C 1 100 ? -9.561 6.905 12.342 1.00 52.16 100 TYR C N 1
ATOM 5280 C CA . TYR C 1 100 ? -9.440 7.476 13.699 1.00 54.77 100 TYR C CA 1
ATOM 5281 C C . TYR C 1 100 ? -10.286 8.730 13.766 1.00 52.71 100 TYR C C 1
ATOM 5282 O O . TYR C 1 100 ? -11.137 8.858 14.651 1.00 51.84 100 TYR C O 1
ATOM 5291 N N . CYS C 1 101 ? -10.152 9.582 12.768 1.00 49.15 101 CYS C N 1
ATOM 5292 C CA . CYS C 1 101 ? -10.963 10.796 12.736 1.00 55.67 101 CYS C CA 1
ATOM 5293 C C . CYS C 1 101 ? -12.500 10.527 12.587 1.00 59.92 101 CYS C C 1
ATOM 5294 O O . CYS C 1 101 ? -13.305 11.295 13.094 1.00 56.92 101 CYS C O 1
ATOM 5297 N N . ARG C 1 102 ? -12.888 9.420 11.949 1.00 60.84 102 ARG C N 1
ATOM 5298 C CA . ARG C 1 102 ? -14.295 9.224 11.556 1.00 64.55 102 ARG C CA 1
ATOM 5299 C C . ARG C 1 102 ? -15.341 8.510 12.473 1.00 58.45 102 ARG C C 1
ATOM 5300 O O . ARG C 1 102 ? -16.510 8.718 12.240 1.00 57.55 102 ARG C O 1
ATOM 5308 N N . GLY C 1 103 ? -15.039 7.739 13.522 1.00 69.39 103 GLY C N 1
ATOM 5309 C CA . GLY C 1 103 ? -13.826 7.686 14.316 1.00 56.09 103 GLY C CA 1
ATOM 5310 C C . GLY C 1 103 ? -14.148 8.136 15.759 1.00 53.81 103 GLY C C 1
ATOM 5311 O O . GLY C 1 103 ? -14.233 7.314 16.702 1.00 48.10 103 GLY C O 1
ATOM 5312 N N . ALA C 1 104 ? -14.343 9.447 15.907 1.00 41.60 104 ALA C N 1
ATOM 5313 C CA . ALA C 1 104 ? -14.449 10.163 17.209 1.00 48.94 104 ALA C CA 1
ATOM 5314 C C . ALA C 1 104 ? -13.132 10.281 17.951 1.00 50.47 104 ALA C C 1
ATOM 5315 O O . ALA C 1 104 ? -13.096 10.659 19.124 1.00 52.37 104 ALA C O 1
ATOM 5317 N N . ILE C 1 105 ? -12.034 9.908 17.300 1.00 48.01 105 ILE C N 1
ATOM 5318 C CA . ILE C 1 105 ? -10.727 9.954 17.972 1.00 45.09 105 ILE C CA 1
ATOM 5319 C C . ILE C 1 105 ? -9.735 10.680 17.095 1.00 47.19 105 ILE C C 1
ATOM 5320 O O . ILE C 1 105 ? -8.651 10.168 16.738 1.00 44.91 105 ILE C O 1
ATOM 5325 N N . ASP C 1 106 ? -10.118 11.917 16.751 1.00 40.83 106 ASP C N 1
ATOM 5326 C CA . ASP C 1 106 ? -9.282 12.702 15.870 1.00 41.14 106 ASP C CA 1
ATOM 5327 C C . ASP C 1 106 ? -7.983 13.158 16.543 1.00 42.82 106 ASP C C 1
ATOM 5328 O O . ASP C 1 106 ? -7.100 13.675 15.861 1.00 38.99 106 ASP C O 1
ATOM 5333 N N . ASN C 1 107 ? -7.875 13.004 17.861 1.00 39.09 107 ASN C N 1
ATOM 5334 C CA . ASN C 1 107 ? -6.652 13.355 18.550 1.00 40.28 107 ASN C CA 1
ATOM 5335 C C . ASN C 1 107 ? -5.487 12.355 18.276 1.00 45.69 107 ASN C C 1
ATOM 5336 O O . ASN C 1 107 ? -4.325 12.744 18.504 1.00 41.01 107 ASN C O 1
ATOM 5341 N N . VAL C 1 108 ? -5.778 11.144 17.752 1.00 42.22 108 VAL C N 1
ATOM 5342 C CA . VAL C 1 108 ? -4.711 10.173 17.439 1.00 44.65 108 VAL C CA 1
ATOM 5343 C C . VAL C 1 108 ? -4.572 9.904 15.940 1.00 49.91 108 VAL C C 1
ATOM 5344 O O . VAL C 1 108 ? -4.078 8.865 15.538 1.00 54.02 108 VAL C O 1
ATOM 5348 N N . CYS C 1 109 ? -4.954 10.872 15.125 1.00 48.80 109 CYS C N 1
ATOM 5349 C CA . CYS C 1 109 ? -4.794 10.790 13.667 1.00 49.65 109 CYS C CA 1
ATOM 5350 C C . CYS C 1 109 ? -3.330 10.631 13.226 1.00 49.61 109 CYS C C 1
ATOM 5351 O O . CYS C 1 109 ? -2.517 11.520 13.463 1.00 49.55 109 CYS C O 1
ATOM 5354 N N . LYS C 1 110 ? -3.005 9.514 12.580 1.00 50.27 110 LYS C N 1
ATOM 5355 C CA . LYS C 1 110 ? -1.603 9.272 12.083 1.00 54.34 110 LYS C CA 1
ATOM 5356 C C . LYS C 1 110 ? -1.198 10.277 11.010 1.00 56.69 110 LYS C C 1
ATOM 5357 O O . LYS C 1 110 ? -0.088 10.834 11.040 1.00 51.76 110 LYS C O 1
ATOM 5363 N N . ASN C 1 111 ? -2.115 10.552 10.083 1.00 56.29 111 ASN C N 1
ATOM 5364 C CA . ASN C 1 111 ? -1.849 11.558 9.038 1.00 62.25 111 ASN C CA 1
ATOM 5365 C C . ASN C 1 111 ? -1.471 12.973 9.531 1.00 60.69 111 ASN C C 1
ATOM 5366 O O . ASN C 1 111 ? -0.889 13.728 8.775 1.00 53.64 111 ASN C O 1
ATOM 5371 N N . ALA C 1 112 ? -1.825 13.338 10.773 1.00 60.87 112 ALA C N 1
ATOM 5372 C CA . ALA C 1 112 ? -1.655 14.722 11.263 1.00 59.28 112 ALA C CA 1
ATOM 5373 C C . ALA C 1 112 ? -0.460 14.870 12.174 1.00 58.34 112 ALA C C 1
ATOM 5374 O O . ALA C 1 112 ? -0.166 15.984 12.628 1.00 66.66 112 ALA C O 1
ATOM 5376 N N . PHE C 1 113 ? 0.245 13.777 12.450 1.00 54.51 113 PHE C N 1
ATOM 5377 C CA . PHE C 1 113 ? 1.493 13.883 13.210 1.00 59.02 113 PHE C CA 1
ATOM 5378 C C . PHE C 1 113 ? 2.374 14.879 12.433 1.00 57.83 113 PHE C C 1
ATOM 5379 O O . PHE C 1 113 ? 2.450 14.825 11.198 1.00 58.11 113 PHE C O 1
ATOM 5381 N N . GLY C 1 114 ? 2.954 15.859 13.127 1.00 66.80 114 GLY C N 1
ATOM 5382 C CA . GLY C 1 114 ? 3.710 16.964 12.477 1.00 59.96 114 GLY C CA 1
ATOM 5383 C C . GLY C 1 114 ? 2.865 18.085 11.841 1.00 63.50 114 GLY C C 1
ATOM 5384 O O . GLY C 1 114 ? 3.411 19.004 11.226 1.00 63.79 114 GLY C O 1
ATOM 5385 N N . ASP C 1 115 ? 1.541 18.016 11.973 1.00 53.27 115 ASP C N 1
ATOM 5386 C CA . ASP C 1 115 ? 0.680 19.029 11.401 1.00 53.25 115 ASP C CA 1
ATOM 5387 C C . ASP C 1 115 ? -0.267 19.665 12.443 1.00 53.96 115 ASP C C 1
ATOM 5388 O O . ASP C 1 11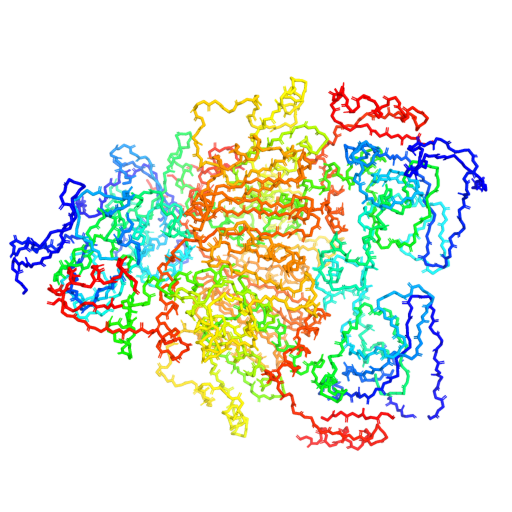5 ? -1.353 20.172 12.092 1.00 55.30 115 ASP C O 1
ATOM 5393 N N . TRP C 1 116 ? 0.140 19.659 13.704 1.00 51.77 116 TRP C N 1
ATOM 5394 C CA . TRP C 1 116 ? -0.687 20.198 14.782 1.00 56.26 116 TRP C CA 1
ATOM 5395 C C . TRP C 1 116 ? -0.584 21.718 14.730 1.00 60.83 116 TRP C C 1
ATOM 5396 O O . TRP C 1 116 ? 0.480 22.247 14.432 1.00 56.84 116 TRP C O 1
ATOM 5407 N N . PHE C 1 117 ? -1.670 22.411 15.081 1.00 62.32 117 PHE C N 1
ATOM 5408 C CA . PHE C 1 117 ? -1.650 23.881 15.208 1.00 57.08 117 PHE C CA 1
ATOM 5409 C C . PHE C 1 117 ? -0.512 24.336 16.126 1.00 54.13 117 PHE C C 1
ATOM 5410 O O . PHE C 1 117 ? -0.433 23.920 17.293 1.00 54.20 117 PHE C O 1
ATOM 5418 N N . GLY C 1 118 ? 0.375 25.162 15.570 1.00 56.56 118 GLY C N 1
ATOM 5419 C CA . GLY C 1 118 ? 1.472 25.768 16.318 1.00 64.14 118 GLY C CA 1
ATOM 5420 C C . GLY C 1 118 ? 2.568 24.794 16.738 1.00 63.29 118 GLY C C 1
ATOM 5421 O O . GLY C 1 118 ? 3.444 25.176 17.497 1.00 62.43 118 GLY C O 1
ATOM 5422 N N . LEU C 1 119 ? 2.515 23.553 16.236 1.00 68.91 119 LEU C N 1
ATOM 5423 C CA . LEU C 1 119 ? 3.513 22.495 16.536 1.00 72.38 119 LEU C CA 1
ATOM 5424 C C . LEU C 1 119 ? 3.715 21.624 15.274 1.00 73.53 119 LEU C C 1
ATOM 5425 O O . LEU C 1 119 ? 3.439 20.414 15.269 1.00 84.62 119 LEU C O 1
ATOM 5427 N N . GLY C 1 120 ? 4.122 22.273 14.183 1.00 63.52 120 GLY C N 1
ATOM 5428 C CA . GLY C 1 120 ? 4.319 21.612 12.887 1.00 66.30 120 GLY C CA 1
ATOM 5429 C C . GLY C 1 120 ? 3.574 22.381 11.800 1.00 75.66 120 GLY C C 1
ATOM 5430 O O . GLY C 1 120 ? 4.146 22.727 10.763 1.00 73.59 120 GLY C O 1
ATOM 5431 N N . TYR C 1 121 ? 2.291 22.633 12.032 1.00 65.18 121 TYR C N 1
ATOM 5432 C CA . TYR C 1 121 ? 1.531 23.538 11.204 1.00 61.35 121 TYR C CA 1
ATOM 5433 C C . TYR C 1 121 ? 1.446 24.892 11.936 1.00 62.69 121 TYR C C 1
ATOM 5434 O O . TYR C 1 121 ? 1.711 24.962 13.148 1.00 64.84 121 TYR C O 1
ATOM 5443 N N . ASP C 1 122 ? 1.123 25.971 11.204 1.00 63.36 122 ASP C N 1
ATOM 5444 C CA . ASP C 1 122 ? 0.978 27.339 11.816 1.00 70.24 122 ASP C CA 1
ATOM 5445 C C . ASP C 1 122 ? -0.181 27.276 12.883 1.00 73.02 122 ASP C C 1
ATOM 5446 O O . ASP C 1 122 ? -1.101 26.554 12.638 1.00 67.89 122 ASP C O 1
ATOM 5451 N N . GLY C 1 124 ? -0.913 30.292 16.338 1.00 66.29 124 GLY C N 1
ATOM 5452 C CA . GLY C 1 124 ? -1.688 31.482 16.800 1.00 68.36 124 GLY C CA 1
ATOM 5453 C C . GLY C 1 124 ? -0.838 32.728 17.082 1.00 65.14 124 GLY C C 1
ATOM 5454 O O . GLY C 1 124 ? -1.379 33.811 17.349 1.00 62.58 124 GLY C O 1
ATOM 5455 N N . TYR C 1 125 ? 0.489 32.597 17.072 1.00 61.79 125 TYR C N 1
ATOM 5456 C CA . TYR C 1 125 ? 1.364 33.755 17.353 1.00 70.11 125 TYR C CA 1
ATOM 5457 C C . TYR C 1 125 ? 1.469 34.690 16.136 1.00 67.46 125 TYR C C 1
ATOM 5458 O O . TYR C 1 125 ? 2.560 34.965 15.661 1.00 78.79 125 TYR C O 1
ATOM 5467 N N . GLN C 1 126 ? 0.316 35.141 15.641 1.00 65.74 126 GLN C N 1
ATOM 5468 C CA . GLN C 1 126 ? 0.189 36.004 14.442 1.00 61.88 126 GLN C CA 1
ATOM 5469 C C . GLN C 1 126 ? -1.201 36.610 14.451 1.00 64.48 126 GLN C C 1
ATOM 5470 O O . GLN C 1 126 ? -2.012 36.303 15.342 1.00 63.35 126 GLN C O 1
ATOM 5476 N N . GLN C 1 127 ? -1.507 37.438 13.461 1.00 62.30 127 GLN C N 1
ATOM 5477 C CA . GLN C 1 127 ? -2.802 38.119 13.433 1.00 60.42 127 GLN C CA 1
ATOM 5478 C C . GLN C 1 127 ? -3.885 37.330 12.713 1.00 57.59 127 GLN C C 1
ATOM 5479 O O . GLN C 1 127 ? -5.064 37.419 13.098 1.00 52.72 127 GLN C O 1
ATOM 5485 N N . TYR C 1 128 ? -3.516 36.601 11.655 1.00 52.63 128 TYR C N 1
ATOM 5486 C CA . TYR C 1 128 ? -4.506 35.876 10.801 1.00 51.09 128 TYR C CA 1
ATOM 5487 C C . TYR C 1 128 ? -3.975 34.470 10.476 1.00 59.15 128 TYR C C 1
ATOM 5488 O O . TYR C 1 128 ? -2.871 34.336 9.945 1.00 54.87 128 TYR C O 1
ATOM 5497 N N . LEU C 1 129 ? -4.729 33.431 10.842 1.00 57.94 129 LEU C N 1
ATOM 5498 C CA . LEU C 1 129 ? -4.272 32.049 10.666 1.00 60.39 129 LEU C CA 1
ATOM 5499 C C . LEU C 1 129 ? -5.129 31.379 9.626 1.00 62.00 129 LEU C C 1
ATOM 5500 O O . LEU C 1 129 ? -6.362 31.413 9.719 1.00 72.81 129 LEU C O 1
ATOM 5502 N N . LEU C 1 130 ? -4.479 30.740 8.657 1.00 52.48 130 LEU C N 1
ATOM 5503 C CA . LEU C 1 130 ? -5.183 29.936 7.675 1.00 55.28 130 LEU C CA 1
ATOM 5504 C C . LEU C 1 130 ? -5.448 28.598 8.315 1.00 53.79 130 LEU C C 1
ATOM 5505 O O . LEU C 1 130 ? -4.513 27.910 8.735 1.00 53.64 130 LEU C O 1
ATOM 5507 N N . VAL C 1 131 ? -6.725 28.232 8.364 1.00 55.16 131 VAL C N 1
ATOM 5508 C CA . VAL C 1 131 ? -7.156 26.937 8.832 1.00 55.23 131 VAL C CA 1
ATOM 5509 C C . VAL C 1 131 ? -7.458 26.075 7.621 1.00 62.71 131 VAL C C 1
ATOM 5510 O O . VAL C 1 131 ? -8.515 26.209 6.972 1.00 56.39 131 VAL C O 1
ATOM 5514 N N . THR C 1 132 ? -6.513 25.194 7.325 1.00 62.30 132 THR C N 1
ATOM 5515 C CA . THR C 1 132 ? -6.696 24.162 6.350 1.00 70.89 132 THR C CA 1
ATOM 5516 C C . THR C 1 132 ? -7.418 23.215 7.348 1.00 72.35 132 THR C C 1
ATOM 5517 O O . THR C 1 132 ? -6.896 22.985 8.461 1.00 84.26 132 THR C O 1
ATOM 5520 N N . ARG C 1 133 ? -8.611 22.746 7.064 1.00 61.34 133 ARG C N 1
ATOM 5521 C CA . ARG C 1 133 ? -9.287 21.808 7.992 1.00 53.02 133 ARG C CA 1
ATOM 5522 C C . ARG C 1 133 ? -10.169 22.377 9.152 1.00 60.82 133 ARG C C 1
ATOM 5523 O O . ARG C 1 133 ? -9.981 22.136 10.379 1.00 56.64 133 ARG C O 1
ATOM 5525 N N . PRO C 1 134 ? -11.215 23.073 8.756 1.00 62.28 134 PRO C N 1
ATOM 5526 C CA . PRO C 1 134 ? -12.115 23.695 9.694 1.00 63.23 134 PRO C CA 1
ATOM 5527 C C . PRO C 1 134 ? -12.865 22.740 10.613 1.00 56.12 134 PRO C C 1
ATOM 5528 O O . PRO C 1 134 ? -13.398 23.167 11.607 1.00 49.37 134 PRO C O 1
ATOM 5532 N N . ARG C 1 135 ? -12.919 21.458 10.311 1.00 52.33 135 ARG C N 1
ATOM 5533 C CA . ARG C 1 135 ? -13.546 20.521 11.242 1.00 49.32 135 ARG C CA 1
ATOM 5534 C C . ARG C 1 135 ? -12.884 20.582 12.629 1.00 48.49 135 ARG C C 1
ATOM 5535 O O . ARG C 1 135 ? -13.515 20.253 13.610 1.00 45.50 135 ARG C O 1
ATOM 5543 N N . ASN C 1 136 ? -11.629 21.033 12.684 1.00 48.09 136 ASN C N 1
ATOM 5544 C CA . ASN C 1 136 ? -10.844 21.126 13.906 1.00 51.43 136 ASN C CA 1
ATOM 5545 C C . ASN C 1 136 ? -10.971 22.458 14.647 1.00 50.23 136 ASN C C 1
ATOM 5546 O O . ASN C 1 136 ? -9.996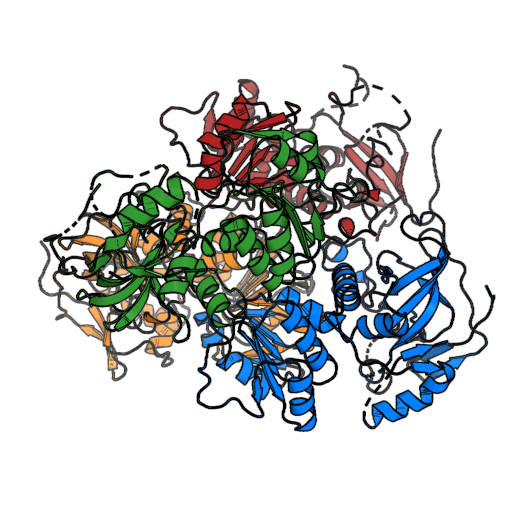 23.048 15.161 1.00 48.44 136 ASN C O 1
ATOM 5551 N N . LEU C 1 137 ? -12.198 22.898 14.727 1.00 46.00 137 LEU C N 1
ATOM 5552 C CA . LEU C 1 137 ? -12.531 24.149 15.365 1.00 43.96 137 LEU C CA 1
ATOM 5553 C C . LEU C 1 137 ? -13.718 23.900 16.273 1.00 50.95 137 LEU C C 1
ATOM 5554 O O . LEU C 1 137 ? -14.568 23.041 15.993 1.00 50.97 137 LEU C O 1
ATOM 5559 N N . SER C 1 138 ? -13.784 24.641 17.373 1.00 49.03 138 SER C N 1
ATOM 5560 C CA . SER C 1 138 ? -14.899 24.529 18.280 1.00 48.62 138 SER C CA 1
ATOM 5561 C C . SER C 1 138 ? -15.482 25.920 18.514 1.00 51.60 138 SER C C 1
ATOM 5562 O O . SER C 1 138 ? -14.732 26.866 18.767 1.00 47.24 138 SER C O 1
ATOM 5565 N N . ARG C 1 139 ? -16.804 26.031 18.439 1.00 46.49 139 ARG C N 1
ATOM 5566 C CA . ARG C 1 139 ? -17.479 27.297 18.626 1.00 57.10 139 ARG C CA 1
ATOM 5567 C C . ARG C 1 139 ? -17.355 27.751 20.083 1.00 53.33 139 ARG C C 1
ATOM 5568 O O . ARG C 1 139 ? -17.674 27.008 20.994 1.00 45.47 139 ARG C O 1
ATOM 5570 N N . ILE C 1 140 ? -16.905 28.982 20.288 1.00 46.95 140 ILE C N 1
ATOM 5571 C CA . ILE C 1 140 ? -16.827 29.571 21.629 1.00 48.31 140 ILE C CA 1
ATOM 5572 C C . ILE C 1 140 ? -18.210 30.099 22.049 1.00 57.53 140 ILE C C 1
ATOM 5573 O O . ILE C 1 140 ? -18.820 30.850 21.297 1.00 56.27 140 ILE C O 1
ATOM 5578 N N . PRO C 1 141 ? -18.713 29.723 23.238 1.00 51.78 141 PRO C N 1
ATOM 5579 C CA . PRO C 1 141 ? -20.001 30.294 23.633 1.00 52.69 141 PRO C CA 1
ATOM 5580 C C . PRO C 1 141 ? -19.947 31.813 23.844 1.00 49.61 141 PRO C C 1
ATOM 5581 O O . PRO C 1 141 ? -18.885 32.368 24.145 1.00 48.94 141 PRO C O 1
ATOM 5585 N N . ASP C 1 142 ? -21.086 32.479 23.682 1.00 51.45 142 ASP C N 1
ATOM 5586 C CA . ASP C 1 142 ? -21.129 33.965 23.730 1.00 55.35 142 ASP C CA 1
ATOM 5587 C C . ASP C 1 142 ? -20.596 34.565 25.010 1.00 53.25 142 ASP C C 1
ATOM 5588 O O . ASP C 1 142 ? -19.912 35.572 24.985 1.00 59.26 142 ASP C O 1
ATOM 5593 N N . ASN C 1 143 ? -20.894 33.940 26.137 1.00 51.35 143 ASN C N 1
ATOM 5594 C CA . ASN C 1 143 ? -20.443 34.456 27.414 1.00 52.88 143 ASN C CA 1
ATOM 5595 C C . ASN C 1 143 ? -19.024 34.059 27.814 1.00 52.13 143 ASN C C 1
ATOM 5596 O O . ASN C 1 143 ? -18.604 34.344 28.934 1.00 55.79 143 ASN C O 1
ATOM 5601 N N . VAL C 1 144 ? -18.274 33.407 26.903 1.00 47.55 144 VAL C N 1
ATOM 5602 C CA . VAL C 1 144 ? -16.880 33.043 27.189 1.00 43.19 144 VAL C CA 1
ATOM 5603 C C . VAL C 1 144 ? -15.974 33.906 26.357 1.00 44.46 144 VAL C C 1
ATOM 5604 O O . VAL C 1 144 ? -16.146 34.006 25.125 1.00 41.82 144 VAL C O 1
ATOM 5608 N N . SER C 1 145 ? -14.998 34.517 27.030 1.00 42.59 145 SER C N 1
ATOM 5609 C CA . SER C 1 145 ? -14.105 35.430 26.383 1.00 47.71 145 SER C CA 1
ATOM 5610 C C . SER C 1 145 ? -13.098 34.662 25.580 1.00 52.28 145 SER C C 1
ATOM 5611 O O . SER C 1 145 ? -12.840 33.474 25.827 1.00 55.87 145 SER C O 1
ATOM 5614 N N . ALA C 1 146 ? -12.463 35.345 24.652 1.00 52.49 146 ALA C N 1
ATOM 5615 C CA . ALA C 1 146 ? -11.446 34.708 23.828 1.00 50.95 146 ALA C CA 1
ATOM 5616 C C . ALA C 1 146 ? -10.252 34.290 24.676 1.00 46.95 146 ALA C C 1
ATOM 5617 O O . ALA C 1 146 ? -9.625 33.251 24.428 1.00 45.55 146 ALA C O 1
ATOM 5619 N N . ASP C 1 147 ? -9.911 35.104 25.666 1.00 45.51 147 ASP C N 1
ATOM 5620 C CA . ASP C 1 147 ? -8.773 34.770 26.558 1.00 50.55 147 ASP C CA 1
ATOM 5621 C C . ASP C 1 147 ? -8.967 33.431 27.281 1.00 47.57 147 ASP C C 1
ATOM 5622 O O . ASP C 1 147 ? -8.053 32.625 27.408 1.00 45.29 147 ASP C O 1
ATOM 5627 N N . VAL C 1 148 ? -10.153 33.269 27.850 1.00 47.63 148 VAL C N 1
ATOM 5628 C CA . VAL C 1 148 ? -10.437 32.088 28.628 1.00 49.82 148 VAL C CA 1
ATOM 5629 C C . VAL C 1 148 ? -10.478 30.881 27.684 1.00 46.13 148 VAL C C 1
ATOM 5630 O O . VAL C 1 148 ? -10.023 29.812 28.051 1.00 45.45 148 VAL C O 1
ATOM 5634 N N . ALA C 1 149 ? -11.082 31.062 26.501 1.00 46.40 149 ALA C N 1
ATOM 5635 C CA . ALA C 1 149 ? -11.199 29.997 25.509 1.00 46.70 149 ALA C CA 1
ATOM 5636 C C . ALA C 1 149 ? -9.810 29.536 25.108 1.00 46.16 149 ALA C C 1
ATOM 5637 O O . ALA C 1 149 ? -9.507 28.348 25.119 1.00 44.37 149 ALA C O 1
ATOM 5639 N N . ALA C 1 150 ? -8.928 30.485 24.843 1.00 43.79 150 ALA C N 1
ATOM 5640 C CA . ALA C 1 150 ? -7.554 30.137 24.516 1.00 44.08 150 ALA C CA 1
ATOM 5641 C C . ALA C 1 150 ? -6.869 29.352 25.638 1.00 50.04 150 ALA C C 1
ATOM 5642 O O . ALA C 1 150 ? -6.254 28.317 25.388 1.00 52.25 150 ALA C O 1
ATOM 5644 N N . ALA C 1 151 ? -7.026 29.783 26.882 1.00 48.15 151 ALA C N 1
ATOM 5645 C CA . ALA C 1 151 ? -6.447 29.006 28.027 1.00 46.86 151 ALA C CA 1
ATOM 5646 C C . ALA C 1 151 ? -7.100 27.618 28.297 1.00 46.74 151 ALA C C 1
ATOM 5647 O O . ALA C 1 151 ? -6.538 26.800 29.001 1.00 52.34 151 ALA C O 1
ATOM 5649 N N . SER C 1 152 ? -8.276 27.393 27.737 1.00 43.38 152 SER C N 1
ATOM 5650 C CA . SER C 1 152 ? -8.959 26.099 27.830 1.00 43.76 152 SER C CA 1
ATOM 5651 C C . SER C 1 152 ? -8.486 25.016 26.831 1.00 43.63 152 SER C C 1
ATOM 5652 O O . SER C 1 152 ? -8.884 23.846 26.974 1.00 43.57 152 SER C O 1
ATOM 5655 N N . THR C 1 153 ? -7.755 25.422 25.781 1.00 38.31 153 THR C N 1
ATOM 5656 C CA . THR C 1 153 ? -7.553 24.565 24.616 1.00 38.74 153 THR C CA 1
ATOM 5657 C C . THR C 1 153 ? -6.562 23.472 24.877 1.00 35.89 153 THR C C 1
ATOM 5658 O O . THR C 1 153 ? -6.447 22.529 24.079 1.00 39.95 153 THR C O 1
ATOM 5662 N N . ASP C 1 154 ? -5.880 23.549 25.992 1.00 36.13 154 ASP C N 1
ATOM 5663 C CA . ASP C 1 154 ? -4.890 22.537 26.359 1.00 41.53 154 ASP C CA 1
ATOM 5664 C C . ASP C 1 154 ? -4.907 22.278 27.877 1.00 41.74 154 ASP C C 1
ATOM 5665 O O . ASP C 1 154 ? -5.151 21.149 28.341 1.00 42.72 154 ASP C O 1
ATOM 5670 N N . ALA C 1 155 ? -4.716 23.321 28.672 1.00 39.48 155 ALA C N 1
ATOM 5671 C CA . ALA C 1 155 ? -4.744 23.194 30.153 1.00 41.73 155 ALA C CA 1
ATOM 5672 C C . ALA C 1 155 ? -6.043 22.621 30.745 1.00 37.69 155 ALA C C 1
ATOM 5673 O O . ALA C 1 155 ? -6.030 21.988 31.789 1.00 40.50 155 ALA C O 1
ATOM 5675 N N . VAL C 1 156 ? -7.171 22.860 30.097 1.00 33.87 156 VAL C N 1
ATOM 5676 C CA . VAL C 1 156 ? -8.417 22.242 30.534 1.00 34.85 156 VAL C CA 1
ATOM 5677 C C . VAL C 1 156 ? -8.740 20.993 29.673 1.00 31.50 156 VAL C C 1
ATOM 5678 O O . VAL C 1 156 ? -9.173 19.987 30.206 1.00 36.17 156 VAL C O 1
ATOM 5682 N N . LEU C 1 157 ? -8.588 21.116 28.373 1.00 31.81 157 LEU C N 1
ATOM 5683 C CA . LEU C 1 157 ? -8.919 20.035 27.389 1.00 34.42 157 LEU C CA 1
ATOM 5684 C C . LEU C 1 157 ? -8.238 18.743 27.694 1.00 31.21 157 LEU C C 1
ATOM 5685 O O . LEU C 1 157 ? -8.869 17.695 27.718 1.00 29.98 157 LEU C O 1
ATOM 5690 N N . THR C 1 158 ? -6.966 18.809 28.044 1.00 29.37 158 THR C N 1
ATOM 5691 C CA . THR C 1 158 ? -6.207 17.589 28.350 1.00 28.98 158 THR C CA 1
ATOM 5692 C C . THR C 1 158 ? -6.708 16.825 29.561 1.00 29.20 158 THR C C 1
ATOM 5693 O O . THR C 1 158 ? -6.986 15.625 29.471 1.00 31.64 158 THR C O 1
ATOM 5697 N N . PRO C 1 159 ? -6.853 17.484 30.717 1.00 31.16 159 PRO C N 1
ATOM 5698 C CA . PRO C 1 159 ? -7.430 16.712 31.843 1.00 30.36 159 PRO C CA 1
ATOM 5699 C C . PRO C 1 159 ? -8.901 16.364 31.647 1.00 28.02 159 PRO C C 1
ATOM 5700 O O . PRO C 1 159 ? -9.355 15.294 32.105 1.00 27.00 159 PRO C O 1
ATOM 5704 N N . TYR C 1 160 ? -9.664 17.225 30.988 1.00 28.44 160 TYR C N 1
ATOM 5705 C CA . TYR C 1 160 ? -11.044 16.837 30.697 1.00 26.89 160 TYR C CA 1
ATOM 5706 C C . TYR C 1 160 ? -11.109 15.510 29.902 1.00 29.81 160 TYR C C 1
ATOM 5707 O O . TYR C 1 160 ? -11.865 14.602 30.251 1.00 28.87 160 TYR C O 1
ATOM 5716 N N . HIS C 1 161 ? -10.303 15.400 28.861 1.00 31.06 161 HIS C N 1
ATOM 5717 C CA . HIS C 1 161 ? -10.285 14.200 27.991 1.00 29.92 161 HIS C CA 1
ATOM 5718 C C . HIS C 1 161 ? -9.988 12.966 28.778 1.00 28.16 161 HIS C C 1
ATOM 5719 O O . HIS C 1 161 ? -10.641 11.945 28.602 1.00 22.66 161 HIS C O 1
ATOM 5726 N N . ALA C 1 162 ? -9.025 13.057 29.683 1.00 29.33 162 ALA C N 1
ATOM 5727 C CA . ALA C 1 162 ? -8.625 11.937 30.568 1.00 26.72 162 ALA C CA 1
ATOM 5728 C C . ALA C 1 162 ? -9.717 11.573 31.579 1.00 25.09 162 ALA C C 1
ATOM 5729 O O . ALA C 1 162 ? -10.002 10.408 31.777 1.00 27.63 162 ALA C O 1
ATOM 5731 N N . ILE C 1 163 ? -10.317 12.568 32.215 1.00 24.39 163 ILE C N 1
ATOM 5732 C CA . ILE C 1 163 ? -11.339 12.330 33.182 1.00 28.46 163 ILE C CA 1
ATOM 5733 C C . ILE C 1 163 ? -12.580 11.660 32.514 1.00 23.68 163 ILE C C 1
ATOM 5734 O O . ILE C 1 163 ? -13.198 10.757 33.093 1.00 26.46 163 ILE C O 1
ATOM 5739 N N . LYS C 1 164 ? -12.969 12.158 31.369 1.00 29.93 164 LYS C N 1
ATOM 5740 C CA . LYS C 1 164 ? -14.079 11.588 30.610 1.00 29.28 164 LYS C CA 1
ATOM 5741 C C . LYS C 1 164 ? -13.762 10.168 30.189 1.00 28.84 164 LYS C C 1
ATOM 5742 O O . LYS C 1 164 ? -14.555 9.263 30.375 1.00 26.19 164 LYS C O 1
ATOM 5748 N N . MET C 1 165 ? -12.521 9.930 29.747 1.00 28.88 165 MET C N 1
ATOM 5749 C CA . MET C 1 165 ? -12.108 8.528 29.392 1.00 27.39 165 MET C CA 1
ATOM 5750 C C . MET C 1 165 ? -12.189 7.624 30.559 1.00 28.33 165 MET C C 1
ATOM 5751 O O . MET C 1 165 ? -12.485 6.481 30.422 1.00 29.30 165 MET C O 1
ATOM 5756 N N . ALA C 1 166 ? -11.890 8.123 31.753 1.00 27.03 166 ALA C N 1
ATOM 5757 C CA . ALA C 1 166 ? -11.913 7.266 32.911 1.00 25.97 166 ALA C CA 1
ATOM 5758 C C . ALA C 1 166 ? -13.349 7.025 33.425 1.00 29.68 166 ALA C C 1
ATOM 5759 O O . ALA C 1 166 ? -13.522 6.270 34.364 1.00 30.84 166 ALA C O 1
ATOM 5761 N N . GLN C 1 167 ? -14.343 7.734 32.868 1.00 30.83 167 GLN C N 1
ATOM 5762 C CA . GLN C 1 167 ? -15.744 7.554 33.216 1.00 32.87 167 GLN C CA 1
ATOM 5763 C C . GLN C 1 167 ? -16.030 7.908 34.679 1.00 35.16 167 GLN C C 1
ATOM 5764 O O . GLN C 1 167 ? -16.727 7.204 35.380 1.00 34.66 167 GLN C O 1
ATOM 5770 N N . VAL C 1 168 ? -15.470 9.005 35.129 1.00 30.41 168 VAL C N 1
ATOM 5771 C CA . VAL C 1 168 ? -15.639 9.479 36.525 1.00 31.27 168 VAL C CA 1
ATOM 5772 C C . VAL C 1 168 ? -17.137 9.885 36.750 1.00 35.54 168 VAL C C 1
ATOM 5773 O O . VAL C 1 168 ? -17.755 10.437 35.867 1.00 32.54 168 VAL C O 1
ATOM 5777 N N . SER C 1 169 ? -17.670 9.639 37.926 1.00 32.42 169 SER C N 1
ATOM 5778 C CA . SER C 1 169 ? -19.057 9.922 38.265 1.00 32.12 169 SER C CA 1
ATOM 5779 C C . SER C 1 169 ? -19.123 10.418 39.711 1.00 37.38 169 SER C C 1
ATOM 5780 O O . SER C 1 169 ? -18.095 10.466 40.394 1.00 30.38 169 SER C O 1
ATOM 5783 N N . PRO C 1 170 ? -20.325 10.753 40.200 1.00 33.27 170 PRO C N 1
ATOM 5784 C CA . PRO C 1 170 ? -20.411 11.297 41.535 1.00 35.29 170 PRO C CA 1
ATOM 5785 C C . PRO C 1 170 ? -20.104 10.262 42.590 1.00 35.14 170 PRO C C 1
ATOM 5786 O O . PRO C 1 170 ? -19.981 10.592 43.724 1.00 39.50 170 PRO C O 1
ATOM 5790 N N . THR C 1 171 ? -20.041 8.997 42.244 1.00 33.58 171 THR C N 1
ATOM 5791 C CA . THR C 1 171 ? -19.618 8.018 43.216 1.00 31.81 171 THR C CA 1
ATOM 5792 C C . THR C 1 171 ? -18.121 7.698 43.136 1.00 31.53 171 THR C C 1
ATOM 5793 O O . THR C 1 171 ? -17.657 6.866 43.855 1.00 34.02 171 THR C O 1
ATOM 5797 N N . SER C 1 172 ? -17.368 8.361 42.280 1.00 30.49 172 SER C N 1
ATOM 5798 C CA . SER C 1 172 ? -15.939 8.040 42.087 1.00 30.60 172 SER C CA 1
ATOM 5799 C C . SER C 1 172 ? -15.137 8.617 43.261 1.00 31.97 172 SER C C 1
ATOM 5800 O O . SER C 1 172 ? -15.476 9.645 43.815 1.00 28.64 172 SER C O 1
ATOM 5803 N N . ASN C 1 173 ? -14.071 7.918 43.612 1.00 32.47 173 ASN C N 1
ATOM 5804 C CA . ASN C 1 173 ? -13.171 8.333 44.654 1.00 32.97 173 ASN C CA 1
ATOM 5805 C C . ASN C 1 173 ? -11.770 8.353 44.005 1.00 29.21 173 ASN C C 1
ATOM 5806 O O . ASN C 1 173 ? -11.169 7.312 43.768 1.00 30.23 173 ASN C O 1
ATOM 5811 N N . ILE C 1 174 ? -11.297 9.526 43.644 1.00 29.90 174 ILE C N 1
ATOM 5812 C CA . ILE C 1 174 ? -10.124 9.604 42.836 1.00 34.29 174 ILE C CA 1
ATOM 5813 C C . ILE C 1 174 ? -8.919 10.237 43.533 1.00 35.84 174 ILE C C 1
ATOM 5814 O O . ILE C 1 174 ? -9.062 11.144 44.373 1.00 31.63 174 ILE C O 1
ATOM 5819 N N . LEU C 1 175 ? -7.752 9.827 43.056 1.00 34.35 175 LEU C N 1
ATOM 5820 C CA . LEU C 1 175 ? -6.459 10.355 43.485 1.00 33.26 175 LEU C CA 1
ATOM 5821 C C . LEU C 1 175 ? -5.850 11.102 42.316 1.00 32.83 175 LEU C C 1
ATOM 5822 O O . LEU C 1 175 ? -5.768 10.549 41.195 1.00 37.47 175 LEU C O 1
ATOM 5827 N N . LEU C 1 176 ? -5.452 12.349 42.532 1.00 33.65 176 LEU C N 1
ATOM 5828 C CA . LEU C 1 176 ? -4.689 13.094 41.567 1.00 35.22 176 LEU C CA 1
ATOM 5829 C C . LEU C 1 176 ? -3.287 13.328 42.131 1.00 37.27 176 LEU C C 1
ATOM 5830 O O . LEU C 1 176 ? -3.145 13.898 43.218 1.00 37.70 176 LEU C O 1
ATOM 5835 N N . ILE C 1 177 ? -2.250 12.992 41.366 1.00 37.03 177 ILE C N 1
ATOM 5836 C CA . ILE C 1 177 ? -0.877 13.310 41.779 1.00 33.78 177 ILE C CA 1
ATOM 5837 C C . ILE C 1 177 ? -0.357 14.437 40.955 1.00 31.42 177 ILE C C 1
ATOM 5838 O O . ILE C 1 177 ? -0.232 14.320 39.735 1.00 36.55 177 ILE C O 1
ATOM 5843 N N . GLY C 1 178 ? -0.044 15.566 41.600 1.00 34.53 178 GLY C N 1
ATOM 5844 C CA . GLY C 1 178 ? 0.485 16.740 40.874 1.00 35.19 178 GLY C CA 1
ATOM 5845 C C . GLY C 1 178 ? -0.585 17.764 40.561 1.00 48.21 178 GLY C C 1
ATOM 5846 O O . GLY C 1 178 ? -1.333 17.632 39.590 1.00 46.08 178 GLY C O 1
ATOM 5847 N N . ALA C 1 179 ? -0.583 18.858 41.313 1.00 52.66 179 ALA C N 1
ATOM 5848 C CA . ALA C 1 179 ? -1.577 19.899 41.148 1.00 48.31 179 ALA C CA 1
ATOM 5849 C C . ALA C 1 179 ? -1.063 21.202 40.500 1.00 51.01 179 ALA C C 1
ATOM 5850 O O . ALA C 1 179 ? -1.358 22.271 40.984 1.00 56.61 179 ALA C O 1
ATOM 5852 N N . GLY C 1 180 ? -0.345 21.117 39.382 1.00 57.08 180 GLY C N 1
ATOM 5853 C CA . GLY C 1 180 ? 0.078 22.308 38.652 1.00 52.63 180 GLY C CA 1
ATOM 5854 C C . GLY C 1 180 ? -0.901 22.789 37.574 1.00 59.04 180 GLY C C 1
ATOM 5855 O O . GLY C 1 180 ? -2.117 22.765 37.748 1.00 58.25 180 GLY C O 1
ATOM 5856 N N . GLY C 1 181 ? -0.370 23.248 36.447 1.00 63.68 181 GLY C N 1
ATOM 5857 C CA . GLY C 1 181 ? -1.207 23.755 35.359 1.00 57.51 181 GLY C CA 1
ATOM 5858 C C . GLY C 1 181 ? -2.354 22.807 35.007 1.00 59.45 181 GLY C C 1
ATOM 5859 O O . GLY C 1 181 ? -3.534 23.169 35.083 1.00 61.56 181 GLY C O 1
ATOM 5860 N N . LEU C 1 182 ? -2.006 21.581 34.634 1.00 54.01 182 LEU C N 1
ATOM 5861 C CA . LEU C 1 182 ? -3.024 20.585 34.282 1.00 49.61 182 LEU C CA 1
ATOM 5862 C C . LEU C 1 182 ? -3.759 20.090 35.518 1.00 52.14 182 LEU C C 1
ATOM 5863 O O . LEU C 1 182 ? -4.986 20.028 35.508 1.00 47.31 182 LEU C O 1
ATOM 5867 N N . GLY C 1 183 ? -3.010 19.742 36.571 1.00 44.67 183 GLY C N 1
ATOM 5868 C CA . GLY C 1 183 ? -3.599 19.140 37.758 1.00 45.83 183 GLY C CA 1
ATOM 5869 C C . GLY C 1 183 ? -4.630 20.000 38.434 1.00 45.45 183 GLY C C 1
ATOM 5870 O O . GLY C 1 183 ? -5.643 19.507 38.912 1.00 37.72 183 GLY C O 1
ATOM 5871 N N . GLY C 1 184 ? -4.398 21.307 38.449 1.00 46.18 184 GLY C N 1
ATOM 5872 C CA . GLY C 1 184 ? -5.332 22.221 39.085 1.00 43.73 184 GLY C CA 1
ATOM 5873 C C . GLY C 1 184 ? -6.634 22.283 38.317 1.00 43.61 184 GLY C C 1
ATOM 5874 O O . GLY C 1 184 ? -7.737 22.310 38.916 1.00 43.84 184 GLY C O 1
ATOM 5875 N N . ASN C 1 185 ? -6.531 22.305 36.979 1.00 43.00 185 ASN C N 1
ATOM 5876 C CA . ASN C 1 185 ? -7.752 22.241 36.169 1.00 41.29 185 ASN C CA 1
ATOM 5877 C C . ASN C 1 185 ? -8.443 20.908 36.249 1.00 37.66 185 ASN C C 1
ATOM 5878 O O . ASN C 1 185 ? -9.668 20.873 36.332 1.00 34.09 185 ASN C O 1
ATOM 5883 N N . ALA C 1 186 ? -7.673 19.844 36.406 1.00 36.67 186 ALA C N 1
ATOM 5884 C CA . ALA C 1 186 ? -8.251 18.545 36.629 1.00 38.18 186 ALA C CA 1
ATOM 5885 C C . ALA C 1 186 ? -9.093 18.477 37.877 1.00 38.16 186 ALA C C 1
ATOM 5886 O O . ALA C 1 186 ? -10.100 17.727 37.937 1.00 33.61 186 ALA C O 1
ATOM 5888 N N . ILE C 1 187 ? -8.652 19.180 38.928 1.00 35.22 187 ILE C N 1
ATOM 5889 C CA . ILE C 1 187 ? -9.425 19.218 40.175 1.00 38.98 187 ILE C CA 1
ATOM 5890 C C . ILE C 1 187 ? -10.814 19.772 39.870 1.00 33.22 187 ILE C C 1
ATOM 5891 O O . ILE C 1 187 ? -11.811 19.201 40.257 1.00 35.66 187 ILE C O 1
ATOM 5896 N N . GLN C 1 188 ? -10.851 20.880 39.204 1.00 30.96 188 GLN C N 1
ATOM 5897 C CA . GLN C 1 188 ? -12.136 21.535 38.918 1.00 32.62 188 GLN C CA 1
ATOM 5898 C C . GLN C 1 188 ? -12.997 20.672 37.985 1.00 31.15 188 GLN C C 1
ATOM 5899 O O . GLN C 1 188 ? -14.178 20.545 38.199 1.00 34.74 188 GLN C O 1
ATOM 5905 N N . VAL C 1 189 ? -12.395 20.061 36.963 1.00 29.01 189 VAL C N 1
ATOM 5906 C CA . VAL C 1 189 ? -13.158 19.210 36.072 1.00 29.26 189 VAL C CA 1
ATOM 5907 C C . VAL C 1 189 ? -13.715 18.035 36.863 1.00 30.44 189 VAL C C 1
ATOM 5908 O O . VAL C 1 189 ? -14.877 17.719 36.775 1.00 30.80 189 VAL C O 1
ATOM 5912 N N . ALA C 1 190 ? -12.874 17.365 37.641 1.00 32.09 190 ALA C N 1
ATOM 5913 C CA . ALA C 1 190 ? -13.331 16.225 38.410 1.00 30.74 190 ALA C CA 1
ATOM 5914 C C . ALA C 1 190 ? -14.439 16.538 39.386 1.00 35.96 190 ALA C C 1
ATOM 5915 O O . ALA C 1 190 ? -15.423 15.771 39.485 1.00 36.15 190 ALA C O 1
ATOM 5917 N N . LYS C 1 191 ? -14.335 17.673 40.087 1.00 33.12 191 LYS C N 1
ATOM 5918 C CA . LYS C 1 191 ? -15.438 18.128 40.977 1.00 33.54 191 LYS C CA 1
ATOM 5919 C C . LYS C 1 191 ? -16.683 18.421 40.199 1.00 28.39 191 LYS C C 1
ATOM 5920 O O . LYS C 1 191 ? -17.719 18.080 40.625 1.00 33.71 191 LYS C O 1
ATOM 5926 N N . ALA C 1 192 ? -16.575 18.935 38.989 1.00 31.33 192 ALA C N 1
ATOM 5927 C CA . ALA C 1 192 ? -17.778 19.096 38.165 1.00 34.25 192 ALA C CA 1
ATOM 5928 C C . ALA C 1 192 ? -18.480 17.777 37.854 1.00 32.21 192 ALA C C 1
ATOM 5929 O O . ALA C 1 192 ? -19.677 17.762 37.641 1.00 32.12 192 ALA C O 1
ATOM 5931 N N . PHE C 1 193 ? -17.738 16.678 37.795 1.00 30.61 193 PHE C N 1
ATOM 5932 C CA 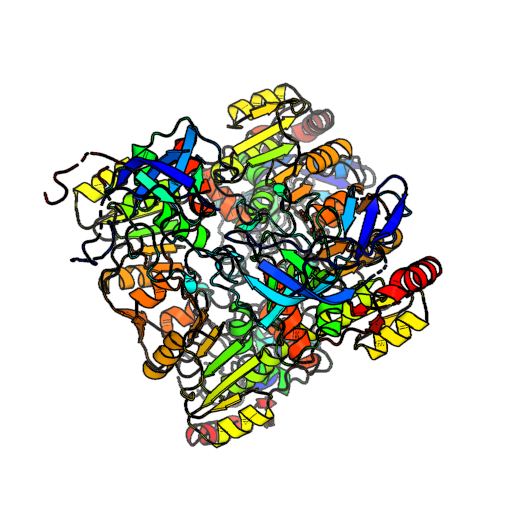. PHE C 1 193 ? -18.354 15.362 37.535 1.00 28.79 193 PHE C CA 1
ATOM 5933 C C . PHE C 1 193 ? -18.931 14.808 38.814 1.00 30.86 193 PHE C C 1
ATOM 5934 O O . PHE C 1 193 ? -19.492 13.756 38.786 1.00 31.55 193 PHE C O 1
ATOM 5942 N N . GLY C 1 194 ? -18.711 15.492 39.938 1.00 32.61 194 GLY C N 1
ATOM 5943 C CA . GLY C 1 194 ? -19.275 15.084 41.229 1.00 34.66 194 GLY C CA 1
ATOM 5944 C C . GLY C 1 194 ? -18.316 14.242 42.070 1.00 35.36 194 GLY C C 1
ATOM 5945 O O . GLY C 1 194 ? -18.682 13.791 43.124 1.00 36.42 194 GLY C O 1
ATOM 5946 N N . ALA C 1 195 ? -17.095 13.974 41.579 1.00 31.35 195 ALA C N 1
ATOM 5947 C CA . ALA C 1 195 ? -16.193 13.058 42.261 1.00 33.35 195 ALA C CA 1
ATOM 5948 C C . ALA C 1 195 ? -15.643 13.602 43.557 1.00 27.31 195 ALA C C 1
ATOM 5949 O O . ALA C 1 195 ? -15.484 14.780 43.719 1.00 35.47 195 ALA C O 1
ATOM 5951 N N . LYS C 1 196 ? -15.350 12.713 44.469 1.00 30.34 196 LYS C N 1
ATOM 5952 C CA . LYS C 1 196 ? -14.490 13.043 45.590 1.00 34.85 196 LYS C CA 1
ATOM 5953 C C . LYS C 1 196 ? -13.026 13.031 45.088 1.00 33.08 196 LYS C C 1
ATOM 5954 O O . LYS C 1 196 ? -12.584 12.070 44.405 1.00 32.80 196 LYS C O 1
ATOM 5960 N N . VAL C 1 197 ? -12.280 14.078 45.416 1.00 32.68 197 VAL C N 1
ATOM 5961 C CA . VAL C 1 197 ? -10.937 14.288 44.912 1.00 36.04 197 VAL C CA 1
ATOM 5962 C C . VAL C 1 197 ? -9.879 14.442 46.022 1.00 38.92 197 VAL C C 1
ATOM 5963 O O . VAL C 1 197 ? -10.029 15.287 46.914 1.00 36.12 197 VAL C O 1
ATOM 5967 N N . THR C 1 198 ? -8.855 13.574 45.990 1.00 34.62 198 THR C N 1
ATOM 5968 C CA . THR C 1 198 ? -7.705 13.628 46.877 1.00 30.67 198 THR C CA 1
ATOM 5969 C C . THR C 1 198 ? -6.495 13.989 46.033 1.00 37.50 198 THR C C 1
ATOM 5970 O O . THR C 1 198 ? -6.276 13.399 44.955 1.00 37.06 198 THR C O 1
ATOM 5974 N N . VAL C 1 199 ? -5.743 14.985 46.473 1.00 34.38 199 VAL C N 1
ATOM 5975 C CA . VAL C 1 199 ? -4.583 15.496 45.772 1.00 37.83 199 VAL C CA 1
ATOM 5976 C C . VAL C 1 199 ? -3.266 15.232 46.567 1.00 42.56 199 VAL C C 1
ATOM 5977 O O . VAL C 1 199 ? -3.218 15.435 47.791 1.00 43.02 199 VAL C O 1
ATOM 5981 N N . LEU C 1 200 ? -2.231 14.779 45.869 1.00 40.60 200 LEU C N 1
ATOM 5982 C CA . LEU C 1 200 ? -0.892 14.622 46.408 1.00 35.00 200 LEU C CA 1
ATOM 5983 C C . LEU C 1 200 ? -0.008 15.590 45.653 1.00 40.20 200 LEU C C 1
ATOM 5984 O O . LEU C 1 200 ? -0.044 15.629 44.425 1.00 41.65 200 LEU C O 1
ATOM 5986 N N . ASP C 1 201 ? 0.708 16.488 46.367 1.00 43.32 201 ASP C N 1
ATOM 5987 C CA . ASP C 1 201 ? 1.698 17.333 45.712 1.00 46.07 201 ASP C CA 1
ATOM 5988 C C . ASP C 1 201 ? 2.833 17.619 46.720 1.00 51.44 201 ASP C C 1
ATOM 5989 O O . ASP C 1 201 ? 2.578 17.796 47.907 1.00 36.56 201 ASP C O 1
ATOM 5994 N N . LYS C 1 202 ? 4.061 17.674 46.207 1.00 54.86 202 LYS C N 1
ATOM 5995 C CA . LYS C 1 202 ? 5.261 17.886 47.041 1.00 57.94 202 LYS C CA 1
ATOM 5996 C C . LYS C 1 202 ? 5.401 19.361 47.420 1.00 53.69 202 LYS C C 1
ATOM 5997 O O . LYS C 1 202 ? 6.063 19.647 48.377 1.00 51.62 202 LYS C O 1
ATOM 5999 N N . LYS C 1 203 ? 4.788 20.269 46.660 1.00 51.95 203 LYS C N 1
ATOM 6000 C CA . LYS C 1 203 ? 4.981 21.701 46.820 1.00 47.30 203 LYS C CA 1
ATOM 6001 C C . LYS C 1 203 ? 3.836 22.319 47.614 1.00 53.66 203 LYS C C 1
ATOM 6002 O O . LYS C 1 203 ? 2.663 22.216 47.246 1.00 44.43 203 LYS C O 1
ATOM 6004 N N . LYS C 1 204 ? 4.193 22.972 48.717 1.00 46.06 204 LYS C N 1
ATOM 6005 C CA . LYS C 1 204 ? 3.239 23.564 49.623 1.00 47.70 204 LYS C CA 1
ATOM 6006 C C . LYS C 1 204 ? 2.257 24.450 48.904 1.00 37.69 204 LYS C C 1
ATOM 6007 O O . LYS C 1 204 ? 1.076 24.407 49.177 1.00 40.57 204 LYS C O 1
ATOM 6013 N N . GLU C 1 205 ? 2.736 25.291 48.007 1.00 40.06 205 GLU C N 1
ATOM 6014 C CA . GLU C 1 205 ? 1.863 26.265 47.371 1.00 47.58 205 GLU C CA 1
ATOM 6015 C C . GLU C 1 205 ? 0.839 25.594 46.435 1.00 52.85 205 GLU C C 1
ATOM 6016 O O . GLU C 1 205 ? -0.254 26.126 46.218 1.00 46.60 205 GLU C O 1
ATOM 6022 N N . ALA C 1 206 ? 1.199 24.434 45.884 1.00 46.50 206 ALA C N 1
ATOM 6023 C CA . ALA C 1 206 ? 0.291 23.692 45.025 1.00 43.07 206 ALA C CA 1
ATOM 6024 C C . ALA C 1 206 ? -0.742 23.025 45.911 1.00 42.47 206 ALA C C 1
ATOM 6025 O O . ALA C 1 206 ? -1.913 22.952 45.569 1.00 39.88 206 ALA C O 1
ATOM 6027 N N . ARG C 1 207 ? -0.331 22.546 47.076 1.00 38.61 207 ARG C N 1
ATOM 6028 C CA . ARG C 1 207 ? -1.315 21.998 47.992 1.00 41.30 207 ARG C CA 1
ATOM 6029 C C . ARG C 1 207 ? -2.321 23.034 48.414 1.00 42.40 207 ARG C C 1
ATOM 6030 O O . ARG C 1 207 ? -3.524 22.755 48.495 1.00 43.35 207 ARG C O 1
ATOM 6038 N N . ASP C 1 208 ? -1.855 24.245 48.663 1.00 43.77 208 ASP C N 1
ATOM 6039 C CA . ASP C 1 208 ? -2.759 25.353 49.049 1.00 46.48 208 ASP C CA 1
ATOM 6040 C C . ASP C 1 208 ? -3.761 25.673 47.936 1.00 44.56 208 ASP C C 1
ATOM 6041 O O . ASP C 1 208 ? -4.928 25.858 48.195 1.00 44.08 208 ASP C O 1
ATOM 6046 N N . GLN C 1 209 ? -3.264 25.837 46.720 1.00 44.78 209 GLN C N 1
ATOM 6047 C CA . GLN C 1 209 ? -4.147 26.090 45.562 1.00 51.48 209 GLN C CA 1
ATOM 6048 C C . GLN C 1 209 ? -5.178 24.947 45.396 1.00 46.40 209 GLN C C 1
ATOM 6049 O O . GLN C 1 209 ? -6.350 25.203 45.172 1.00 43.81 209 GLN C O 1
ATOM 6051 N N . ALA C 1 210 ? -4.716 23.713 45.557 1.00 43.14 210 ALA C N 1
ATOM 6052 C CA . ALA C 1 210 ? -5.579 22.564 45.436 1.00 42.31 210 ALA C CA 1
ATOM 6053 C C . ALA C 1 210 ? -6.745 22.647 46.380 1.00 52.49 210 ALA C C 1
ATOM 6054 O O . ALA C 1 210 ? -7.873 22.312 45.994 1.00 53.22 210 ALA C O 1
ATOM 6056 N N . LYS C 1 211 ? -6.484 23.038 47.630 1.00 46.73 211 LYS C N 1
ATOM 6057 C CA . LYS C 1 211 ? -7.560 23.254 48.634 1.00 49.89 211 LYS C CA 1
ATOM 6058 C C . LYS C 1 211 ? -8.547 24.308 48.158 1.00 46.07 211 LYS C C 1
ATOM 6059 O O . LYS C 1 211 ? -9.734 24.127 48.257 1.00 58.09 211 LYS C O 1
ATOM 6065 N N . LYS C 1 212 ? -8.043 25.396 47.615 1.00 47.86 212 LYS C N 1
ATOM 6066 C CA . LYS C 1 212 ? -8.907 26.480 47.159 1.00 51.73 212 LYS C CA 1
ATOM 6067 C C . LYS C 1 212 ? -9.768 26.066 45.976 1.00 49.81 212 LYS C C 1
ATOM 6068 O O . LYS C 1 212 ? -10.821 26.610 45.781 1.00 50.03 212 LYS C O 1
ATOM 6070 N N . LEU C 1 213 ? -9.265 25.158 45.146 1.00 48.91 213 LEU C N 1
ATOM 6071 C CA . LEU C 1 213 ? -9.946 24.779 43.903 1.00 47.08 213 LEU C CA 1
ATOM 6072 C C . LEU C 1 213 ? -10.984 23.697 44.149 1.00 45.47 213 LEU C C 1
ATOM 6073 O O . LEU C 1 213 ? -11.582 23.268 43.205 1.00 57.57 213 LEU C O 1
ATOM 6078 N N . GLY C 1 214 ? -11.135 23.240 45.399 1.00 48.09 214 GLY C N 1
ATOM 6079 C CA . GLY C 1 214 ? -12.177 22.312 45.798 1.00 47.99 214 GLY C CA 1
ATOM 6080 C C . GLY C 1 214 ? -11.801 20.864 46.150 1.00 42.07 214 GLY C C 1
ATOM 6081 O O . GLY C 1 214 ? -12.671 20.061 46.396 1.00 37.51 214 GLY C O 1
ATOM 6082 N N . ALA C 1 215 ? -10.528 20.504 46.149 1.00 36.48 215 ALA C N 1
ATOM 6083 C CA . ALA C 1 215 ? -10.147 19.152 46.492 1.00 37.29 215 ALA C CA 1
ATOM 6084 C C . ALA C 1 215 ? -10.679 18.790 47.860 1.00 38.66 215 ALA C C 1
ATOM 6085 O O . ALA C 1 215 ? -10.753 19.641 48.734 1.00 42.02 215 ALA C O 1
ATOM 6087 N N . ASP C 1 216 ? -11.098 17.554 48.056 1.00 32.11 216 ASP C N 1
ATOM 6088 C CA . ASP C 1 216 ? -11.638 17.127 49.319 1.00 38.07 216 ASP C CA 1
ATOM 6089 C C . ASP C 1 216 ? -10.559 16.801 50.355 1.00 46.52 216 ASP C C 1
ATOM 6090 O O . ASP C 1 216 ? -10.832 16.861 51.557 1.00 46.60 216 ASP C O 1
ATOM 6095 N N . ALA C 1 217 ? -9.389 16.372 49.898 1.00 38.76 217 ALA C N 1
ATOM 6096 C CA . ALA C 1 217 ? -8.275 16.090 50.785 1.00 38.36 217 ALA C CA 1
ATOM 6097 C C . ALA C 1 217 ? -7.022 16.377 50.029 1.00 41.19 217 ALA C C 1
ATOM 6098 O O . ALA C 1 217 ? -6.949 16.117 48.803 1.00 38.26 217 ALA C O 1
ATOM 6100 N N . VAL C 1 218 ? -6.093 17.066 50.688 1.00 37.81 218 VAL C N 1
ATOM 6101 C CA . VAL C 1 218 ? -4.799 17.308 50.110 1.00 37.37 218 VAL C CA 1
ATOM 6102 C C . VAL C 1 218 ? -3.624 16.994 51.045 1.00 42.65 218 VAL C C 1
ATOM 6103 O O . VAL C 1 218 ? -3.702 17.174 52.252 1.00 43.72 218 VAL C O 1
ATOM 6107 N N . TYR C 1 219 ? -2.600 16.356 50.475 1.00 41.03 219 TYR C N 1
ATOM 6108 C CA . TYR C 1 219 ? -1.521 15.759 51.259 1.00 43.56 219 TYR C CA 1
ATOM 6109 C C . TYR C 1 219 ? -0.239 15.831 50.491 1.00 45.03 219 TYR C C 1
ATOM 6110 O O . TYR C 1 219 ? -0.247 15.979 49.254 1.00 43.26 219 TYR C O 1
ATOM 6119 N N . GLU C 1 220 ? 0.844 15.741 51.264 1.00 46.12 220 GLU C N 1
ATOM 6120 C CA . GLU C 1 220 ? 2.196 15.619 50.753 1.00 50.33 220 GLU C CA 1
ATOM 6121 C C . GLU C 1 220 ? 2.474 14.161 50.528 1.00 46.81 220 GLU C C 1
ATOM 6122 O O . GLU C 1 220 ? 3.078 13.816 49.541 1.00 52.67 220 GLU C O 1
ATOM 6124 N N . THR C 1 221 ? 2.022 13.304 51.438 1.00 46.95 221 THR C N 1
ATOM 6125 C CA . THR C 1 221 ? 2.135 11.856 51.264 1.00 52.19 221 THR C CA 1
ATOM 6126 C C . THR C 1 221 ? 0.866 11.299 51.854 1.00 49.16 221 THR C C 1
ATOM 6127 O O . THR C 1 221 ? 0.303 11.872 52.762 1.00 51.98 221 THR C O 1
ATOM 6131 N N . LEU C 1 222 ? 0.394 10.189 51.316 1.00 48.06 222 LEU C N 1
ATOM 6132 C CA . LEU C 1 222 ? -0.835 9.638 51.774 1.00 44.16 222 LEU C CA 1
ATOM 6133 C C . LEU C 1 222 ? -0.568 9.058 53.118 1.00 53.44 222 LEU C C 1
ATOM 6134 O O . LEU C 1 222 ? 0.363 8.289 53.272 1.00 55.41 222 LEU C O 1
ATOM 6139 N N . PRO C 1 223 ? -1.413 9.389 54.088 1.00 50.88 223 PRO C N 1
ATOM 6140 C CA . PRO C 1 223 ? -1.248 8.814 55.384 1.00 51.71 223 PRO C CA 1
ATOM 6141 C C . PRO C 1 223 ? -1.639 7.371 55.459 1.00 54.53 223 PRO C C 1
ATOM 6142 O O . PRO C 1 223 ? -2.386 6.852 54.621 1.00 51.52 223 PRO C O 1
ATOM 6146 N N . GLU C 1 224 ? -1.130 6.721 56.495 1.00 52.92 224 GLU C N 1
ATOM 6147 C CA . GLU C 1 224 ? -1.170 5.268 56.598 1.00 54.46 224 GLU C CA 1
ATOM 6148 C C . GLU C 1 224 ? -2.572 4.823 56.796 1.00 49.62 224 GLU C C 1
ATOM 6149 O O . GLU C 1 224 ? -2.888 3.672 56.535 1.00 57.68 224 GLU C O 1
ATOM 6155 N N . SER C 1 225 ? -3.435 5.721 57.257 1.00 46.26 225 SER C N 1
ATOM 6156 C CA . SER C 1 225 ? -4.835 5.384 57.386 1.00 50.06 225 SER C CA 1
ATOM 6157 C C . SER C 1 225 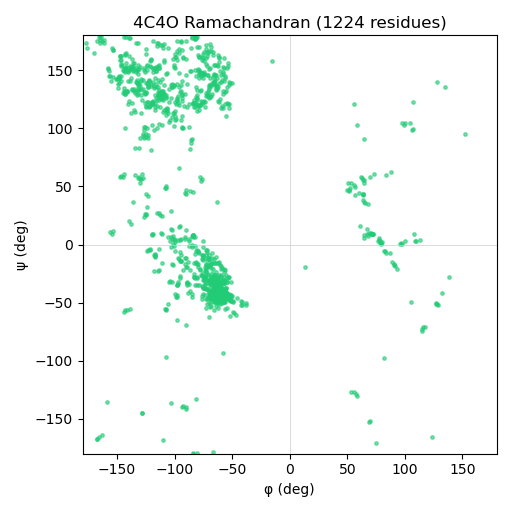? -5.581 5.212 56.026 1.00 55.50 225 SER C C 1
ATOM 6158 O O . SER C 1 225 ? -6.701 4.692 56.001 1.00 52.77 225 SER C O 1
ATOM 6161 N N . ILE C 1 226 ? -5.043 5.732 54.932 1.00 54.57 226 ILE C N 1
ATOM 6162 C CA . ILE C 1 226 ? -5.713 5.523 53.641 1.00 53.29 226 ILE C CA 1
ATOM 6163 C C . ILE C 1 226 ? -5.448 4.093 53.250 1.00 43.30 226 ILE C C 1
ATOM 6164 O O . ILE C 1 226 ? -4.308 3.650 53.182 1.00 43.69 226 ILE C O 1
ATOM 6169 N N . SER C 1 227 ? -6.515 3.360 53.023 1.00 39.69 227 SER C N 1
ATOM 6170 C CA . SER C 1 227 ? -6.405 1.975 52.695 1.00 45.10 227 SER C CA 1
ATOM 6171 C C . SER C 1 227 ? -5.804 1.771 51.258 1.00 45.03 227 SER C C 1
ATOM 6172 O O . SER C 1 227 ? -6.103 2.513 50.345 1.00 38.92 227 SER C O 1
ATOM 6175 N N . PRO C 1 228 ? -4.877 0.819 51.084 1.00 47.36 228 PRO C N 1
ATOM 6176 C CA . PRO C 1 228 ? -4.518 0.530 49.693 1.00 44.11 228 PRO C CA 1
ATOM 6177 C C . PRO C 1 228 ? -5.725 0.045 48.937 1.00 42.19 228 PRO C C 1
ATOM 6178 O O . PRO C 1 228 ? -6.708 -0.398 49.550 1.00 39.39 228 PRO C O 1
ATOM 6182 N N . GLY C 1 229 ? -5.698 0.120 47.615 1.00 40.09 229 GLY C N 1
ATOM 6183 C CA . GLY C 1 229 ? -6.782 -0.491 46.830 1.00 37.71 229 GLY C CA 1
ATOM 6184 C C . GLY C 1 229 ? -8.126 0.178 47.057 1.00 33.35 229 GLY C C 1
ATOM 6185 O O . GLY C 1 229 ? -9.148 -0.485 47.072 1.00 39.97 229 GLY C O 1
ATOM 6186 N N . SER C 1 230 ? -8.152 1.487 47.240 1.00 35.45 230 SER C N 1
ATOM 6187 C CA . SER C 1 230 ? -9.425 2.172 47.576 1.00 39.09 230 SER C CA 1
ATOM 6188 C C . SER C 1 230 ? -9.892 3.274 46.623 1.00 35.08 230 SER C C 1
ATOM 6189 O O . SER C 1 230 ? -10.946 3.849 46.855 1.00 36.01 230 SER C O 1
ATOM 6192 N N . PHE C 1 231 ? -9.104 3.639 45.606 1.00 30.62 231 PHE C N 1
ATOM 6193 C CA . PHE C 1 231 ? -9.481 4.701 44.676 1.00 30.25 231 PHE C CA 1
ATOM 6194 C C . PHE C 1 231 ? -9.960 4.117 43.356 1.00 32.22 231 PHE C C 1
ATOM 6195 O O . PHE C 1 231 ? -9.318 3.232 42.807 1.00 34.38 231 PHE C O 1
ATOM 6203 N N . SER C 1 232 ? -11.047 4.661 42.800 1.00 31.02 232 SER C N 1
ATOM 6204 C CA . SER C 1 232 ? -11.581 4.122 41.558 1.00 30.36 232 SER C CA 1
ATOM 6205 C C . SER C 1 232 ? -10.752 4.547 40.353 1.00 28.39 232 SER C C 1
ATOM 6206 O O . SER C 1 232 ? -10.658 3.820 39.398 1.00 30.69 232 SER C O 1
ATOM 6209 N N . ALA C 1 233 ? -10.090 5.668 40.446 1.00 28.16 233 ALA C N 1
ATOM 6210 C CA . ALA C 1 233 ? -9.185 6.108 39.403 1.00 29.56 233 ALA C CA 1
ATOM 6211 C C . ALA C 1 233 ? -8.043 6.939 40.006 1.00 31.36 233 ALA C C 1
ATOM 6212 O O . ALA C 1 233 ? -8.244 7.745 40.971 1.00 30.86 233 ALA C O 1
ATOM 6214 N N . CYS C 1 234 ? -6.858 6.759 39.439 1.00 30.78 234 CYS C N 1
ATOM 6215 C CA . CYS C 1 234 ? -5.665 7.504 39.812 1.00 28.21 234 CYS C CA 1
ATOM 6216 C C . CYS C 1 234 ? -5.093 8.218 38.617 1.00 29.67 234 CYS C C 1
ATOM 6217 O O . CYS C 1 234 ? -4.787 7.554 37.599 1.00 32.97 234 CYS C O 1
ATOM 6220 N N . PHE C 1 235 ? -5.030 9.543 38.663 1.00 25.88 235 PHE C N 1
ATOM 6221 C CA . PHE C 1 235 ? -4.500 10.369 37.577 1.00 28.77 235 PHE C CA 1
ATOM 6222 C C . PHE C 1 235 ? -3.153 10.915 37.983 1.00 33.49 235 PHE C C 1
ATOM 6223 O O . PHE C 1 235 ? -3.065 11.663 38.930 1.00 34.35 235 PHE C O 1
ATOM 6231 N N . ASP C 1 236 ? -2.108 10.510 37.247 1.00 33.30 236 ASP C N 1
ATOM 6232 C CA . ASP C 1 236 ? -0.721 10.896 37.581 1.00 31.56 236 ASP C CA 1
ATOM 6233 C C . ASP C 1 236 ? -0.262 11.964 36.613 1.00 32.47 236 ASP C C 1
ATOM 6234 O O . ASP C 1 236 ? 0.036 11.666 35.419 1.00 34.63 236 ASP C O 1
ATOM 6239 N N . PHE C 1 237 ? -0.204 13.214 37.089 1.00 30.09 237 PHE C N 1
ATOM 6240 C CA . PHE C 1 237 ? 0.281 14.312 36.277 1.00 34.70 237 PHE C CA 1
ATOM 6241 C C . PHE C 1 237 ? 1.813 14.478 36.380 1.00 35.28 237 PHE C C 1
ATOM 6242 O O . PHE C 1 237 ? 2.365 15.421 35.830 1.00 41.16 237 PHE C O 1
ATOM 6250 N N . VAL C 1 238 ? 2.477 13.581 37.077 1.00 40.47 238 VAL C N 1
ATOM 6251 C CA . VAL C 1 238 ? 3.947 13.622 37.181 1.00 39.52 238 VAL C CA 1
ATOM 6252 C C . VAL C 1 238 ? 4.574 12.483 36.360 1.00 39.76 238 VAL C C 1
ATOM 6253 O O . VAL C 1 238 ? 5.372 12.719 35.454 1.00 41.77 238 VAL C O 1
ATOM 6257 N N . SER C 1 239 ? 4.160 11.238 36.651 1.00 38.85 239 SER C N 1
ATOM 6258 C CA . SER C 1 239 ? 4.543 10.048 35.880 1.00 35.41 239 SER C CA 1
ATOM 6259 C C . SER C 1 239 ? 6.068 9.730 35.928 1.00 36.43 239 SER C C 1
ATOM 6260 O O . SER C 1 239 ? 6.694 9.587 34.893 1.00 31.20 239 SER C O 1
ATOM 6263 N N . VAL C 1 240 ? 6.620 9.646 37.145 1.00 35.21 240 VAL C N 1
ATOM 6264 C CA . VAL C 1 240 ? 7.887 8.960 37.384 1.00 40.86 240 VAL C CA 1
ATOM 6265 C C . VAL C 1 240 ? 7.522 7.682 38.052 1.00 34.98 240 VAL C C 1
ATOM 6266 O O . VAL C 1 240 ? 6.365 7.477 38.485 1.00 37.85 240 VAL C O 1
ATOM 6270 N N . GLN C 1 241 ? 8.491 6.792 38.171 1.00 32.21 241 GLN C N 1
ATOM 6271 C CA . GLN C 1 241 ? 8.212 5.503 38.741 1.00 34.27 241 GLN C CA 1
ATOM 6272 C C . GLN C 1 241 ? 7.541 5.566 40.106 1.00 35.48 241 GLN C C 1
ATOM 6273 O O . GLN C 1 241 ? 6.659 4.756 40.406 1.00 38.38 241 GLN C O 1
ATOM 6279 N N . ALA C 1 242 ? 8.026 6.428 41.002 1.00 33.55 242 ALA C N 1
ATOM 6280 C CA . ALA C 1 242 ? 7.532 6.402 42.403 1.00 35.95 242 ALA C CA 1
ATOM 6281 C C . ALA C 1 242 ? 6.014 6.759 42.433 1.00 32.59 242 ALA C C 1
ATOM 6282 O O . ALA C 1 242 ? 5.268 6.341 43.242 1.00 35.37 242 ALA C O 1
ATOM 6284 N N . THR C 1 243 ? 5.640 7.626 41.540 1.00 32.76 243 THR C N 1
ATOM 6285 C CA . THR C 1 243 ? 4.300 8.202 41.501 1.00 38.33 243 THR C CA 1
ATOM 6286 C C . THR C 1 243 ? 3.344 7.167 40.810 1.00 36.79 243 THR C C 1
ATOM 6287 O O . THR C 1 243 ? 2.190 6.892 41.290 1.00 36.30 243 THR C O 1
ATOM 6291 N N . PHE C 1 244 ? 3.890 6.441 39.828 1.00 36.55 244 PHE C N 1
ATOM 6292 C CA . PHE C 1 244 ? 3.189 5.281 39.244 1.00 31.33 244 PHE C CA 1
ATOM 6293 C C . PHE C 1 244 ? 2.953 4.216 40.280 1.00 38.15 244 PHE C C 1
ATOM 6294 O O . PHE C 1 244 ? 1.828 3.675 40.389 1.00 34.95 244 PHE C O 1
ATOM 6302 N N . ASP C 1 245 ? 3.962 3.937 41.112 1.00 34.31 245 ASP C N 1
ATOM 6303 C CA . ASP C 1 245 ? 3.808 2.925 42.136 1.00 36.45 245 ASP C CA 1
ATOM 6304 C C . ASP C 1 245 ? 2.772 3.285 43.160 1.00 31.07 245 ASP C C 1
ATOM 6305 O O . ASP C 1 245 ? 2.080 2.399 43.679 1.00 37.07 245 ASP C O 1
ATOM 6310 N N . VAL C 1 246 ? 2.661 4.557 43.486 1.00 34.41 246 VAL C N 1
ATOM 6311 C CA . VAL C 1 246 ? 1.535 4.942 44.356 1.00 33.59 246 VAL C CA 1
ATOM 6312 C C . VAL C 1 246 ? 0.181 4.718 43.667 1.00 32.79 246 VAL C C 1
ATOM 6313 O O . VAL C 1 246 ? -0.713 4.223 44.294 1.00 34.09 246 VAL C O 1
ATOM 6317 N N . CYS C 1 247 ? 0.055 5.033 42.385 1.00 35.31 247 CYS C N 1
ATOM 6318 C CA . CYS C 1 247 ? -1.210 4.787 41.677 1.00 33.13 247 CYS C CA 1
ATOM 6319 C C . CYS C 1 247 ? -1.536 3.338 41.719 1.00 28.95 247 CYS C C 1
ATOM 6320 O O . CYS C 1 247 ? -2.646 2.947 42.076 1.00 30.91 247 CYS C O 1
ATOM 6323 N N . GLN C 1 248 ? -0.541 2.505 41.504 1.00 31.30 248 GLN C N 1
ATOM 6324 C CA . GLN C 1 248 ? -0.776 1.056 41.494 1.00 32.30 248 GLN C CA 1
ATOM 6325 C C . GLN C 1 248 ? -1.082 0.480 42.854 1.00 29.86 248 GLN C C 1
ATOM 6326 O O . GLN C 1 248 ? -1.886 -0.410 42.981 1.00 33.18 248 GLN C O 1
ATOM 6332 N N . LYS C 1 249 ? -0.534 1.047 43.909 1.00 36.96 249 LYS C N 1
ATOM 6333 C CA . LYS C 1 249 ? -0.883 0.553 45.240 1.00 32.61 249 LYS C CA 1
ATOM 6334 C C . LYS C 1 249 ? -2.276 1.018 45.664 1.00 30.72 249 LYS C C 1
ATOM 6335 O O . LYS C 1 249 ? -2.999 0.305 46.323 1.00 30.97 249 LYS C O 1
ATOM 6341 N N . TYR C 1 250 ? -2.644 2.220 45.306 1.00 31.20 250 TYR C N 1
ATOM 6342 C CA . TYR C 1 250 ? -3.894 2.767 45.842 1.00 35.35 250 TYR C CA 1
ATOM 6343 C C . TYR C 1 250 ? -5.135 2.573 44.957 1.00 33.57 250 TYR C C 1
ATOM 6344 O O . TYR C 1 250 ? -6.220 2.810 45.418 1.00 32.83 250 TYR C O 1
ATOM 6353 N N . VAL C 1 251 ? -4.956 2.207 43.680 1.00 36.65 251 VAL C N 1
ATOM 6354 C CA . VAL C 1 251 ? -6.110 1.961 42.799 1.00 31.31 251 VAL C CA 1
ATOM 6355 C C . VAL C 1 251 ? -6.831 0.690 43.220 1.00 33.66 251 VAL C C 1
ATOM 6356 O O . VAL C 1 251 ? -6.195 -0.298 43.617 1.00 30.86 251 VAL C O 1
ATOM 6360 N N . GLU C 1 252 ? -8.154 0.754 43.259 1.00 28.82 252 GLU C N 1
ATOM 6361 C CA . GLU C 1 252 ? -8.954 -0.386 43.591 1.00 30.19 252 GLU C CA 1
ATOM 6362 C C . GLU C 1 252 ? -9.011 -1.413 42.441 1.00 26.57 252 GLU C C 1
ATOM 6363 O O . GLU C 1 252 ? -8.732 -1.092 41.301 1.00 27.94 252 GLU C O 1
ATOM 6369 N N . PRO C 1 253 ? -9.471 -2.640 42.733 1.00 29.66 253 PRO C N 1
ATOM 6370 C CA . PRO C 1 253 ? -9.622 -3.641 41.709 1.00 30.89 253 PRO C CA 1
ATOM 6371 C C . PRO C 1 253 ? -10.540 -3.107 40.609 1.00 33.10 253 PRO C C 1
ATOM 6372 O O . PRO C 1 253 ? -11.485 -2.409 40.906 1.00 30.86 253 PRO C O 1
ATOM 6376 N N . LYS C 1 254 ? -10.202 -3.403 39.360 1.00 34.64 254 LYS C N 1
ATOM 6377 C CA . LYS C 1 254 ? -10.919 -2.917 38.187 1.00 35.87 254 LYS C CA 1
ATOM 6378 C C . LYS C 1 254 ? -10.817 -1.446 37.978 1.00 31.43 254 LYS C C 1
ATOM 6379 O O . LYS C 1 254 ? -11.473 -0.904 37.118 1.00 30.93 254 LYS C O 1
ATOM 6385 N N . GLY C 1 255 ? -9.961 -0.777 38.744 1.00 28.29 255 GLY C N 1
ATOM 6386 C CA . GLY C 1 255 ? -9.833 0.639 38.641 1.00 26.41 255 GLY C CA 1
ATOM 6387 C C . GLY C 1 255 ? -8.887 1.020 37.551 1.00 27.09 255 GLY C C 1
ATOM 6388 O O . GLY C 1 255 ? -8.308 0.148 36.873 1.00 29.29 255 GLY C O 1
ATOM 6389 N N . VAL C 1 256 ? -8.714 2.309 37.354 1.00 23.63 256 VAL C N 1
ATOM 6390 C CA . VAL C 1 256 ? -7.920 2.774 36.224 1.00 24.89 256 VAL C CA 1
ATOM 6391 C C . VAL C 1 256 ? -6.790 3.700 36.690 1.00 26.04 256 VAL C C 1
ATOM 6392 O O . VAL C 1 256 ? -6.954 4.563 37.594 1.00 28.28 256 VAL C O 1
ATOM 6396 N N . ILE C 1 257 ? -5.629 3.521 36.079 1.00 24.53 257 ILE C N 1
ATOM 6397 C CA . ILE C 1 257 ? -4.503 4.436 36.248 1.00 23.22 257 ILE C CA 1
ATOM 6398 C C . ILE C 1 257 ? -4.335 5.195 34.959 1.00 24.12 257 ILE C C 1
ATOM 6399 O O . ILE C 1 257 ? -4.234 4.572 33.878 1.00 26.37 257 ILE C O 1
ATOM 6404 N N . MET C 1 258 ? -4.263 6.511 35.033 1.00 24.62 258 MET C N 1
ATOM 6405 C CA . MET C 1 258 ? -4.099 7.363 33.876 1.00 28.77 258 MET C CA 1
ATOM 6406 C C . MET C 1 258 ? -2.768 8.143 33.986 1.00 30.92 258 MET C C 1
ATOM 6407 O O . MET C 1 258 ? -2.667 9.159 34.692 1.00 28.11 258 MET C O 1
ATOM 6412 N N . PRO C 1 259 ? -1.742 7.659 33.316 1.00 31.51 259 PRO C N 1
ATOM 6413 C CA . PRO C 1 259 ? -0.440 8.379 33.407 1.00 33.26 259 PRO C CA 1
ATOM 6414 C C . PRO C 1 259 ? -0.413 9.513 32.392 1.00 34.59 259 PRO C C 1
ATOM 6415 O O . PRO C 1 259 ? 0.048 9.330 31.268 1.00 39.60 259 PRO C O 1
ATOM 6419 N N . VAL C 1 260 ? -0.857 10.684 32.820 1.00 38.01 260 VAL C N 1
ATOM 6420 C CA . VAL C 1 260 ? -1.050 11.801 31.961 1.00 36.25 260 VAL C CA 1
ATOM 6421 C C . VAL C 1 260 ? 0.238 12.640 31.859 1.00 42.41 260 VAL C C 1
ATOM 6422 O O . VAL C 1 260 ? 0.532 13.209 30.805 1.00 49.14 260 VAL C O 1
ATOM 6426 N N . GLY C 1 261 ? 1.012 12.695 32.923 1.00 43.75 261 GLY C N 1
ATOM 6427 C CA . GLY C 1 261 ? 2.341 13.335 32.878 1.00 39.58 261 GLY C CA 1
ATOM 6428 C C . GLY C 1 261 ? 3.377 12.581 32.074 1.00 46.67 261 GLY C C 1
ATOM 6429 O O . GLY C 1 261 ? 3.194 11.413 31.737 1.00 51.08 261 GLY C O 1
ATOM 6430 N N . LEU C 1 262 ? 4.484 13.245 31.781 1.00 52.58 262 LEU C N 1
ATOM 6431 C CA . LEU C 1 262 ? 5.552 12.648 30.975 1.00 55.50 262 LEU C CA 1
ATOM 6432 C C . LEU C 1 262 ? 6.919 12.764 31.693 1.00 52.11 262 LEU C C 1
ATOM 6433 O O . LEU C 1 262 ? 7.842 13.284 31.157 1.00 62.42 262 LEU C O 1
ATOM 6438 N N . GLY C 1 263 ? 7.032 12.239 32.901 1.00 46.93 263 GLY C N 1
ATOM 6439 C CA . GLY C 1 263 ? 8.223 12.445 33.729 1.00 47.65 263 GLY C CA 1
ATOM 6440 C C . GLY C 1 263 ? 9.330 11.389 33.555 1.00 50.32 263 GLY C C 1
ATOM 6441 O O . GLY C 1 263 ? 10.442 11.551 34.051 1.00 52.16 263 GLY C O 1
ATOM 6442 N N . ALA C 1 264 ? 9.012 10.293 32.880 1.00 43.51 264 ALA C N 1
ATOM 6443 C CA . ALA C 1 264 ? 9.964 9.275 32.532 1.00 39.40 264 ALA C CA 1
ATOM 6444 C C . ALA C 1 264 ? 9.614 8.672 31.188 1.00 43.53 264 ALA C C 1
ATOM 6445 O O . ALA C 1 264 ? 8.453 8.691 30.777 1.00 50.83 264 ALA C O 1
ATOM 6447 N N . PRO C 1 265 ? 10.616 8.132 30.492 1.00 43.36 265 PRO C N 1
ATOM 6448 C CA . PRO C 1 265 ? 10.337 7.641 29.161 1.00 36.97 265 PRO C CA 1
ATOM 6449 C C . PRO C 1 265 ? 9.628 6.325 29.192 1.00 33.81 265 PRO C C 1
ATOM 6450 O O . PRO C 1 265 ? 8.949 5.996 28.224 1.00 36.16 265 PRO C O 1
ATOM 6454 N N . ASN C 1 266 ? 9.828 5.561 30.271 1.00 34.64 266 ASN C N 1
ATOM 6455 C CA . ASN C 1 266 ? 9.288 4.218 30.453 1.00 37.42 266 ASN C CA 1
ATOM 6456 C C . ASN C 1 266 ? 8.841 4.058 31.903 1.00 40.77 266 ASN C C 1
ATOM 6457 O O . ASN C 1 266 ? 9.386 4.706 32.774 1.00 37.63 266 ASN C O 1
ATOM 6462 N N . LEU C 1 267 ? 7.806 3.253 32.144 1.00 35.43 267 LEU C N 1
ATOM 6463 C CA . LEU C 1 267 ? 7.370 2.981 33.496 1.00 32.03 267 LEU C CA 1
ATOM 6464 C C . LEU C 1 267 ? 7.084 1.559 33.595 1.00 31.66 267 LEU C C 1
ATOM 6465 O O . LEU C 1 267 ? 6.685 0.937 32.617 1.00 28.95 267 LEU C O 1
ATOM 6470 N N . SER C 1 268 ? 7.209 1.013 34.793 1.00 32.77 268 SER C N 1
ATOM 6471 C CA . SER C 1 268 ? 6.913 -0.370 34.945 1.00 34.16 268 SER C CA 1
ATOM 6472 C C . SER C 1 268 ? 5.809 -0.621 35.926 1.00 29.76 268 SER C C 1
ATOM 6473 O O . SER C 1 268 ? 5.531 0.191 36.824 1.00 28.77 268 SER C O 1
ATOM 6476 N N . PHE C 1 269 ? 5.116 -1.723 35.712 1.00 31.91 269 PHE C N 1
ATOM 6477 C CA . PHE C 1 269 ? 3.997 -2.116 36.565 1.00 30.71 269 PHE C CA 1
ATOM 6478 C C . PHE C 1 269 ? 4.241 -3.480 37.019 1.00 30.39 269 PHE C C 1
ATOM 6479 O O . PHE C 1 269 ? 4.839 -4.295 36.301 1.00 32.26 269 PHE C O 1
ATOM 6487 N N . ASN C 1 270 ? 3.737 -3.758 38.199 1.00 32.02 270 ASN C N 1
ATOM 6488 C CA . ASN C 1 270 ? 3.710 -5.098 38.724 1.00 34.96 270 ASN C CA 1
ATOM 6489 C C . ASN C 1 270 ? 2.654 -5.936 38.028 1.00 38.22 270 ASN C C 1
ATOM 6490 O O . ASN C 1 270 ? 1.447 -5.654 38.144 1.00 35.17 270 ASN C O 1
ATOM 6495 N N . LEU C 1 271 ? 3.069 -7.009 37.362 1.00 35.58 271 LEU C N 1
ATOM 6496 C CA . LEU C 1 271 ? 2.167 -7.786 36.514 1.00 35.61 271 LEU C CA 1
ATOM 6497 C C . LEU C 1 271 ? 1.164 -8.593 37.270 1.00 37.01 271 LEU C C 1
ATOM 6498 O O . LEU C 1 271 ? -0.021 -8.658 36.903 1.00 37.42 271 LEU C O 1
ATOM 6503 N N . GLY C 1 272 ? 1.627 -9.301 38.296 1.00 35.89 272 GLY C N 1
ATOM 6504 C CA . GLY C 1 272 ? 0.767 -10.162 39.072 1.00 31.23 272 GLY C CA 1
ATOM 6505 C C . GLY C 1 272 ? -0.360 -9.354 39.646 1.00 33.48 272 GLY C C 1
ATOM 6506 O O . GLY C 1 272 ? -1.519 -9.782 39.649 1.00 36.74 272 GLY C O 1
ATOM 6507 N N . ASP C 1 273 ? -0.030 -8.174 40.141 1.00 28.85 273 ASP C N 1
ATOM 6508 C CA . ASP C 1 273 ? -1.031 -7.288 40.694 1.00 30.84 273 ASP C CA 1
ATOM 6509 C C . ASP C 1 273 ? -2.017 -6.739 39.623 1.00 32.94 273 ASP C C 1
ATOM 6510 O O . ASP C 1 273 ? -3.240 -6.714 39.823 1.00 33.26 273 ASP C O 1
ATOM 6515 N N . LEU C 1 274 ? -1.484 -6.281 38.509 1.00 31.06 274 LEU C N 1
ATOM 6516 C CA . LEU C 1 274 ? -2.345 -5.793 37.430 1.00 34.53 274 LEU C CA 1
ATOM 6517 C C . LEU C 1 274 ? -3.334 -6.869 36.916 1.00 34.45 274 LEU C C 1
ATOM 6518 O O . LEU C 1 274 ? -4.515 -6.591 36.727 1.00 26.22 274 LEU C O 1
ATOM 6523 N N . ALA C 1 275 ? -2.850 -8.092 36.738 1.00 34.66 275 ALA C N 1
ATOM 6524 C CA . ALA C 1 275 ? -3.660 -9.174 36.274 1.00 32.06 275 ALA C CA 1
ATOM 6525 C C . ALA C 1 275 ? -4.690 -9.591 37.312 1.00 36.21 275 ALA C C 1
ATOM 6526 O O . ALA C 1 275 ? -5.904 -9.650 37.054 1.00 37.17 275 ALA C O 1
ATOM 6528 N N . LEU C 1 276 ? -4.220 -9.854 38.516 1.00 35.65 276 LEU C N 1
ATOM 6529 C CA . LEU C 1 276 ? -5.059 -10.391 39.585 1.00 36.33 276 LEU C CA 1
ATOM 6530 C C . LEU C 1 276 ? -6.187 -9.438 39.975 1.00 36.93 276 LEU C C 1
ATOM 6531 O O . LEU C 1 276 ? -7.329 -9.863 40.217 1.00 35.61 276 LEU C O 1
ATOM 6536 N N . ARG C 1 277 ? -5.912 -8.145 40.008 1.00 33.20 277 ARG C N 1
ATOM 6537 C CA . ARG C 1 277 ? -6.946 -7.179 40.416 1.00 35.18 277 ARG C CA 1
ATOM 6538 C C . ARG C 1 277 ? -7.579 -6.450 39.207 1.00 34.01 277 ARG C C 1
ATOM 6539 O O . ARG C 1 277 ? -8.390 -5.525 39.387 1.00 29.42 277 ARG C O 1
ATOM 6547 N N . GLU C 1 278 ? -7.181 -6.861 38.005 1.00 28.88 278 GLU C N 1
ATOM 6548 C CA . GLU C 1 278 ? -7.718 -6.365 36.725 1.00 30.89 278 GLU C CA 1
ATOM 6549 C C . GLU C 1 278 ? -7.617 -4.855 36.581 1.00 29.13 278 GLU C C 1
ATOM 6550 O O . GLU C 1 278 ? -8.596 -4.159 36.278 1.00 29.61 278 GLU C O 1
ATOM 6556 N N . ILE C 1 279 ? -6.425 -4.332 36.821 1.00 27.08 279 ILE C N 1
ATOM 6557 C CA . ILE C 1 279 ? -6.208 -2.910 36.758 1.00 25.44 279 ILE C CA 1
ATOM 6558 C C . ILE C 1 279 ? -6.073 -2.554 35.295 1.00 29.50 279 ILE C C 1
ATOM 6559 O O . ILE C 1 279 ? -5.573 -3.361 34.496 1.00 25.11 279 ILE C O 1
ATOM 6564 N N . ARG C 1 280 ? -6.458 -1.330 34.956 1.00 28.45 280 ARG C N 1
ATOM 6565 C CA . ARG C 1 280 ? -6.378 -0.844 33.611 1.00 29.67 280 ARG C CA 1
ATOM 6566 C C . ARG C 1 280 ? -5.487 0.381 33.579 1.00 26.02 280 ARG C C 1
ATOM 6567 O O . ARG C 1 280 ? -5.581 1.194 34.466 1.00 25.28 280 ARG C O 1
ATOM 6575 N N . ILE C 1 281 ? -4.619 0.487 32.575 1.00 25.39 281 ILE C N 1
ATOM 6576 C CA . ILE C 1 281 ? -3.765 1.644 32.399 1.00 25.14 281 ILE C CA 1
ATOM 6577 C C . ILE C 1 281 ? -4.177 2.199 31.045 1.00 26.21 281 ILE C C 1
ATOM 6578 O O . ILE C 1 281 ? -4.058 1.520 30.035 1.00 26.33 281 ILE C O 1
ATOM 6583 N N . LEU C 1 282 ? -4.627 3.422 31.004 1.00 25.28 282 LEU C N 1
ATOM 6584 C CA . LEU C 1 282 ? -5.132 4.021 29.785 1.00 26.74 282 LEU C CA 1
ATOM 6585 C C . LEU C 1 282 ? -4.328 5.236 29.399 1.00 24.88 282 LEU C C 1
ATOM 6586 O O . LEU C 1 282 ? -4.271 6.227 30.152 1.00 29.93 282 LEU C O 1
ATOM 6591 N N . GLY C 1 283 ? -3.762 5.220 28.192 1.00 25.37 283 GLY C N 1
ATOM 6592 C CA . GLY C 1 283 ? -3.125 6.397 27.660 1.00 26.87 283 GLY C CA 1
ATOM 6593 C C . GLY C 1 283 ? -4.132 7.429 27.170 1.00 29.32 283 GLY C C 1
ATOM 6594 O O . GLY C 1 283 ? -5.206 7.071 26.676 1.00 31.07 283 GLY C O 1
ATOM 6595 N N . SER C 1 284 ? -3.752 8.685 27.314 1.00 26.14 284 SER C N 1
ATOM 6596 C CA . SER C 1 284 ? -4.546 9.842 27.045 1.00 30.13 284 SER C CA 1
ATOM 6597 C C . SER C 1 284 ? -3.675 10.927 26.452 1.00 28.96 284 SER C C 1
ATOM 6598 O O . SER C 1 284 ? -2.627 11.248 26.997 1.00 34.49 284 SER C O 1
ATOM 6601 N N . PHE C 1 285 ? -4.105 11.500 25.338 1.00 31.88 285 PHE C N 1
ATOM 6602 C CA . PHE C 1 285 ? -3.356 12.529 24.636 1.00 30.29 285 PHE C CA 1
ATOM 6603 C C . PHE C 1 285 ? -4.212 13.689 24.234 1.00 30.67 285 PHE C C 1
ATOM 6604 O O . PHE C 1 285 ? -5.140 13.554 23.429 1.00 30.05 285 PHE C O 1
ATOM 6612 N N . TRP C 1 286 ? -3.933 14.841 24.835 1.00 31.23 286 TRP C N 1
ATOM 6613 C CA . TRP C 1 286 ? -4.581 16.117 24.465 1.00 37.19 286 TRP C CA 1
ATOM 6614 C C . TRP C 1 286 ? -6.106 15.965 24.558 1.00 36.33 286 TRP C C 1
ATOM 6615 O O . TRP C 1 286 ? -6.591 15.473 25.588 1.00 34.86 286 TRP C O 1
ATOM 6626 N N . GLY C 1 287 ? -6.828 16.308 23.484 1.00 33.05 287 GLY C N 1
ATOM 6627 C CA . GLY C 1 287 ? -8.262 16.009 23.353 1.00 32.27 287 GLY C CA 1
ATOM 6628 C C . GLY C 1 287 ? -8.790 16.164 21.937 1.00 31.98 287 GLY C C 1
ATOM 6629 O O . GLY C 1 287 ? -8.108 16.667 21.033 1.00 30.91 287 GLY C O 1
ATOM 6630 N N . THR C 1 288 ? -10.037 15.776 21.771 1.00 30.00 288 THR C N 1
ATOM 6631 C CA . THR C 1 288 ? -10.734 15.802 20.493 1.00 31.49 288 THR C CA 1
ATOM 6632 C C . THR C 1 288 ? -11.511 17.124 20.345 1.00 37.26 288 THR C C 1
ATOM 6633 O O . THR C 1 288 ? -11.640 17.938 21.294 1.00 32.81 288 THR C O 1
ATOM 6637 N N . THR C 1 289 ? -11.956 17.339 19.116 1.00 35.70 289 THR C N 1
ATOM 6638 C CA . THR C 1 289 ? -12.801 18.442 18.749 1.00 37.12 289 THR C CA 1
ATOM 6639 C C . THR C 1 289 ? -14.096 18.503 19.571 1.00 29.58 289 THR C C 1
ATOM 6640 O O . THR C 1 289 ? -14.429 19.525 20.173 1.00 34.42 289 THR C O 1
ATOM 6644 N N . ASN C 1 290 ? -14.768 17.410 19.660 1.00 28.81 290 ASN C N 1
ATOM 6645 C CA . ASN C 1 290 ? -15.946 17.354 20.528 1.00 36.30 290 ASN C CA 1
ATOM 6646 C C . ASN C 1 290 ? -15.636 17.591 22.020 1.00 34.39 290 ASN C C 1
ATOM 6647 O O . ASN C 1 290 ? -16.443 18.130 22.747 1.00 34.80 290 ASN C O 1
ATOM 6652 N N . ASP C 1 291 ? -14.478 17.153 22.484 1.00 32.86 291 ASP C N 1
ATOM 6653 C CA . ASP C 1 291 ? -14.087 17.388 23.883 1.00 29.03 291 ASP C CA 1
ATOM 6654 C C . ASP C 1 291 ? -13.931 18.867 24.127 1.00 31.35 291 ASP C C 1
ATOM 6655 O O . ASP C 1 291 ? -14.311 19.380 25.199 1.00 28.79 291 ASP C O 1
ATOM 6660 N N . LEU C 1 292 ? -13.405 19.572 23.141 1.00 31.94 292 LEU C N 1
ATOM 6661 C CA . LEU C 1 292 ? -13.273 20.976 23.275 1.00 34.65 292 LEU C CA 1
ATOM 6662 C C . LEU C 1 292 ? -14.633 21.708 23.331 1.00 38.76 292 LEU C C 1
ATOM 6663 O O . LEU C 1 292 ? -14.783 22.588 24.210 1.00 39.10 292 LEU C O 1
ATOM 6668 N N . ASP C 1 293 ? -15.612 21.309 22.516 1.00 39.02 293 ASP C N 1
ATOM 6669 C CA . ASP C 1 293 ? -17.036 21.740 22.709 1.00 41.77 293 ASP C CA 1
ATOM 6670 C C . ASP C 1 293 ? -17.490 21.528 24.144 1.00 38.72 293 ASP C C 1
ATOM 6671 O O . ASP C 1 293 ? -18.062 22.429 24.728 1.00 38.87 293 ASP C O 1
ATOM 6676 N N . ASP C 1 294 ? -17.257 20.329 24.696 1.00 34.46 294 ASP C N 1
ATOM 6677 C CA . ASP C 1 294 ? -17.633 20.062 26.032 1.00 31.66 294 ASP C CA 1
ATOM 6678 C C . ASP C 1 294 ? -16.927 21.025 27.037 1.00 40.42 294 ASP C C 1
ATOM 6679 O O . ASP C 1 294 ? -17.525 21.502 28.002 1.00 35.29 294 ASP C O 1
ATOM 6684 N N . VAL C 1 295 ? -15.649 21.256 26.845 1.00 33.32 295 VAL C N 1
ATOM 6685 C CA . VAL C 1 295 ? -14.898 22.027 27.802 1.00 32.39 295 VAL C CA 1
ATOM 6686 C C . VAL C 1 295 ? -15.402 23.446 27.805 1.00 35.50 295 VAL C C 1
ATOM 6687 O O . VAL C 1 295 ? -15.576 24.046 28.876 1.00 33.23 295 VAL C O 1
ATOM 6691 N N . LEU C 1 296 ? -15.670 23.982 26.615 1.00 39.01 296 LEU C N 1
ATOM 6692 C CA . LEU C 1 296 ? -16.138 25.349 26.501 1.00 40.79 296 LEU C CA 1
ATOM 6693 C C . LEU C 1 296 ? -17.561 25.534 27.068 1.00 41.43 296 LEU C C 1
ATOM 6694 O O . LEU C 1 296 ? -17.856 26.557 27.645 1.00 42.51 296 LEU C O 1
ATOM 6699 N N . LYS C 1 297 ? -18.385 24.508 26.999 1.00 45.08 297 LYS C N 1
ATOM 6700 C CA . LYS C 1 297 ? -19.648 24.476 27.703 1.00 44.91 297 LYS C CA 1
ATOM 6701 C C . LYS C 1 297 ? -19.432 24.532 29.244 1.00 45.95 297 LYS C C 1
ATOM 6702 O O . LYS C 1 297 ? -20.109 25.286 29.945 1.00 43.53 297 LYS C O 1
ATOM 6704 N N . LEU C 1 298 ? -18.557 23.700 29.783 1.00 39.17 298 LEU C N 1
ATOM 6705 C CA . LEU C 1 298 ? -18.314 23.727 31.222 1.00 42.16 298 LEU C CA 1
ATOM 6706 C C . LEU C 1 298 ? -17.823 25.093 31.678 1.00 43.91 298 LEU C C 1
ATOM 6707 O O . LEU C 1 298 ? -18.247 25.603 32.712 1.00 40.78 298 LEU C O 1
ATOM 6712 N N . VAL C 1 299 ? -16.919 25.672 30.902 1.00 37.01 299 VAL C N 1
ATOM 6713 C CA . VAL C 1 299 ? -16.416 26.982 31.205 1.00 42.64 299 VAL C CA 1
ATOM 6714 C C . VAL C 1 299 ? -17.526 28.032 31.099 1.00 49.74 299 VAL C C 1
ATOM 6715 O O . VAL C 1 299 ? -17.644 28.896 31.955 1.00 47.77 299 VAL C O 1
ATOM 6719 N N . SER C 1 300 ? -18.360 27.916 30.070 1.00 48.73 300 SER C N 1
ATOM 6720 C CA . SER C 1 300 ? -19.509 28.792 29.895 1.00 48.94 300 SER C CA 1
ATOM 6721 C C . SER C 1 300 ? -20.471 28.770 31.098 1.00 50.94 300 SER C C 1
ATOM 6722 O O . SER C 1 300 ? -21.007 29.783 31.460 1.00 55.59 300 SER C O 1
ATOM 6725 N N . GLU C 1 301 ? -20.727 27.585 31.634 1.00 46.50 301 GLU C N 1
ATOM 6726 C CA . GLU C 1 301 ? -21.644 27.395 32.721 1.00 45.38 301 GLU C CA 1
ATOM 6727 C C . GLU C 1 301 ? -21.000 27.641 34.079 1.00 51.37 301 GLU C C 1
ATOM 6728 O O . GLU C 1 301 ? -21.609 27.374 35.097 1.00 55.22 301 GLU C O 1
ATOM 6734 N N . GLY C 1 302 ? -19.770 28.136 34.111 1.00 49.69 302 GLY C N 1
ATOM 6735 C CA . GLY C 1 302 ? -19.122 28.477 35.360 1.00 44.95 302 GLY C CA 1
ATOM 6736 C C . GLY C 1 302 ? -18.528 27.313 36.129 1.00 50.91 302 GLY C C 1
ATOM 6737 O O . GLY C 1 302 ? -18.015 27.510 37.221 1.00 50.04 302 GLY C O 1
ATOM 6738 N N . LYS C 1 303 ? -18.619 26.109 35.574 1.00 44.02 303 LYS C N 1
ATOM 6739 C CA . LYS C 1 303 ? -18.161 24.908 36.268 1.00 45.45 303 LYS C CA 1
ATOM 6740 C C . LYS C 1 303 ? -16.642 24.853 36.401 1.00 44.49 303 LYS C C 1
ATOM 6741 O O . LYS C 1 303 ? -16.112 24.280 37.353 1.00 52.63 303 LYS C O 1
ATOM 6747 N N . VAL C 1 304 ? -15.948 25.450 35.439 1.00 38.54 304 VAL C N 1
ATOM 6748 C CA . VAL C 1 304 ? -14.509 25.442 35.416 1.00 40.94 304 VAL C CA 1
ATOM 6749 C C . VAL C 1 304 ? -14.095 26.853 35.117 1.00 38.00 304 VAL C C 1
ATOM 6750 O O . VAL C 1 304 ? -14.647 27.460 34.207 1.00 40.21 304 VAL C O 1
ATOM 6754 N N . LYS C 1 305 ? -13.148 27.370 35.890 1.00 44.07 305 LYS C N 1
ATOM 6755 C CA . LYS C 1 305 ? -12.702 28.753 35.717 1.00 48.58 305 LYS C CA 1
ATOM 6756 C C . LYS C 1 305 ? -11.192 28.707 35.590 1.00 48.79 305 LYS C C 1
ATOM 6757 O O . LYS C 1 305 ? -10.484 28.711 36.580 1.00 49.04 305 LYS C O 1
ATOM 6759 N N . PRO C 1 306 ? -10.677 28.644 34.346 1.00 54.30 306 PRO C N 1
ATOM 6760 C CA . PRO C 1 306 ? -9.230 28.618 34.155 1.00 57.02 306 PRO C CA 1
ATOM 6761 C C . PRO C 1 306 ? -8.592 29.930 34.610 1.00 61.47 306 PRO C C 1
ATOM 6762 O O . PRO C 1 306 ? -9.202 30.976 34.460 1.00 67.35 306 PRO C O 1
ATOM 6766 N N . VAL C 1 307 ? -7.383 29.873 35.151 1.00 70.94 307 VAL C N 1
ATOM 6767 C CA . VAL C 1 307 ? -6.668 31.094 35.576 1.00 75.14 307 VAL C CA 1
ATOM 6768 C C . VAL C 1 307 ? -5.810 31.686 34.445 1.00 76.10 307 VAL C C 1
ATOM 6769 O O . VAL C 1 307 ? -4.901 31.031 33.938 1.00 70.82 307 VAL C O 1
ATOM 6773 N N . VAL C 1 308 ? -6.131 32.922 34.042 1.00 71.08 308 VAL C N 1
ATOM 6774 C CA . VAL C 1 308 ? -5.517 33.533 32.871 1.00 75.29 308 VAL C CA 1
ATOM 6775 C C . VAL C 1 308 ? -5.225 35.024 33.073 1.00 78.31 308 VAL C C 1
ATOM 6776 O O . VAL C 1 308 ? -6.089 35.763 33.539 1.00 86.65 308 VAL C O 1
ATOM 6780 N N . ARG C 1 309 ? -4.003 35.449 32.734 1.00 81.43 309 ARG C N 1
ATOM 6781 C CA . ARG C 1 309 ? -3.662 36.874 32.600 1.00 82.34 309 ARG C CA 1
ATOM 6782 C C . ARG C 1 309 ? -3.366 37.199 31.120 1.00 86.76 309 ARG C C 1
ATOM 6783 O O . ARG C 1 309 ? -2.732 36.395 30.411 1.00 82.10 309 ARG C O 1
ATOM 6785 N N . SER C 1 310 ? -3.826 38.367 30.658 1.00 81.18 310 SER C N 1
ATOM 6786 C CA . SER C 1 310 ? -3.679 38.778 29.244 1.00 76.00 310 SER C CA 1
ATOM 6787 C C . SER C 1 310 ? -2.520 39.741 28.989 1.00 68.58 310 SER C C 1
ATOM 6788 O O . SER C 1 310 ? -2.134 40.495 29.871 1.00 72.23 310 SER C O 1
ATOM 6790 N N . ALA C 1 311 ? -1.961 39.708 27.781 1.00 63.46 311 ALA C N 1
ATOM 6791 C CA . ALA C 1 311 ? -0.926 40.669 27.377 1.00 67.14 311 ALA C CA 1
ATOM 6792 C C . ALA C 1 311 ? -0.936 40.835 25.860 1.00 71.86 311 ALA C C 1
ATOM 6793 O O . ALA C 1 311 ? -1.561 40.028 25.152 1.00 76.10 311 ALA C O 1
ATOM 6795 N N . LYS C 1 312 ? -0.241 41.855 25.355 1.00 63.07 312 LYS C N 1
ATOM 6796 C CA . LYS C 1 312 ? -0.155 42.064 23.910 1.00 68.90 312 LYS C CA 1
ATOM 6797 C C . LYS C 1 312 ? 0.803 41.042 23.322 1.00 70.91 312 LYS C C 1
ATOM 6798 O O . LYS C 1 312 ? 1.815 40.712 23.943 1.00 67.68 312 LYS C O 1
ATOM 6800 N N . LEU C 1 313 ? 0.493 40.558 22.119 1.00 71.95 313 LEU C N 1
ATOM 6801 C CA . LEU C 1 313 ? 1.322 39.554 21.457 1.00 68.74 313 LEU C CA 1
ATOM 6802 C C . LEU C 1 313 ? 2.781 40.023 21.308 1.00 67.32 313 LEU C C 1
ATOM 6803 O O . LEU C 1 313 ? 3.702 39.226 21.499 1.00 74.31 313 LEU C O 1
ATOM 6808 N N . LYS C 1 314 ? 2.993 41.307 21.018 1.00 64.87 314 LYS C N 1
ATOM 6809 C CA . LYS C 1 314 ? 4.360 41.867 20.968 1.00 74.25 314 LYS C CA 1
ATOM 6810 C C . LYS C 1 314 ? 5.198 41.633 22.228 1.00 73.96 314 LYS C C 1
ATOM 6811 O O . LYS C 1 314 ? 6.417 41.523 22.149 1.00 87.76 314 LYS C O 1
ATOM 6813 N N . GLU C 1 315 ? 4.551 41.511 23.382 1.00 70.93 315 GLU C N 1
ATOM 6814 C CA . GLU C 1 315 ? 5.251 41.176 24.634 1.00 67.83 315 GLU C CA 1
ATOM 6815 C C . GLU C 1 315 ? 5.734 39.712 24.723 1.00 69.40 315 GLU C C 1
ATOM 6816 O O . GLU C 1 315 ? 6.420 39.349 25.683 1.00 61.19 315 GLU C O 1
ATOM 6822 N N . LEU C 1 316 ? 5.395 38.873 23.739 1.00 69.68 316 LEU C N 1
ATOM 6823 C CA . LEU C 1 316 ? 5.636 37.431 23.844 1.00 74.83 316 LEU C CA 1
ATOM 6824 C C . LEU C 1 316 ? 7.072 37.057 24.239 1.00 76.09 316 LEU C C 1
ATOM 6825 O O . LEU C 1 316 ? 7.267 36.239 25.153 1.00 63.04 316 LEU C O 1
ATOM 6827 N N . PRO C 1 317 ? 8.088 37.650 23.571 1.00 82.28 317 PRO C N 1
ATOM 6828 C CA . PRO C 1 317 ? 9.461 37.270 23.965 1.00 79.54 317 PRO C CA 1
ATOM 6829 C C . PRO C 1 317 ? 9.787 37.499 25.452 1.00 82.50 317 PRO C C 1
ATOM 6830 O O . PRO C 1 317 ? 10.515 36.703 26.038 1.00 74.23 317 PRO C O 1
ATOM 6834 N N . GLU C 1 318 ? 9.220 38.546 26.061 1.00 86.04 318 GLU C N 1
ATOM 6835 C CA . GLU C 1 318 ? 9.467 38.852 27.474 1.00 87.07 318 GLU C CA 1
ATOM 6836 C C . GLU C 1 318 ? 8.860 37.775 28.363 1.00 81.67 318 GLU C C 1
ATOM 6837 O O . GLU C 1 318 ? 9.472 37.342 29.342 1.00 85.74 318 GLU C O 1
ATOM 6839 N N . TYR C 1 319 ? 7.666 37.312 28.015 1.00 79.86 319 TYR C N 1
ATOM 6840 C CA . TYR C 1 319 ? 7.031 36.272 28.822 1.00 81.61 319 TYR C CA 1
ATOM 6841 C C . TYR C 1 319 ? 7.649 34.897 28.623 1.00 74.27 319 TYR C C 1
ATOM 6842 O O . TYR C 1 319 ? 7.665 34.079 29.553 1.00 76.18 319 TYR C O 1
ATOM 6851 N N . ILE C 1 320 ? 8.162 34.641 27.425 1.00 75.50 320 ILE C N 1
ATOM 6852 C CA . ILE C 1 320 ? 8.869 33.381 27.190 1.00 82.17 320 ILE C CA 1
ATOM 6853 C C . ILE C 1 320 ? 10.051 33.276 28.166 1.00 86.16 320 ILE C C 1
ATOM 6854 O O . ILE C 1 320 ? 10.213 32.258 28.839 1.00 92.37 320 ILE C O 1
ATOM 6856 N N . GLU C 1 321 ? 10.848 34.339 28.280 1.00 91.68 321 GLU C N 1
ATOM 6857 C CA . GLU C 1 321 ? 11.998 34.344 29.205 1.00 93.51 321 GLU C CA 1
ATOM 6858 C C . GLU C 1 321 ? 11.593 34.154 30.647 1.00 83.90 321 GLU C C 1
ATOM 6859 O O . GLU C 1 321 ? 12.198 33.372 31.368 1.00 82.49 321 GLU C O 1
ATOM 6861 N N . LYS C 1 322 ? 10.563 34.873 31.054 1.00 87.97 322 LYS C N 1
ATOM 6862 C CA . LYS C 1 322 ? 10.021 34.724 32.393 1.00 101.60 322 LYS C CA 1
ATOM 6863 C C . LYS C 1 322 ? 9.626 33.297 32.758 1.00 100.45 322 LYS C C 1
ATOM 6864 O O . LYS C 1 322 ? 9.963 32.852 33.852 1.00 106.04 322 LYS C O 1
ATOM 6866 N N . LEU C 1 323 ? 8.917 32.600 31.857 1.00 96.95 323 LEU C N 1
ATOM 6867 C CA . LEU C 1 323 ? 8.461 31.222 32.101 1.00 90.40 323 LEU C CA 1
ATOM 6868 C C . LEU C 1 323 ? 9.653 30.283 32.157 1.00 96.37 323 LEU C C 1
ATOM 6869 O O . LEU C 1 323 ? 9.692 29.394 32.991 1.00 97.58 323 LEU C O 1
ATOM 6871 N N . ARG C 1 324 ? 10.631 30.501 31.297 1.00 104.60 324 ARG C N 1
ATOM 6872 C CA . ARG C 1 324 ? 11.878 29.775 31.375 1.00 106.19 324 ARG C CA 1
ATOM 6873 C C . ARG C 1 324 ? 12.474 29.922 32.767 1.00 109.21 324 ARG C C 1
ATOM 6874 O O . ARG C 1 324 ? 12.762 28.934 33.426 1.00 116.75 324 ARG C O 1
ATOM 6876 N N . ASN C 1 325 ? 12.654 31.155 33.217 1.00 107.85 325 ASN C N 1
ATOM 6877 C CA . ASN C 1 325 ? 13.183 31.400 34.554 1.00 106.08 325 ASN C CA 1
ATOM 6878 C C . ASN C 1 325 ? 12.115 31.129 35.616 1.00 100.85 325 ASN C C 1
ATOM 6879 O O . ASN C 1 325 ? 12.331 31.338 36.803 1.00 101.20 325 ASN C O 1
ATOM 6884 N N . ASN C 1 326 ? 10.968 30.671 35.139 1.00 92.69 326 ASN C N 1
ATOM 6885 C CA . ASN C 1 326 ? 9.868 30.118 35.903 1.00 91.27 326 ASN C CA 1
ATOM 6886 C C . ASN C 1 326 ? 10.218 29.740 37.318 1.00 89.70 326 ASN C C 1
ATOM 6887 O O . ASN C 1 326 ? 10.354 28.565 37.630 1.00 95.86 326 ASN C O 1
ATOM 6892 N N . VAL C 1 332 ? -0.630 32.584 30.879 1.00 77.53 332 VAL C N 1
ATOM 6893 C CA . VAL C 1 332 ? -0.763 33.822 30.111 1.00 75.00 332 VAL C CA 1
ATOM 6894 C C . VAL C 1 332 ? -1.222 33.597 28.669 1.00 66.63 332 VAL C C 1
ATOM 6895 O O . VAL C 1 332 ? -0.733 32.682 27.975 1.00 66.91 332 VAL C O 1
ATOM 6899 N N . VAL C 1 333 ? -2.109 34.482 28.210 1.00 60.44 333 VAL C N 1
ATOM 6900 C CA . VAL C 1 333 ? -2.563 34.507 26.823 1.00 66.37 333 VAL C CA 1
ATOM 6901 C C . VAL C 1 333 ? -2.260 35.875 26.182 1.00 67.39 333 VAL C C 1
ATOM 6902 O O . VAL C 1 333 ? -2.131 36.887 26.879 1.00 69.18 333 VAL C O 1
ATOM 6906 N N . PHE C 1 334 ? -2.183 35.899 24.852 1.00 68.57 334 PHE C N 1
ATOM 6907 C CA . PHE C 1 334 ? -1.811 37.094 24.105 1.00 65.94 334 PHE C CA 1
ATOM 6908 C C . PHE C 1 334 ? -2.846 37.534 23.084 1.00 61.97 334 PHE C C 1
ATOM 6909 O O . PHE C 1 334 ? -3.376 36.700 22.350 1.00 61.95 334 PHE C O 1
ATOM 6917 N N . ASN C 1 335 ? -3.083 38.854 23.028 1.00 66.69 335 ASN C N 1
ATOM 6918 C CA . ASN C 1 335 ? -3.950 39.496 22.029 1.00 66.75 335 ASN C CA 1
ATOM 6919 C C . ASN C 1 335 ? -3.095 40.126 20.903 1.00 75.19 335 ASN C C 1
ATOM 6920 O O . ASN C 1 335 ? -2.305 41.024 21.175 1.00 85.19 335 ASN C O 1
ATOM 6925 N N . PRO C 1 336 ? -3.178 39.597 19.656 1.00 78.53 336 PRO C N 1
ATOM 6926 C CA . PRO C 1 336 ? -2.361 40.153 18.544 1.00 75.12 336 PRO C CA 1
ATOM 6927 C C . PRO C 1 336 ? -2.690 41.604 18.126 1.00 75.44 336 PRO C C 1
ATOM 6928 O O . PRO C 1 336 ? -3.837 41.918 17.786 1.00 75.93 336 PRO C O 1
ATOM 6932 N N . PRO D 1 25 ? -11.593 -39.780 53.741 1.00 98.57 25 PRO D N 1
ATOM 6933 C CA . PRO D 1 25 ? -11.900 -38.871 54.840 1.00 87.50 25 PRO D CA 1
ATOM 6934 C C . PRO D 1 25 ? -12.736 -37.689 54.353 1.00 83.88 25 PRO D C 1
ATOM 6935 O O . PRO D 1 25 ? -12.260 -36.545 54.228 1.00 87.38 25 PRO D O 1
ATOM 6937 N N . VAL D 1 26 ? -14.004 -37.970 54.112 1.00 82.02 26 VAL D N 1
ATOM 6938 C CA . VAL D 1 26 ? -14.815 -37.123 53.248 1.00 91.17 26 VAL D CA 1
ATOM 6939 C C . VAL D 1 26 ? -15.655 -36.155 54.088 1.00 89.46 26 VAL D C 1
ATOM 6940 O O . VAL D 1 26 ? -15.890 -36.378 55.282 1.00 88.58 26 VAL D O 1
ATOM 6942 N N . HIS D 1 27 ? -16.085 -35.078 53.447 1.00 81.23 27 HIS D N 1
ATOM 6943 C CA . HIS D 1 27 ? -17.110 -34.193 53.989 1.00 85.24 27 HIS D CA 1
ATOM 6944 C C . HIS D 1 27 ? -18.484 -34.767 53.616 1.00 82.26 27 HIS D C 1
ATOM 6945 O O . HIS D 1 27 ? -18.613 -35.768 52.863 1.00 81.49 27 HIS D O 1
ATOM 6947 N N . LYS D 1 28 ? -19.508 -34.197 54.221 1.00 82.07 28 LYS D N 1
ATOM 6948 C CA . LYS D 1 28 ? -20.879 -34.398 53.716 1.00 91.98 28 LYS D CA 1
ATOM 6949 C C . LYS D 1 28 ? -21.966 -33.299 54.020 1.00 86.86 28 LYS D C 1
ATOM 6950 O O . LYS D 1 28 ? -23.154 -33.508 53.750 1.00 86.81 28 LYS D O 1
ATOM 6952 N N . PRO D 1 29 ? -21.581 -32.133 54.572 1.00 93.77 29 PRO D N 1
ATOM 6953 C CA . PRO D 1 29 ? -22.644 -31.189 54.982 1.00 97.43 29 PRO D CA 1
ATOM 6954 C C . PRO D 1 29 ? -23.388 -30.517 53.848 1.00 95.62 29 PRO D C 1
ATOM 6955 O O . PRO D 1 29 ? -22.795 -30.223 52.816 1.00 115.59 29 PRO D O 1
ATOM 6957 N N . LYS D 1 30 ? -24.677 -30.264 54.049 1.00 95.19 30 LYS D N 1
ATOM 6958 C CA . LYS D 1 30 ? -25.375 -29.231 53.266 1.00 92.06 30 LYS D CA 1
ATOM 6959 C C . LYS D 1 30 ? -26.418 -28.433 54.043 1.00 87.27 30 LYS D C 1
ATOM 6960 O O . LYS D 1 30 ? -27.528 -28.918 54.229 1.00 87.20 30 LYS D O 1
ATOM 6962 N N . ALA D 1 31 ? -26.092 -27.216 54.497 1.00 88.76 31 ALA D N 1
ATOM 6963 C CA . ALA D 1 31 ? -27.141 -26.258 54.776 1.00 90.18 31 ALA D CA 1
ATOM 6964 C C . ALA D 1 31 ? -27.577 -25.325 53.607 1.00 97.17 31 ALA D C 1
ATOM 6965 O O . ALA D 1 31 ? -28.707 -25.470 53.210 1.00 102.81 31 ALA D O 1
ATOM 6967 N N . GLY D 1 32 ? -26.769 -24.354 53.118 1.00 106.29 32 GLY D N 1
ATOM 6968 C CA . GLY D 1 32 ? -27.037 -23.607 51.825 1.00 106.97 32 GLY D CA 1
ATOM 6969 C C . GLY D 1 32 ? -26.149 -24.117 50.702 1.00 104.34 32 GLY D C 1
ATOM 6970 O O . GLY D 1 32 ? -25.810 -23.430 49.703 1.00 102.25 32 GLY D O 1
ATOM 6971 N N . GLN D 1 33 ? -25.823 -25.378 50.873 1.00 93.67 33 GLN D N 1
ATOM 6972 C CA . GLN D 1 33 ? -24.745 -25.996 50.171 1.00 96.26 33 GLN D CA 1
ATOM 6973 C C . GLN D 1 33 ? -25.266 -27.125 49.324 1.00 95.49 33 GLN D C 1
ATOM 6974 O O . GLN D 1 33 ? -26.455 -27.459 49.360 1.00 92.84 33 GLN D O 1
ATOM 6980 N N . LEU D 1 34 ? -24.352 -27.701 48.552 1.00 90.43 34 LEU D N 1
ATOM 6981 C CA . LEU D 1 34 ? -24.632 -28.887 47.783 1.00 73.83 34 LEU D CA 1
ATOM 6982 C C . LEU D 1 34 ? -23.472 -29.783 47.748 1.00 62.97 34 LEU D C 1
ATOM 6983 O O . LEU D 1 34 ? -22.359 -29.340 47.955 1.00 65.81 34 LEU D O 1
ATOM 6985 N N . LEU D 1 35 ? -23.745 -31.024 47.364 1.00 69.20 35 LEU D N 1
ATOM 6986 C CA . LEU D 1 35 ? -22.740 -32.048 47.245 1.00 73.60 35 LEU D CA 1
ATOM 6987 C C . LEU D 1 35 ? -22.560 -32.398 45.773 1.00 81.59 35 LEU D C 1
ATOM 6988 O O . LEU D 1 35 ? -23.528 -32.729 45.076 1.00 78.67 35 LEU D O 1
ATOM 6990 N N . LEU D 1 36 ? -21.308 -32.326 45.319 1.00 96.33 36 LEU D N 1
ATOM 6991 C CA . LEU D 1 36 ? -20.946 -32.583 43.932 1.00 93.38 36 LEU D CA 1
ATOM 6992 C C . LEU D 1 36 ? -20.063 -33.827 43.856 1.00 82.79 36 LEU D C 1
ATOM 6993 O O . LEU D 1 36 ? -18.968 -33.885 44.450 1.00 80.75 36 LEU D O 1
ATOM 6995 N N . LYS D 1 37 ? -20.546 -34.832 43.139 1.00 73.16 37 LYS D N 1
ATOM 6996 C CA . LYS D 1 37 ? -19.712 -35.991 42.833 1.00 73.01 37 LYS D CA 1
ATOM 6997 C C . LYS D 1 37 ? -18.796 -35.632 41.661 1.00 80.97 37 LYS D C 1
ATOM 6998 O O . LYS D 1 37 ? -19.290 -35.300 40.592 1.00 73.58 37 LYS D O 1
ATOM 7000 N N . VAL D 1 38 ? -17.476 -35.683 41.867 1.00 82.80 38 VAL D N 1
ATOM 7001 C CA . VAL D 1 38 ? -16.509 -35.241 40.865 1.00 84.16 38 VAL D CA 1
ATOM 7002 C C . VAL D 1 38 ? -16.433 -36.250 39.721 1.00 87.98 38 VAL D C 1
ATOM 7003 O O . VAL D 1 38 ? -16.144 -37.401 39.961 1.00 101.47 38 VAL D O 1
ATOM 7007 N N . ASP D 1 39 ? -16.691 -35.808 38.489 1.00 84.87 39 ASP D N 1
ATOM 7008 C CA . ASP D 1 39 ? -16.563 -36.660 37.307 1.00 74.67 39 ASP D CA 1
ATOM 7009 C C . ASP D 1 39 ? -15.219 -36.445 36.610 1.00 76.32 39 ASP D C 1
ATOM 7010 O O . ASP D 1 39 ? -14.657 -37.373 36.052 1.00 90.65 39 ASP D O 1
ATOM 7015 N N . ALA D 1 40 ? -14.691 -35.225 36.623 1.00 79.84 40 ALA D N 1
ATOM 7016 C CA . ALA D 1 40 ? -13.405 -34.936 35.956 1.00 75.99 40 ALA D CA 1
ATOM 7017 C C . ALA D 1 40 ? -12.776 -33.722 36.586 1.00 59.47 40 ALA D C 1
ATOM 7018 O O . ALA D 1 40 ? -13.482 -32.799 36.996 1.00 65.11 40 ALA D O 1
ATOM 7020 N N . VAL D 1 41 ? -11.461 -33.725 36.663 1.00 57.10 41 VAL D N 1
ATOM 7021 C CA . VAL D 1 41 ? -10.689 -32.596 37.153 1.00 57.64 41 VAL D CA 1
ATOM 7022 C C . VAL D 1 41 ? -9.449 -32.458 36.300 1.00 59.41 41 VAL D C 1
ATOM 7023 O O . VAL D 1 41 ? -8.838 -33.464 35.911 1.00 62.77 41 VAL D O 1
ATOM 7025 N N . GLY D 1 42 ? -9.086 -31.206 36.010 1.00 67.65 42 GLY D N 1
ATOM 7026 C CA . GLY D 1 42 ? -7.926 -30.854 35.167 1.00 65.48 42 GLY D CA 1
ATOM 7027 C C . GLY D 1 42 ? -6.723 -30.469 35.981 1.00 72.71 42 GLY D C 1
ATOM 7028 O O . GLY D 1 42 ? -6.861 -30.206 37.168 1.00 81.82 42 GLY D O 1
ATOM 7029 N N . LEU D 1 43 ? -5.534 -30.454 35.366 1.00 74.66 43 LEU D N 1
ATOM 7030 C CA . LEU D 1 43 ? -4.285 -30.112 36.095 1.00 73.08 43 LEU D CA 1
ATOM 7031 C C . LEU D 1 43 ? -3.672 -28.752 35.806 1.00 66.60 43 LEU D C 1
ATOM 7032 O O . LEU D 1 43 ? -3.113 -28.518 34.737 1.00 72.52 43 LEU D O 1
ATOM 7034 N N . ASP D 1 47 ? -0.312 -24.002 38.478 1.00 75.29 47 ASP D N 1
ATOM 7035 C CA . ASP D 1 47 ? 0.182 -24.932 39.490 1.00 83.78 47 ASP D CA 1
ATOM 7036 C C . ASP D 1 47 ? 1.698 -24.821 39.665 1.00 95.34 47 ASP D C 1
ATOM 7037 O O . ASP D 1 47 ? 2.203 -24.857 40.793 1.00 97.12 47 ASP D O 1
ATOM 7042 N N . LEU D 1 48 ? 2.420 -24.689 38.553 1.00 98.13 48 LEU D N 1
ATOM 7043 C CA . LEU D 1 48 ? 3.879 -24.663 38.594 1.00 108.25 48 LEU D CA 1
ATOM 7044 C C . LEU D 1 48 ? 4.379 -23.437 39.362 1.00 114.37 48 LEU D C 1
ATOM 7045 O O . LEU D 1 48 ? 5.283 -23.552 40.195 1.00 125.75 48 LEU D O 1
ATOM 7047 N N . HIS D 1 49 ? 3.778 -22.274 39.119 1.00 113.03 49 HIS D N 1
ATOM 7048 C CA . HIS D 1 49 ? 4.179 -21.065 39.838 1.00 109.60 49 HIS D CA 1
ATOM 7049 C C . HIS D 1 49 ? 3.947 -21.277 41.340 1.00 107.29 49 HIS D C 1
ATOM 7050 O O . HIS D 1 49 ? 4.739 -20.804 42.155 1.00 100.25 49 HIS D O 1
ATOM 7052 N N . VAL D 1 50 ? 2.899 -22.038 41.688 1.00 108.90 50 VAL D N 1
ATOM 7053 C CA . VAL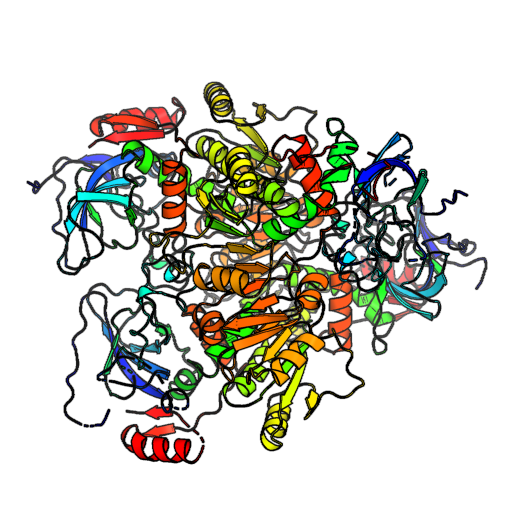 D 1 50 ? 2.563 -22.335 43.094 1.00 100.90 50 VAL D CA 1
ATOM 7054 C C . VAL D 1 50 ? 3.618 -23.234 43.708 1.00 94.86 50 VAL D C 1
ATOM 7055 O O . VAL D 1 50 ? 4.144 -22.939 44.777 1.00 86.38 50 VAL D O 1
ATOM 7057 N N . ILE D 1 51 ? 3.743 -23.745 43.206 1.00 98.05 51 ILE D N 1
ATOM 7058 C CA . ILE D 1 51 ? 4.712 -24.802 43.508 1.00 91.01 51 ILE D CA 1
ATOM 7059 C C . ILE D 1 51 ? 6.086 -24.529 42.860 1.00 88.79 51 ILE D C 1
ATOM 7060 O O . ILE D 1 51 ? 7.017 -23.986 43.487 1.00 76.08 51 ILE D O 1
ATOM 7065 N N . ASN D 1 60 ? -2.842 -25.820 53.218 1.00 94.10 60 ASN D N 1
ATOM 7066 C CA . ASN D 1 60 ? -3.436 -27.066 53.678 1.00 93.12 60 ASN D CA 1
ATOM 7067 C C . ASN D 1 60 ? -4.804 -27.250 53.041 1.00 97.02 60 ASN D C 1
ATOM 7068 O O . ASN D 1 60 ? -5.823 -27.238 53.728 1.00 103.46 60 ASN D O 1
ATOM 7070 N N . TYR D 1 61 ? -4.828 -27.420 51.717 1.00 95.05 61 TYR D N 1
ATOM 7071 C CA . TYR D 1 61 ? -6.090 -27.574 50.967 1.00 91.69 61 TYR D CA 1
ATOM 7072 C C . TYR D 1 61 ? -5.885 -28.584 49.844 1.00 89.54 61 TYR D C 1
ATOM 7073 O O . TYR D 1 61 ? -4.758 -28.760 49.382 1.00 86.41 61 TYR D O 1
ATOM 7082 N N . VAL D 1 62 ? -6.957 -29.275 49.449 1.00 93.91 62 VAL D N 1
ATOM 7083 C CA . VAL D 1 62 ? -6.931 -30.165 48.286 1.00 88.13 62 VAL D CA 1
ATOM 7084 C C . VAL D 1 62 ? -6.810 -29.285 47.043 1.00 101.66 62 VAL D C 1
ATOM 7085 O O . VAL D 1 62 ? -7.590 -28.346 46.887 1.00 120.04 62 VAL D O 1
ATOM 7087 N N . MET D 1 63 ? -5.821 -29.567 46.186 1.00 98.02 63 MET D N 1
ATOM 7088 C CA . MET D 1 63 ? -5.596 -28.799 44.958 1.00 88.24 63 MET D CA 1
ATOM 7089 C C . MET D 1 63 ? -6.381 -29.386 43.779 1.00 84.53 63 MET D C 1
ATOM 7090 O O . MET D 1 63 ? -7.283 -30.214 43.976 1.00 80.56 63 MET D O 1
ATOM 7092 N N . HIS D 1 65 ? -8.154 -27.215 40.566 1.00 77.53 65 HIS D N 1
ATOM 7093 C CA . HIS D 1 65 ? -9.040 -26.065 40.326 1.00 78.36 65 HIS D CA 1
ATOM 7094 C C . HIS D 1 65 ? -9.864 -26.048 39.004 1.00 76.73 65 HIS D C 1
ATOM 7095 O O . HIS D 1 65 ? -10.487 -25.017 38.680 1.00 73.97 65 HIS D O 1
ATOM 7102 N N . GLU D 1 66 ? -9.898 -27.185 38.291 1.00 64.99 66 GLU D N 1
ATOM 7103 C CA . GLU D 1 66 ? -10.610 -27.333 37.032 1.00 56.14 66 GLU D CA 1
ATOM 7104 C C . GLU D 1 66 ? -11.549 -28.496 37.179 1.00 60.87 66 GLU D C 1
ATOM 7105 O O . GLU D 1 66 ? -11.179 -29.629 36.918 1.00 63.11 66 GLU D O 1
ATOM 7111 N N . ILE D 1 67 ? -12.784 -28.221 37.587 1.00 61.87 67 ILE D N 1
ATOM 7112 C CA . ILE D 1 67 ? -13.665 -29.252 38.129 1.00 59.95 67 ILE D CA 1
ATOM 7113 C C . ILE D 1 67 ? -15.024 -29.359 37.448 1.00 56.24 67 ILE D C 1
ATOM 7114 O O . ILE D 1 67 ? -15.733 -28.364 37.259 1.00 52.33 67 ILE D O 1
ATOM 7119 N N . ALA D 1 68 ? -15.384 -30.582 37.083 1.00 55.20 68 ALA D N 1
ATOM 7120 C CA . ALA D 1 68 ? -16.700 -30.918 36.543 1.00 63.46 68 ALA D CA 1
ATOM 7121 C C . ALA D 1 68 ? -17.305 -32.110 37.305 1.00 70.83 68 ALA D C 1
ATOM 7122 O O . ALA D 1 68 ? -16.590 -33.036 37.669 1.00 69.45 68 ALA D O 1
ATOM 7124 N N . GLY D 1 69 ? -18.615 -32.095 37.538 1.00 68.90 69 GLY D N 1
ATOM 7125 C CA . GLY D 1 69 ? -19.274 -33.184 38.251 1.00 65.02 69 GLY D CA 1
ATOM 7126 C C . GLY D 1 69 ? -20.789 -33.180 38.192 1.00 71.04 69 GLY D C 1
ATOM 7127 O O . GLY D 1 69 ? -21.383 -32.478 37.385 1.00 66.24 69 GLY D O 1
ATOM 7128 N N . THR D 1 70 ? -21.394 -34.001 39.056 1.00 76.70 70 THR D N 1
ATOM 7129 C CA . THR D 1 70 ? -22.843 -34.234 39.117 1.00 75.15 70 THR D CA 1
ATOM 7130 C C . THR D 1 70 ? -23.346 -34.124 40.542 1.00 71.70 70 THR D C 1
ATOM 7131 O O . THR D 1 70 ? -22.645 -34.536 41.489 1.00 77.04 70 THR D O 1
ATOM 7135 N N . VAL D 1 71 ? -24.573 -33.637 40.698 1.00 68.21 71 VAL D N 1
ATOM 7136 C CA . VAL D 1 71 ? -25.141 -33.460 42.049 1.00 76.80 71 VAL D CA 1
ATOM 7137 C C . VAL D 1 71 ? -25.730 -34.749 42.657 1.00 77.76 71 VAL D C 1
ATOM 7138 O O . VAL D 1 71 ? -26.273 -35.611 41.949 1.00 70.99 71 VAL D O 1
ATOM 7142 N N . ASN D 1 80 ? -32.110 -23.767 42.898 1.00 111.76 80 ASN D N 1
ATOM 7143 C CA . ASN D 1 80 ? -31.467 -23.674 41.582 1.00 109.22 80 ASN D CA 1
ATOM 7144 C C . ASN D 1 80 ? -30.847 -24.979 41.051 1.00 101.17 80 ASN D C 1
ATOM 7145 O O . ASN D 1 80 ? -30.559 -25.083 39.865 1.00 102.28 80 ASN D O 1
ATOM 7147 N N . TYR D 1 81 ? -30.583 -25.946 41.924 1.00 90.63 81 TYR D N 1
ATOM 7148 C CA . TYR D 1 81 ? -29.966 -27.210 41.513 1.00 79.95 81 TYR D CA 1
ATOM 7149 C C . TYR D 1 81 ? -30.717 -28.378 42.107 1.00 77.82 81 TYR D C 1
ATOM 7150 O O . TYR D 1 81 ? -31.285 -28.268 43.178 1.00 84.90 81 TYR D O 1
ATOM 7159 N N . LYS D 1 82 ? -30.706 -29.499 41.401 1.00 73.86 82 LYS D N 1
ATOM 7160 C CA . LYS D 1 82 ? -31.382 -30.710 41.845 1.00 76.05 82 LYS D CA 1
ATOM 7161 C C . LYS D 1 82 ? -30.430 -31.887 41.593 1.00 71.82 82 LYS D C 1
ATOM 7162 O O . LYS D 1 82 ? -29.489 -31.798 40.766 1.00 72.08 82 LYS D O 1
ATOM 7164 N N . VAL D 1 83 ? -30.629 -32.963 42.351 1.00 63.76 83 VAL D N 1
ATOM 7165 C CA . VAL D 1 83 ? -29.798 -34.155 42.242 1.00 66.79 83 VAL D CA 1
ATOM 7166 C C . VAL D 1 83 ? -29.780 -34.595 40.784 1.00 63.53 83 VAL D C 1
ATOM 7167 O O . VAL D 1 83 ? -30.784 -34.492 40.110 1.00 64.57 83 VAL D O 1
ATOM 7171 N N . GLY D 1 84 ? -28.620 -35.022 40.282 1.00 66.09 84 GLY D N 1
ATOM 7172 C CA . GLY D 1 84 ? -28.467 -35.324 38.851 1.00 64.19 84 GLY D CA 1
ATOM 7173 C C . GLY D 1 84 ? -27.996 -34.176 37.942 1.00 62.32 84 GLY D C 1
ATOM 7174 O O . GLY D 1 84 ? -27.513 -34.441 36.847 1.00 54.04 84 GLY D O 1
ATOM 7175 N N . ASP D 1 85 ? -28.085 -32.913 38.371 1.00 66.88 85 ASP D N 1
ATOM 7176 C CA . ASP D 1 85 ? -27.564 -31.800 37.534 1.00 66.84 85 ASP D CA 1
ATOM 7177 C C . ASP D 1 85 ? -26.048 -31.905 37.317 1.00 65.31 85 ASP D C 1
ATOM 7178 O O . ASP D 1 85 ? -25.282 -32.154 38.255 1.00 52.65 85 ASP D O 1
ATOM 7183 N N . ARG D 1 86 ? -25.615 -31.724 36.074 1.00 62.27 86 ARG D N 1
ATOM 7184 C CA . ARG D 1 86 ? -24.191 -31.741 35.778 1.00 63.14 86 ARG D CA 1
ATOM 7185 C C . ARG D 1 86 ? -23.682 -30.303 35.818 1.00 51.93 86 ARG D C 1
ATOM 7186 O O . ARG D 1 86 ? -24.322 -29.420 35.256 1.00 54.50 86 ARG D O 1
ATOM 7194 N N . VAL D 1 87 ? -22.596 -30.058 36.550 1.00 52.40 87 VAL D N 1
ATOM 7195 C CA . VAL D 1 87 ? -22.124 -28.687 36.814 1.00 50.96 87 VAL D CA 1
ATOM 7196 C C . VAL D 1 87 ? -20.618 -28.600 36.817 1.00 50.41 87 VAL D C 1
ATOM 7197 O O . VAL D 1 87 ? -19.970 -29.580 37.112 1.00 44.18 87 VAL D O 1
ATOM 7201 N N . ALA D 1 88 ? -20.088 -27.417 36.467 1.00 41.15 88 ALA D N 1
ATOM 7202 C CA . ALA D 1 88 ? -18.665 -27.146 36.536 1.00 43.62 88 ALA D CA 1
ATOM 7203 C C . ALA D 1 88 ? -18.422 -26.020 37.506 1.00 43.35 88 ALA D C 1
ATOM 7204 O O . ALA D 1 88 ? -19.282 -25.147 37.651 1.00 47.21 88 ALA D O 1
ATOM 7206 N N . CYS D 1 89 ? -17.240 -25.992 38.129 1.00 43.90 89 CYS D N 1
ATOM 7207 C CA . CYS D 1 89 ? -16.931 -25.028 39.169 1.00 47.16 89 CYS D CA 1
ATOM 7208 C C . CYS D 1 89 ? -16.226 -23.795 38.652 1.00 46.73 89 CYS D C 1
ATOM 7209 O O . CYS D 1 89 ? -15.341 -23.891 37.825 1.00 41.19 89 CYS D O 1
ATOM 7212 N N . VAL D 1 90 ? -16.662 -22.645 39.162 1.00 55.82 90 VAL D N 1
ATOM 7213 C CA . VAL D 1 90 ? -16.088 -21.363 38.820 1.00 57.40 90 VAL D CA 1
ATOM 7214 C C . VAL D 1 90 ? -15.018 -21.080 39.868 1.00 64.50 90 VAL D C 1
ATOM 7215 O O . VAL D 1 90 ? -15.328 -20.639 41.004 1.00 56.65 90 VAL D O 1
ATOM 7219 N N . GLY D 1 91 ? -13.770 -21.346 39.459 1.00 59.18 91 GLY D N 1
ATOM 7220 C CA . GLY D 1 91 ? -12.600 -21.263 40.307 1.00 52.74 91 GLY D CA 1
ATOM 7221 C C . GLY D 1 91 ? -12.515 -20.134 41.332 1.00 56.32 91 GLY D C 1
ATOM 7222 O O . GLY D 1 91 ? -12.240 -20.394 42.494 1.00 55.64 91 GLY D O 1
ATOM 7223 N N . PRO D 1 92 ? -12.743 -18.869 40.924 1.00 59.96 92 PRO D N 1
ATOM 7224 C CA . PRO D 1 92 ? -12.585 -17.727 41.873 1.00 55.96 92 PRO D CA 1
ATOM 7225 C C . PRO D 1 92 ? -13.561 -17.722 43.031 1.00 52.98 92 PRO D C 1
ATOM 7226 O O . PRO D 1 92 ? -13.311 -17.066 44.035 1.00 52.83 92 PRO D O 1
ATOM 7230 N N . ASN D 1 93 ? -14.635 -18.498 42.915 1.00 55.67 93 ASN D N 1
ATOM 7231 C CA . ASN D 1 93 ? -15.443 -18.812 44.077 1.00 59.55 93 ASN D CA 1
ATOM 7232 C C . ASN D 1 93 ? -15.850 -17.544 44.855 1.00 57.69 93 ASN D C 1
ATOM 7233 O O . ASN D 1 93 ? -15.723 -17.506 46.065 1.00 58.44 93 ASN D O 1
ATOM 7238 N N . GLY D 1 94 ? -16.330 -16.517 44.163 1.00 55.13 94 GLY D N 1
ATOM 7239 C CA . GLY D 1 94 ? -16.703 -15.251 44.805 1.00 53.84 94 GLY D CA 1
ATOM 7240 C C . GLY D 1 94 ? -17.741 -15.343 45.928 1.00 54.42 94 GLY D C 1
ATOM 7241 O O . GLY D 1 94 ? -18.585 -16.239 45.937 1.00 52.76 94 GLY D O 1
ATOM 7242 N N . CYS D 1 95 ? -17.682 -14.393 46.874 1.00 63.57 95 CYS D N 1
ATOM 7243 C CA . CYS D 1 95 ? -18.606 -14.361 48.034 1.00 62.84 95 CYS D CA 1
ATOM 7244 C C . CYS D 1 95 ? -20.091 -14.163 47.667 1.00 63.26 95 CYS D C 1
ATOM 7245 O O . CYS D 1 95 ? -20.969 -14.633 48.369 1.00 72.39 95 CYS D O 1
ATOM 7248 N N . GLY D 1 96 ? -20.379 -13.480 46.567 1.00 68.81 96 GLY D N 1
ATOM 7249 C CA . GLY D 1 96 ? -21.774 -13.264 46.164 1.00 69.47 96 GLY D CA 1
ATOM 7250 C C . GLY D 1 96 ? -22.474 -12.090 46.842 1.00 65.75 96 GLY D C 1
ATOM 7251 O O . GLY D 1 96 ? -23.568 -11.732 46.450 1.00 69.20 96 GLY D O 1
ATOM 7252 N N . GLY D 1 97 ? -21.831 -11.463 47.825 1.00 61.06 97 GLY D N 1
ATOM 7253 C CA . GLY D 1 97 ? -22.449 -10.384 48.607 1.00 58.93 97 GLY D CA 1
ATOM 7254 C C . GLY D 1 97 ? -21.783 -9.017 48.511 1.00 62.32 97 GLY D C 1
ATOM 7255 O O . GLY D 1 97 ? -22.354 -8.037 48.969 1.00 66.95 97 GLY D O 1
ATOM 7256 N N . CYS D 1 98 ? -20.604 -8.910 47.892 1.00 58.36 98 CYS D N 1
ATOM 7257 C CA . CYS D 1 98 ? -19.894 -7.618 47.842 1.00 52.18 98 CYS D CA 1
ATOM 7258 C C . CYS D 1 98 ? -20.220 -6.868 46.540 1.00 46.56 98 CYS D C 1
ATOM 7259 O O . CYS D 1 98 ? -20.912 -7.421 45.643 1.00 45.74 98 CYS D O 1
ATOM 7262 N N . LYS D 1 99 ? -19.707 -5.637 46.418 1.00 48.03 99 LYS D N 1
ATOM 7263 C CA . LYS D 1 99 ? -19.988 -4.830 45.230 1.00 54.34 99 LYS D CA 1
ATOM 7264 C C . LYS D 1 99 ? -19.390 -5.435 43.944 1.00 60.24 99 LYS D C 1
ATOM 7265 O O . LYS D 1 99 ? -19.969 -5.291 42.868 1.00 51.15 99 LYS D O 1
ATOM 7271 N N . TYR D 1 100 ? -18.234 -6.098 44.061 1.00 56.59 100 TYR D N 1
ATOM 7272 C CA . TYR D 1 100 ? -17.612 -6.743 42.894 1.00 56.07 100 TYR D CA 1
ATOM 7273 C C . TYR D 1 100 ? -18.495 -7.891 42.403 1.00 53.73 100 TYR D C 1
ATOM 7274 O O . TYR D 1 100 ? -18.821 -7.944 41.220 1.00 49.36 100 TYR D O 1
ATOM 7283 N N . CYS D 1 101 ? -18.933 -8.753 43.322 1.00 53.50 101 CYS D N 1
ATOM 7284 C CA . CYS D 1 101 ? -19.768 -9.881 42.949 1.00 55.52 101 CYS D CA 1
ATOM 7285 C C . CYS D 1 101 ? -21.135 -9.429 42.371 1.00 63.07 101 CYS D C 1
ATOM 7286 O O . CYS D 1 101 ? -21.694 -10.095 41.490 1.00 66.27 101 CYS D O 1
ATOM 7289 N N . ARG D 1 102 ? -21.642 -8.276 42.803 1.00 61.79 102 ARG D N 1
ATOM 7290 C CA . ARG D 1 102 ? -23.033 -7.916 42.487 1.00 64.24 102 ARG D CA 1
ATOM 7291 C C . ARG D 1 102 ? -23.457 -7.115 41.208 1.00 65.38 102 ARG D C 1
ATOM 7292 O O . ARG D 1 102 ? -24.632 -7.206 40.865 1.00 89.06 102 ARG D O 1
ATOM 7300 N N . GLY D 1 103 ? -22.636 -6.361 40.467 1.00 72.02 103 GLY D N 1
ATOM 7301 C CA . GLY D 1 103 ? -21.195 -6.418 40.331 1.00 61.20 103 GLY D CA 1
ATOM 7302 C C . GLY D 1 103 ? -20.856 -6.797 38.868 1.00 67.81 103 GLY D C 1
ATOM 7303 O O . GLY D 1 103 ? -20.376 -5.979 38.069 1.00 59.29 103 GLY D O 1
ATOM 7304 N N . ALA D 1 104 ? -21.133 -8.061 38.537 1.00 67.70 104 ALA D N 1
ATOM 7305 C CA . ALA D 1 104 ? -20.676 -8.739 37.299 1.00 65.24 104 ALA D CA 1
ATOM 7306 C C . ALA D 1 104 ? -19.173 -9.043 37.262 1.00 62.67 104 ALA D C 1
ATOM 7307 O O . ALA D 1 104 ? -18.651 -9.493 36.245 1.00 60.16 104 ALA D O 1
ATOM 7309 N N . ILE D 1 105 ? -18.482 -8.844 38.373 1.00 57.81 105 ILE D N 1
ATOM 7310 C CA . ILE D 1 105 ? -17.058 -9.103 38.396 1.00 53.04 105 ILE D CA 1
ATOM 7311 C C . ILE D 1 105 ? -16.704 -9.950 39.626 1.00 50.84 105 ILE D C 1
ATOM 7312 O O . ILE D 1 105 ? -15.835 -9.574 40.456 1.00 51.41 105 ILE D O 1
ATOM 7317 N N . ASP D 1 106 ? -17.351 -11.115 39.716 1.00 41.09 106 ASP D N 1
ATOM 7318 C CA . ASP D 1 106 ? -17.123 -11.990 40.863 1.00 47.18 106 ASP D CA 1
ATOM 7319 C C . ASP D 1 106 ? -15.718 -12.623 40.847 1.00 49.66 106 ASP D C 1
ATOM 7320 O O . ASP D 1 106 ? -15.297 -13.218 41.827 1.00 52.10 106 ASP D O 1
ATOM 7325 N N . ASN D 1 107 ? -14.983 -12.462 39.753 1.00 43.44 107 ASN D N 1
ATOM 7326 C CA . ASN D 1 107 ? -13.611 -12.962 39.713 1.00 43.91 107 ASN D CA 1
ATOM 7327 C C . ASN D 1 107 ? -12.635 -12.165 40.541 1.00 41.85 107 ASN D C 1
ATOM 7328 O O . ASN D 1 107 ? -11.519 -12.663 40.796 1.00 49.37 107 ASN D O 1
ATOM 7333 N N . VAL D 1 108 ? -12.958 -10.898 40.870 1.00 47.02 108 VAL D N 1
ATOM 7334 C CA . VAL D 1 108 ? -12.009 -10.040 41.639 1.00 44.87 108 VAL D CA 1
ATOM 7335 C C . VAL D 1 108 ? -12.534 -9.774 43.068 1.00 51.86 108 VAL D C 1
ATOM 7336 O O . VAL D 1 108 ? -12.194 -8.786 43.662 1.00 52.19 108 VAL D O 1
ATOM 7340 N N . CYS D 1 109 ? -13.380 -10.660 43.579 1.00 51.30 109 CYS D N 1
ATOM 7341 C CA . CYS D 1 109 ? -13.901 -10.560 44.931 1.00 53.98 109 CYS D CA 1
ATOM 7342 C C . CYS D 1 109 ? -12.786 -10.532 45.995 1.00 55.01 109 CYS D C 1
ATOM 7343 O O . CYS D 1 109 ? -12.060 -11.508 46.132 1.00 56.28 109 CYS D O 1
ATOM 7346 N N . LYS D 1 110 ? -12.693 -9.429 46.757 1.00 58.59 110 LYS D N 1
ATOM 7347 C CA . LYS D 1 110 ? -11.716 -9.287 47.865 1.00 60.98 110 LYS D CA 1
ATOM 7348 C C . LYS D 1 110 ? -11.970 -10.290 48.989 1.00 56.11 110 LYS D C 1
ATOM 7349 O O . LYS D 1 110 ? -11.035 -10.964 49.442 1.00 60.55 110 LYS D O 1
ATOM 7351 N N . ASN D 1 111 ? -13.230 -10.469 49.379 1.00 48.33 111 ASN D N 1
ATOM 7352 C CA . ASN D 1 111 ? -13.568 -11.514 50.369 1.00 50.99 111 ASN D CA 1
ATOM 7353 C C . ASN D 1 111 ? -13.159 -12.981 50.028 1.00 60.08 111 ASN D C 1
ATOM 7354 O O . ASN D 1 111 ? -13.032 -13.806 50.944 1.00 59.32 111 ASN D O 1
ATOM 7359 N N . ALA D 1 112 ? -12.931 -13.317 48.758 1.00 63.57 112 ALA D N 1
ATOM 7360 C CA . ALA D 1 112 ? -12.606 -14.701 48.364 1.00 67.69 112 ALA D CA 1
ATOM 7361 C C . ALA D 1 112 ? -11.108 -14.928 48.103 1.00 59.07 112 ALA D C 1
ATOM 7362 O O . ALA D 1 112 ? -10.707 -16.029 47.733 1.00 61.71 112 ALA D O 1
ATOM 7364 N N . PHE D 1 113 ? -10.290 -13.898 48.271 1.00 62.67 113 PHE D N 1
ATOM 7365 C CA . PHE D 1 113 ? -8.839 -14.058 48.107 1.00 71.11 113 PHE D CA 1
ATOM 7366 C C . PHE D 1 113 ? -8.437 -15.155 49.075 1.00 72.36 113 PHE D C 1
ATOM 7367 O O . PHE D 1 113 ? -8.841 -15.140 50.240 1.00 68.58 113 PHE D O 1
ATOM 7372 N N . GLY D 1 114 ? -7.676 -16.129 48.590 1.00 84.41 114 GLY D N 1
ATOM 7373 C CA . GLY D 1 114 ? -7.299 -17.275 49.416 1.00 78.60 114 GLY D CA 1
ATOM 7374 C C . GLY D 1 114 ? -8.394 -18.313 49.603 1.00 79.16 114 GLY D C 1
ATOM 7375 O O . GLY D 1 114 ? -8.204 -19.270 50.348 1.00 80.34 114 GLY D O 1
ATOM 7376 N N . ASP D 1 115 ? -9.538 -18.155 48.932 1.00 79.46 115 ASP D N 1
ATOM 7377 C CA . ASP D 1 115 ? -10.637 -19.135 49.039 1.00 74.76 115 ASP D CA 1
ATOM 7378 C C . ASP D 1 115 ? -11.111 -19.678 47.676 1.00 62.46 115 ASP D C 1
ATOM 7379 O O . ASP D 1 115 ? -12.249 -20.157 47.540 1.00 63.48 115 ASP D O 1
ATOM 7384 N N . TRP D 1 116 ? -10.221 -19.665 46.682 1.00 69.92 116 TRP D N 1
ATOM 7385 C CA . TRP D 1 116 ? -10.547 -20.208 45.352 1.00 64.40 116 TRP D CA 1
ATOM 7386 C C . TRP D 1 116 ? -10.534 -21.743 45.365 1.00 71.56 116 TRP D C 1
ATOM 7387 O O . TRP D 1 116 ? -9.725 -22.337 46.085 1.00 80.45 116 TRP D O 1
ATOM 7398 N N . PHE D 1 117 ? -11.401 -22.379 44.574 1.00 75.35 117 PHE D N 1
ATOM 7399 C CA . PHE D 1 117 ? -11.425 -23.855 44.444 1.00 78.17 117 PHE D CA 1
ATOM 7400 C C . PHE D 1 117 ? -10.038 -24.367 44.074 1.00 86.78 117 PHE D C 1
ATOM 7401 O O . PHE D 1 117 ? -9.473 -23.940 43.067 1.00 92.51 117 PHE D O 1
ATOM 7409 N N . GLY D 1 118 ? -9.471 -25.232 44.919 1.00 90.57 118 GLY D N 1
ATOM 7410 C CA . GLY D 1 118 ? -8.163 -25.847 44.670 1.00 84.49 118 GLY D CA 1
ATOM 7411 C C . GLY D 1 118 ? -6.961 -24.917 44.769 1.00 83.23 118 GLY D C 1
ATOM 7412 O O . GLY D 1 118 ? -5.852 -25.311 44.417 1.00 92.31 118 GLY D O 1
ATOM 7413 N N . LEU D 1 119 ? -7.176 -23.697 45.264 1.00 82.76 119 LEU D N 1
ATOM 7414 C CA . LEU D 1 119 ? -6.119 -22.688 45.409 1.00 82.53 119 LEU D CA 1
ATOM 7415 C C . LEU D 1 119 ? -6.415 -21.831 46.664 1.00 82.45 119 LEU D C 1
ATOM 7416 O O . LEU D 1 119 ? -6.600 -20.620 46.598 1.00 86.05 119 LEU D O 1
ATOM 7418 N N . GLY D 1 120 ? -6.490 -22.504 47.808 1.00 86.38 120 GLY D N 1
ATOM 7419 C CA . GLY D 1 120 ? -6.808 -21.877 49.094 1.00 80.07 120 GLY D CA 1
ATOM 7420 C C . GLY D 1 120 ? -7.944 -22.623 49.751 1.00 84.29 120 GLY D C 1
ATOM 7421 O O . GLY D 1 120 ? -7.861 -23.005 50.914 1.00 101.70 120 GLY D O 1
ATOM 7422 N N . TYR D 1 121 ? -9.021 -22.826 49.009 1.00 81.16 121 TYR D N 1
ATOM 7423 C CA . TYR D 1 121 ? -10.093 -23.718 49.433 1.00 90.18 121 TYR D CA 1
ATOM 7424 C C . TYR D 1 121 ? -9.867 -25.061 48.731 1.00 91.30 121 TYR D C 1
ATOM 7425 O O . TYR D 1 121 ? -9.198 -25.110 47.689 1.00 101.27 121 TYR D O 1
ATOM 7434 N N . TYR D 1 125 ? -8.771 -32.466 42.834 1.00 91.30 125 TYR D N 1
ATOM 7435 C CA . TYR D 1 125 ? -8.012 -33.726 43.113 1.00 94.94 125 TYR D CA 1
ATOM 7436 C C . TYR D 1 125 ? -8.551 -34.576 44.302 1.00 91.26 125 TYR D C 1
ATOM 7437 O O . TYR D 1 125 ? -7.804 -34.868 45.233 1.00 91.86 125 TYR D O 1
ATOM 7439 N N . GLN D 1 126 ? -9.823 -34.997 44.236 1.00 93.04 126 GLN D N 1
ATOM 7440 C CA . GLN D 1 126 ? -10.555 -35.621 45.369 1.00 90.55 126 GLN D CA 1
ATOM 7441 C C . GLN D 1 126 ? -11.882 -36.187 44.860 1.00 86.58 126 GLN D C 1
ATOM 7442 O O . GLN D 1 126 ? -12.302 -35.834 43.787 1.00 99.26 126 GLN D O 1
ATOM 7444 N N . GLN D 1 127 ? -12.566 -37.037 45.607 1.00 85.00 127 GLN D N 1
ATOM 7445 C CA . GLN D 1 127 ? -13.687 -37.803 45.033 1.00 92.51 127 GLN D CA 1
ATOM 7446 C C . GLN D 1 127 ? -15.070 -37.190 45.246 1.00 89.99 127 GLN D C 1
ATOM 7447 O O . GLN D 1 127 ? -15.973 -37.404 44.439 1.00 89.57 127 GLN D O 1
ATOM 7449 N N . TYR D 1 128 ? -15.240 -36.448 46.332 1.00 88.54 128 TYR D N 1
ATOM 7450 C CA . TYR D 1 128 ? -16.480 -35.714 46.586 1.00 91.12 128 TYR D CA 1
ATOM 7451 C C . TYR D 1 128 ? -16.155 -34.298 47.105 1.00 92.77 128 TYR D C 1
ATOM 7452 O O . TYR D 1 128 ? -15.311 -34.126 47.991 1.00 98.18 128 TYR D O 1
ATOM 7454 N N . LEU D 1 129 ? -16.832 -33.296 46.548 1.00 91.08 129 LEU D N 1
ATOM 7455 C CA . LEU D 1 129 ? -16.611 -31.891 46.940 1.00 83.41 129 LEU D CA 1
ATOM 7456 C C . LEU D 1 129 ? -17.917 -31.268 47.445 1.00 85.93 129 LEU D C 1
ATOM 7457 O O . LEU D 1 129 ? -18.932 -31.244 46.741 1.00 87.66 129 LEU D O 1
ATOM 7459 N N . LEU D 1 130 ? -17.908 -30.831 48.699 1.00 88.35 130 LEU D N 1
ATOM 7460 C CA . LEU D 1 130 ? -19.028 -30.091 49.247 1.00 91.73 130 LEU D CA 1
ATOM 7461 C C . LEU D 1 130 ? -18.845 -28.688 48.719 1.00 101.79 130 LEU D C 1
ATOM 7462 O O . LEU D 1 130 ? -17.816 -28.045 48.987 1.00 111.56 130 LEU D O 1
ATOM 7464 N N . VAL D 1 131 ? -19.830 -28.217 47.964 1.00 99.66 131 VAL D N 1
ATOM 7465 C CA . VAL D 1 131 ? -19.781 -26.885 47.380 1.00 100.01 131 VAL D CA 1
ATOM 7466 C C . VAL D 1 131 ? -20.489 -25.900 48.320 1.00 96.48 131 VAL D C 1
ATOM 7467 O O . VAL D 1 131 ? -21.713 -25.965 48.478 1.00 98.90 131 VAL D O 1
ATOM 7469 N N . THR D 1 132 ? -19.711 -25.008 48.946 1.00 89.40 132 THR D N 1
ATOM 7470 C CA . THR D 1 132 ? -20.241 -24.026 49.911 1.00 89.03 132 THR D CA 1
ATOM 7471 C C . THR D 1 132 ? -21.071 -22.941 49.313 1.00 87.29 132 THR D C 1
ATOM 7472 O O . THR D 1 132 ? -21.941 -22.399 49.979 1.00 89.88 132 THR D O 1
ATOM 7476 N N . ARG D 1 133 ? -20.742 -22.567 48.085 1.00 79.84 133 ARG D N 1
ATOM 7477 C CA . ARG D 1 133 ? -21.345 -21.411 47.451 1.00 81.75 133 ARG D CA 1
ATOM 7478 C C . ARG D 1 133 ? -21.817 -21.831 46.072 1.00 82.63 133 ARG D C 1
ATOM 7479 O O . ARG D 1 133 ? -21.110 -21.600 45.080 1.00 67.18 133 ARG D O 1
ATOM 7487 N N . PRO D 1 134 ? -23.031 -22.443 46.008 1.00 82.60 134 PRO D N 1
ATOM 7488 C CA . PRO D 1 134 ? -23.516 -22.964 44.731 1.00 74.35 134 PRO D CA 1
ATOM 7489 C C . PRO D 1 134 ? -23.696 -21.911 43.656 1.00 70.38 134 PRO D C 1
ATOM 7490 O O . PRO D 1 134 ? -23.801 -22.274 42.505 1.00 62.77 134 PRO D O 1
ATOM 7494 N N . ARG D 1 135 ? -23.711 -20.625 43.995 1.00 64.26 135 ARG D N 1
ATOM 7495 C CA . ARG D 1 135 ? -23.741 -19.602 42.961 1.00 64.57 135 ARG D CA 1
ATOM 7496 C C . ARG D 1 135 ? -22.549 -19.744 41.985 1.00 56.76 135 ARG D C 1
ATOM 7497 O O . ARG D 1 135 ? -22.641 -19.338 40.840 1.00 58.69 135 ARG D O 1
ATOM 7505 N N . ASN D 1 136 ? -21.435 -20.290 42.469 1.00 54.97 136 ASN D N 1
ATOM 7506 C CA . ASN D 1 136 ? -20.204 -20.429 41.700 1.00 53.69 136 ASN D CA 1
ATOM 7507 C C . ASN D 1 136 ? -20.111 -21.773 40.937 1.00 49.98 136 ASN D C 1
ATOM 7508 O O . ASN D 1 136 ? -19.040 -22.447 40.913 1.00 49.79 136 ASN D O 1
ATOM 7513 N N . LEU D 1 137 ? -21.228 -22.130 40.315 1.00 48.30 137 LEU D N 1
ATOM 7514 C CA . LEU D 1 137 ? -21.354 -23.357 39.520 1.00 47.08 137 LEU D CA 1
ATOM 7515 C C . LEU D 1 137 ? -21.974 -22.969 38.209 1.00 42.96 137 LEU D C 1
ATOM 7516 O O . LEU D 1 137 ? -22.776 -22.052 38.129 1.00 37.98 137 LEU D O 1
ATOM 7519 N N . SER D 1 138 ? -21.647 -23.715 37.173 1.00 44.54 138 SER D N 1
ATOM 7520 C CA . SER D 1 138 ? -22.257 -23.504 35.870 1.00 43.87 138 SER D CA 1
ATOM 7521 C C . SER D 1 138 ? -22.756 -24.847 35.346 1.00 44.35 138 SER D C 1
ATOM 7522 O O . SER D 1 138 ? -22.032 -25.850 35.409 1.00 50.47 138 SER D O 1
ATOM 7525 N N . ARG D 1 139 ? -23.952 -24.866 34.782 1.00 48.44 139 ARG D N 1
ATOM 7526 C CA . ARG D 1 139 ? -24.565 -26.109 34.261 1.00 54.03 139 ARG D CA 1
ATOM 7527 C C . ARG D 1 139 ? -23.866 -26.546 33.001 1.00 49.43 139 ARG D C 1
ATOM 7528 O O . ARG D 1 139 ? -23.679 -25.742 32.117 1.00 51.41 139 ARG D O 1
ATOM 7530 N N . ILE D 1 140 ? -23.447 -27.800 32.955 1.00 53.52 140 ILE D N 1
ATOM 7531 C CA . ILE D 1 140 ? -22.824 -28.369 31.769 1.00 54.41 140 ILE D CA 1
ATOM 7532 C C . ILE D 1 140 ? -23.893 -28.782 30.771 1.00 51.50 140 ILE D C 1
ATOM 7533 O O . ILE D 1 140 ? -24.820 -29.472 31.125 1.00 58.97 140 ILE D O 1
ATOM 7538 N N . PRO D 1 141 ? -23.803 -28.334 29.518 1.00 55.64 141 PRO D N 1
ATOM 7539 C CA . PRO D 1 141 ? -24.853 -28.770 28.561 1.00 53.27 141 PRO D CA 1
ATOM 7540 C C . PRO D 1 141 ? -24.801 -30.289 28.284 1.00 53.53 141 PRO D C 1
ATOM 7541 O O . PRO D 1 141 ? -23.753 -30.920 28.485 1.00 53.82 141 PRO D O 1
ATOM 7545 N N . ASP D 1 142 ? -25.944 -30.867 27.906 1.00 58.75 142 ASP D N 1
ATOM 7546 C CA . ASP D 1 142 ? -26.064 -32.331 27.799 1.00 66.70 142 ASP D CA 1
ATOM 7547 C C . ASP D 1 142 ? -25.055 -32.950 26.851 1.00 62.41 142 ASP D C 1
ATOM 7548 O O . ASP D 1 142 ? -24.528 -34.011 27.110 1.00 64.22 142 ASP D O 1
ATOM 7553 N N . ASN D 1 143 ? -24.777 -32.273 25.751 1.00 66.00 143 ASN D N 1
ATOM 7554 C CA . ASN D 1 143 ? -23.837 -32.793 24.764 1.00 65.48 143 ASN D CA 1
ATOM 7555 C C . ASN D 1 143 ? -22.367 -32.518 25.045 1.00 69.31 143 ASN D C 1
ATOM 7556 O O . ASN D 1 143 ? -21.517 -32.797 24.201 1.00 64.65 143 ASN D O 1
ATOM 7561 N N . VAL D 1 144 ? -22.058 -31.986 26.226 1.00 65.73 144 VAL D N 1
ATOM 7562 C CA . VAL D 1 144 ? -20.674 -31.726 26.598 1.00 57.38 144 VAL D CA 1
ATOM 7563 C C . VAL D 1 144 ? -20.269 -32.670 27.693 1.00 58.19 144 VAL D C 1
ATOM 7564 O O . VAL D 1 144 ? -20.956 -32.771 28.708 1.00 58.20 144 VAL D O 1
ATOM 7568 N N . SER D 1 145 ? -19.129 -33.324 27.503 1.00 60.49 145 SER D N 1
ATOM 7569 C CA . SER D 1 145 ? -18.660 -34.334 28.417 1.00 64.97 145 SER D CA 1
ATOM 7570 C C . SER D 1 145 ? -18.034 -33.669 29.611 1.00 72.21 145 SER D C 1
ATOM 7571 O O . SER D 1 145 ? -17.640 -32.509 29.554 1.00 74.04 145 SER D O 1
ATOM 7574 N N . ALA D 1 146 ? -17.910 -34.419 30.697 1.00 70.56 146 ALA D N 1
ATOM 7575 C CA . ALA D 1 146 ? -17.335 -33.886 31.912 1.00 65.79 146 ALA D CA 1
ATOM 7576 C C . ALA D 1 146 ? -15.867 -33.566 31.728 1.00 63.26 146 ALA D C 1
ATOM 7577 O O . ALA D 1 146 ? -15.365 -32.573 32.258 1.00 64.23 146 ALA D O 1
ATOM 7579 N N . ASP D 1 147 ? -15.171 -34.394 30.960 1.00 60.55 147 ASP D N 1
ATOM 7580 C CA . ASP D 1 147 ? -13.758 -34.144 30.646 1.00 61.63 147 ASP D CA 1
ATOM 7581 C C . ASP D 1 147 ? -13.530 -32.804 29.921 1.00 59.92 147 ASP D C 1
ATOM 7582 O O . ASP D 1 147 ? -12.619 -32.062 30.259 1.00 52.94 147 ASP D O 1
ATOM 7584 N N . VAL D 1 148 ? -14.345 -32.532 28.911 1.00 56.66 148 VAL D N 1
ATOM 7585 C CA . VAL D 1 148 ? -14.220 -31.309 28.116 1.00 57.22 148 VAL D CA 1
ATOM 7586 C C . VAL D 1 148 ? -14.603 -30.100 28.986 1.00 51.72 148 VAL D C 1
ATOM 7587 O O . VAL D 1 148 ? -13.942 -29.086 28.934 1.00 47.04 148 VAL D O 1
ATOM 7591 N N . ALA D 1 149 ? -15.645 -30.243 29.801 1.00 47.17 149 ALA D N 1
ATOM 7592 C CA . ALA D 1 149 ? -16.083 -29.192 30.708 1.00 48.55 149 ALA D CA 1
ATOM 7593 C C . ALA D 1 149 ? -14.974 -28.870 31.661 1.00 48.09 149 ALA D C 1
ATOM 7594 O O . ALA D 1 149 ? -14.658 -27.702 31.899 1.00 42.16 149 ALA D O 1
ATOM 7596 N N . ALA D 1 150 ? -14.356 -29.885 32.228 1.00 47.85 150 ALA D N 1
ATOM 7597 C CA . ALA D 1 150 ? -13.296 -29.622 33.172 1.00 43.44 150 ALA D CA 1
ATOM 7598 C C . ALA D 1 150 ? -12.185 -28.863 32.498 1.00 45.34 150 ALA D C 1
ATOM 7599 O O . ALA D 1 150 ? -11.636 -27.907 33.065 1.00 44.37 150 ALA D O 1
ATOM 7601 N N . ALA D 1 151 ? -11.823 -29.277 31.296 1.00 48.46 151 ALA D N 1
ATOM 7602 C CA . ALA D 1 151 ? -10.760 -28.598 30.567 1.00 51.65 151 ALA D CA 1
ATOM 7603 C C . ALA D 1 151 ? -11.145 -27.195 30.124 1.00 48.35 151 ALA D C 1
ATOM 7604 O O . ALA D 1 151 ? -10.272 -26.433 29.761 1.00 49.72 151 ALA D O 1
ATOM 7606 N N . SER D 1 152 ? -12.439 -26.873 30.122 1.00 45.16 152 SER D N 1
ATOM 7607 C CA . SER D 1 152 ? -12.929 -25.519 29.800 1.00 42.80 152 SER D CA 1
ATOM 7608 C C . SER D 1 152 ? -12.883 -24.491 30.946 1.00 45.85 152 SER D C 1
ATOM 7609 O O . SER D 1 152 ? -12.997 -23.274 30.696 1.00 44.30 152 SER D O 1
ATOM 7612 N N . THR D 1 153 ? -12.715 -24.954 32.176 1.00 38.10 153 THR D N 1
ATOM 7613 C CA . THR D 1 153 ? -12.930 -24.095 33.363 1.00 42.11 153 THR D CA 1
ATOM 7614 C C . THR D 1 153 ? -11.817 -23.111 33.612 1.00 37.51 153 THR D C 1
ATOM 7615 O O . THR D 1 153 ? -11.967 -22.193 34.414 1.00 39.16 153 THR D O 1
ATOM 7619 N N . ASP D 1 154 ? -10.704 -23.282 32.913 1.00 36.93 154 ASP D N 1
ATOM 7620 C CA . ASP D 1 154 ? -9.595 -22.387 33.034 1.00 40.40 154 ASP D CA 1
ATOM 7621 C C . ASP D 1 154 ? -8.948 -22.163 31.669 1.00 41.95 154 ASP D C 1
ATOM 7622 O O . ASP D 1 154 ? -8.821 -21.024 31.220 1.00 41.54 154 ASP D O 1
ATOM 7627 N N . ALA D 1 155 ? -8.537 -23.237 31.007 1.00 38.87 155 ALA D N 1
ATOM 7628 C CA . ALA D 1 155 ? -7.871 -23.147 29.695 1.00 37.13 155 ALA D CA 1
ATOM 7629 C C . ALA D 1 155 ? -8.693 -22.431 28.616 1.00 36.36 155 ALA D C 1
ATOM 7630 O O . ALA D 1 155 ? -8.147 -21.831 27.718 1.00 38.88 155 ALA D O 1
ATOM 7632 N N . VAL D 1 156 ? -10.003 -22.535 28.681 1.00 36.76 156 VAL D N 1
ATOM 7633 C CA . VAL D 1 156 ? -10.879 -21.777 27.780 1.00 38.02 156 VAL D CA 1
ATOM 7634 C C . VAL D 1 156 ? -11.413 -20.510 28.456 1.00 35.17 156 VAL D C 1
ATOM 7635 O O . VAL D 1 156 ? -11.463 -19.475 27.844 1.00 31.64 156 VAL D O 1
ATOM 7639 N N . LEU D 1 157 ? -11.835 -20.630 29.706 1.00 34.09 157 LEU D N 1
ATOM 7640 C CA . LEU D 1 157 ? -12.449 -19.522 30.444 1.00 37.19 157 LEU D CA 1
ATOM 7641 C C . LEU D 1 157 ? -11.555 -18.316 30.473 1.00 32.80 157 LEU D C 1
ATOM 7642 O O . LEU D 1 157 ? -12.030 -17.200 30.318 1.00 32.22 157 LEU D O 1
ATOM 7647 N N . THR D 1 158 ? -10.273 -18.529 30.749 1.00 30.46 158 THR D N 1
ATOM 7648 C CA . THR D 1 158 ? -9.363 -17.432 30.908 1.00 31.64 158 THR D CA 1
ATOM 7649 C C . THR D 1 158 ? -9.197 -16.612 29.602 1.00 35.98 158 THR D C 1
ATOM 7650 O O . THR D 1 158 ? -9.376 -15.390 29.639 1.00 34.32 158 THR D O 1
ATOM 7654 N N . PRO D 1 159 ? -8.911 -17.267 28.443 1.00 29.16 159 PRO D N 1
ATOM 7655 C CA . PRO D 1 159 ? -8.842 -16.475 27.223 1.00 30.15 159 PRO D CA 1
ATOM 7656 C C . PRO D 1 159 ? -10.205 -15.945 26.768 1.00 30.11 159 PRO D C 1
ATOM 7657 O O . PRO D 1 159 ? -10.283 -14.839 26.275 1.00 33.54 159 PRO D O 1
ATOM 7661 N N . TYR D 1 160 ? -11.281 -16.671 27.022 1.00 30.14 160 TYR D N 1
ATOM 7662 C CA . TYR D 1 160 ? -12.620 -16.106 26.744 1.00 31.31 160 TYR D CA 1
ATOM 7663 C C . TYR D 1 160 ? -12.856 -14.774 27.510 1.00 31.17 160 TYR D C 1
ATOM 7664 O O . TYR D 1 160 ? -13.226 -13.768 26.931 1.00 26.76 160 TYR D O 1
ATOM 7673 N N . HIS D 1 161 ? -12.572 -14.758 28.797 1.00 32.67 161 HIS D N 1
ATOM 7674 C CA . HIS D 1 161 ? -12.780 -13.541 29.594 1.00 31.36 161 HIS D CA 1
ATOM 7675 C C . HIS D 1 161 ? -11.972 -12.343 29.051 1.00 32.36 161 HIS D C 1
ATOM 7676 O O . HIS D 1 161 ? -12.459 -11.219 29.029 1.00 27.69 161 HIS D O 1
ATOM 7683 N N . ALA D 1 162 ? -10.735 -12.582 28.654 1.00 26.48 162 ALA D N 1
ATOM 7684 C CA . ALA D 1 162 ? -9.841 -11.556 28.096 1.00 29.38 162 ALA D CA 1
ATOM 7685 C C . ALA D 1 162 ? -10.285 -11.075 26.731 1.00 27.66 162 ALA D C 1
ATOM 7686 O O . ALA D 1 162 ? -10.314 -9.889 26.482 1.00 28.35 162 ALA D O 1
ATOM 7688 N N . ILE D 1 163 ? -10.696 -12.005 25.875 1.00 26.59 163 ILE D N 1
ATOM 7689 C CA . ILE D 1 163 ? -11.167 -11.643 24.571 1.00 28.54 163 ILE D CA 1
ATOM 7690 C C . ILE D 1 163 ? -12.455 -10.818 24.637 1.00 29.62 163 ILE D C 1
ATOM 7691 O O . ILE D 1 163 ? -12.619 -9.835 23.906 1.00 29.43 163 ILE D O 1
ATOM 7696 N N . LYS D 1 164 ? -13.368 -11.222 25.500 1.00 28.32 164 LYS D N 1
ATOM 7697 C CA . LYS D 1 164 ? -14.611 -10.487 25.731 1.00 28.51 164 LYS D CA 1
ATOM 7698 C C . LYS D 1 164 ? -14.285 -9.118 26.288 1.00 30.50 164 LYS D C 1
ATOM 7699 O O . LYS D 1 164 ? -14.808 -8.104 25.814 1.00 30.01 164 LYS D O 1
ATOM 7705 N N . MET D 1 165 ? -13.341 -9.047 27.216 1.00 30.30 165 MET D N 1
ATOM 7706 C CA . MET D 1 165 ? -12.968 -7.739 27.782 1.00 30.19 165 MET D CA 1
ATOM 7707 C C . MET D 1 165 ? -12.415 -6.823 26.698 1.00 33.69 165 MET D C 1
ATOM 7708 O O . MET D 1 165 ? -12.597 -5.652 26.759 1.00 28.44 165 MET D O 1
ATOM 7713 N N . ALA D 1 166 ? -11.666 -7.368 25.749 1.00 31.53 166 ALA D N 1
ATOM 7714 C CA . ALA D 1 166 ? -11.052 -6.559 24.719 1.00 29.34 166 ALA D CA 1
ATOM 7715 C C . ALA D 1 166 ? -12.070 -6.118 23.648 1.00 28.45 166 ALA D C 1
ATOM 7716 O O . ALA D 1 166 ? -11.731 -5.352 22.789 1.00 28.41 166 ALA D O 1
ATOM 7718 N N . GLN D 1 167 ? -13.281 -6.649 23.689 1.00 30.23 167 GLN D N 1
ATOM 7719 C CA . GLN D 1 167 ? -14.346 -6.286 22.767 1.00 34.04 167 GLN D CA 1
ATOM 7720 C C . GLN D 1 167 ? -14.020 -6.644 21.350 1.00 34.26 167 GLN D C 1
ATOM 7721 O O . GLN D 1 167 ? -14.306 -5.897 20.429 1.00 32.99 167 GLN D O 1
ATOM 7727 N N . VAL D 1 168 ? -13.478 -7.831 21.170 1.00 28.86 168 VAL D N 1
ATOM 7728 C CA . VAL D 1 168 ? -13.145 -8.354 19.867 1.00 28.47 168 VAL D CA 1
ATOM 7729 C C . VAL D 1 168 ? -14.404 -8.573 19.026 1.00 32.88 168 VAL D C 1
ATOM 7730 O O . VAL D 1 168 ? -15.409 -8.996 19.533 1.00 30.30 168 VAL D O 1
ATOM 7734 N N . SER D 1 169 ? -14.335 -8.282 17.728 1.00 29.57 169 SER D N 1
ATOM 7735 C CA . SER D 1 169 ? -15.490 -8.332 16.841 1.00 33.55 169 SER D CA 1
ATOM 7736 C C . SER D 1 169 ? -15.010 -8.835 15.455 1.00 31.10 169 SER D C 1
ATOM 7737 O O . SER D 1 169 ? -13.805 -9.035 15.249 1.00 27.38 169 SER D O 1
ATOM 7740 N N . PRO D 1 170 ? -15.927 -8.987 14.510 1.00 33.18 170 PRO D N 1
ATOM 7741 C CA . PRO D 1 170 ? -15.523 -9.466 13.202 1.00 37.80 170 PRO D CA 1
ATOM 7742 C C . PRO D 1 170 ? -14.657 -8.475 12.430 1.00 34.15 170 PRO D C 1
ATOM 7743 O O . PRO D 1 170 ? -14.149 -8.839 11.427 1.00 34.86 170 PRO D O 1
ATOM 7747 N N . THR D 1 171 ? -14.471 -7.263 12.914 1.00 34.68 171 THR D N 1
ATOM 7748 C CA . THR D 1 171 ? -13.524 -6.368 12.251 1.00 34.95 171 THR D CA 1
ATOM 7749 C C . THR D 1 171 ? -12.185 -6.303 12.957 1.00 29.50 171 THR D C 1
ATOM 7750 O O . THR D 1 171 ? -11.335 -5.559 12.546 1.00 27.84 171 THR D O 1
ATOM 7754 N N . SER D 1 172 ? -11.975 -7.096 13.999 1.00 26.05 172 SER D N 1
ATOM 7755 C CA . SER D 1 172 ? -10.735 -7.030 14.754 1.00 28.03 172 SER D CA 1
ATOM 7756 C C . SER D 1 172 ? -9.608 -7.699 13.970 1.00 29.97 172 SER D C 1
ATOM 7757 O O . SER D 1 172 ? -9.822 -8.702 13.321 1.00 27.44 172 SER D O 1
ATOM 7760 N N . ASN D 1 173 ? -8.411 -7.165 14.129 1.00 32.67 173 ASN D N 1
ATOM 7761 C CA . ASN D 1 173 ? -7.205 -7.761 13.576 1.00 32.73 173 ASN D CA 1
ATOM 7762 C C . ASN D 1 173 ? -6.249 -7.970 14.750 1.00 26.55 173 ASN D C 1
ATOM 7763 O O . ASN D 1 173 ? -5.693 -6.999 15.274 1.00 29.44 173 ASN D O 1
ATOM 7768 N N . ILE D 1 174 ? -6.165 -9.193 15.254 1.00 29.81 174 ILE D N 1
ATOM 7769 C CA . ILE D 1 174 ? -5.474 -9.438 16.513 1.00 34.32 174 ILE D CA 1
ATOM 7770 C C . ILE D 1 174 ? -4.176 -10.277 16.413 1.00 34.13 174 ILE D C 1
ATOM 7771 O O . ILE D 1 174 ? -4.060 -11.165 15.565 1.00 29.35 174 ILE D O 1
ATOM 7776 N N . LEU D 1 175 ? -3.290 -10.006 17.354 1.00 33.58 175 LEU D N 1
ATOM 7777 C CA . LEU D 1 175 ? -2.036 -10.718 17.518 1.00 31.50 175 LEU D CA 1
ATOM 7778 C C . LEU D 1 175 ? -2.095 -11.493 18.801 1.00 32.08 175 LEU D C 1
ATOM 7779 O O . LEU D 1 175 ? -2.436 -10.927 19.856 1.00 31.59 175 LEU D O 1
ATOM 7784 N N . LEU D 1 176 ? -1.829 -12.800 18.751 1.00 31.62 176 LEU D N 1
ATOM 7785 C CA . LEU D 1 176 ? -1.681 -13.612 19.941 1.00 28.75 176 LEU D CA 1
ATOM 7786 C C . LEU D 1 176 ? -0.227 -14.111 20.031 1.00 36.01 176 LEU D C 1
ATOM 7787 O O . LEU D 1 176 ? 0.262 -14.710 19.079 1.00 37.50 176 LEU D O 1
ATOM 7792 N N . ILE D 1 177 ? 0.431 -13.923 21.174 1.00 36.81 177 ILE D N 1
ATOM 7793 C CA . ILE D 1 177 ? 1.784 -14.427 21.393 1.00 36.70 177 ILE D CA 1
ATOM 7794 C C . ILE D 1 177 ? 1.722 -15.577 22.334 1.00 37.76 177 ILE D C 1
ATOM 7795 O O . ILE D 1 177 ? 1.284 -15.429 23.474 1.00 40.50 177 ILE D O 1
ATOM 7800 N N . GLY D 1 178 ? 2.079 -16.758 21.859 1.00 38.83 178 GLY D N 1
ATOM 7801 C CA . GLY D 1 178 ? 2.038 -17.975 22.695 1.00 39.43 178 GLY D CA 1
ATOM 7802 C C . GLY D 1 178 ? 0.809 -18.829 22.447 1.00 45.75 178 GLY D C 1
ATOM 7803 O O . GLY D 1 178 ? -0.257 -18.515 22.919 1.00 49.23 178 GLY D O 1
ATOM 7804 N N . ALA D 1 179 ? 0.968 -19.943 21.735 1.00 44.88 179 ALA D N 1
ATOM 7805 C CA . ALA D 1 179 ? -0.136 -20.821 21.396 1.00 42.86 179 ALA D CA 1
ATOM 7806 C C . ALA D 1 179 ? -0.151 -22.154 22.147 1.00 47.26 179 ALA D C 1
ATOM 7807 O O . ALA D 1 179 ? -0.333 -23.205 21.534 1.00 55.56 179 ALA D O 1
ATOM 7809 N N . GLY D 1 180 ? -0.005 -22.133 23.465 1.00 47.51 180 GLY D N 1
ATOM 7810 C CA . GLY D 1 180 ? -0.100 -23.349 24.264 1.00 41.74 180 GLY D CA 1
ATOM 7811 C C . GLY D 1 180 ? -1.484 -23.607 24.816 1.00 49.71 180 GLY D C 1
ATOM 7812 O O . GLY D 1 180 ? -2.492 -23.425 24.119 1.00 49.92 180 GLY D O 1
ATOM 7813 N N . GLY D 1 181 ? -1.555 -24.059 26.064 1.00 45.94 181 GLY D N 1
ATOM 7814 C CA . GLY D 1 181 ? -2.828 -24.385 26.680 1.00 47.57 181 GLY D CA 1
ATOM 7815 C C . GLY D 1 181 ? -3.858 -23.266 26.516 1.00 50.89 181 GLY D C 1
ATOM 7816 O O . GLY D 1 181 ? -4.945 -23.468 25.934 1.00 49.24 181 GLY D O 1
ATOM 7817 N N . LEU D 1 182 ? -3.500 -22.079 27.003 1.00 52.62 182 LEU D N 1
ATOM 7818 C CA . LEU D 1 182 ? -4.387 -20.932 26.899 1.00 50.12 182 LEU D CA 1
ATOM 7819 C C . LEU D 1 182 ? -4.471 -20.423 25.484 1.00 44.16 182 LEU D C 1
ATOM 7820 O O . LEU D 1 182 ? -5.563 -20.245 24.945 1.00 39.17 182 LEU D O 1
ATOM 7825 N N . GLY D 1 183 ? -3.315 -20.190 24.879 1.00 39.84 183 GLY D N 1
ATOM 7826 C CA . GLY D 1 183 ? -3.254 -19.604 23.562 1.00 36.21 183 GLY D CA 1
ATOM 7827 C C . GLY D 1 183 ? -4.050 -20.356 22.508 1.00 42.27 183 GLY D C 1
ATOM 7828 O O . GLY D 1 183 ? -4.630 -19.741 21.605 1.00 40.84 183 GLY D O 1
ATOM 7829 N N . GLY D 1 184 ? -3.997 -21.687 22.534 1.00 42.58 184 GLY D N 1
ATOM 7830 C CA . GLY D 1 184 ? -4.648 -22.475 21.516 1.00 37.60 184 GLY D CA 1
ATOM 7831 C C . GLY D 1 184 ? -6.140 -22.311 21.633 1.00 43.71 184 GLY D C 1
ATOM 7832 O O . GLY D 1 184 ? -6.862 -22.196 20.593 1.00 38.30 184 GLY D O 1
ATOM 7833 N N . ASN D 1 185 ? -6.641 -22.331 22.874 1.00 39.88 185 ASN D N 1
ATOM 7834 C CA . ASN D 1 185 ? -8.052 -22.044 23.042 1.00 40.49 185 ASN D CA 1
ATOM 7835 C C . ASN D 1 185 ? -8.405 -20.612 22.666 1.00 37.24 185 ASN D C 1
ATOM 7836 O O . ASN D 1 185 ? -9.458 -20.415 22.114 1.00 35.22 185 ASN D O 1
ATOM 7841 N N . ALA D 1 186 ? -7.500 -19.659 22.903 1.00 32.28 186 ALA D N 1
ATOM 7842 C CA . ALA D 1 186 ? -7.720 -18.285 22.541 1.00 33.66 186 ALA D CA 1
ATOM 7843 C C . ALA D 1 186 ? -7.911 -18.128 21.040 1.00 38.89 186 ALA D C 1
ATOM 7844 O O . ALA D 1 186 ? -8.682 -17.265 20.607 1.00 33.66 186 ALA D O 1
ATOM 7846 N N . ILE D 1 187 ? -7.217 -18.972 20.248 1.00 33.05 187 ILE D N 1
ATOM 7847 C CA . ILE D 1 187 ? -7.385 -18.944 18.811 1.00 32.81 187 ILE D CA 1
ATOM 7848 C C . ILE D 1 187 ? -8.795 -19.250 18.466 1.00 33.76 187 ILE D C 1
ATOM 7849 O O . ILE D 1 187 ? -9.444 -18.524 17.724 1.00 32.04 187 ILE D O 1
ATOM 7854 N N . GLN D 1 188 ? -9.291 -20.337 19.010 1.00 27.29 188 GLN D N 1
ATOM 7855 C CA . GLN D 1 188 ? -10.616 -20.743 18.667 1.00 30.67 188 GLN D CA 1
ATOM 7856 C C . GLN D 1 188 ? -11.683 -19.724 19.194 1.00 30.04 188 GLN D C 1
ATOM 7857 O O . GLN D 1 188 ? -12.640 -19.452 18.529 1.00 28.49 188 GLN D O 1
ATOM 7863 N N . VAL D 1 189 ? -11.499 -19.214 20.407 1.00 29.92 189 VAL D N 1
ATOM 7864 C CA . VAL D 1 189 ? -12.460 -18.263 20.954 1.00 30.24 189 VAL D CA 1
ATOM 7865 C C . VAL D 1 189 ? -12.459 -17.024 20.083 1.00 29.50 189 VAL D C 1
ATOM 7866 O O . VAL D 1 189 ? -13.530 -16.557 19.655 1.00 31.01 189 VAL D O 1
ATOM 7870 N N . ALA D 1 190 ? -11.288 -16.543 19.720 1.00 27.04 190 ALA D N 1
ATOM 7871 C CA . ALA D 1 190 ? -11.209 -15.350 18.913 1.00 27.68 190 ALA D CA 1
ATOM 7872 C C . ALA D 1 190 ? -11.915 -15.530 17.549 1.00 31.61 190 ALA D C 1
ATOM 7873 O O . ALA D 1 190 ? -12.566 -14.618 17.071 1.00 31.22 190 ALA D O 1
ATOM 7875 N N . LYS D 1 191 ? -11.733 -16.683 16.913 1.00 29.67 191 LYS D N 1
ATOM 7876 C CA . LYS D 1 191 ? -12.297 -16.940 15.630 1.00 30.81 191 LYS D CA 1
ATOM 7877 C C . LYS D 1 191 ? -13.759 -16.965 15.814 1.00 31.27 191 LYS D C 1
ATOM 7878 O O . LYS D 1 191 ? -14.459 -16.540 14.931 1.00 34.18 191 LYS D O 1
ATOM 7884 N N . ALA D 1 192 ? -14.256 -17.482 16.924 1.00 30.21 192 ALA D N 1
ATOM 7885 C CA . ALA D 1 192 ? -15.703 -17.520 17.092 1.00 30.17 192 ALA D CA 1
ATOM 7886 C C . ALA D 1 192 ? -16.275 -16.108 17.224 1.00 29.68 192 ALA D C 1
ATOM 7887 O O . ALA D 1 192 ? -17.414 -15.915 16.881 1.00 30.82 192 ALA D O 1
ATOM 7889 N N . PHE D 1 193 ? -15.489 -15.129 17.696 1.00 30.59 193 PHE D N 1
ATOM 7890 C CA . PHE D 1 193 ? -15.913 -13.724 17.748 1.00 30.46 193 PHE D CA 1
ATOM 7891 C C . PHE D 1 193 ? -15.752 -13.079 16.352 1.00 31.68 193 PHE D C 1
ATOM 7892 O O . PHE D 1 193 ? -16.183 -11.972 16.156 1.00 27.80 193 PHE D O 1
ATOM 7900 N N . GLY D 1 194 ? -15.195 -13.787 15.377 1.00 29.50 194 GLY D N 1
ATOM 7901 C CA . GLY D 1 194 ? -15.108 -13.307 13.984 1.00 28.10 194 GLY D CA 1
ATOM 7902 C C . GLY D 1 194 ? -13.781 -12.689 13.641 1.00 28.95 194 GLY D C 1
ATOM 7903 O O . GLY D 1 194 ? -13.605 -12.177 12.563 1.00 30.35 194 GLY D O 1
ATOM 7904 N N . ALA D 1 195 ? -12.858 -12.656 14.578 1.00 29.26 195 ALA D N 1
ATOM 7905 C CA . ALA D 1 195 ? -11.632 -11.919 14.360 1.00 32.75 195 ALA D CA 1
ATOM 7906 C C . ALA D 1 195 ? -10.685 -12.589 13.358 1.00 31.48 195 ALA D C 1
ATOM 7907 O O . ALA D 1 195 ? -10.678 -13.763 13.230 1.00 28.96 195 ALA D O 1
ATOM 7909 N N . LYS D 1 196 ? -9.857 -11.767 12.720 1.00 32.50 196 LYS D N 1
ATOM 7910 C CA . LYS D 1 196 ? -8.659 -12.254 12.062 1.00 36.72 196 LYS D CA 1
ATOM 7911 C C . LYS D 1 196 ? -7.573 -12.435 13.138 1.00 36.75 196 LYS D C 1
ATOM 7912 O O . LYS D 1 196 ? -7.352 -11.553 13.970 1.00 33.31 196 LYS D O 1
ATOM 7918 N N . VAL D 1 197 ? -6.897 -13.579 13.111 1.00 32.72 197 VAL D N 1
ATOM 7919 C CA . VAL D 1 197 ? -5.971 -13.966 14.151 1.00 34.16 197 VAL D CA 1
ATOM 7920 C C . VAL D 1 197 ? -4.574 -14.312 13.592 1.00 35.81 197 VAL D C 1
ATOM 7921 O O . VAL D 1 197 ? -4.444 -15.191 12.697 1.00 35.12 197 VAL D O 1
ATOM 7925 N N . THR D 1 198 ? -3.563 -13.596 14.084 1.00 35.69 198 THR D N 1
ATOM 7926 C CA . THR D 1 198 ? -2.153 -13.874 13.796 1.00 35.27 198 THR D CA 1
ATOM 7927 C C . THR D 1 198 ? -1.522 -14.404 15.082 1.00 40.09 198 THR D C 1
ATOM 7928 O O . THR D 1 198 ? -1.706 -13.828 16.157 1.00 31.97 198 THR D O 1
ATOM 7932 N N . VAL D 1 199 ? -0.790 -15.503 14.973 1.00 35.85 199 VAL D N 1
ATOM 7933 C CA . VAL D 1 199 ? -0.130 -16.162 16.108 1.00 38.26 199 VAL D CA 1
ATOM 7934 C C . VAL D 1 199 ? 1.419 -16.139 15.980 1.00 42.13 199 VAL D C 1
ATOM 7935 O O . VAL D 1 199 ? 1.976 -16.376 14.885 1.00 40.26 199 VAL D O 1
ATOM 7939 N N . LEU D 1 200 ? 2.087 -15.818 17.075 1.00 42.33 200 LEU D N 1
ATOM 7940 C CA . LEU D 1 200 ? 3.547 -15.958 17.186 1.00 41.19 200 LEU D CA 1
ATOM 7941 C C . LEU D 1 200 ? 3.822 -17.011 18.196 1.00 45.02 200 LEU D C 1
ATOM 7942 O O . LEU D 1 200 ? 3.241 -16.976 19.302 1.00 41.54 200 LEU D O 1
ATOM 7947 N N . ASP D 1 201 ? 4.668 -17.993 17.847 1.00 41.97 201 ASP D N 1
ATOM 7948 C CA . ASP D 1 201 ? 5.117 -18.948 18.842 1.00 42.55 201 ASP D CA 1
ATOM 7949 C C . ASP D 1 201 ? 6.524 -19.439 18.445 1.00 49.49 201 ASP D C 1
ATOM 7950 O O . ASP D 1 201 ? 6.823 -19.553 17.255 1.00 41.89 201 ASP D O 1
ATOM 7955 N N . LYS D 1 202 ? 7.383 -19.646 19.452 1.00 54.31 202 LYS D N 1
ATOM 7956 C CA . LYS D 1 202 ? 8.796 -20.071 19.213 1.00 54.31 202 LYS D CA 1
ATOM 7957 C C . LYS D 1 202 ? 8.875 -21.517 18.836 1.00 48.61 202 LYS D C 1
ATOM 7958 O O . LYS D 1 202 ? 9.854 -21.910 18.278 1.00 54.29 202 LYS D O 1
ATOM 7960 N N . LYS D 1 203 ? 7.882 -22.305 19.237 1.00 48.36 203 LYS D N 1
ATOM 7961 C CA . LYS D 1 203 ? 7.914 -23.739 19.102 1.00 49.05 203 LYS D CA 1
ATOM 7962 C C . LYS D 1 203 ? 7.170 -24.183 17.842 1.00 53.64 203 LYS D C 1
ATOM 7963 O O . LYS D 1 203 ? 5.986 -23.911 17.656 1.00 39.93 203 LYS D O 1
ATOM 7965 N N . LYS D 1 204 ? 7.884 -24.879 16.969 1.00 46.84 204 LYS D N 1
ATOM 7966 C CA . LYS D 1 204 ? 7.353 -25.351 15.698 1.00 44.16 204 LYS D CA 1
ATOM 7967 C C . LYS D 1 204 ? 6.041 -26.086 15.869 1.00 38.60 204 LYS D C 1
ATOM 7968 O O . LYS D 1 204 ? 5.130 -25.903 15.109 1.00 40.66 204 LYS D O 1
ATOM 7974 N N . GLU D 1 205 ? 5.961 -26.956 16.859 1.00 42.01 205 GLU D N 1
ATOM 7975 C CA . GLU D 1 205 ? 4.777 -27.768 17.027 1.00 46.37 205 GLU D CA 1
ATOM 7976 C C . GLU D 1 205 ? 3.546 -26.915 17.408 1.00 50.34 205 GLU D C 1
ATOM 7977 O O . GLU D 1 205 ? 2.400 -27.305 17.141 1.00 43.68 205 GLU D O 1
ATOM 7983 N N . ALA D 1 206 ? 3.796 -25.823 18.123 1.00 44.02 206 ALA D N 1
ATOM 7984 C CA . ALA D 1 206 ? 2.709 -24.943 18.562 1.00 48.54 206 ALA D CA 1
ATOM 7985 C C . ALA D 1 206 ? 2.283 -24.150 17.349 1.00 45.13 206 ALA D C 1
ATOM 7986 O O . ALA D 1 206 ? 1.096 -23.918 17.142 1.00 50.49 206 ALA D O 1
ATOM 7988 N N . ARG D 1 207 ? 3.224 -23.796 16.488 1.00 40.72 207 ARG D N 1
ATOM 7989 C CA . ARG D 1 207 ? 2.839 -23.153 15.266 1.00 43.67 207 ARG D CA 1
ATOM 7990 C C . ARG D 1 207 ? 1.965 -24.051 14.399 1.00 51.43 207 ARG D C 1
ATOM 7991 O O . ARG D 1 207 ? 0.974 -23.577 13.814 1.00 44.24 207 ARG D O 1
ATOM 7999 N N . ASP D 1 208 ? 2.323 -25.334 14.303 1.00 46.00 208 ASP D N 1
ATOM 8000 C CA . ASP D 1 208 ? 1.531 -26.300 13.521 1.00 43.30 208 ASP D CA 1
ATOM 8001 C C . ASP D 1 208 ? 0.105 -26.444 14.087 1.00 48.51 208 ASP D C 1
ATOM 8002 O O . ASP D 1 208 ? -0.836 -26.444 13.343 1.00 41.43 208 ASP D O 1
ATOM 8007 N N . GLN D 1 209 ? -0.016 -26.637 15.409 1.00 45.45 209 GLN D N 1
ATOM 8008 C CA . GLN D 1 209 ? -1.310 -26.713 16.066 1.00 42.68 209 GLN D CA 1
ATOM 8009 C C . GLN D 1 209 ? -2.151 -25.431 15.843 1.00 44.82 209 GLN D C 1
ATOM 8010 O O . GLN D 1 209 ? -3.333 -25.495 15.491 1.00 42.56 209 GLN D O 1
ATOM 8012 N N . ALA D 1 210 ? -1.497 -24.282 15.929 1.00 45.64 210 ALA D N 1
ATOM 8013 C CA . ALA D 1 210 ? -2.151 -23.008 15.688 1.00 47.43 210 ALA D CA 1
ATOM 8014 C C . ALA D 1 210 ? -2.777 -22.937 14.293 1.00 49.59 210 ALA D C 1
ATOM 8015 O O . ALA D 1 210 ? -3.901 -22.440 14.161 1.00 45.89 210 ALA D O 1
ATOM 8017 N N . LYS D 1 211 ? -2.042 -23.385 13.268 1.00 44.75 211 LYS D N 1
ATOM 8018 C CA . LYS D 1 211 ? -2.583 -23.498 11.885 1.00 46.97 211 LYS D CA 1
ATOM 8019 C C . LYS D 1 211 ? -3.804 -24.421 11.850 1.00 45.32 211 LYS D C 1
ATOM 8020 O O . LYS D 1 211 ? -4.828 -24.061 11.279 1.00 46.98 211 LYS D O 1
ATOM 8026 N N . LYS D 1 212 ? -3.737 -25.570 12.519 1.00 45.59 212 LYS D N 1
ATOM 8027 C CA . LYS D 1 212 ? -4.880 -26.495 12.517 1.00 45.73 212 LYS D CA 1
ATOM 8028 C C . LYS D 1 212 ? -6.088 -25.955 13.247 1.00 43.41 212 LYS D C 1
ATOM 8029 O O . LYS D 1 212 ? -7.172 -26.360 12.963 1.00 42.05 212 LYS D O 1
ATOM 8031 N N . LEU D 1 213 ? -5.886 -25.126 14.266 1.00 46.07 213 LEU D N 1
ATOM 8032 C CA . LEU D 1 213 ? -6.986 -24.596 15.060 1.00 48.64 213 LEU D CA 1
ATOM 8033 C C . LEU D 1 213 ? -7.677 -23.368 14.399 1.00 48.69 213 LEU D C 1
ATOM 8034 O O . LEU D 1 213 ? -8.552 -22.792 15.019 1.00 55.97 213 LEU D O 1
ATOM 8039 N N . GLY D 1 214 ? -7.204 -22.911 13.241 1.00 47.07 214 GLY D N 1
ATOM 8040 C CA . GLY D 1 214 ? -7.834 -21.815 12.478 1.00 43.70 214 GLY D CA 1
ATOM 8041 C C . GLY D 1 214 ? -7.130 -20.465 12.391 1.00 45.09 214 GLY D C 1
ATOM 8042 O O . GLY D 1 214 ? -7.709 -19.521 11.854 1.00 41.60 214 GLY D O 1
ATOM 8043 N N . ALA D 1 215 ? -5.923 -20.308 12.947 1.00 35.67 215 ALA D N 1
ATOM 8044 C CA . ALA D 1 215 ? -5.256 -19.007 12.851 1.00 36.76 215 ALA D CA 1
ATOM 8045 C C . ALA D 1 215 ? -5.113 -18.580 11.396 1.00 41.53 215 ALA D C 1
ATOM 8046 O O . ALA D 1 215 ? -4.940 -19.413 10.559 1.00 49.43 215 ALA D O 1
ATOM 8048 N N . ASP D 1 216 ? -5.214 -17.292 11.092 1.00 37.13 216 ASP D N 1
ATOM 8049 C CA . ASP D 1 216 ? -5.114 -16.831 9.747 1.00 38.69 216 ASP D CA 1
ATOM 8050 C C . ASP D 1 216 ? -3.661 -16.649 9.289 1.00 43.26 216 ASP D C 1
ATOM 8051 O O . ASP D 1 216 ? -3.372 -16.700 8.096 1.00 43.34 216 ASP D O 1
ATOM 8056 N N . ALA D 1 217 ? -2.769 -16.424 10.220 1.00 40.61 217 ALA D N 1
ATOM 8057 C CA . ALA D 1 217 ? -1.328 -16.380 9.934 1.00 37.59 217 ALA D CA 1
ATOM 8058 C C . ALA D 1 217 ? -0.605 -16.855 11.154 1.00 46.56 217 ALA D C 1
ATOM 8059 O O . ALA D 1 217 ? -1.007 -16.532 12.311 1.00 41.33 217 ALA D O 1
ATOM 8061 N N . VAL D 1 218 ? 0.429 -17.670 10.938 1.00 45.10 218 VAL D N 1
ATOM 8062 C CA . VAL D 1 218 ? 1.305 -18.040 12.025 1.00 45.47 218 VAL D CA 1
ATOM 8063 C C . VAL D 1 218 ? 2.800 -17.932 11.706 1.00 44.29 218 VAL D C 1
ATOM 8064 O O . VAL D 1 218 ? 3.225 -18.119 10.584 1.00 40.28 218 VAL D O 1
ATOM 8068 N N . TYR D 1 219 ? 3.554 -17.431 12.677 1.00 50.60 219 TYR D N 1
ATOM 8069 C CA . TYR D 1 219 ? 4.951 -17.055 12.476 1.00 43.32 219 TYR D CA 1
ATOM 8070 C C . TYR D 1 219 ? 5.729 -17.301 13.739 1.00 51.40 219 TYR D C 1
ATOM 8071 O O . TYR D 1 219 ? 5.151 -17.411 14.855 1.00 41.73 219 TYR D O 1
ATOM 8080 N N . GLU D 1 220 ? 7.051 -17.354 13.543 1.00 47.85 220 GLU D N 1
ATOM 8081 C CA . GLU D 1 220 ? 8.020 -17.392 14.621 1.00 51.67 220 GLU D CA 1
ATOM 8082 C C . GLU D 1 220 ? 8.378 -16.008 15.010 1.00 43.98 220 GLU D C 1
ATOM 8083 O O . GLU D 1 220 ? 8.488 -15.721 16.175 1.00 56.63 220 GLU D O 1
ATOM 8089 N N . THR D 1 221 ? 8.548 -15.138 14.024 1.00 47.81 221 THR D N 1
ATOM 8090 C CA . THR D 1 221 ? 8.762 -13.724 14.262 1.00 48.60 221 THR D CA 1
ATOM 8091 C C . THR D 1 221 ? 7.983 -13.024 13.193 1.00 48.36 221 THR D C 1
ATOM 8092 O O . THR D 1 221 ? 7.811 -13.552 12.102 1.00 49.48 221 THR D O 1
ATOM 8096 N N . LEU D 1 222 ? 7.493 -11.835 13.492 1.00 49.38 222 LEU D N 1
ATOM 8097 C CA . LEU D 1 222 ? 6.699 -11.119 12.537 1.00 50.17 222 LEU D CA 1
ATOM 8098 C C . LEU D 1 222 ? 7.627 -10.644 11.434 1.00 50.64 222 LEU D C 1
ATOM 8099 O O . LEU D 1 222 ? 8.635 -10.059 11.724 1.00 56.81 222 LEU D O 1
ATOM 8104 N N . PRO D 1 223 ? 7.245 -10.864 10.176 1.00 50.27 223 PRO D N 1
ATOM 8105 C CA . PRO D 1 223 ? 8.045 -10.422 9.088 1.00 49.37 223 PRO D CA 1
ATOM 8106 C C . PRO D 1 223 ? 7.929 -8.944 8.884 1.00 59.50 223 PRO D C 1
ATOM 8107 O O . PRO D 1 223 ? 6.995 -8.293 9.355 1.00 55.04 223 PRO D O 1
ATOM 8111 N N . GLU D 1 224 ? 8.893 -8.442 8.131 1.00 55.14 224 GLU D N 1
ATOM 8112 C CA . GLU D 1 224 ? 9.141 -7.041 7.911 1.00 58.63 224 GLU D CA 1
ATOM 8113 C C . GLU D 1 224 ? 7.993 -6.395 7.183 1.00 53.79 224 GLU D C 1
ATOM 8114 O O . GLU D 1 224 ? 7.745 -5.208 7.345 1.00 65.66 224 GLU D O 1
ATOM 8120 N N . SER D 1 225 ? 7.250 -7.188 6.414 1.00 53.60 225 SER D N 1
ATOM 8121 C CA . SER D 1 225 ? 6.085 -6.691 5.726 1.00 51.18 225 SER D CA 1
ATOM 8122 C C . SER D 1 225 ? 4.905 -6.339 6.675 1.00 50.17 225 SER D C 1
ATOM 8123 O O . SER D 1 225 ? 3.952 -5.703 6.234 1.00 55.28 225 SER D O 1
ATOM 8126 N N . ILE D 1 226 ? 4.893 -6.840 7.918 1.00 50.74 226 ILE D N 1
ATOM 8127 C CA . ILE D 1 226 ? 3.789 -6.482 8.824 1.00 45.81 226 ILE D CA 1
ATOM 8128 C C . ILE D 1 226 ? 4.078 -5.094 9.336 1.00 43.49 226 ILE D C 1
ATOM 8129 O O . ILE D 1 226 ? 5.133 -4.815 9.927 1.00 46.51 226 ILE D O 1
ATOM 8134 N N . SER D 1 227 ? 3.173 -4.189 9.059 1.00 41.32 227 SER D N 1
ATOM 8135 C CA . SER D 1 227 ? 3.336 -2.809 9.499 1.00 46.02 227 SER D CA 1
ATOM 8136 C C . SER D 1 227 ? 3.278 -2.682 11.071 1.00 44.82 227 SER D C 1
ATOM 8137 O O . SER D 1 227 ? 2.489 -3.348 11.746 1.00 45.22 227 SER D O 1
ATOM 8140 N N . PRO D 1 228 ? 4.121 -1.846 11.659 1.00 45.34 228 PRO D N 1
ATOM 8141 C CA . PRO D 1 228 ? 3.862 -1.578 13.080 1.00 41.94 228 PRO D CA 1
ATOM 8142 C C . PRO D 1 228 ? 2.491 -0.919 13.241 1.00 37.05 228 PRO D C 1
ATOM 8143 O O . PRO D 1 228 ? 1.993 -0.363 12.310 1.00 39.93 228 PRO D O 1
ATOM 8147 N N . GLY D 1 229 ? 1.942 -0.915 14.438 1.00 40.08 229 GLY D N 1
ATOM 8148 C CA . GLY D 1 229 ? 0.748 -0.120 14.710 1.00 38.69 229 GLY D CA 1
ATOM 8149 C C . GLY D 1 229 ? -0.429 -0.601 13.879 1.00 32.85 229 GLY D C 1
ATOM 8150 O O . GLY D 1 229 ? -1.199 0.218 13.418 1.00 40.36 229 GLY D O 1
ATOM 8151 N N . SER D 1 230 ? -0.577 -1.911 13.684 1.00 30.45 230 SER D N 1
ATOM 8152 C CA . SER D 1 230 ? -1.652 -2.416 12.791 1.00 33.71 230 SER D CA 1
ATOM 8153 C C . SER D 1 230 ? -2.653 -3.407 13.408 1.00 31.19 230 SER D C 1
ATOM 8154 O O . SER D 1 230 ? -3.529 -3.820 12.731 1.00 32.61 230 SER D O 1
ATOM 8157 N N . PHE D 1 231 ? -2.469 -3.839 14.656 1.00 29.38 231 PHE D N 1
ATOM 8158 C CA . PHE D 1 231 ? -3.343 -4.786 15.289 1.00 29.91 231 PHE D CA 1
ATOM 8159 C C . PHE D 1 231 ? -4.253 -4.081 16.303 1.00 33.81 231 PHE D C 1
ATOM 8160 O O . PHE D 1 231 ? -3.792 -3.285 17.091 1.00 33.28 231 PHE D O 1
ATOM 8168 N N . SER D 1 232 ? -5.544 -4.399 16.278 1.00 30.37 232 SER D N 1
ATOM 8169 C CA . SER D 1 232 ? -6.491 -3.724 17.163 1.00 28.95 232 SER D CA 1
ATOM 8170 C C . SER D 1 232 ? -6.326 -4.219 18.598 1.00 27.79 232 SER D C 1
ATOM 8171 O O . SER D 1 232 ? -6.582 -3.513 19.511 1.00 27.43 232 SER D O 1
ATOM 8174 N N . ALA D 1 233 ? -5.853 -5.440 18.771 1.00 27.41 233 ALA D N 1
ATOM 8175 C CA . ALA D 1 233 ? -5.588 -5.990 20.073 1.00 24.89 233 ALA D CA 1
ATOM 8176 C C . ALA D 1 233 ? -4.413 -6.959 20.001 1.00 27.64 233 ALA D C 1
ATOM 8177 O O . ALA D 1 233 ? -4.334 -7.796 19.050 1.00 27.90 233 ALA D O 1
ATOM 8179 N N . CYS D 1 234 ? -3.586 -6.945 21.052 1.00 30.08 234 CYS D N 1
ATOM 8180 C CA . CYS D 1 234 ? -2.479 -7.889 21.245 1.00 25.57 234 CYS D CA 1
ATOM 8181 C C . CYS D 1 234 ? -2.618 -8.624 22.546 1.00 31.02 234 CYS D C 1
ATOM 8182 O O . CYS D 1 234 ? -2.720 -7.981 23.607 1.00 32.21 234 CYS D O 1
ATOM 8185 N N . PHE D 1 235 ? -2.743 -9.965 22.494 1.00 27.75 235 PHE D N 1
ATOM 8186 C CA . PHE D 1 235 ? -2.878 -10.802 23.675 1.00 29.33 235 PHE D CA 1
ATOM 8187 C C . PHE D 1 235 ? -1.580 -11.535 23.871 1.00 35.66 235 PHE D C 1
ATOM 8188 O O . PHE D 1 235 ? -1.185 -12.349 23.012 1.00 38.30 235 PHE D O 1
ATOM 8196 N N . ASP D 1 236 ? -0.914 -11.262 24.981 1.00 32.29 236 ASP D N 1
ATOM 8197 C CA . ASP D 1 236 ? 0.389 -11.861 25.268 1.00 34.69 236 ASP D CA 1
ATOM 8198 C C . ASP D 1 236 ? 0.244 -12.960 26.308 1.00 36.00 236 ASP D C 1
ATOM 8199 O O . ASP D 1 236 ? -0.016 -12.669 27.527 1.00 39.47 236 ASP D O 1
ATOM 8204 N N . PHE D 1 237 ? 0.362 -14.224 25.869 1.00 32.74 237 PHE D N 1
ATOM 8205 C CA . PHE D 1 237 ? 0.218 -15.368 26.791 1.00 34.97 237 PHE D CA 1
ATOM 8206 C C . PHE D 1 237 ? 1.563 -15.754 27.360 1.00 39.20 237 PHE D C 1
ATOM 8207 O O . PHE D 1 237 ? 1.667 -16.751 28.074 1.00 37.72 237 PHE D O 1
ATOM 8215 N N . VAL D 1 238 ? 2.592 -14.987 27.050 1.00 37.75 238 VAL D N 1
ATOM 8216 C CA . VAL D 1 238 ? 3.937 -15.261 27.591 1.00 41.03 238 VAL D CA 1
ATOM 8217 C C . VAL D 1 238 ? 4.295 -14.208 28.661 1.00 41.34 238 VAL D C 1
ATOM 8218 O O . VAL D 1 238 ? 4.564 -14.531 29.830 1.00 42.17 238 VAL D O 1
ATOM 8222 N N . SER D 1 239 ? 4.246 -12.950 28.264 1.00 38.78 239 SER D N 1
ATOM 8223 C CA . SER D 1 239 ? 4.429 -11.793 29.179 1.00 38.07 239 SER D CA 1
ATOM 8224 C C . SER D 1 239 ? 5.837 -11.722 29.812 1.00 43.88 239 SER D C 1
ATOM 8225 O O . SER D 1 239 ? 5.969 -11.655 31.036 1.00 40.84 239 SER D O 1
ATOM 8228 N N . VAL D 1 240 ? 6.862 -11.710 28.962 1.00 41.09 240 VAL D N 1
ATOM 8229 C CA . VAL D 1 240 ? 8.193 -11.238 29.347 1.00 42.53 240 VAL D CA 1
ATOM 8230 C C . VAL D 1 240 ? 8.371 -9.941 28.615 1.00 40.86 240 VAL D C 1
ATOM 8231 O O . VAL D 1 240 ? 7.564 -9.599 27.722 1.00 43.89 240 VAL D O 1
ATOM 8235 N N . GLN D 1 241 ? 9.448 -9.225 28.919 1.00 35.57 241 GLN D N 1
ATOM 8236 C CA . GLN D 1 241 ? 9.615 -7.920 28.367 1.00 36.23 241 GLN D CA 1
ATOM 8237 C C . GLN D 1 241 ? 9.640 -7.913 26.869 1.00 36.97 241 GLN D C 1
ATOM 8238 O O . GLN D 1 241 ? 9.081 -7.033 26.224 1.00 35.31 241 GLN D O 1
ATOM 8244 N N . ALA D 1 242 ? 10.354 -8.848 26.275 1.00 36.20 242 ALA D N 1
ATOM 8245 C CA . ALA D 1 242 ? 10.499 -8.828 24.799 1.00 33.82 242 ALA D CA 1
ATOM 8246 C C . ALA D 1 242 ? 9.132 -8.966 24.080 1.00 28.73 242 ALA D C 1
ATOM 8247 O O . ALA D 1 242 ? 8.894 -8.475 23.019 1.00 35.05 242 ALA D O 1
ATOM 8249 N N . THR D 1 243 ? 8.312 -9.785 24.632 1.00 30.36 243 THR D N 1
ATOM 8250 C CA . THR D 1 243 ? 7.000 -10.120 24.059 1.00 38.75 243 THR D CA 1
ATOM 8251 C C . THR D 1 243 ? 5.991 -8.917 24.274 1.00 40.45 243 THR D C 1
ATOM 8252 O O . THR D 1 243 ? 5.226 -8.511 23.358 1.00 34.37 243 THR D O 1
ATOM 8256 N N . PHE D 1 244 ? 6.101 -8.271 25.447 1.00 38.43 244 PHE D N 1
ATOM 8257 C CA . PHE D 1 244 ? 5.409 -7.011 25.693 1.00 39.97 244 PHE D CA 1
ATOM 8258 C C . PHE D 1 244 ? 5.802 -5.955 24.679 1.00 42.01 244 PHE D C 1
ATOM 8259 O O . PHE D 1 244 ? 4.943 -5.251 24.145 1.00 35.15 244 PHE D O 1
ATOM 8267 N N . ASP D 1 245 ? 7.091 -5.879 24.357 1.00 35.00 245 ASP D N 1
ATOM 8268 C CA . ASP D 1 245 ? 7.576 -4.873 23.443 1.00 35.34 245 ASP D CA 1
ATOM 8269 C C . ASP D 1 245 ? 7.102 -5.095 22.051 1.00 31.77 245 ASP D C 1
ATOM 8270 O O . ASP D 1 245 ? 6.838 -4.137 21.339 1.00 32.23 245 ASP D O 1
ATOM 8275 N N . VAL D 1 246 ? 6.949 -6.353 21.660 1.00 34.60 246 VAL D N 1
ATOM 8276 C CA . VAL D 1 246 ? 6.303 -6.587 20.392 1.00 32.21 246 VAL D CA 1
ATOM 8277 C C . VAL D 1 246 ? 4.810 -6.130 20.446 1.00 32.56 246 VAL D C 1
ATOM 8278 O O . VAL D 1 246 ? 4.349 -5.542 19.496 1.00 29.39 246 VAL D O 1
ATOM 8282 N N . CYS D 1 247 ? 4.084 -6.432 21.511 1.00 31.92 247 CYS D N 1
ATOM 8283 C CA . CYS D 1 247 ? 2.661 -5.961 21.597 1.00 32.26 247 CYS D CA 1
ATOM 8284 C C . CYS D 1 247 ? 2.624 -4.470 21.433 1.00 29.70 247 CYS D C 1
ATOM 8285 O O . CYS D 1 247 ? 1.827 -3.945 20.679 1.00 32.46 247 CYS D O 1
ATOM 8288 N N . GLN D 1 248 ? 3.557 -3.766 22.080 1.00 30.51 248 GLN D N 1
ATOM 8289 C CA . GLN D 1 248 ? 3.514 -2.338 22.068 1.00 31.46 248 GLN D CA 1
ATOM 8290 C C . GLN D 1 248 ? 3.906 -1.749 20.720 1.00 37.20 248 GLN D C 1
ATOM 8291 O O . GLN D 1 248 ? 3.378 -0.751 20.313 1.00 30.50 248 GLN D O 1
ATOM 8297 N N . LYS D 1 249 ? 4.819 -2.390 20.006 1.00 38.22 249 LYS D N 1
ATOM 8298 C CA . LYS D 1 249 ? 5.165 -1.933 18.679 1.00 37.20 249 LYS D CA 1
ATOM 8299 C C . LYS D 1 249 ? 4.025 -2.228 17.661 1.00 30.41 249 LYS D C 1
ATOM 8300 O O . LYS D 1 249 ? 3.780 -1.436 16.785 1.00 29.73 249 LYS D O 1
ATOM 8306 N N . TYR D 1 250 ? 3.369 -3.352 17.775 1.00 29.17 250 TYR D N 1
ATOM 8307 C CA . TYR D 1 250 ? 2.429 -3.759 16.747 1.00 33.30 250 TYR D CA 1
ATOM 8308 C C . TYR D 1 250 ? 0.962 -3.431 17.029 1.00 34.55 250 TYR D C 1
ATOM 8309 O O . TYR D 1 250 ? 0.166 -3.450 16.109 1.00 30.50 250 TYR D O 1
ATOM 8318 N N . VAL D 1 251 ? 0.626 -3.038 18.253 1.00 33.25 251 VAL D N 1
ATOM 8319 C CA . VAL D 1 251 ? -0.743 -2.502 18.534 1.00 32.55 251 VAL D CA 1
ATOM 8320 C C . VAL D 1 251 ? -0.985 -1.170 17.885 1.00 29.28 251 VAL D C 1
ATOM 8321 O O . VAL D 1 251 ? -0.124 -0.296 17.864 1.00 31.96 251 VAL D O 1
ATOM 8325 N N . GLU D 1 252 ? -2.171 -1.005 17.291 1.00 28.77 252 GLU D N 1
ATOM 8326 C CA . GLU D 1 252 ? -2.636 0.255 16.695 1.00 29.20 252 GLU D CA 1
ATOM 8327 C C . GLU D 1 252 ? -2.960 1.292 17.706 1.00 27.87 252 GLU D C 1
ATOM 8328 O O . GLU D 1 252 ? -3.315 0.974 18.828 1.00 26.46 252 GLU D O 1
ATOM 8334 N N . PRO D 1 253 ? -3.081 2.533 17.265 1.00 27.02 253 PRO D N 1
ATOM 8335 C CA . PRO D 1 253 ? -3.523 3.571 18.145 1.00 32.70 253 PRO D CA 1
ATOM 8336 C C . PRO D 1 253 ? -4.913 3.239 18.709 1.00 30.81 253 PRO D C 1
ATOM 8337 O O . PRO D 1 253 ? -5.717 2.678 18.011 1.00 26.91 253 PRO D O 1
ATOM 8341 N N . LYS D 1 254 ? -5.122 3.563 19.976 1.00 30.13 254 LYS D N 1
ATOM 8342 C CA . LYS D 1 254 ? -6.345 3.212 20.708 1.00 31.79 254 LYS D CA 1
ATOM 8343 C C . LYS D 1 254 ? -6.565 1.743 20.901 1.00 28.33 254 LYS D C 1
ATOM 8344 O O . LYS D 1 254 ? -7.620 1.319 21.383 1.00 26.43 254 LYS D O 1
ATOM 8350 N N . GLY D 1 255 ? -5.586 0.939 20.560 1.00 25.42 255 GLY D N 1
ATOM 8351 C CA . GLY D 1 255 ? -5.737 -0.488 20.666 1.00 23.90 255 GLY D CA 1
ATOM 8352 C C . GLY D 1 255 ? -5.419 -0.962 22.059 1.00 23.57 255 GLY D C 1
ATOM 8353 O O . GLY D 1 255 ? -5.082 -0.188 22.935 1.00 27.39 255 GLY D O 1
ATOM 8354 N N . VAL D 1 256 ? -5.566 -2.255 22.268 1.00 23.52 256 VAL D N 1
ATOM 8355 C CA . VAL D 1 256 ? -5.399 -2.792 23.587 1.00 26.43 256 VAL D CA 1
ATOM 8356 C C . VAL D 1 256 ? -4.305 -3.877 23.634 1.00 27.87 256 VAL D C 1
ATOM 8357 O O . VAL D 1 256 ? -4.217 -4.732 22.739 1.00 26.02 256 VAL D O 1
ATOM 8361 N N . ILE D 1 257 ? -3.546 -3.869 24.723 1.00 24.95 257 ILE D N 1
ATOM 8362 C CA . ILE D 1 257 ? -2.562 -4.960 25.047 1.00 27.13 257 ILE D CA 1
ATOM 8363 C C . ILE D 1 257 ? -3.051 -5.679 26.280 1.00 23.90 257 ILE D C 1
ATOM 8364 O O . ILE D 1 257 ? -3.448 -5.027 27.285 1.00 23.87 257 ILE D O 1
ATOM 8369 N N . MET D 1 258 ? -3.207 -6.974 26.175 1.00 24.88 258 MET D N 1
ATOM 8370 C CA . MET D 1 258 ? -3.717 -7.775 27.273 1.00 31.00 258 MET D CA 1
ATOM 8371 C C . MET D 1 258 ? -2.599 -8.733 27.717 1.00 29.08 258 MET D C 1
ATOM 8372 O O . MET D 1 258 ? -2.366 -9.782 27.091 1.00 28.51 258 MET D O 1
ATOM 8377 N N . PRO D 1 259 ? -1.920 -8.394 28.791 1.00 29.44 259 PRO D N 1
ATOM 8378 C CA . PRO D 1 259 ? -0.829 -9.270 29.258 1.00 32.39 259 PRO D CA 1
ATOM 8379 C C . PRO D 1 259 ? -1.407 -10.354 30.146 1.00 34.13 259 PRO D C 1
ATOM 8380 O O . PRO D 1 259 ? -1.455 -10.218 31.360 1.00 37.34 259 PRO D O 1
ATOM 8384 N N . VAL D 1 260 ? -1.826 -11.444 29.532 1.00 35.30 260 VAL D N 1
ATOM 8385 C CA . VAL D 1 260 ? -2.533 -12.508 30.211 1.00 35.84 260 VAL D CA 1
ATOM 8386 C C . VAL D 1 260 ? -1.545 -13.535 30.824 1.00 39.01 260 VAL D C 1
ATOM 8387 O O . VAL D 1 260 ? -1.816 -14.086 31.888 1.00 45.79 260 VAL D O 1
ATOM 8391 N N . GLY D 1 261 ? -0.418 -13.776 30.169 1.00 42.93 261 GLY D N 1
ATOM 8392 C CA . GLY D 1 261 ? 0.641 -14.581 30.749 1.00 40.90 261 GLY D CA 1
ATOM 8393 C C . GLY D 1 261 ? 1.313 -13.945 31.961 1.00 44.31 261 GLY D C 1
ATOM 8394 O O . GLY D 1 261 ? 1.171 -12.751 32.247 1.00 42.90 261 GLY D O 1
ATOM 8395 N N . LEU D 1 262 ? 2.064 -14.759 32.672 1.00 43.73 262 LEU D N 1
ATOM 8396 C CA . LEU D 1 262 ? 2.695 -14.334 33.906 1.00 50.69 262 LEU D CA 1
ATOM 8397 C C . LEU D 1 262 ? 4.195 -14.676 33.895 1.00 49.28 262 LEU D C 1
ATOM 8398 O O . LEU D 1 262 ? 4.682 -15.319 34.766 1.00 56.27 262 LEU D O 1
ATOM 8400 N N . GLY D 1 263 ? 4.932 -14.208 32.899 1.00 47.21 263 GLY D N 1
ATOM 8401 C CA . GLY D 1 263 ? 6.329 -14.625 32.683 1.00 46.40 263 GLY D CA 1
ATOM 8402 C C . GLY D 1 263 ? 7.374 -13.773 33.376 1.00 52.68 263 GLY D C 1
ATOM 8403 O O . GLY D 1 263 ? 8.568 -14.120 33.383 1.00 55.11 263 GLY D O 1
ATOM 8404 N N . ALA D 1 264 ? 6.967 -12.624 33.895 1.00 48.86 264 ALA D N 1
ATOM 8405 C CA . ALA D 1 264 ? 7.876 -11.768 34.635 1.00 47.28 264 ALA D CA 1
ATOM 8406 C C . ALA D 1 264 ? 7.083 -11.053 35.740 1.00 49.85 264 ALA D C 1
ATOM 8407 O O . ALA D 1 264 ? 5.868 -10.908 35.630 1.00 51.11 264 ALA D O 1
ATOM 8409 N N . PRO D 1 265 ? 7.755 -10.676 36.825 1.00 49.45 265 PRO D N 1
ATOM 8410 C CA . PRO D 1 265 ? 7.043 -10.014 37.919 1.00 47.55 265 PRO D CA 1
ATOM 8411 C C . PRO D 1 265 ? 6.645 -8.579 37.606 1.00 42.65 265 PRO D C 1
ATOM 8412 O O . PRO D 1 265 ? 5.663 -8.112 38.154 1.00 38.44 265 PRO D O 1
ATOM 8416 N N . ASN D 1 266 ? 7.412 -7.921 36.748 1.00 45.27 266 ASN D N 1
ATOM 8417 C CA . ASN D 1 266 ? 7.166 -6.535 36.326 1.00 43.55 266 ASN D CA 1
ATOM 8418 C C . ASN D 1 266 ? 7.355 -6.416 34.843 1.00 40.15 266 ASN D C 1
ATOM 8419 O O . ASN D 1 266 ? 8.128 -7.159 34.274 1.00 40.05 266 ASN D O 1
ATOM 8424 N N . LEU D 1 267 ? 6.660 -5.479 34.208 1.00 34.58 267 LEU D N 1
ATOM 8425 C CA . LEU D 1 267 ? 6.889 -5.190 32.806 1.00 35.13 267 LEU D CA 1
ATOM 8426 C C . LEU D 1 267 ? 6.907 -3.737 32.667 1.00 35.29 267 LEU D C 1
ATOM 8427 O O . LEU D 1 267 ? 6.262 -3.029 33.433 1.00 35.24 267 LEU D O 1
ATOM 8432 N N . SER D 1 268 ? 7.593 -3.254 31.668 1.00 30.72 268 SER D N 1
ATOM 8433 C CA . SER D 1 268 ? 7.590 -1.843 31.453 1.00 33.79 268 SER D CA 1
ATOM 8434 C C . SER D 1 268 ? 7.007 -1.476 30.110 1.00 31.87 268 SER D C 1
ATOM 8435 O O . SER D 1 268 ? 7.086 -2.235 29.132 1.00 37.30 268 SER D O 1
ATOM 8438 N N . PHE D 1 269 ? 6.427 -0.293 30.046 1.00 31.94 269 PHE D N 1
ATOM 8439 C CA . PHE D 1 269 ? 5.934 0.246 28.787 1.00 27.69 269 PHE D CA 1
ATOM 8440 C C . PHE D 1 269 ? 6.524 1.557 28.515 1.00 26.82 269 PHE D C 1
ATOM 8441 O O . PHE D 1 269 ? 6.941 2.256 29.446 1.00 34.87 269 PHE D O 1
ATOM 8449 N N . ASN D 1 270 ? 6.604 1.914 27.232 1.00 26.93 270 ASN D N 1
ATOM 8450 C CA . ASN D 1 270 ? 7.066 3.178 26.801 1.00 31.75 270 ASN D CA 1
ATOM 8451 C C . ASN D 1 270 ? 5.949 4.192 26.990 1.00 35.02 270 ASN D C 1
ATOM 8452 O O . ASN D 1 270 ? 4.915 4.070 26.361 1.00 31.36 270 ASN D O 1
ATOM 8457 N N . LEU D 1 271 ? 6.190 5.229 27.792 1.00 34.73 271 LEU D N 1
ATOM 8458 C CA . LEU D 1 271 ? 5.100 6.126 28.244 1.00 35.79 271 LEU D CA 1
ATOM 8459 C C . LEU D 1 271 ? 4.697 7.069 27.130 1.00 38.22 271 LEU D C 1
ATOM 8460 O O . LEU D 1 271 ? 3.515 7.299 26.900 1.00 34.68 271 LEU D O 1
ATOM 8465 N N . GLY D 1 272 ? 5.685 7.692 26.474 1.00 32.68 272 GLY D N 1
ATOM 8466 C CA . GLY D 1 272 ? 5.389 8.597 25.381 1.00 32.91 272 GLY D CA 1
ATOM 8467 C C . GLY D 1 272 ? 4.540 7.936 24.325 1.00 28.43 272 GLY D C 1
ATOM 8468 O O . GLY D 1 272 ? 3.606 8.540 23.794 1.00 35.56 272 GLY D O 1
ATOM 8469 N N . ASP D 1 273 ? 4.859 6.689 23.999 1.00 29.94 273 ASP D N 1
ATOM 8470 C CA . ASP D 1 273 ? 4.136 5.964 22.999 1.00 28.57 273 ASP D CA 1
ATOM 8471 C C . ASP D 1 273 ? 2.679 5.615 23.522 1.00 30.43 273 ASP D C 1
ATOM 8472 O O . ASP D 1 273 ? 1.710 5.764 22.794 1.00 33.49 273 ASP D O 1
ATOM 8477 N N . LEU D 1 274 ? 2.576 5.136 24.757 1.00 30.01 274 LEU D N 1
ATOM 8478 C CA . LEU D 1 274 ? 1.285 4.786 25.325 1.00 32.35 274 LEU D CA 1
ATOM 8479 C C . LEU D 1 274 ? 0.332 6.005 25.384 1.00 30.39 274 LEU D C 1
ATOM 8480 O O . LEU D 1 274 ? -0.815 5.919 24.973 1.00 26.04 274 LEU D O 1
ATOM 8485 N N . ALA D 1 275 ? 0.880 7.148 25.723 1.00 30.46 275 ALA D N 1
ATOM 8486 C CA . ALA D 1 275 ? 0.127 8.370 25.811 1.00 29.84 275 ALA D CA 1
ATOM 8487 C C . ALA D 1 275 ? -0.261 8.903 24.457 1.00 35.84 275 ALA D C 1
ATOM 8488 O O . ALA D 1 275 ? -1.457 9.144 24.171 1.00 33.31 275 ALA D O 1
ATOM 8490 N N . LEU D 1 276 ? 0.727 9.076 23.613 1.00 33.56 276 LEU D N 1
ATOM 8491 C CA . LEU D 1 276 ? 0.492 9.659 22.294 1.00 35.74 276 LEU D CA 1
ATOM 8492 C C . LEU D 1 276 ? -0.467 8.869 21.416 1.00 33.71 276 LEU D C 1
ATOM 8493 O O . LEU D 1 276 ? -1.311 9.437 20.738 1.00 36.55 276 LEU D O 1
ATOM 8496 N N . ARG D 1 277 ? -0.382 7.549 21.461 1.00 31.29 277 ARG D N 1
ATOM 8497 C CA . ARG D 1 277 ? -1.239 6.730 20.649 1.00 30.06 277 ARG D CA 1
ATOM 8498 C C . ARG D 1 277 ? -2.461 6.158 21.407 1.00 28.79 277 ARG D C 1
ATOM 8499 O O . ARG D 1 277 ? -3.203 5.347 20.847 1.00 26.74 277 ARG D O 1
ATOM 8507 N N . GLU D 1 278 ? -2.573 6.524 22.663 1.00 27.95 278 GLU D N 1
ATOM 8508 C CA . GLU D 1 278 ? -3.702 6.142 23.562 1.00 31.69 278 GLU D CA 1
ATOM 8509 C C . GLU D 1 278 ? -3.883 4.667 23.668 1.00 29.07 278 GLU D C 1
ATOM 8510 O O . GLU D 1 278 ? -4.978 4.141 23.535 1.00 27.57 278 GLU D O 1
ATOM 8516 N N . ILE D 1 279 ? -2.772 3.990 23.938 1.00 27.71 279 ILE D N 1
ATOM 8517 C CA . ILE D 1 279 ? -2.806 2.547 24.111 1.00 26.27 279 ILE D CA 1
ATOM 8518 C C . ILE D 1 279 ? -3.389 2.245 25.489 1.00 24.87 279 ILE D C 1
ATOM 8519 O O . ILE D 1 279 ? -3.198 2.991 26.406 1.00 23.63 279 ILE D O 1
ATOM 8524 N N . ARG D 1 280 ? -4.084 1.131 25.587 1.00 22.87 280 ARG D N 1
ATOM 8525 C CA . ARG D 1 280 ? -4.666 0.678 26.803 1.00 25.44 280 ARG D CA 1
ATOM 8526 C C . ARG D 1 280 ? -4.069 -0.646 27.151 1.00 23.23 280 ARG D C 1
ATOM 8527 O O . ARG D 1 280 ? -3.921 -1.512 26.284 1.00 24.00 280 ARG D O 1
ATOM 8535 N N . ILE D 1 281 ? -3.799 -0.855 28.430 1.00 22.12 281 ILE D N 1
ATOM 8536 C CA . ILE D 1 281 ? -3.316 -2.129 28.920 1.00 21.75 281 ILE D CA 1
ATOM 8537 C C . ILE D 1 281 ? -4.328 -2.555 29.908 1.00 24.71 281 ILE D C 1
ATOM 8538 O O . ILE D 1 281 ? -4.548 -1.848 30.901 1.00 24.14 281 ILE D O 1
ATOM 8543 N N . LEU D 1 282 ? -4.935 -3.715 29.710 1.00 23.66 282 LEU D N 1
ATOM 8544 C CA . LEU D 1 282 ? -5.978 -4.170 30.590 1.00 27.49 282 LEU D CA 1
ATOM 8545 C C . LEU D 1 282 ? -5.615 -5.490 31.263 1.00 29.18 282 LEU D C 1
ATOM 8546 O O . LEU D 1 282 ? -5.349 -6.495 30.570 1.00 26.61 282 LEU D O 1
ATOM 8551 N N . GLY D 1 283 ? -5.602 -5.508 32.582 1.00 27.91 283 GLY D N 1
ATOM 8552 C CA . GLY D 1 283 ? -5.434 -6.758 33.302 1.00 28.79 283 GLY D CA 1
ATOM 8553 C C . GLY D 1 283 ? -6.686 -7.591 33.261 1.00 29.56 283 GLY D C 1
ATOM 8554 O O . GLY D 1 283 ? -7.809 -7.067 33.261 1.00 26.68 283 GLY D O 1
ATOM 8555 N N . SER D 1 284 ? -6.487 -8.893 33.273 1.00 28.71 284 SER D N 1
ATOM 8556 C CA . SER D 1 284 ? -7.492 -9.879 33.139 1.00 28.02 284 SER D CA 1
ATOM 8557 C C . SER D 1 284 ? -7.126 -11.061 34.039 1.00 32.10 284 SER D C 1
ATOM 8558 O O . SER D 1 284 ? -6.007 -11.574 33.986 1.00 28.53 284 SER D O 1
ATOM 8561 N N . PHE D 1 285 ? -8.087 -11.568 34.781 1.00 32.13 285 PHE D N 1
ATOM 8562 C CA . PHE D 1 285 ? -7.864 -12.699 35.703 1.00 34.10 285 PHE D CA 1
ATOM 8563 C C . PHE D 1 285 ? -8.985 -13.710 35.645 1.00 31.92 285 PHE D C 1
ATOM 8564 O O . PHE D 1 285 ? -10.140 -13.441 35.984 1.00 38.89 285 PHE D O 1
ATOM 8572 N N . TRP D 1 286 ? -8.660 -14.875 35.153 1.00 34.01 286 TRP D N 1
ATOM 8573 C CA . TRP D 1 286 ? -9.540 -16.058 35.166 1.00 40.38 286 TRP D CA 1
ATOM 8574 C C . TRP D 1 286 ? -10.827 -15.709 34.433 1.00 41.74 286 TRP D C 1
ATOM 8575 O O . TRP D 1 286 ? -10.729 -15.203 33.318 1.00 41.28 286 TRP D O 1
ATOM 8586 N N . GLY D 1 287 ? -11.986 -15.994 35.037 1.00 34.78 287 GLY D N 1
ATOM 8587 C CA . GLY D 1 287 ? -13.241 -15.552 34.547 1.00 32.42 287 GLY D CA 1
ATOM 8588 C C . GLY D 1 287 ? -14.365 -15.588 35.600 1.00 38.36 287 GLY D C 1
ATOM 8589 O O . GLY D 1 287 ? -14.225 -16.137 36.702 1.00 33.57 287 GLY D O 1
ATOM 8590 N N . THR D 1 288 ? -15.509 -15.103 35.172 1.00 33.73 288 THR D N 1
ATOM 8591 C CA . THR D 1 288 ? -16.698 -15.024 35.998 1.00 34.48 288 THR D CA 1
ATOM 8592 C C . THR D 1 288 ? -17.573 -16.233 35.732 1.00 32.97 288 THR D C 1
ATOM 8593 O O . THR D 1 288 ? -17.365 -17.045 34.797 1.00 33.01 288 THR D O 1
ATOM 8597 N N . THR D 1 289 ? -18.547 -16.383 36.605 1.00 37.56 289 THR D N 1
ATOM 8598 C CA . THR D 1 289 ? -19.578 -17.428 36.486 1.00 39.25 289 THR D CA 1
ATOM 8599 C C . THR D 1 289 ? -20.324 -17.311 35.175 1.00 35.91 289 THR D C 1
ATOM 8600 O O . THR D 1 289 ? -20.521 -18.301 34.489 1.00 34.96 289 THR D O 1
ATOM 8604 N N . ASN D 1 290 ? -20.790 -16.106 34.847 1.00 33.47 290 ASN D N 1
ATOM 8605 C CA . ASN D 1 290 ? -21.467 -15.916 33.551 1.00 35.63 290 ASN D CA 1
ATOM 8606 C C . ASN D 1 290 ? -20.558 -16.268 32.382 1.00 35.41 290 ASN D C 1
ATOM 8607 O O . ASN D 1 290 ? -21.012 -16.818 31.407 1.00 33.01 290 ASN D O 1
ATOM 8612 N N . ASP D 1 291 ? -19.272 -15.957 32.492 1.00 34.35 291 ASP D N 1
ATOM 8613 C CA . ASP D 1 291 ? -18.347 -16.259 31.424 1.00 31.37 291 ASP D CA 1
ATOM 8614 C C . ASP D 1 291 ? -18.299 -17.783 31.235 1.00 30.23 291 ASP D C 1
ATOM 8615 O O . ASP D 1 291 ? -18.185 -18.256 30.106 1.00 29.76 291 ASP D O 1
ATOM 8620 N N . LEU D 1 292 ? -18.351 -18.541 32.341 1.00 31.79 292 LEU D N 1
ATOM 8621 C CA . LEU D 1 292 ? -18.293 -20.012 32.218 1.00 29.32 292 LEU D CA 1
ATOM 8622 C C . LEU D 1 292 ? -19.501 -20.600 31.561 1.00 31.23 292 LEU D C 1
ATOM 8623 O O . LEU D 1 292 ? -19.345 -21.419 30.661 1.00 30.49 292 LEU D O 1
ATOM 8628 N N . ASP D 1 293 ? -20.696 -20.103 31.903 1.00 32.76 293 ASP D N 1
ATOM 8629 C CA . ASP D 1 293 ? -21.911 -20.366 31.105 1.00 36.58 293 ASP D CA 1
ATOM 8630 C C . ASP D 1 293 ? -21.685 -20.086 29.609 1.00 33.83 293 ASP D C 1
ATOM 8631 O O . ASP D 1 293 ? -22.035 -20.909 28.773 1.00 32.78 293 ASP D O 1
ATOM 8636 N N . ASP D 1 294 ? -21.115 -18.930 29.274 1.00 31.98 294 ASP D N 1
ATOM 8637 C CA . ASP D 1 294 ? -20.880 -18.596 27.878 1.00 32.59 294 ASP D CA 1
ATOM 8638 C C . ASP D 1 294 ? -19.920 -19.607 27.241 1.00 37.81 294 ASP D C 1
ATOM 8639 O O . ASP D 1 294 ? -20.091 -20.012 26.079 1.00 33.95 294 ASP D O 1
ATOM 8644 N N . VAL D 1 295 ? -18.871 -19.955 27.957 1.00 30.88 295 VAL D N 1
ATOM 8645 C CA . VAL D 1 295 ? -17.854 -20.848 27.390 1.00 31.64 295 VAL D CA 1
ATOM 8646 C C . VAL D 1 295 ? -18.471 -22.197 27.079 1.00 36.03 295 VAL D C 1
ATOM 8647 O O . VAL D 1 295 ? -18.197 -22.792 26.049 1.00 36.64 295 VAL D O 1
ATOM 8651 N N . LEU D 1 296 ? -19.260 -22.717 28.009 1.00 35.58 296 LEU D N 1
ATOM 8652 C CA . LEU D 1 296 ? -19.815 -24.055 27.846 1.00 38.30 296 LEU D CA 1
ATOM 8653 C C . LEU D 1 296 ? -20.811 -24.077 26.701 1.00 45.80 296 LEU D C 1
ATOM 8654 O O . LEU D 1 296 ? -20.976 -25.095 26.066 1.00 47.20 296 LEU D O 1
ATOM 8659 N N . LYS D 1 297 ? -21.480 -22.949 26.457 1.00 45.95 297 LYS D N 1
ATOM 8660 C CA . LYS D 1 297 ? -22.372 -22.806 25.308 1.00 45.69 297 LYS D CA 1
ATOM 8661 C C . LYS D 1 297 ? -21.555 -22.858 24.012 1.00 50.63 297 LYS D C 1
ATOM 8662 O O . LYS D 1 297 ? -21.909 -23.580 23.094 1.00 40.72 297 LYS D O 1
ATOM 8665 N N . LEU D 1 298 ? -20.442 -22.119 23.948 1.00 45.39 298 LEU D N 1
ATOM 8666 C CA . LEU D 1 298 ? -19.596 -22.190 22.776 1.00 43.59 298 LEU D CA 1
ATOM 8667 C C . LEU D 1 298 ? -19.112 -23.617 22.529 1.00 44.80 298 LEU D C 1
ATOM 8668 O O . LEU D 1 298 ? -19.067 -24.070 21.395 1.00 43.80 298 LEU D O 1
ATOM 8673 N N . VAL D 1 299 ? -18.700 -24.288 23.593 1.00 44.42 299 VAL D N 1
ATOM 8674 C CA . VAL D 1 299 ? -18.191 -25.647 23.501 1.00 40.44 299 VAL D CA 1
ATOM 8675 C C . VAL D 1 299 ? -19.310 -26.582 23.070 1.00 44.50 299 VAL D C 1
ATOM 8676 O O . VAL D 1 299 ? -19.117 -27.408 22.175 1.00 49.29 299 VAL D O 1
ATOM 8680 N N . SER D 1 300 ? -20.490 -26.379 23.621 1.00 49.01 300 SER D N 1
ATOM 8681 C CA . SER D 1 300 ? -21.665 -27.130 23.234 1.00 47.44 300 SER D CA 1
ATOM 8682 C C . SER D 1 300 ? -22.008 -27.013 21.764 1.00 57.33 300 SER D C 1
ATOM 8683 O O . SER D 1 300 ? -22.417 -27.988 21.134 1.00 61.59 300 SER D O 1
ATOM 8686 N N . GLU D 1 301 ? -21.904 -25.805 21.231 1.00 50.40 301 GLU D N 1
ATOM 8687 C CA . GLU D 1 301 ? -22.285 -25.522 19.864 1.00 50.24 301 GLU D CA 1
ATOM 8688 C C . GLU D 1 301 ? -21.163 -25.856 18.884 1.00 47.43 301 GLU D C 1
ATOM 8689 O O . GLU D 1 301 ? -21.276 -25.550 17.734 1.00 48.51 301 GLU D O 1
ATOM 8695 N N . GLY D 1 302 ? -20.081 -26.465 19.354 1.00 49.38 302 GLY D N 1
ATOM 8696 C CA . GLY D 1 302 ? -18.986 -26.842 18.490 1.00 50.96 302 GLY D CA 1
ATOM 8697 C C . GLY D 1 302 ? -18.021 -25.742 18.101 1.00 54.13 302 GLY D C 1
ATOM 8698 O O . GLY D 1 302 ? -17.039 -26.027 17.396 1.00 55.22 302 GLY D O 1
ATOM 8699 N N . LYS D 1 303 ? -18.235 -24.504 18.584 1.00 51.43 303 LYS D N 1
ATOM 8700 C CA . LYS D 1 303 ? -17.387 -23.360 18.183 1.00 48.84 303 LYS D CA 1
ATOM 8701 C C . LYS D 1 303 ? -16.008 -23.412 18.827 1.00 45.06 303 LYS D C 1
ATOM 8702 O O . LYS D 1 303 ? -15.049 -22.892 18.293 1.00 45.00 303 LYS D O 1
ATOM 8704 N N . VAL D 1 304 ? -15.858 -24.118 19.939 1.00 44.33 304 VAL D N 1
ATOM 8705 C CA . VAL D 1 304 ? -14.549 -24.269 20.570 1.00 42.12 304 VAL D CA 1
ATOM 8706 C C . VAL D 1 304 ? -14.436 -25.746 20.933 1.00 45.49 304 VAL D C 1
ATOM 8707 O O . VAL D 1 304 ? -15.350 -26.283 21.549 1.00 49.31 304 VAL D O 1
ATOM 8711 N N . LYS D 1 305 ? -13.310 -26.377 20.594 1.00 46.23 305 LYS D N 1
ATOM 8712 C CA . LYS D 1 305 ? -13.065 -27.798 20.921 1.00 47.50 305 LYS D CA 1
ATOM 8713 C C . LYS D 1 305 ? -11.760 -27.861 21.674 1.00 47.49 305 LYS D C 1
ATOM 8714 O O . LYS D 1 305 ? -10.698 -27.911 21.061 1.00 48.89 305 LYS D O 1
ATOM 8719 N N . PRO D 1 306 ? -11.813 -27.854 23.021 1.00 47.21 306 PRO D N 1
ATOM 8720 C CA . PRO D 1 306 ? -10.567 -27.916 23.805 1.00 52.60 306 PRO D CA 1
ATOM 8721 C C . PRO D 1 306 ? -9.861 -29.258 23.575 1.00 59.94 306 PRO D C 1
ATOM 8722 O O . PRO D 1 306 ? -10.539 -30.272 23.419 1.00 54.09 306 PRO D O 1
ATOM 8726 N N . VAL D 1 307 ? -8.539 -29.258 23.585 1.00 61.18 307 VAL D N 1
ATOM 8727 C CA . VAL D 1 307 ? -7.774 -30.480 23.449 1.00 68.54 307 VAL D CA 1
ATOM 8728 C C . VAL D 1 307 ? -7.458 -31.005 24.845 1.00 68.58 307 VAL D C 1
ATOM 8729 O O . VAL D 1 307 ? -6.560 -30.510 25.524 1.00 71.70 307 VAL D O 1
ATOM 8731 N N . VAL D 1 308 ? -8.239 -31.997 25.265 1.00 70.64 308 VAL D N 1
ATOM 8732 C CA . VAL D 1 308 ? -8.084 -32.653 26.547 1.00 73.16 308 VAL D CA 1
ATOM 8733 C C . VAL D 1 308 ? -7.599 -34.071 26.276 1.00 72.34 308 VAL D C 1
ATOM 8734 O O . VAL D 1 308 ? -8.028 -34.709 25.307 1.00 65.53 308 VAL D O 1
ATOM 8736 N N . ARG D 1 309 ? -6.714 -34.559 27.135 1.00 74.52 309 ARG D N 1
ATOM 8737 C CA . ARG D 1 309 ? -6.031 -35.831 26.911 1.00 81.49 309 ARG D CA 1
ATOM 8738 C C . ARG D 1 309 ? -6.601 -36.868 27.873 1.00 81.82 309 ARG D C 1
ATOM 8739 O O . ARG D 1 309 ? -6.773 -36.585 29.060 1.00 92.14 309 ARG D O 1
ATOM 8741 N N . LYS D 1 314 ? -3.592 -41.496 38.634 1.00 87.49 314 LYS D N 1
ATOM 8742 C CA . LYS D 1 314 ? -3.210 -40.092 38.546 1.00 93.33 314 LYS D CA 1
ATOM 8743 C C . LYS D 1 314 ? -1.680 -39.873 38.729 1.00 92.89 314 LYS D C 1
ATOM 8744 O O . LYS D 1 314 ? -1.218 -39.469 39.809 1.00 96.23 314 LYS D O 1
ATOM 8746 N N . GLU D 1 315 ? -0.928 -40.080 37.638 1.00 90.39 315 GLU D N 1
ATOM 8747 C CA . GLU D 1 315 ? 0.538 -39.854 37.554 1.00 88.64 315 GLU D CA 1
ATOM 8748 C C . GLU D 1 315 ? 0.773 -38.378 37.241 1.00 82.47 315 GLU D C 1
ATOM 8749 O O . GLU D 1 315 ? 1.578 -37.981 36.397 1.00 74.80 315 GLU D O 1
ATOM 8751 N N . LEU D 1 316 ? 0.027 -37.569 37.975 1.00 91.45 316 LEU D N 1
ATOM 8752 C CA . LEU D 1 316 ? 0.194 -36.127 37.980 1.00 93.72 316 LEU D CA 1
ATOM 8753 C C . LEU D 1 316 ? 1.666 -35.735 38.097 1.00 92.44 316 LEU D C 1
ATOM 8754 O O . LEU D 1 316 ? 2.130 -34.895 37.340 1.00 96.64 316 LEU D O 1
ATOM 8756 N N . PRO D 1 317 ? 2.419 -36.371 39.015 1.00 91.54 317 PRO D N 1
ATOM 8757 C CA . PRO D 1 317 ? 3.829 -35.960 39.102 1.00 89.93 317 PRO D CA 1
ATOM 8758 C C . PRO D 1 317 ? 4.612 -36.090 37.780 1.00 81.00 317 PRO D C 1
ATOM 8759 O O . PRO D 1 317 ? 5.501 -35.275 37.522 1.00 75.58 317 PRO D O 1
ATOM 8763 N N . GLU D 1 318 ? 4.272 -37.082 36.954 1.00 80.93 318 GLU D N 1
ATOM 8764 C CA . GLU D 1 318 ? 4.911 -37.259 35.651 1.00 78.14 318 GLU D CA 1
ATOM 8765 C C . GLU D 1 318 ? 4.506 -36.156 34.661 1.00 70.80 318 GLU D C 1
ATOM 8766 O O . GLU D 1 318 ? 5.377 -35.542 34.015 1.00 67.09 318 GLU D O 1
ATOM 8768 N N . ARG D 1 331 ? -3.273 -29.484 27.654 1.00 80.82 331 ARG D N 1
ATOM 8769 C CA . ARG D 1 331 ? -4.030 -29.802 28.868 1.00 85.82 331 ARG D CA 1
ATOM 8770 C C . ARG D 1 331 ? -4.425 -31.285 28.924 1.00 82.50 331 ARG D C 1
ATOM 8771 O O . ARG D 1 331 ? -4.706 -31.857 27.873 1.00 84.31 331 ARG D O 1
ATOM 8773 N N . VAL D 1 332 ? -4.452 -31.859 30.146 1.00 84.47 332 VAL D N 1
ATOM 8774 C CA . VAL D 1 332 ? -4.826 -33.252 30.471 1.00 74.40 332 VAL D CA 1
ATOM 8775 C C . VAL D 1 332 ? -5.836 -33.361 31.639 1.00 75.54 332 VAL D C 1
ATOM 8776 O O . VAL D 1 332 ? -5.630 -32.737 32.674 1.00 73.88 332 VAL D O 1
ATOM 8780 N N . VAL D 1 333 ? -6.872 -34.202 31.485 1.00 73.73 333 VAL D N 1
ATOM 8781 C CA . VAL D 1 333 ? -7.943 -34.428 32.496 1.00 75.24 333 VAL D CA 1
ATOM 8782 C C . VAL D 1 333 ? -8.158 -35.910 32.897 1.00 83.20 333 VAL D C 1
ATOM 8783 O O . VAL D 1 333 ? -8.769 -36.218 33.948 1.00 75.13 333 VAL D O 1
#

CATH classification: 3.90.180.10 (+1 more: 3.40.50.720)

Sequence (1233 aa):
IPSSQYGFVFNKQSGLNLRNDLPVHKPKAGQLLLKVDAVGLHSDLHIYEGLCGDNYVMGHEIAGTVAAVGDDVINYKVGDRVACVGPNGCGGCKYCRGAIDNVCKNAFGDWFGLGYDGGYQQYLLVTRPRNLSRIPDNVSADVAAASTDAVLTPYHAIKMAQVSPTSNILLIGAGGLGGNAIQVAKAFGAKVTVLDKKKEARDQAKKLGADAVYETLPESISPGSFSACFDFVSVQATFDVCQKYVEPKGVIMPVGLGAPNLSFNLGDLALREIRILGSFWGTTNDLDDVLKLVSEGKVKPVVRSAKLKELPEYIEKLRNNVVFNPSIPSSQYGFVFNKQSGLNLRNDLPVHKPKAGQLLLKVDAVGLCHSDLHVIYEGLDCGDNYVMGHEEIAGTVAAVGDDVINYKVGDRVACVGPNGCGGCKYCRGAIDNVCKNAFGDWFGLGYDGGYQQYLLVTRPRNLSRIPDNVSADVAAASTDAVLTPYHAIKMAQVSPTSNILLIGAGGLGGNAIQVAKAFGAKVTVLDKKKEARDQAKKLGADAVYETLPESISPGSFSACFDFVSVQATFDVCQKYVEPKGVIMPVGLGAPNLSFNLGDLALREIRILGSFWGTTNDLDDVLKLVSEGKVKPVVRSAKLKELPEYIEKLRNNAYEGRVVFNPLNLNDLPVHKPKAGQLLLKVDAVGLHSDLHGDNVMGHEIAGTVAAVGDDVINYKVGDRVACVGPNGCGGCKYCRGAIDNVCKNAFGDWFGLGYDGYQQYLLVTRPRNLSRIPDNVSADVAAASTDAVLTPYHAIKMAQVSPTSNILLIGAGGLGGNAIQVAKAFGAKVTVLDKKKEARDQAKKLGADAVYETLPESISPGSFSACFDFVSVQATFDVCQKYVEPKGVIMPVGLGAPNLSFNLGDLALREIRILGSFWGTTNDLDDVLKLVSEGKVKPVVRSAKLKELPEYIEKLRNNVVFNPPVHKPKAGQLLLKVDAVGLDLHVINYVMHEIAGTVNYKVGDRVACVGPNGCGGCKYCRGAIDNVCKNAFGDWFGLGYYQQYLLVTRPRNLSRIPDNVSADVAAASTDAVLTPYHAIKMAQVSPTSNILLIGAGGLGGNAIQVAKAFGAKVTVLDKKKEARDQAKKLGADAVYETLPESISPGSFSACFDFVSVQATFDVCQKYVEPKGVIMPVGLGAPNLSFNLGDLALREIRILGSFWGTTNDLDDVLKLVSEGKVKPVVRKELPERVV

Organism: Candida parapsilosis (NCBI:txid5480)

Nearest PDB structures (foldseek):
  4c4o-assembly1_D  TM=1.004E+00  e=8.220E-60  Candida parapsilosis
  4c4o-assembly1_A  TM=9.821E-01  e=5.396E-53  Candida parapsilosis
  4c4o-assembly1_C  TM=9.720E-01  e=2.756E-53  Candida parapsilosis
  4c4o-assembly1_B  TM=9.862E-01  e=1.946E-52  Candida parapsilosis
  3wlf-assembly1_B  TM=9.796E-01  e=1.285E-48  Candida parapsilosis

B-factor: mean 45.8, std 17.44, range [19.27, 125.75]

Radius of gyration: 31.37 Å; Cα contacts (8 Å, |Δi|>4): 3290; chains: 4; bounding box: 72×82×95 Å

Solvent-accessible surface area: 46228 Å² total; per-residue (Å²): 127,59,98,64,8,57,0,18,28,12,57,91,102,70,28,66,67,85,49,82,92,34,73,21,86,92,29,56,22,26,37,0,2,0,89,6,41,0,0,0,44,93,58,9,34,85,53,136,75,70,134,50,29,91,74,14,9,13,0,5,20,0,0,0,34,2,28,30,51,12,112,91,27,100,45,15,138,86,45,29,69,0,0,0,1,0,2,0,1,36,4,26,26,102,20,0,10,21,41,31,2,4,11,4,100,98,0,102,42,36,37,0,0,21,21,34,39,0,0,19,11,46,17,0,27,0,46,56,18,22,0,1,2,107,10,39,144,106,6,54,18,36,33,0,0,12,0,0,27,29,0,0,20,0,3,16,0,0,59,35,11,136,10,30,2,52,13,43,0,0,1,10,14,8,50,62,61,1,6,14,0,0,24,0,0,69,17,11,13,0,86,0,7,0,15,22,197,45,62,78,19,60,105,100,0,60,83,54,34,15,73,24,39,68,55,106,22,47,171,92,40,67,79,24,32,6,32,3,0,0,0,32,49,0,55,66,68,22,0,71,40,0,13,113,17,0,39,26,54,4,1,1,0,1,26,11,109,46,23,103,70,2,36,2,67,0,36,36,1,4,33,37,0,0,60,0,11,0,12,36,18,0,10,0,35,8,0,45,32,0,1,78,0,16,29,78,49,69,1,85,15,129,47,67,57,13,76,3,73,75,15,78,58,61,36,48,133,64,131,120,129,58,2,1,57,43,166,72,58,99,63,9,33,0,5,9,12,36,121,106,71,22,32,60,77,99,100,101,9,76,25,88,109,21,116,34,35,22,0,3,0,92,3,40,0,0,0,1,7,90,29,0,7,36,4,33,83,130,60,85,95,14,30,71,94,5,8,0,0,3,0,0,0,1,36,1,21,24,50,7,136,86,22,157,101,25,138,93,43,18,69,0,0,0,1,0,2,0,1,29,8,10,20,98,30,0,9,14,33,41,2,3,12,4,67,78,0,115,36,42,25,0,0,10,19,37,41,0,0,0,9,50,18,0,26,0,47,48,20,49,0,4,2,125,10,39,144,107,6,56,18,36,33,0,0,0,0,0,10,0,0,0,11,0,2,19,0,0,105,40,12,134,10,32,6,53,14,43,0,0,0,9,8,1,32,12,35,1,3,6,0,0,14,0,0,72,18,13,26,1,64,0,9,0,12,19,163,30,126,92,1,45,65,41,0,98,142,35,35,16,80,26,27,69,104,101,16,50,181,101,40,64,76,6,31,5,33,3,0,0,0,26,59,0,56,67,68,23,0,71,46,0,13,113,18,0,21,9,47,4,2,1,0,1,10,8,67,40,24,105,73,2,29,2,65,1,35,36,0,19,63,40,0,0,66,0,12,0,4,30,13,0,7,0,31,4,0,54,30,0,2,94,1,15,31,85,32,69,0,139,12,42,42,80,64,11,94,0,105,61,0,64,95,37,8,78,96,20,111,106,62,62,26,40,10,13,0,0,0,45,45,151,145,132,144,101,80,102,92,107,88,32,74,31,40,54,0,15,3,86,3,41,0,0,3,50,94,61,37,87,189,88,134,144,34,74,2,17,19,4,0,2,35,1,35,34,45,6,92,70,18,72,50,19,122,95,44,54,68,2,0,4,0,0,2,5,1,55,7,37,26,104,17,0,24,20,40,38,2,5,11,10,102,106,4,73,47,55,65,4,4,46,34,48,54,0,63,42,117,70,7,24,0,36,32,19,16,0,0,1,67,10,37,143,108,6,55,19,35,33,0,0,16,0,0,29,26,0,0,17,0,3,15,0,0,102,38,11,136,10,32,4,29,14,35,0,0,2,12,8,9,49,61,51,1,7,12,0,0,24,0,0,62,18,13,8,0,82,0,5,0,12,24,101,51,119,131,19,50,58,47,0,125,91,59,33,14,72,21,19,68,58,108,26,46,178,100,41,66,79,23,34,6,30,3,0,1,0,28,60,0,57,67,70,16,0,72,48,0,13,113,16,0,27,20,45,2,1,1,0,1,18,10,127,46,25,104,70,2,31,2,65,3,44,36,0,18,56,38,0,0,58,0,12,0,6,37,22,0,10,0,41,5,0,44,32,0,1,34,0,16,29,87,59,58,2,65,15,138,53,68,57,12,49,29,95,77,26,99,69,83,66,54,60,66,80,125,156,68,0,3,60,52,162,91,70,95,68,69,79,47,46,23,62,13,56,41,78,13,33,15,95,93,85,111,82,164,152,111,67,64,39,16,25,0,4,35,39,133,76,64,135,44,54,67,7,0,10,1,0,2,1,1,31,5,11,23,99,27,0,10,18,37,38,2,4,11,5,65,86,0,100,49,43,45,14,13,32,30,92,99,60,91,61,37,28,7,43,45,33,31,0,9,2,67,10,38,144,106,6,57,17,38,39,0,0,3,0,0,27,9,0,0,12,0,2,16,0,0,104,37,11,133,11,29,5,48,14,42,0,0,1,10,9,9,48,44,55,1,7,12,0,0,20,0,0,63,20,12,8,0,87,0,5,1,14,23,86,47,120,130,20,39,59,47,0,125,91,62,34,15,73,20,19,67,102,98,23,30,169,95,42,67,71,8,32,6,32,3,0,0,0,27,61,0,58,66,70,17,0,72,40,0,14,109,22,0,22,6,45,4,2,1,0,1,18,10,93,45,27,104,73,2,31,2,66,0,37,36,0,6,52,46,0,0,62,0,11,0,6,32,21,0,8,0,32,4,0,50,27,0,1,46,3,16,30,104,34,47,1,129,16,85,40,90,146,81,85,132,123,74,98,53

Foldseek 3Di:
DDQWWWFWWQAPVPFTDIDGGHGADDDAAQKFKWFWFKFDDVVVVCSVVDDFAGTAGATQLTKTFTCGHYHPDDPDDGGFIKTFQFLLAPCPDCVNVPQNSNPHPVSRLPGDRRNHYHRRMGMDMGNHVVRIATFDPQDDRQQLSLCNFLQQQLLQVCVVQVQALVFEEEEEDQPSNNLSNLLSNVVRNYAYEYAYCDPVSQVSSVVSPHPYYDPDDDPPQQWQAGQEYEYQQDDAVSVVSRLRRHHQCHEYEDSHDNDPDYDDDPVSCVVSVYYYDYTDRHDSVSSNVSSVCVSVVSGGRDADEDASVCVVVVSVVVVVPHMHGD/DDDQWWWFWKQFPVPATDIDRGHGADDDAAQKFKWFWFKFWDDVVSCCVRPVVPALAGTAGATQLTKTFTCGHHNNDDPDDGGFIKTFQFLLAPCPDCVNVPQRSNPHPVSRLPGDRRNYYHRRMGMDMGPHCVRIAGFDPPDDRQQSSLCNFLQQQLLQVCVVQVQALVFEEEEEDQFSNNLQNLLNNVVRNYAYEYAYCDPVSQVSSVVSPHPYYDNDDDPPQQFQAGQEYEYQADDAVSVVSRLRRHHQCHEYEDSHDNDPDYDDDPVSCVVSVYYYDYTGRHDSVSSNVRSVCVSVVSGGFDEDEDASVCVVVVSVCVVVPNDGTIYMHGD/DDDPDDDADDDAAQKFKWFWFKFDDVVVLVQDDAATQLTKTFTCGHHNNYDPDDGGFIKTFQFLLAPCPDCVNVPQNSNPHPVSVLPGDRRNNHNLDGMDMRPRPLRIATFDPQDDRQQLSLCNFLQQQLLQVCVVQVQALDFEEEEEDQPSNNLNNLLSNVLRNYAYEYAYCDPVSQVSSVVSPHPYYDPDDDPPQQWQAGQEYEYQQDDAVSVVSRLRRHHQQHEYEDSHDNDPDYDDDDVSCVVSVYYYDYTDGHGSVSSNVSSVCVSVVSTGRDADEDASVCVVVVSVCCVVNHMHGD/DDDDDDDVWWKWFWPDAFDAVVNVVEAAAQTWTATVDDGGFTKTFQFLLAPCPDCVNVPQRSNPHPVSVLPGHRRNHPDGMDIGPRCVRIATFDPPDDRQQLSLCNFLQQQLLQVCVVQVQALVFEEEEEDQPSNNVNNLLSNVVRNYAYEYAYCDPVSQVSSVVSDHPYYDPDDDPPQQWQAGQEYEYQQDDAVSVVSRLRRHHQLHEYEDSHDNDPDYDDDPCSCVVSVYYYDYTDRHGSVSSNVSSVCVSVVSGGRDEDVVVVVSYD